Protein AF-0000000084464281 (afdb_homodimer)

pLDDT: mean 94.71, std 8.99, range [28.62, 98.94]

Solvent-accessible surface area (backbone atoms only — not comparable to full-atom values): 41420 Å² total; per-residue (Å²): 126,58,44,65,50,72,65,41,81,53,80,41,61,70,43,82,46,67,75,76,80,55,67,66,59,55,51,48,52,36,49,50,53,73,63,52,50,76,68,76,81,30,20,46,21,71,65,43,63,69,74,24,38,41,35,56,64,57,52,54,52,48,44,55,52,51,51,70,51,66,62,66,59,51,38,51,56,56,51,73,37,41,28,32,33,36,48,37,81,54,97,92,41,77,37,42,35,22,30,39,40,41,26,18,65,47,61,82,38,53,32,34,40,42,32,48,28,78,89,60,42,55,68,39,41,47,64,31,53,52,49,48,60,72,75,33,50,25,80,64,33,73,36,24,40,37,33,37,28,55,67,6,27,56,80,14,35,58,57,58,43,89,42,95,54,34,40,49,57,49,20,53,50,50,51,50,45,40,36,26,50,60,37,34,52,55,97,88,37,79,17,24,38,31,33,12,29,59,55,10,20,53,22,39,59,43,32,62,78,38,81,27,39,66,27,37,33,33,59,42,64,77,66,76,83,52,89,95,57,60,77,82,76,49,54,70,69,51,46,53,33,38,52,50,19,57,56,40,54,75,47,66,42,27,64,55,45,26,33,18,24,24,39,18,25,56,17,51,26,33,36,39,23,73,59,19,38,44,38,66,46,46,51,60,56,65,69,57,68,51,83,51,62,67,60,46,50,49,49,53,49,51,51,52,45,40,35,59,78,51,57,20,58,41,41,49,44,42,50,34,28,33,68,65,17,84,83,34,54,69,70,59,82,64,68,82,53,43,76,52,38,24,23,38,45,38,28,55,53,22,62,54,44,51,51,68,75,59,49,52,74,38,30,37,62,66,33,73,48,81,35,88,56,37,30,68,50,38,44,58,40,30,24,65,63,50,51,50,50,53,53,52,23,52,37,38,65,71,61,71,49,74,88,122,129,59,43,66,49,70,66,44,80,53,80,42,62,67,42,83,48,69,75,77,81,55,68,66,59,55,50,47,51,35,50,51,54,74,63,52,50,76,66,74,81,31,20,47,21,70,64,43,63,69,76,23,38,40,36,56,65,57,52,55,52,48,44,55,53,52,52,69,51,66,63,66,59,52,37,51,55,56,52,72,36,40,27,31,33,38,48,36,81,54,97,91,39,79,37,40,36,22,29,38,41,40,26,19,65,46,62,82,36,52,33,36,39,40,32,45,29,77,88,62,42,55,70,38,43,47,63,30,53,50,51,47,58,73,74,34,50,24,82,63,34,73,38,24,40,37,34,37,29,54,68,6,27,55,79,14,33,57,58,57,44,89,42,95,54,33,41,51,57,49,19,52,51,49,53,51,44,38,37,26,49,60,35,35,50,55,96,91,37,80,15,24,37,30,31,11,29,58,55,10,20,54,23,38,60,43,31,62,77,38,82,28,38,64,28,37,34,30,58,43,65,80,68,76,82,50,90,95,57,59,79,83,76,49,54,69,70,47,48,52,33,40,52,50,17,56,57,40,54,74,47,66,42,28,63,55,44,26,32,18,25,23,39,19,24,56,18,52,26,33,36,40,23,73,59,19,39,44,38,66,47,45,51,59,57,66,70,57,68,50,83,52,63,66,61,46,51,50,49,52,49,52,52,51,46,39,36,59,77,50,57,20,60,45,40,48,44,45,50,35,29,32,67,65,17,82,85,34,57,69,69,60,82,64,69,82,52,42,77,53,38,24,23,39,44,37,28,53,54,22,61,55,44,52,51,67,74,58,49,54,73,38,31,37,61,67,32,73,49,81,36,87,58,38,31,68,53,36,44,58,40,30,24,65,61,48,52,52,51,52,52,53,22,51,37,40,64,69,61,70,47,72,88,123

InterPro domains:
  IPR000639 Epoxide hydrolase-like [PR00412] (116-134)
  IPR000639 Epoxide hydrolase-like [PR00412] (142-157)
  IPR000639 Epoxide hydrolase-like [PR00412] (371-393)
  IPR010497 Epoxide hydrolase, N-terminal [PF06441] (16-125)
  IPR016292 Epoxide hydrolase [PIRSF001112] (17-395)
  IPR029058 Alpha/Beta hydrolase fold [G3DSA:3.40.50.1820] (1-401)
  IPR029058 Alpha/Beta hydrolase fold [SSF53474] (4-395)

Organism: NCBI:txid879819

Sequence (808 aa):
MSFYTLPHAPTIPVVEFHPHVPDAAIADLRHRLAYAAPRARTWDNTNGPAHLGTSHDWVSDMIEKWRAFDWRAVEAEISSFPSYHATVQYKGHAYKIHFLALFSAKRDATPIVFSHGWPGSVLEFVPMLNHIKQQYSPATLPNHIIVPSLVGYGFSSPPATDLAFGSYDNAAILDSMMAGLGFGRQAGKGGYYAQGGDIGSFVTRQLTKFDSCIGIHLNFLPMGVPKGASLAELDETDSHAMARGLKWRQWGEGYRIEHSTKPATIGAILDSSPVAVLCWIGEKLEGIRITDRAQKLHFILSDLSLYWYTNTAATCIWEYRSAWGMEGHNNEDYPARIDKPVGYSQFMYEIMPTPIPFMRRVANVVHAKRHLEGGHFAALDEPVALWEDVQDFVKAASGAEPKLMSFYTLPHAPTIPVVEFHPHVPDAAIADLRHRLAYAAPRARTWDNTNGPAHLGTSHDWVSDMIEKWRAFDWRAVEAEISSFPSYHATVQYKGHAYKIHFLALFSAKRDATPIVFSHGWPGSVLEFVPMLNHIKQQYSPATLPNHIIVPSLVGYGFSSPPATDLAFGSYDNAAILDSMMAGLGFGRQAGKGGYYAQGGDIGSFVTRQLTKFDSCIGIHLNFLPMGVPKGASLAELDETDSHAMARGLKWRQWGEGYRIEHSTKPATIGAILDSSPVAVLCWIGEKLEGIRITDRAQKLHFILSDLSLYWYTNTAATCIWEYRSAWGMEGHNNEDYPARIDKPVGYSQFMYEIMPTPIPFMRRVANVVHAKRHLEGGHFAALDEPVALWEDVQDFVKAASGAEPKL

Radius of gyration: 29.66 Å; Cα contacts (8 Å, |Δi|>4): 1664; chains: 2; bounding box: 61×93×64 Å

Structure (mmCIF, N/CA/C/O backbone):
data_AF-0000000084464281-model_v1
#
loop_
_entity.id
_entity.type
_entity.pdbx_description
1 polymer Alpha/beta-hydrolase
#
loop_
_atom_site.group_PDB
_atom_site.id
_atom_site.type_symbol
_atom_site.label_atom_id
_atom_site.label_alt_id
_atom_site.label_comp_id
_atom_site.label_asym_id
_atom_site.label_entity_id
_atom_site.label_seq_id
_atom_site.pdbx_PDB_ins_code
_atom_site.Cartn_x
_atom_site.Cartn_y
_atom_site.Cartn_z
_atom_site.occupancy
_atom_site.B_iso_or_equiv
_atom_site.auth_seq_id
_atom_site.auth_comp_id
_atom_site.auth_asym_id
_atom_site.auth_atom_id
_atom_site.pdbx_PDB_model_num
ATOM 1 N N . MET A 1 1 ? 15.742 -45.625 -13.617 1 61.19 1 MET A N 1
ATOM 2 C CA . MET A 1 1 ? 15.172 -44.5 -14.375 1 61.19 1 MET A CA 1
ATOM 3 C C . MET A 1 1 ? 15.016 -43.281 -13.492 1 61.19 1 MET A C 1
ATOM 5 O O . MET A 1 1 ? 14.883 -43.375 -12.273 1 61.19 1 MET A O 1
ATOM 9 N N . SER A 1 2 ? 15.367 -42.031 -14.031 1 86.25 2 SER A N 1
ATOM 10 C CA . SER A 1 2 ? 15.484 -40.812 -13.242 1 86.25 2 SER A CA 1
ATOM 11 C C . SER A 1 2 ? 14.312 -39.875 -13.5 1 86.25 2 SER A C 1
ATOM 13 O O . SER A 1 2 ? 13.656 -39.969 -14.539 1 86.25 2 SER A O 1
ATOM 15 N N . PHE A 1 3 ? 13.789 -39.281 -12.508 1 94.31 3 PHE A N 1
ATOM 16 C CA . PHE A 1 3 ? 12.742 -38.25 -12.648 1 94.31 3 PHE A CA 1
ATOM 17 C C . PHE A 1 3 ? 13.156 -37.188 -13.648 1 94.31 3 PHE A C 1
ATOM 19 O O . PHE A 1 3 ? 12.359 -36.312 -13.984 1 94.31 3 PHE A O 1
ATOM 26 N N . TYR A 1 4 ? 14.359 -37.281 -14.281 1 92.69 4 TYR A N 1
ATOM 27 C CA . TYR A 1 4 ? 14.969 -36.188 -15.031 1 92.69 4 TYR A CA 1
ATOM 28 C C . TYR A 1 4 ? 14.766 -36.375 -16.531 1 92.69 4 TYR A C 1
ATOM 30 O O . TYR A 1 4 ? 15.078 -35.5 -17.328 1 92.69 4 TYR A O 1
ATOM 38 N N . THR A 1 5 ? 14.266 -37.5 -16.922 1 90.69 5 THR A N 1
ATOM 39 C CA . THR A 1 5 ? 14.156 -37.812 -18.344 1 90.69 5 THR A CA 1
ATOM 40 C C . THR A 1 5 ? 12.867 -37.219 -18.922 1 90.69 5 THR A C 1
ATOM 42 O O . THR A 1 5 ? 11.773 -37.656 -18.562 1 90.69 5 THR A O 1
ATOM 45 N N . LEU A 1 6 ? 12.977 -36.281 -19.875 1 94.19 6 LEU A N 1
ATOM 46 C CA . LEU A 1 6 ? 11.805 -35.781 -20.578 1 94.19 6 LEU A CA 1
ATOM 47 C C . LEU A 1 6 ? 11.109 -36.906 -21.344 1 94.19 6 LEU A C 1
ATOM 49 O O . LEU A 1 6 ? 11.758 -37.656 -22.078 1 94.19 6 LEU A O 1
ATOM 53 N N . PRO A 1 7 ? 9.891 -37.031 -21.203 1 93.12 7 PRO A N 1
ATOM 54 C CA . PRO A 1 7 ? 9.211 -38.156 -21.844 1 93.12 7 PRO A CA 1
ATOM 55 C C . PRO A 1 7 ? 9.141 -38.031 -23.359 1 93.12 7 PRO A C 1
ATOM 57 O O . PRO A 1 7 ? 8.992 -39.031 -24.062 1 93.12 7 PRO A O 1
ATOM 60 N N . HIS A 1 8 ? 9.125 -36.812 -23.844 1 93.75 8 HIS A N 1
ATOM 61 C CA . HIS A 1 8 ? 9.07 -36.531 -25.281 1 93.75 8 HIS A CA 1
ATOM 62 C C . HIS A 1 8 ? 10.18 -35.562 -25.688 1 93.75 8 HIS A C 1
ATOM 64 O O . HIS A 1 8 ? 10.688 -34.812 -24.859 1 93.75 8 HIS A O 1
ATOM 70 N N . ALA A 1 9 ? 10.523 -35.719 -26.938 1 94.75 9 ALA A N 1
ATOM 71 C CA . ALA A 1 9 ? 11.43 -34.688 -27.453 1 94.75 9 ALA A CA 1
ATOM 72 C C . ALA A 1 9 ? 10.727 -33.344 -27.562 1 94.75 9 ALA A C 1
ATOM 74 O O . ALA A 1 9 ? 9.719 -33.219 -28.266 1 94.75 9 ALA A O 1
ATOM 75 N N . PRO A 1 10 ? 11.211 -32.312 -26.906 1 97.5 10 PRO A N 1
ATOM 76 C CA . PRO A 1 10 ? 10.539 -31.016 -26.969 1 97.5 10 PRO A CA 1
ATOM 77 C C . PRO A 1 10 ? 10.609 -30.391 -28.359 1 97.5 10 PRO A C 1
ATOM 79 O O . PRO A 1 10 ? 11.578 -30.625 -29.094 1 97.5 10 PRO A O 1
ATOM 82 N N . THR A 1 11 ? 9.633 -29.641 -28.734 1 97.94 11 THR A N 1
ATOM 83 C CA . THR A 1 11 ? 9.602 -28.906 -30 1 97.94 11 THR A CA 1
ATOM 84 C C . THR A 1 11 ? 9.961 -27.438 -29.797 1 97.94 11 THR A C 1
ATOM 86 O O . THR A 1 11 ? 9.891 -26.641 -30.734 1 97.94 11 THR A O 1
ATOM 89 N N . ILE A 1 12 ? 10.258 -27 -28.578 1 98.38 12 ILE A N 1
ATOM 90 C CA . ILE A 1 12 ? 10.742 -25.672 -28.188 1 98.38 12 ILE A CA 1
ATOM 91 C C . ILE A 1 12 ? 12.07 -25.812 -27.438 1 98.38 12 ILE A C 1
ATOM 93 O O . ILE A 1 12 ? 12.414 -26.906 -26.969 1 98.38 12 ILE A O 1
ATOM 97 N N . PRO A 1 13 ? 12.883 -24.766 -27.391 1 98.5 13 PRO A N 1
ATOM 98 C CA . PRO A 1 13 ? 14.109 -24.875 -26.609 1 98.5 13 PRO A CA 1
ATOM 99 C C . PRO A 1 13 ? 13.844 -25.156 -25.125 1 98.5 13 PRO A C 1
ATOM 101 O O . PRO A 1 13 ? 13.055 -24.453 -24.5 1 98.5 13 PRO A O 1
ATOM 104 N N . VAL A 1 14 ? 14.391 -26.203 -24.594 1 98.44 14 VAL A N 1
ATOM 105 C CA . VAL A 1 14 ? 14.359 -26.578 -23.188 1 98.44 14 VAL A CA 1
ATOM 106 C C . VAL A 1 14 ? 15.781 -26.828 -22.688 1 98.44 14 VAL A C 1
ATOM 108 O O . VAL A 1 14 ? 16.5 -27.656 -23.234 1 98.44 14 VAL A O 1
ATOM 111 N N . VAL A 1 15 ? 16.219 -26.109 -21.656 1 98.06 15 VAL A N 1
ATOM 112 C CA . VAL A 1 15 ? 17.578 -26.234 -21.141 1 98.06 15 VAL A CA 1
ATOM 113 C C . VAL A 1 15 ? 17.531 -26.453 -19.641 1 98.06 15 VAL A C 1
ATOM 115 O O . VAL A 1 15 ? 16.719 -25.844 -18.938 1 98.06 15 VAL A O 1
ATOM 118 N N . GLU A 1 16 ? 18.328 -27.406 -19.172 1 97.31 16 GLU A N 1
ATOM 119 C CA . GLU A 1 16 ? 18.453 -27.578 -17.719 1 97.31 16 GLU A CA 1
ATOM 120 C C . GLU A 1 16 ? 18.891 -26.297 -17.047 1 97.31 16 GLU A C 1
ATOM 122 O O . GLU A 1 16 ? 19.703 -25.547 -17.594 1 97.31 16 GLU A O 1
ATOM 127 N N . PHE A 1 17 ? 18.328 -26.062 -15.867 1 97.44 17 PHE A N 1
ATOM 128 C CA . PHE A 1 17 ? 18.625 -24.828 -15.156 1 97.44 17 PHE A CA 1
ATOM 129 C C . PHE A 1 17 ? 18.906 -25.109 -13.68 1 97.44 17 PHE A C 1
ATOM 131 O O . PHE A 1 17 ? 18.125 -25.781 -13.008 1 97.44 17 PHE A O 1
ATOM 138 N N . HIS A 1 18 ? 20 -24.625 -13.227 1 95.31 18 HIS A N 1
ATOM 139 C CA . HIS A 1 18 ? 20.359 -24.594 -11.812 1 95.31 18 HIS A CA 1
ATOM 140 C C . HIS A 1 18 ? 20.625 -23.172 -11.336 1 95.31 18 HIS A C 1
ATOM 142 O O . HIS A 1 18 ? 21.578 -22.531 -11.789 1 95.31 18 HIS A O 1
ATOM 148 N N . PRO A 1 19 ? 19.766 -22.719 -10.438 1 97.25 19 PRO A N 1
ATOM 149 C CA . PRO A 1 19 ? 19.953 -21.344 -10.008 1 97.25 19 PRO A CA 1
ATOM 150 C C . PRO A 1 19 ? 21.297 -21.109 -9.328 1 97.25 19 PRO A C 1
ATOM 152 O O . PRO A 1 19 ? 21.781 -21.969 -8.602 1 97.25 19 PRO A O 1
ATOM 155 N N . HIS A 1 20 ? 21.891 -20 -9.586 1 98 20 HIS A N 1
ATOM 156 C CA . HIS A 1 20 ? 23.125 -19.562 -8.945 1 98 20 HIS A CA 1
ATOM 157 C C . HIS A 1 20 ? 23.156 -18.047 -8.828 1 98 20 HIS A C 1
ATOM 159 O O . HIS A 1 20 ? 23.625 -17.344 -9.734 1 98 20 HIS A O 1
ATOM 165 N N . VAL A 1 21 ? 22.812 -17.531 -7.691 1 98.38 21 VAL A N 1
ATOM 166 C CA . VAL A 1 21 ? 22.906 -16.109 -7.395 1 98.38 21 VAL A CA 1
ATOM 167 C C . VAL A 1 21 ? 24.359 -15.719 -7.129 1 98.38 21 VAL A C 1
ATOM 169 O O . VAL A 1 21 ? 25.047 -16.375 -6.348 1 98.38 21 VAL A O 1
ATOM 172 N N . PRO A 1 22 ? 24.844 -14.711 -7.785 1 98.5 22 PRO A N 1
ATOM 173 C CA . PRO A 1 22 ? 26.234 -14.297 -7.535 1 98.5 22 PRO A CA 1
ATOM 174 C C . PRO A 1 22 ? 26.484 -13.961 -6.07 1 98.5 22 PRO A C 1
ATOM 176 O O . PRO A 1 22 ? 25.625 -13.383 -5.402 1 98.5 22 PRO A O 1
ATOM 179 N N . ASP A 1 23 ? 27.688 -14.266 -5.598 1 98.5 23 ASP A N 1
ATOM 180 C CA . ASP A 1 23 ? 28.078 -13.961 -4.223 1 98.5 23 ASP A CA 1
ATOM 181 C C . ASP A 1 23 ? 27.906 -12.477 -3.92 1 98.5 23 ASP A C 1
ATOM 183 O O . ASP A 1 23 ? 27.562 -12.102 -2.799 1 98.5 23 ASP A O 1
ATOM 187 N N . ALA A 1 24 ? 28.188 -11.68 -4.867 1 98.38 24 ALA A N 1
ATOM 188 C CA . ALA A 1 24 ? 28.078 -10.234 -4.691 1 98.38 24 ALA A CA 1
ATOM 189 C C . ALA A 1 24 ? 26.641 -9.828 -4.379 1 98.38 24 ALA A C 1
ATOM 191 O O . ALA A 1 24 ? 26.422 -8.891 -3.613 1 98.38 24 ALA A O 1
ATOM 192 N N . ALA A 1 25 ? 25.688 -10.453 -5.004 1 98.31 25 ALA A N 1
ATOM 193 C CA . ALA A 1 25 ? 24.281 -10.156 -4.75 1 98.31 25 ALA A CA 1
ATOM 194 C C . ALA A 1 25 ? 23.875 -10.578 -3.338 1 98.31 25 ALA A C 1
ATOM 196 O O . ALA A 1 25 ? 23.109 -9.883 -2.676 1 98.31 25 ALA A O 1
ATOM 197 N N . ILE A 1 26 ? 24.359 -11.703 -2.904 1 98.69 26 ILE A N 1
ATOM 198 C CA . ILE A 1 26 ? 24.094 -12.172 -1.55 1 98.69 26 ILE A CA 1
ATOM 199 C C . ILE A 1 26 ? 24.703 -11.211 -0.538 1 98.69 26 ILE A C 1
ATOM 201 O O . ILE A 1 26 ? 24.062 -10.852 0.454 1 98.69 26 ILE A O 1
ATOM 205 N N . ALA A 1 27 ? 25.953 -10.781 -0.811 1 98.44 27 ALA A N 1
ATOM 206 C CA . ALA A 1 27 ? 26.625 -9.82 0.06 1 98.44 27 ALA A CA 1
ATOM 207 C C . ALA A 1 27 ? 25.875 -8.492 0.093 1 98.44 27 ALA A C 1
ATOM 209 O O . ALA A 1 27 ? 25.797 -7.848 1.141 1 98.44 27 ALA A O 1
ATOM 210 N N . ASP A 1 28 ? 25.406 -8.102 -1.025 1 98.12 28 ASP A N 1
ATOM 211 C CA . ASP A 1 28 ? 24.656 -6.855 -1.108 1 98.12 28 ASP A CA 1
ATOM 212 C C . ASP A 1 28 ? 23.406 -6.914 -0.234 1 98.12 28 ASP A C 1
ATOM 214 O O . ASP A 1 28 ? 23.094 -5.957 0.482 1 98.12 28 ASP A O 1
ATOM 218 N N . LEU A 1 29 ? 22.656 -8.008 -0.34 1 98.56 29 LEU A N 1
ATOM 219 C CA . LEU A 1 29 ? 21.484 -8.164 0.508 1 98.56 29 LEU A CA 1
ATOM 220 C C . LEU A 1 29 ? 21.859 -8.078 1.983 1 98.56 29 LEU A C 1
ATOM 222 O O . LEU A 1 29 ? 21.203 -7.375 2.756 1 98.56 29 LEU A O 1
ATOM 226 N N . ARG A 1 30 ? 22.859 -8.781 2.367 1 98.5 30 ARG A N 1
ATOM 227 C CA . ARG A 1 30 ? 23.297 -8.781 3.762 1 98.5 30 ARG A CA 1
ATOM 228 C C . ARG A 1 30 ? 23.672 -7.375 4.219 1 98.5 30 ARG A C 1
ATOM 230 O O . ARG A 1 30 ? 23.359 -6.977 5.34 1 98.5 30 ARG A O 1
ATOM 237 N N . HIS A 1 31 ? 24.359 -6.664 3.34 1 97.62 31 HIS A N 1
ATOM 238 C CA . HIS A 1 31 ? 24.75 -5.297 3.648 1 97.62 31 HIS A CA 1
ATOM 239 C C . HIS A 1 31 ? 23.531 -4.398 3.838 1 97.62 31 HIS A C 1
ATOM 241 O O . HIS A 1 31 ? 23.469 -3.621 4.793 1 97.62 31 HIS A O 1
ATOM 247 N N . ARG A 1 32 ? 22.594 -4.492 2.961 1 97.81 32 ARG A N 1
ATOM 248 C CA . ARG A 1 32 ? 21.375 -3.676 3.047 1 97.81 32 ARG A CA 1
ATOM 249 C C . ARG A 1 32 ? 20.609 -3.979 4.328 1 97.81 32 ARG A C 1
ATOM 251 O O . ARG A 1 32 ? 20.078 -3.068 4.965 1 97.81 32 ARG A O 1
ATOM 258 N N . LEU A 1 33 ? 20.531 -5.227 4.66 1 98.44 33 LEU A N 1
ATOM 259 C CA . LEU A 1 33 ? 19.844 -5.613 5.879 1 98.44 33 LEU A CA 1
ATOM 260 C C . LEU A 1 33 ? 20.594 -5.145 7.117 1 98.44 33 LEU A C 1
ATOM 262 O O . LEU A 1 33 ? 19.984 -4.75 8.109 1 98.44 33 LEU A O 1
ATOM 266 N N . ALA A 1 34 ? 21.906 -5.148 7.066 1 97.31 34 ALA A N 1
ATOM 267 C CA . ALA A 1 34 ? 22.719 -4.715 8.195 1 97.31 34 ALA A CA 1
ATOM 268 C C . ALA A 1 34 ? 22.609 -3.211 8.406 1 97.31 34 ALA A C 1
ATOM 270 O O . ALA A 1 34 ? 22.719 -2.73 9.539 1 97.31 34 ALA A O 1
ATOM 271 N N . TYR A 1 35 ? 22.391 -2.498 7.336 1 95.06 35 TYR A N 1
ATOM 272 C CA . TYR A 1 35 ? 22.344 -1.041 7.406 1 95.06 35 TYR A CA 1
ATOM 273 C C . TYR A 1 35 ? 20.922 -0.525 7.199 1 95.06 35 TYR A C 1
ATOM 275 O O . TYR A 1 35 ? 20.719 0.521 6.578 1 95.06 35 TYR A O 1
ATOM 283 N N . ALA A 1 36 ? 20.031 -1.343 7.59 1 94.25 36 ALA A N 1
ATOM 284 C CA . ALA A 1 36 ? 18.641 -0.931 7.484 1 94.25 36 ALA A CA 1
ATOM 285 C C . ALA A 1 36 ? 18.406 0.399 8.195 1 94.25 36 ALA A C 1
ATOM 287 O O . ALA A 1 36 ? 18.984 0.66 9.25 1 94.25 36 ALA A O 1
ATOM 288 N N . ALA A 1 37 ? 17.547 1.23 7.656 1 95.38 37 ALA A N 1
ATOM 289 C CA . ALA A 1 37 ? 17.219 2.529 8.234 1 95.38 37 ALA A CA 1
ATOM 290 C C . ALA A 1 37 ? 16.453 2.367 9.555 1 95.38 37 ALA A C 1
ATOM 292 O O . ALA A 1 37 ? 15.844 1.326 9.797 1 95.38 37 ALA A O 1
ATOM 293 N N . PRO A 1 38 ? 16.547 3.434 10.391 1 95.19 38 PRO A N 1
ATOM 294 C CA . PRO A 1 38 ? 15.773 3.379 11.641 1 95.19 38 PRO A CA 1
ATOM 295 C C . PRO A 1 38 ? 14.266 3.346 11.398 1 95.19 38 PRO A C 1
ATOM 297 O O . PRO A 1 38 ? 13.773 4.016 10.484 1 95.19 38 PRO A O 1
ATOM 300 N N . ARG A 1 39 ? 13.586 2.545 12.195 1 97.31 39 ARG A N 1
ATOM 301 C CA . ARG A 1 39 ? 12.125 2.449 12.148 1 97.31 39 ARG A CA 1
ATOM 302 C C . ARG A 1 39 ? 11.5 3.02 13.414 1 97.31 39 ARG A C 1
ATOM 304 O O . ARG A 1 39 ? 11.961 2.732 14.523 1 97.31 39 ARG A O 1
ATOM 311 N N . ALA A 1 40 ? 10.5 3.812 13.242 1 98.31 40 ALA A N 1
ATOM 312 C CA . ALA A 1 40 ? 9.828 4.41 14.391 1 98.31 40 ALA A CA 1
ATOM 313 C C . ALA A 1 40 ? 8.891 3.404 15.062 1 98.31 40 ALA A C 1
ATOM 315 O O . ALA A 1 40 ? 8.297 2.555 14.391 1 98.31 40 ALA A O 1
ATOM 316 N N . ARG A 1 41 ? 8.805 3.469 16.359 1 98.12 41 ARG A N 1
ATOM 317 C CA . ARG A 1 41 ? 7.77 2.742 17.094 1 98.12 41 ARG A CA 1
ATOM 318 C C . ARG A 1 41 ? 6.469 3.533 17.125 1 98.12 41 ARG A C 1
ATOM 320 O O . ARG A 1 41 ? 6.484 4.758 17.297 1 98.12 41 ARG A O 1
ATOM 327 N N . THR A 1 42 ? 5.387 2.902 16.891 1 98 42 THR A N 1
ATOM 328 C CA . THR A 1 42 ? 4.027 3.43 16.984 1 98 42 THR A CA 1
ATOM 329 C C . THR A 1 42 ? 3.135 2.484 17.781 1 98 42 THR A C 1
ATOM 331 O O . THR A 1 42 ? 3.537 1.364 18.109 1 98 42 THR A O 1
ATOM 334 N N . TRP A 1 43 ? 1.944 2.971 18.172 1 96.94 43 TRP A N 1
ATOM 335 C CA . TRP A 1 43 ? 0.983 2.088 18.828 1 96.94 43 TRP A CA 1
ATOM 336 C C . TRP A 1 43 ? 0.649 0.893 17.938 1 96.94 43 TRP A C 1
ATOM 338 O O . TRP A 1 43 ? 0.631 -0.249 18.406 1 96.94 43 TRP A O 1
ATOM 348 N N . ASP A 1 44 ? 0.525 1.069 16.703 1 95.94 44 ASP A N 1
ATOM 349 C CA . ASP A 1 44 ? 0.095 0.068 15.734 1 95.94 44 ASP A CA 1
ATOM 350 C C . ASP A 1 44 ? 1.118 -1.059 15.617 1 95.94 44 ASP A C 1
ATOM 352 O O . ASP A 1 44 ? 0.76 -2.203 15.328 1 95.94 44 ASP A O 1
ATOM 356 N N . ASN A 1 45 ? 2.43 -0.753 15.75 1 98 45 ASN A N 1
ATOM 357 C CA . ASN A 1 45 ? 3.447 -1.774 15.523 1 98 45 ASN A CA 1
ATOM 358 C C . ASN A 1 45 ? 4.039 -2.27 16.844 1 98 45 ASN A C 1
ATOM 360 O O . ASN A 1 45 ? 5.062 -2.961 16.844 1 98 45 ASN A O 1
ATOM 364 N N . THR A 1 46 ? 3.484 -1.834 17.969 1 97.81 46 THR A N 1
ATOM 365 C CA . THR A 1 46 ? 4.012 -2.25 19.266 1 97.81 46 THR A CA 1
ATOM 366 C C . THR A 1 46 ? 2.904 -2.82 20.141 1 97.81 46 THR A C 1
ATOM 368 O O . THR A 1 46 ? 2.955 -3.988 20.547 1 97.81 46 THR A O 1
ATOM 371 N N . ASN A 1 47 ? 1.759 -1.978 20.375 1 95.81 47 ASN A N 1
ATOM 372 C CA . ASN A 1 47 ? 0.763 -2.357 21.375 1 95.81 47 ASN A CA 1
ATOM 373 C C . ASN A 1 47 ? -0.607 -2.584 20.75 1 95.81 47 ASN A C 1
ATOM 375 O O . ASN A 1 47 ? -1.518 -3.104 21.391 1 95.81 47 ASN A O 1
ATOM 379 N N . GLY A 1 48 ? -0.743 -2.234 19.516 1 93.19 48 GLY A N 1
ATOM 380 C CA . GLY A 1 48 ? -2.018 -2.426 18.844 1 93.19 48 GLY A CA 1
ATOM 381 C C . GLY A 1 48 ? -2.285 -3.873 18.469 1 93.19 48 GLY A C 1
ATOM 382 O O . GLY A 1 48 ? -1.438 -4.742 18.688 1 93.19 48 GLY A O 1
ATOM 383 N N . PRO A 1 49 ? -3.494 -4.121 18.016 1 92.38 49 PRO A N 1
ATOM 384 C CA . PRO A 1 49 ? -3.836 -5.484 17.609 1 92.38 49 PRO A CA 1
ATOM 385 C C . PRO A 1 49 ? -2.988 -5.988 16.453 1 92.38 49 PRO A C 1
ATOM 387 O O . PRO A 1 49 ? -2.547 -5.191 15.617 1 92.38 49 PRO A O 1
ATOM 390 N N . ALA A 1 50 ? -2.881 -7.305 16.359 1 91.25 50 ALA A N 1
ATOM 391 C CA . ALA A 1 50 ? -1.991 -7.949 15.391 1 91.25 50 ALA A CA 1
ATOM 392 C C . ALA A 1 50 ? -2.461 -7.707 13.961 1 91.25 50 ALA A C 1
ATOM 394 O O . ALA A 1 50 ? -1.647 -7.66 13.031 1 91.25 50 ALA A O 1
ATOM 395 N N . HIS A 1 51 ? -3.732 -7.516 13.758 1 91.38 51 HIS A N 1
ATOM 396 C CA . HIS A 1 51 ? -4.254 -7.402 12.398 1 91.38 51 HIS A CA 1
ATOM 397 C C . HIS A 1 51 ? -3.811 -6.098 11.742 1 91.38 51 HIS A C 1
ATOM 399 O O . HIS A 1 51 ? -3.984 -5.91 10.539 1 91.38 51 HIS A O 1
ATOM 405 N N . LEU A 1 52 ? -3.125 -5.207 12.508 1 94.75 52 LEU A N 1
ATOM 406 C CA . LEU A 1 52 ? -2.693 -3.924 11.969 1 94.75 52 LEU A CA 1
ATOM 407 C C . LEU A 1 52 ? -1.38 -4.07 11.203 1 94.75 52 LEU A C 1
ATOM 409 O O . LEU A 1 52 ? -0.904 -3.109 10.594 1 94.75 52 LEU A O 1
ATOM 413 N N . GLY A 1 53 ? -0.766 -5.23 11.203 1 96.44 53 GLY A N 1
ATOM 414 C CA . GLY A 1 53 ? 0.39 -5.48 10.359 1 96.44 53 GLY A CA 1
ATOM 415 C C . GLY A 1 53 ? 1.611 -5.93 11.133 1 96.44 53 GLY A C 1
ATOM 416 O O . GLY A 1 53 ? 1.487 -6.5 12.219 1 96.44 53 GLY A O 1
ATOM 417 N N . THR A 1 54 ? 2.756 -5.754 10.617 1 97.88 54 THR A N 1
ATOM 418 C CA . THR A 1 54 ? 4.004 -6.262 11.18 1 97.88 54 THR A CA 1
ATOM 419 C C . THR A 1 54 ? 4.387 -5.484 12.438 1 97.88 54 THR A C 1
ATOM 421 O O . THR A 1 54 ? 4.359 -4.254 12.445 1 97.88 54 THR A O 1
ATOM 424 N N . SER A 1 55 ? 4.742 -6.191 13.469 1 97.81 55 SER A N 1
ATOM 425 C CA . SER A 1 55 ? 5.234 -5.508 14.664 1 97.81 55 SER A CA 1
ATOM 426 C C . SER A 1 55 ? 6.684 -5.062 14.484 1 97.81 55 SER A C 1
ATOM 428 O O . SER A 1 55 ? 7.414 -5.625 13.664 1 97.81 55 SER A O 1
ATOM 430 N N . HIS A 1 56 ? 7.027 -4.039 15.242 1 98.5 56 HIS A N 1
ATOM 431 C CA . HIS A 1 56 ? 8.391 -3.518 15.211 1 98.5 56 HIS A CA 1
ATOM 432 C C . HIS A 1 56 ? 9.406 -4.605 15.547 1 98.5 56 HIS A C 1
ATOM 434 O O . HIS A 1 56 ? 10.406 -4.766 14.844 1 98.5 56 HIS A O 1
ATOM 440 N N . ASP A 1 57 ? 9.125 -5.391 16.547 1 98.25 57 ASP A N 1
ATOM 441 C CA . ASP A 1 57 ? 10.039 -6.426 17.016 1 98.25 57 ASP A CA 1
ATOM 442 C C . ASP A 1 57 ? 10.133 -7.57 16.016 1 98.25 57 ASP A C 1
ATOM 444 O O . ASP A 1 57 ? 11.211 -8.125 15.789 1 98.25 57 ASP A O 1
ATOM 448 N N . TRP A 1 58 ? 9.016 -7.969 15.469 1 98.12 58 TRP A N 1
ATOM 449 C CA . TRP A 1 58 ? 9.023 -9.031 14.477 1 98.12 58 TRP A CA 1
ATOM 450 C C . TRP A 1 58 ? 9.898 -8.664 13.281 1 98.12 58 TRP A C 1
ATOM 452 O O . TRP A 1 58 ? 10.68 -9.492 12.805 1 98.12 58 TRP A O 1
ATOM 462 N N . VAL A 1 59 ? 9.828 -7.426 12.789 1 98.69 59 VAL A N 1
ATOM 463 C CA . VAL A 1 59 ? 10.633 -6.988 11.648 1 98.69 59 VAL A CA 1
ATOM 464 C C . VAL A 1 59 ? 12.117 -7.055 12.008 1 98.69 59 VAL A C 1
ATOM 466 O O . VAL A 1 59 ? 12.93 -7.555 11.227 1 98.69 59 VAL A O 1
ATOM 469 N N . SER A 1 60 ? 12.43 -6.57 13.188 1 98.62 60 SER A N 1
ATOM 470 C CA . SER A 1 60 ? 13.82 -6.602 13.625 1 98.62 60 SER A CA 1
ATOM 471 C C . SER A 1 60 ? 14.344 -8.031 13.695 1 98.62 60 SER A C 1
ATOM 473 O O . SER A 1 60 ? 15.453 -8.312 13.234 1 98.62 60 SER A O 1
ATOM 475 N N . ASP A 1 61 ? 13.5 -8.891 14.242 1 98.5 61 ASP A N 1
ATOM 476 C CA . ASP A 1 61 ? 13.875 -10.297 14.352 1 98.5 61 ASP A CA 1
ATOM 477 C C . ASP A 1 61 ? 14.078 -10.922 12.977 1 98.5 61 ASP A C 1
ATOM 479 O O . ASP A 1 61 ? 15.055 -11.633 12.75 1 98.5 61 ASP A O 1
ATOM 483 N N . MET A 1 62 ? 13.219 -10.664 12.094 1 98.62 62 MET A N 1
ATOM 484 C CA . MET A 1 62 ? 13.266 -11.258 10.758 1 98.62 62 MET A CA 1
ATOM 485 C C . MET A 1 62 ? 14.453 -10.711 9.969 1 98.62 62 MET A C 1
ATOM 487 O O . MET A 1 62 ? 15.047 -11.43 9.164 1 98.62 62 MET A O 1
ATOM 491 N N . ILE A 1 63 ? 14.797 -9.43 10.133 1 98.81 63 ILE A N 1
ATOM 492 C CA . ILE A 1 63 ? 15.969 -8.859 9.484 1 98.81 63 ILE A CA 1
ATOM 493 C C . ILE A 1 63 ? 17.219 -9.625 9.906 1 98.81 63 ILE A C 1
ATOM 495 O O . ILE A 1 63 ? 18.031 -10.008 9.055 1 98.81 63 ILE A O 1
ATOM 499 N N . GLU A 1 64 ? 17.359 -9.898 11.164 1 98.69 64 GLU A N 1
ATOM 500 C CA . GLU A 1 64 ? 18.516 -10.617 11.664 1 98.69 64 GLU A CA 1
ATOM 501 C C . GLU A 1 64 ? 18.562 -12.047 11.125 1 98.69 64 GLU A C 1
ATOM 503 O O . GLU A 1 64 ? 19.609 -12.516 10.695 1 98.69 64 GLU A O 1
ATOM 508 N N . LYS A 1 65 ? 17.438 -12.711 11.172 1 98.75 65 LYS A N 1
ATOM 509 C CA . LYS A 1 65 ? 17.359 -14.078 10.68 1 98.75 65 LYS A CA 1
ATOM 510 C C . LYS A 1 65 ? 17.641 -14.148 9.18 1 98.75 65 LYS A C 1
ATOM 512 O O . LYS A 1 65 ? 18.312 -15.078 8.703 1 98.75 65 LYS A O 1
ATOM 517 N N . TRP A 1 66 ? 17.125 -13.172 8.453 1 98.88 66 TRP A N 1
ATOM 518 C CA . TRP A 1 66 ? 17.344 -13.156 7.008 1 98.88 66 TRP A CA 1
ATOM 519 C C . TRP A 1 66 ? 18.797 -12.883 6.68 1 98.88 66 TRP A C 1
ATOM 521 O O . TRP A 1 66 ? 19.359 -13.469 5.746 1 98.88 66 TRP A O 1
ATOM 531 N N . ARG A 1 67 ? 19.422 -12.008 7.426 1 98.31 67 ARG A N 1
ATOM 532 C CA . ARG A 1 67 ? 20.844 -11.695 7.23 1 98.31 67 ARG A CA 1
ATOM 533 C C . ARG A 1 67 ? 21.703 -12.938 7.383 1 98.31 67 ARG A C 1
ATOM 535 O O . ARG A 1 67 ? 22.688 -13.102 6.664 1 98.31 67 ARG A O 1
ATOM 542 N N . ALA A 1 68 ? 21.312 -13.805 8.234 1 98.31 68 ALA A N 1
ATOM 543 C CA . ALA A 1 68 ? 22.078 -15 8.547 1 98.31 68 ALA A CA 1
ATOM 544 C C . ALA A 1 68 ? 21.656 -16.172 7.66 1 98.31 68 ALA A C 1
ATOM 546 O O . ALA A 1 68 ? 22.297 -17.234 7.672 1 98.31 68 ALA A O 1
ATOM 547 N N . PHE A 1 69 ? 20.672 -16.078 6.914 1 98.62 69 PHE A N 1
ATOM 548 C CA . PHE A 1 69 ? 20.016 -17.156 6.18 1 98.62 69 PHE A CA 1
ATOM 549 C C . PHE A 1 69 ? 20.938 -17.688 5.074 1 98.62 69 PHE A C 1
ATOM 551 O O . PHE A 1 69 ? 21.594 -16.906 4.379 1 98.62 69 PHE A O 1
ATOM 558 N N . ASP A 1 70 ? 20.938 -18.953 4.875 1 98.44 70 ASP A N 1
ATOM 559 C CA . ASP A 1 70 ? 21.781 -19.609 3.881 1 98.44 70 ASP A CA 1
ATOM 560 C C . ASP A 1 70 ? 21.016 -19.828 2.574 1 98.44 70 ASP A C 1
ATOM 562 O O . ASP A 1 70 ? 20.453 -20.906 2.352 1 98.44 70 ASP A O 1
ATOM 566 N N . TRP A 1 71 ? 21.172 -18.953 1.633 1 98.62 71 TRP A N 1
ATOM 567 C CA . TRP A 1 71 ? 20.531 -19.047 0.328 1 98.62 71 TRP A CA 1
ATOM 568 C C . TRP A 1 71 ? 21.062 -20.234 -0.467 1 98.62 71 TRP A C 1
ATOM 570 O O . TRP A 1 71 ? 20.328 -20.859 -1.236 1 98.62 71 TRP A O 1
ATOM 580 N N . ARG A 1 72 ? 22.297 -20.609 -0.319 1 98.62 72 ARG A N 1
ATOM 581 C CA . ARG A 1 72 ? 22.891 -21.703 -1.062 1 98.62 72 ARG A CA 1
ATOM 582 C C . ARG A 1 72 ? 22.156 -23.016 -0.806 1 98.62 72 ARG A C 1
ATOM 584 O O . ARG A 1 72 ? 22.047 -23.859 -1.697 1 98.62 72 ARG A O 1
ATOM 591 N N . ALA A 1 73 ? 21.672 -23.125 0.362 1 98.19 73 ALA A N 1
ATOM 592 C CA . ALA A 1 73 ? 20.875 -24.297 0.681 1 98.19 73 ALA A CA 1
ATOM 593 C C . ALA A 1 73 ? 19.609 -24.359 -0.177 1 98.19 73 ALA A C 1
ATOM 595 O O . ALA A 1 73 ? 19.172 -25.438 -0.574 1 98.19 73 ALA A O 1
ATOM 596 N N . VAL A 1 74 ? 19.031 -23.234 -0.461 1 98.19 74 VAL A N 1
ATOM 597 C CA . VAL A 1 74 ? 17.812 -23.156 -1.28 1 98.19 74 VAL A CA 1
ATOM 598 C C . VAL A 1 74 ? 18.156 -23.5 -2.727 1 98.19 74 VAL A C 1
ATOM 600 O O . VAL A 1 74 ? 17.406 -24.234 -3.385 1 98.19 74 VAL A O 1
ATOM 603 N N . GLU A 1 75 ? 19.281 -22.984 -3.193 1 98.44 75 GLU A N 1
ATOM 604 C CA . GLU A 1 75 ? 19.734 -23.344 -4.531 1 98.44 75 GLU A CA 1
ATOM 605 C C . GLU A 1 75 ? 19.922 -24.859 -4.652 1 98.44 75 GLU A C 1
ATOM 607 O O . GLU A 1 75 ? 19.531 -25.453 -5.656 1 98.44 75 GLU A O 1
ATOM 612 N N . ALA A 1 76 ? 20.5 -25.438 -3.623 1 97.81 76 ALA A N 1
ATOM 613 C CA . ALA A 1 76 ? 20.703 -26.891 -3.611 1 97.81 76 ALA A CA 1
ATOM 614 C C . ALA A 1 76 ? 19.359 -27.625 -3.621 1 97.81 76 ALA A C 1
ATOM 616 O O . ALA A 1 76 ? 19.219 -28.641 -4.293 1 97.81 76 ALA A O 1
ATOM 617 N N . GLU A 1 77 ? 18.453 -27.125 -2.875 1 96.5 77 GLU A N 1
ATOM 618 C CA . GLU A 1 77 ? 17.125 -27.719 -2.824 1 96.5 77 GLU A CA 1
ATOM 619 C C . GLU A 1 77 ? 16.438 -27.672 -4.191 1 96.5 77 GLU A C 1
ATOM 621 O O . GLU A 1 77 ? 15.891 -28.672 -4.656 1 96.5 77 GLU A O 1
ATOM 626 N N . ILE A 1 78 ? 16.422 -26.5 -4.832 1 96.62 78 ILE A N 1
ATOM 627 C CA . ILE A 1 78 ? 15.836 -26.359 -6.164 1 96.62 78 ILE A CA 1
ATOM 628 C C . ILE A 1 78 ? 16.516 -27.312 -7.137 1 96.62 78 ILE A C 1
ATOM 630 O O . ILE A 1 78 ? 15.852 -27.984 -7.926 1 96.62 78 ILE A O 1
ATOM 634 N N . SER A 1 79 ? 17.797 -27.484 -6.988 1 95.75 79 SER A N 1
ATOM 635 C CA . SER A 1 79 ? 18.594 -28.297 -7.898 1 95.75 79 SER A CA 1
ATOM 636 C C . SER A 1 79 ? 18.406 -29.797 -7.625 1 95.75 79 SER A C 1
ATOM 638 O O . SER A 1 79 ? 18.859 -30.641 -8.398 1 95.75 79 SER A O 1
ATOM 640 N N . SER A 1 80 ? 17.797 -30.094 -6.562 1 96 80 SER A N 1
ATOM 641 C CA . SER A 1 80 ? 17.531 -31.484 -6.242 1 96 80 SER A CA 1
ATOM 642 C C . SER A 1 80 ? 16.344 -32.031 -7.023 1 96 80 SER A C 1
ATOM 644 O O . SER A 1 80 ? 16.047 -33.219 -6.984 1 96 80 SER A O 1
ATOM 646 N N . PHE A 1 81 ? 15.672 -31.203 -7.758 1 97.25 81 PHE A N 1
ATOM 647 C CA . PHE A 1 81 ? 14.609 -31.562 -8.695 1 97.25 81 PHE A CA 1
ATOM 648 C C . PHE A 1 81 ? 15.047 -31.297 -10.133 1 97.25 81 PHE A C 1
ATOM 650 O O . PHE A 1 81 ? 15.914 -30.453 -10.375 1 97.25 81 PHE A O 1
ATOM 657 N N . PRO A 1 82 ? 14.492 -32.125 -11.07 1 97.5 82 PRO A N 1
ATOM 658 C CA . PRO A 1 82 ? 14.625 -31.641 -12.445 1 97.5 82 PRO A CA 1
ATOM 659 C C . PRO A 1 82 ? 14.164 -30.203 -12.594 1 97.5 82 PRO A C 1
ATOM 661 O O . PRO A 1 82 ? 13.062 -29.844 -12.164 1 97.5 82 PRO A O 1
ATOM 664 N N . SER A 1 83 ? 14.945 -29.375 -13.062 1 97.75 83 SER A N 1
ATOM 665 C CA . SER A 1 83 ? 14.742 -27.938 -13.195 1 97.75 83 SER A CA 1
ATOM 666 C C . SER A 1 83 ? 15.164 -27.438 -14.57 1 97.75 83 SER A C 1
ATOM 668 O O . SER A 1 83 ? 16.281 -27.719 -15.023 1 97.75 83 SER A O 1
ATOM 670 N N . TYR A 1 84 ? 14.234 -26.688 -15.281 1 98.38 84 TYR A N 1
ATOM 671 C CA . TYR A 1 84 ? 14.484 -26.312 -16.672 1 98.38 84 TYR A CA 1
ATOM 672 C C . TYR A 1 84 ? 13.992 -24.891 -16.953 1 98.38 84 TYR A C 1
ATOM 674 O O . TYR A 1 84 ? 13.211 -24.344 -16.188 1 98.38 84 TYR A O 1
ATOM 682 N N . HIS A 1 85 ? 14.523 -24.312 -18.031 1 98.69 85 HIS A N 1
ATOM 683 C CA . HIS A 1 85 ? 13.898 -23.203 -18.734 1 98.69 85 HIS A CA 1
ATOM 684 C C . HIS A 1 85 ? 13.344 -23.641 -20.094 1 98.69 85 HIS A C 1
ATOM 686 O O . HIS A 1 85 ? 14.07 -24.25 -20.891 1 98.69 85 HIS A O 1
ATOM 692 N N . ALA A 1 86 ? 12.148 -23.422 -20.281 1 98.81 86 ALA A N 1
ATOM 693 C CA . ALA A 1 86 ? 11.539 -23.562 -21.594 1 98.81 86 ALA A CA 1
ATOM 694 C C . ALA A 1 86 ? 11.281 -22.203 -22.234 1 98.81 86 ALA A C 1
ATOM 696 O O . ALA A 1 86 ? 10.805 -21.281 -21.562 1 98.81 86 ALA A O 1
ATOM 697 N N . THR A 1 87 ? 11.625 -22 -23.484 1 98.88 87 THR A N 1
ATOM 698 C CA . THR A 1 87 ? 11.414 -20.734 -24.172 1 98.88 87 THR A CA 1
ATOM 699 C C . THR A 1 87 ? 10.203 -20.797 -25.094 1 98.88 87 THR A C 1
ATOM 701 O O . THR A 1 87 ? 10.125 -21.672 -25.953 1 98.88 87 THR A O 1
ATOM 704 N N . VAL A 1 88 ? 9.305 -19.938 -24.906 1 98.5 88 VAL A N 1
ATOM 705 C CA . VAL A 1 88 ? 8.047 -19.906 -25.656 1 98.5 88 VAL A CA 1
ATOM 706 C C . VAL A 1 88 ? 7.887 -18.547 -26.328 1 98.5 88 VAL A C 1
ATOM 708 O O . VAL A 1 88 ? 8.203 -17.516 -25.734 1 98.5 88 VAL A O 1
ATOM 711 N N . GLN A 1 89 ? 7.43 -18.562 -27.625 1 98.44 89 GLN A N 1
ATOM 712 C CA . GLN A 1 89 ? 7.078 -17.328 -28.312 1 98.44 89 GLN A CA 1
ATOM 713 C C . GLN A 1 89 ? 5.609 -16.984 -28.094 1 98.44 89 GLN A C 1
ATOM 715 O O . GLN A 1 89 ? 4.73 -17.828 -28.266 1 98.44 89 GLN A O 1
ATOM 720 N N . TYR A 1 90 ? 5.34 -15.75 -27.719 1 98.06 90 TYR A N 1
ATOM 721 C CA . TYR A 1 90 ? 3.971 -15.289 -27.5 1 98.06 90 TYR A CA 1
ATOM 722 C C . TYR A 1 90 ? 3.842 -13.797 -27.781 1 98.06 90 TYR A C 1
ATOM 724 O O . TYR A 1 90 ? 4.562 -12.984 -27.203 1 98.06 90 TYR A O 1
ATOM 732 N N . LYS A 1 91 ? 2.926 -13.406 -28.672 1 97.44 91 LYS A N 1
ATOM 733 C CA . LYS A 1 91 ? 2.604 -12.031 -29.047 1 97.44 91 LYS A CA 1
ATOM 734 C C . LYS A 1 91 ? 3.869 -11.227 -29.344 1 97.44 91 LYS A C 1
ATOM 736 O O . LYS A 1 91 ? 4.035 -10.125 -28.828 1 97.44 91 LYS A O 1
ATOM 741 N N . GLY A 1 92 ? 4.773 -11.852 -30.031 1 97.88 92 GLY A N 1
ATOM 742 C CA . GLY A 1 92 ? 5.949 -11.164 -30.547 1 97.88 92 GLY A CA 1
ATOM 743 C C . GLY A 1 92 ? 7.105 -11.141 -29.562 1 97.88 92 GLY A C 1
ATOM 744 O O . GLY A 1 92 ? 8.125 -10.492 -29.812 1 97.88 92 GLY A O 1
ATOM 745 N N . HIS A 1 93 ? 7.023 -11.859 -28.438 1 98.5 93 HIS A N 1
ATOM 746 C CA . HIS A 1 93 ? 8.078 -11.875 -27.422 1 98.5 93 HIS A CA 1
ATOM 747 C C . HIS A 1 93 ? 8.477 -13.305 -27.062 1 98.5 93 HIS A C 1
ATOM 749 O O . HIS A 1 93 ? 7.637 -14.211 -27.094 1 98.5 93 HIS A O 1
ATOM 755 N N . ALA A 1 94 ? 9.688 -13.508 -26.766 1 98.69 94 ALA A N 1
ATOM 756 C CA . ALA A 1 94 ? 10.172 -14.773 -26.219 1 98.69 94 ALA A CA 1
ATOM 757 C C . ALA A 1 94 ? 10.109 -14.773 -24.688 1 98.69 94 ALA A C 1
ATOM 759 O O . ALA A 1 94 ? 10.617 -13.852 -24.047 1 98.69 94 ALA A O 1
ATOM 760 N N . TYR A 1 95 ? 9.469 -15.703 -24.141 1 98.81 95 TYR A N 1
ATOM 761 C CA . TYR A 1 95 ? 9.398 -15.875 -22.688 1 98.81 95 TYR A CA 1
ATOM 762 C C . TYR A 1 95 ? 10.164 -17.125 -22.25 1 98.81 95 TYR A C 1
ATOM 764 O O . TYR A 1 95 ? 9.938 -18.219 -22.781 1 98.81 95 TYR A O 1
ATOM 772 N N . LYS A 1 96 ? 11.086 -16.953 -21.359 1 98.81 96 LYS A N 1
ATOM 773 C CA . LYS A 1 96 ? 11.719 -18.078 -20.688 1 98.81 96 LYS A CA 1
ATOM 774 C C . LYS A 1 96 ? 10.938 -18.469 -19.438 1 98.81 96 LYS A C 1
ATOM 776 O O . LYS A 1 96 ? 10.82 -17.688 -18.484 1 98.81 96 LYS A O 1
ATOM 781 N N . ILE A 1 97 ? 10.453 -19.656 -19.406 1 98.94 97 ILE A N 1
ATOM 782 C CA . ILE A 1 97 ? 9.664 -20.141 -18.281 1 98.94 97 ILE A CA 1
ATOM 783 C C . ILE A 1 97 ? 10.469 -21.188 -17.5 1 98.94 97 ILE A C 1
ATOM 785 O O . ILE A 1 97 ? 10.805 -22.25 -18.031 1 98.94 97 ILE A O 1
ATOM 789 N N . HIS A 1 98 ? 10.789 -20.812 -16.281 1 98.88 98 HIS A N 1
ATOM 790 C CA . HIS A 1 98 ? 11.367 -21.781 -15.359 1 98.88 98 HIS A CA 1
ATOM 791 C C . HIS A 1 98 ? 10.312 -22.766 -14.852 1 98.88 98 HIS A C 1
ATOM 793 O O . HIS A 1 98 ? 9.188 -22.375 -14.555 1 98.88 98 HIS A O 1
ATOM 799 N N . PHE A 1 99 ? 10.68 -24.047 -14.766 1 98.75 99 PHE A N 1
ATOM 800 C CA . PHE A 1 99 ? 9.766 -24.984 -14.125 1 98.75 99 PHE A CA 1
ATOM 801 C C . PHE A 1 99 ? 10.539 -26.141 -13.477 1 98.75 99 PHE A C 1
ATOM 803 O O . PHE A 1 99 ? 11.609 -26.516 -13.945 1 98.75 99 PHE A O 1
ATOM 810 N N . LEU A 1 100 ? 10.039 -26.594 -12.344 1 98.62 100 LEU A N 1
ATOM 811 C CA . LEU A 1 100 ? 10.422 -27.859 -11.734 1 98.62 100 LEU A CA 1
ATOM 812 C C . LEU A 1 100 ? 9.555 -29 -12.258 1 98.62 100 LEU A C 1
ATOM 814 O O . LEU A 1 100 ? 8.445 -28.766 -12.742 1 98.62 100 LEU A O 1
ATOM 818 N N . ALA A 1 101 ? 10.148 -30.219 -12.125 1 98.44 101 ALA A N 1
ATOM 819 C CA . ALA A 1 101 ? 9.367 -31.328 -12.656 1 98.44 101 ALA A CA 1
ATOM 820 C C . ALA A 1 101 ? 9.719 -32.625 -11.945 1 98.44 101 ALA A C 1
ATOM 822 O O . ALA A 1 101 ? 10.703 -32.719 -11.211 1 98.44 101 ALA A O 1
ATOM 823 N N . LEU A 1 102 ? 8.852 -33.562 -12 1 98.56 102 LEU A N 1
ATOM 824 C CA . LEU A 1 102 ? 9.062 -35 -11.828 1 98.56 102 LEU A CA 1
ATOM 825 C C . LEU A 1 102 ? 8.445 -35.781 -12.984 1 98.56 102 LEU A C 1
ATOM 827 O O . LEU A 1 102 ? 7.227 -35.781 -13.148 1 98.56 102 LEU A O 1
ATOM 831 N N . PHE A 1 103 ? 9.297 -36.406 -13.758 1 98.19 103 PHE A N 1
ATOM 832 C CA . PHE A 1 103 ? 8.789 -37.125 -14.93 1 98.19 103 PHE A CA 1
ATOM 833 C C . PHE A 1 103 ? 8.609 -38.594 -14.633 1 98.19 103 PHE A C 1
ATOM 835 O O . PHE A 1 103 ? 9.453 -39.219 -13.977 1 98.19 103 PHE A O 1
ATOM 842 N N . SER A 1 104 ? 7.5 -39.094 -15.086 1 97.94 104 SER A N 1
ATOM 843 C CA . SER A 1 104 ? 7.223 -40.531 -15.062 1 97.94 104 SER A CA 1
ATOM 844 C C . SER A 1 104 ? 7.977 -41.281 -16.172 1 97.94 104 SER A C 1
ATOM 846 O O . SER A 1 104 ? 8.195 -40.719 -17.25 1 97.94 104 SER A O 1
ATOM 848 N N . ALA A 1 105 ? 8.305 -42.531 -15.867 1 96.56 105 ALA A N 1
ATOM 849 C CA . ALA A 1 105 ? 8.891 -43.375 -16.922 1 96.56 105 ALA A CA 1
ATOM 850 C C . ALA A 1 105 ? 7.832 -43.844 -17.906 1 96.56 105 ALA A C 1
ATOM 852 O O . ALA A 1 105 ? 8.164 -44.281 -19 1 96.56 105 ALA A O 1
ATOM 853 N N . LYS A 1 106 ? 6.617 -43.781 -17.484 1 95.81 106 LYS A N 1
ATOM 854 C CA . LYS A 1 106 ? 5.516 -44.031 -18.406 1 95.81 106 LYS A CA 1
ATOM 855 C C . LYS A 1 106 ? 5.305 -42.844 -19.344 1 95.81 106 LYS A C 1
ATOM 857 O O . LYS A 1 106 ? 4.633 -41.875 -18.969 1 95.81 106 LYS A O 1
ATOM 862 N N . ARG A 1 107 ? 5.699 -42.938 -20.5 1 92.94 107 ARG A N 1
ATOM 863 C CA . ARG A 1 107 ? 5.723 -41.844 -21.469 1 92.94 107 ARG A CA 1
ATOM 864 C C . ARG A 1 107 ? 4.324 -41.281 -21.672 1 92.94 107 ARG A C 1
ATOM 866 O O . ARG A 1 107 ? 4.172 -40.062 -21.906 1 92.94 107 ARG A O 1
ATOM 873 N N . ASP A 1 108 ? 3.305 -42.125 -21.562 1 92.31 108 ASP A N 1
ATOM 874 C CA . ASP A 1 108 ? 1.946 -41.688 -21.891 1 92.31 108 ASP A CA 1
ATOM 875 C C . ASP A 1 108 ? 1.189 -41.281 -20.625 1 92.31 108 ASP A C 1
ATOM 877 O O . ASP A 1 108 ? -0.017 -41.031 -20.688 1 92.31 108 ASP A O 1
ATOM 881 N N . ALA A 1 109 ? 1.928 -41.25 -19.453 1 96.69 109 ALA A N 1
ATOM 882 C CA . ALA A 1 109 ? 1.286 -40.719 -18.25 1 96.69 109 ALA A CA 1
ATOM 883 C C . ALA A 1 109 ? 0.782 -39.312 -18.469 1 96.69 109 ALA A C 1
ATOM 885 O O . ALA A 1 109 ? 1.465 -38.5 -19.094 1 96.69 109 ALA A O 1
ATOM 886 N N . THR A 1 110 ? -0.46 -39 -18.062 1 97.62 110 THR A N 1
ATOM 887 C CA . THR A 1 110 ? -1.044 -37.688 -18.281 1 97.62 110 THR A CA 1
ATOM 888 C C . THR A 1 110 ? -0.364 -36.625 -17.391 1 97.62 110 THR A C 1
ATOM 890 O O . THR A 1 110 ? -0.261 -36.812 -16.172 1 97.62 110 THR A O 1
ATOM 893 N N . PRO A 1 111 ? 0.163 -35.562 -17.953 1 98.44 111 PRO A N 1
ATOM 894 C CA . PRO A 1 111 ? 0.839 -34.5 -17.172 1 98.44 111 PRO A CA 1
ATOM 895 C C . PRO A 1 111 ? -0.134 -33.656 -16.359 1 98.44 111 PRO A C 1
ATOM 897 O O . PRO A 1 111 ? -1.289 -33.469 -16.75 1 98.44 111 PRO A O 1
ATOM 900 N N . ILE A 1 112 ? 0.334 -33.156 -15.258 1 98.88 112 ILE A N 1
ATOM 901 C CA . ILE A 1 112 ? -0.369 -32.156 -14.453 1 98.88 112 ILE A CA 1
ATOM 902 C C . ILE A 1 112 ? 0.518 -30.922 -14.258 1 98.88 112 ILE A C 1
ATOM 904 O O . ILE A 1 112 ? 1.668 -31.047 -13.828 1 98.88 112 ILE A O 1
ATOM 908 N N . VAL A 1 113 ? 0.059 -29.766 -14.617 1 98.88 113 VAL A N 1
ATOM 909 C CA . VAL A 1 113 ? 0.779 -28.516 -14.367 1 98.88 113 VAL A CA 1
ATOM 910 C C . VAL A 1 113 ? 0.231 -27.844 -13.109 1 98.88 113 VAL A C 1
ATOM 912 O O . VAL A 1 113 ? -0.983 -27.672 -12.969 1 98.88 113 VAL A O 1
ATOM 915 N N . PHE A 1 114 ? 1.092 -27.531 -12.141 1 98.88 114 PHE A N 1
ATOM 916 C CA . PHE A 1 114 ? 0.737 -26.891 -10.883 1 98.88 114 PHE A CA 1
ATOM 917 C C . PHE A 1 114 ? 1.133 -25.406 -10.891 1 98.88 114 PHE A C 1
ATOM 919 O O . PHE A 1 114 ? 2.307 -25.078 -11.078 1 98.88 114 PHE A O 1
ATOM 926 N N . SER A 1 115 ? 0.182 -24.5 -10.664 1 98.75 115 SER A N 1
ATOM 927 C CA . SER A 1 115 ? 0.435 -23.062 -10.719 1 98.75 115 SER A CA 1
ATOM 928 C C . SER A 1 115 ? 0.336 -22.438 -9.328 1 98.75 115 SER A C 1
ATOM 930 O O . SER A 1 115 ? -0.69 -22.562 -8.656 1 98.75 115 SER A O 1
ATOM 932 N N . HIS A 1 116 ? 1.389 -21.734 -8.938 1 98.56 116 HIS A N 1
ATOM 933 C CA . HIS A 1 116 ? 1.43 -21.047 -7.652 1 98.56 116 HIS A CA 1
ATOM 934 C C . HIS A 1 116 ? 0.741 -19.688 -7.73 1 98.56 116 HIS A C 1
ATOM 936 O O . HIS A 1 116 ? 0.267 -19.281 -8.797 1 98.56 116 HIS A O 1
ATOM 942 N N . GLY A 1 117 ? 0.614 -19.047 -6.562 1 97.75 117 GLY A N 1
ATOM 943 C CA . GLY A 1 117 ? 0.06 -17.703 -6.504 1 97.75 117 GLY A CA 1
ATOM 944 C C . GLY A 1 117 ? 0.995 -16.703 -5.859 1 97.75 117 GLY A C 1
ATOM 945 O O . GLY A 1 117 ? 2.211 -16.906 -5.836 1 97.75 117 GLY A O 1
ATOM 946 N N . TRP A 1 118 ? 0.476 -15.586 -5.496 1 97.81 118 TRP A N 1
ATOM 947 C CA . TRP A 1 118 ? 1.161 -14.531 -4.75 1 97.81 118 TRP A CA 1
ATOM 948 C C . TRP A 1 118 ? 0.696 -14.5 -3.299 1 97.81 118 TRP A C 1
ATOM 950 O O . TRP A 1 118 ? -0.481 -14.727 -3.014 1 97.81 118 TRP A O 1
ATOM 960 N N . PRO A 1 119 ? 1.562 -14.258 -2.4 1 97.75 119 PRO A N 1
ATOM 961 C CA . PRO A 1 119 ? 2.996 -13.992 -2.535 1 97.75 119 PRO A CA 1
ATOM 962 C C . PRO A 1 119 ? 3.844 -15.258 -2.42 1 97.75 119 PRO A C 1
ATOM 964 O O . PRO A 1 119 ? 4.914 -15.234 -1.807 1 97.75 119 PRO A O 1
ATOM 967 N N . GLY A 1 120 ? 3.342 -16.328 -2.928 1 97.75 120 GLY A N 1
ATOM 968 C CA . GLY A 1 120 ? 4.125 -17.562 -3 1 97.75 120 GLY A CA 1
ATOM 969 C C . GLY A 1 120 ? 5.004 -17.625 -4.234 1 97.75 120 GLY A C 1
ATOM 970 O O . GLY A 1 120 ? 5.355 -16.594 -4.812 1 97.75 120 GLY A O 1
ATOM 971 N N . SER A 1 121 ? 5.484 -18.797 -4.535 1 98.38 121 SER A N 1
ATOM 972 C CA . SER A 1 121 ? 6.355 -19.141 -5.652 1 98.38 121 SER A CA 1
ATOM 973 C C . SER A 1 121 ? 6.391 -20.641 -5.887 1 98.38 121 SER A C 1
ATOM 975 O O . SER A 1 121 ? 5.621 -21.391 -5.277 1 98.38 121 SER A O 1
ATOM 977 N N . VAL A 1 122 ? 7.238 -21.031 -6.805 1 97.81 122 VAL A N 1
ATOM 978 C CA . VAL A 1 122 ? 7.414 -22.438 -7.109 1 97.81 122 VAL A CA 1
ATOM 979 C C . VAL A 1 122 ? 7.828 -23.203 -5.848 1 97.81 122 VAL A C 1
ATOM 981 O O . VAL A 1 122 ? 7.547 -24.391 -5.707 1 97.81 122 VAL A O 1
ATOM 984 N N . LEU A 1 123 ? 8.383 -22.469 -4.867 1 98.31 123 LEU A N 1
ATOM 985 C CA . LEU A 1 123 ? 8.898 -23.094 -3.654 1 98.31 123 LEU A CA 1
ATOM 986 C C . LEU A 1 123 ? 7.77 -23.625 -2.787 1 98.31 123 LEU A C 1
ATOM 988 O O . LEU A 1 123 ? 7.992 -24.484 -1.928 1 98.31 123 LEU A O 1
ATOM 992 N N . GLU A 1 124 ? 6.555 -23.156 -3.004 1 97.5 124 GLU A N 1
ATOM 993 C CA . GLU A 1 124 ? 5.395 -23.656 -2.268 1 97.5 124 GLU A CA 1
ATOM 994 C C . GLU A 1 124 ? 5.176 -25.141 -2.514 1 97.5 124 GLU A C 1
ATOM 996 O O . GLU A 1 124 ? 4.602 -25.844 -1.676 1 97.5 124 GLU A O 1
ATOM 1001 N N . PHE A 1 125 ? 5.684 -25.641 -3.625 1 98.25 125 PHE A N 1
ATOM 1002 C CA . PHE A 1 125 ? 5.375 -27 -4.039 1 98.25 125 PHE A CA 1
ATOM 1003 C C . PHE A 1 125 ? 6.488 -27.953 -3.637 1 98.25 125 PHE A C 1
ATOM 1005 O O . PHE A 1 125 ? 6.371 -29.172 -3.82 1 98.25 125 PHE A O 1
ATOM 1012 N N . VAL A 1 126 ? 7.566 -27.453 -3.068 1 97.62 126 VAL A N 1
ATOM 1013 C CA . VAL A 1 126 ? 8.734 -28.266 -2.744 1 97.62 126 VAL A CA 1
ATOM 1014 C C . VAL A 1 126 ? 8.336 -29.375 -1.766 1 97.62 126 VAL A C 1
ATOM 1016 O O . VAL A 1 126 ? 8.672 -30.547 -1.968 1 97.62 126 VAL A O 1
ATOM 1019 N N . PRO A 1 127 ? 7.57 -29.031 -0.697 1 96.75 127 PRO A N 1
ATOM 1020 C CA . PRO A 1 127 ? 7.16 -30.125 0.191 1 96.75 127 PRO A CA 1
ATOM 1021 C C . PRO A 1 127 ? 6.34 -31.203 -0.526 1 96.75 127 PRO A C 1
ATOM 1023 O O . PRO A 1 127 ? 6.504 -32.375 -0.256 1 96.75 127 PRO A O 1
ATOM 1026 N N . MET A 1 128 ? 5.469 -30.812 -1.432 1 97.88 128 MET A N 1
ATOM 1027 C CA . MET A 1 128 ? 4.668 -31.766 -2.195 1 97.88 128 MET A CA 1
ATOM 1028 C C . MET A 1 128 ? 5.555 -32.594 -3.115 1 97.88 128 MET A C 1
ATOM 1030 O O . MET A 1 128 ? 5.375 -33.812 -3.219 1 97.88 128 MET A O 1
ATOM 1034 N N . LEU A 1 129 ? 6.512 -31.984 -3.785 1 98.25 129 LEU A N 1
ATOM 1035 C CA . LEU A 1 129 ? 7.434 -32.688 -4.668 1 98.25 129 LEU A CA 1
ATOM 1036 C C . LEU A 1 129 ? 8.266 -33.688 -3.885 1 98.25 129 LEU A C 1
ATOM 1038 O O . LEU A 1 129 ? 8.5 -34.812 -4.359 1 98.25 129 LEU A O 1
ATOM 1042 N N . ASN A 1 130 ? 8.719 -33.281 -2.697 1 97.25 130 ASN A N 1
ATOM 1043 C CA . ASN A 1 130 ? 9.453 -34.188 -1.836 1 97.25 130 ASN A CA 1
ATOM 1044 C C . ASN A 1 130 ? 8.602 -35.406 -1.446 1 97.25 130 ASN A C 1
ATOM 1046 O O . ASN A 1 130 ? 9.078 -36.531 -1.456 1 97.25 130 ASN A O 1
ATOM 1050 N N . HIS A 1 131 ? 7.383 -35.125 -1.098 1 97.56 131 HIS A N 1
ATOM 1051 C CA . HIS A 1 131 ? 6.457 -36.188 -0.755 1 97.56 131 HIS A CA 1
ATOM 1052 C C . HIS A 1 131 ? 6.277 -37.156 -1.922 1 97.56 131 HIS A C 1
ATOM 1054 O O . HIS A 1 131 ? 6.285 -38.375 -1.733 1 97.56 131 HIS A O 1
ATOM 1060 N N . ILE A 1 132 ? 6.125 -36.656 -3.09 1 98.19 132 ILE A N 1
ATOM 1061 C CA . ILE A 1 132 ? 5.926 -37.469 -4.289 1 98.19 132 ILE A CA 1
ATOM 1062 C C . ILE A 1 132 ? 7.152 -38.344 -4.539 1 98.19 132 ILE A C 1
ATOM 1064 O O . ILE A 1 132 ? 7.027 -39.531 -4.828 1 98.19 132 ILE A O 1
ATOM 1068 N N . LYS A 1 133 ? 8.336 -37.812 -4.359 1 97.06 133 LYS A N 1
ATOM 1069 C CA . LYS A 1 133 ? 9.578 -38.562 -4.555 1 97.06 133 LYS A CA 1
ATOM 1070 C C . LYS A 1 133 ? 9.703 -39.688 -3.537 1 97.06 133 LYS A C 1
ATOM 1072 O O . LYS A 1 133 ? 10.32 -40.719 -3.814 1 97.06 133 LYS A O 1
ATOM 1077 N N . GLN A 1 134 ? 9.133 -39.438 -2.395 1 96.75 134 GLN A N 1
ATOM 1078 C CA . GLN A 1 134 ? 9.172 -40.469 -1.354 1 96.75 134 GLN A CA 1
ATOM 1079 C C . GLN A 1 134 ? 8.172 -41.594 -1.638 1 96.75 134 GLN A C 1
ATOM 1081 O O . GLN A 1 134 ? 8.406 -42.75 -1.297 1 96.75 134 GLN A O 1
ATOM 1086 N N . GLN A 1 135 ? 7.148 -41.219 -2.256 1 97.38 135 GLN A N 1
ATOM 1087 C CA . GLN A 1 135 ? 6.039 -42.156 -2.445 1 97.38 135 GLN A CA 1
ATOM 1088 C C . GLN A 1 135 ? 6.207 -42.969 -3.734 1 97.38 135 GLN A C 1
ATOM 1090 O O . GLN A 1 135 ? 5.738 -44.094 -3.832 1 97.38 135 GLN A O 1
ATOM 1095 N N . TYR A 1 136 ? 6.84 -42.344 -4.691 1 97.81 136 TYR A N 1
ATOM 1096 C CA . TYR A 1 136 ? 6.891 -42.969 -6.012 1 97.81 136 TYR A CA 1
ATOM 1097 C C . TYR A 1 136 ? 8.32 -43.062 -6.523 1 97.81 136 TYR A C 1
ATOM 1099 O O . TYR A 1 136 ? 9.172 -42.25 -6.141 1 97.81 136 TYR A O 1
ATOM 1107 N N . SER A 1 137 ? 8.539 -44.031 -7.363 1 97.56 137 SER A N 1
ATOM 1108 C CA . SER A 1 137 ? 9.68 -44.062 -8.281 1 97.56 137 SER A CA 1
ATOM 1109 C C . SER A 1 137 ? 9.281 -43.594 -9.664 1 97.56 137 SER A C 1
ATOM 1111 O O . SER A 1 137 ? 8.094 -43.438 -9.969 1 97.56 137 SER A O 1
ATOM 1113 N N . PRO A 1 138 ? 10.258 -43.219 -10.484 1 97 138 PRO A N 1
ATOM 1114 C CA . PRO A 1 138 ? 9.891 -42.844 -11.852 1 97 138 PRO A CA 1
ATOM 1115 C C . PRO A 1 138 ? 8.992 -43.906 -12.523 1 97 138 PRO A C 1
ATOM 1117 O O . PRO A 1 138 ? 8.094 -43.531 -13.289 1 97 138 PRO A O 1
ATOM 1120 N N . ALA A 1 139 ? 9.125 -45.188 -12.234 1 97.06 139 ALA A N 1
ATOM 1121 C CA . ALA A 1 139 ? 8.383 -46.25 -12.852 1 97.06 139 ALA A CA 1
ATOM 1122 C C . ALA A 1 139 ? 6.938 -46.281 -12.359 1 97.06 139 ALA A C 1
ATOM 1124 O O . ALA A 1 139 ? 6.043 -46.781 -13.055 1 97.06 139 ALA A O 1
ATOM 1125 N N . THR A 1 140 ? 6.715 -45.75 -11.172 1 97.62 140 THR A N 1
ATOM 1126 C CA . THR A 1 140 ? 5.398 -45.906 -10.57 1 97.62 140 THR A CA 1
ATOM 1127 C C . THR A 1 140 ? 4.664 -44.562 -10.516 1 97.62 140 THR A C 1
ATOM 1129 O O . THR A 1 140 ? 3.475 -44.531 -10.195 1 97.62 140 THR A O 1
ATOM 1132 N N . LEU A 1 141 ? 5.355 -43.5 -10.781 1 98.12 141 LEU A N 1
ATOM 1133 C CA . LEU A 1 141 ? 4.719 -42.188 -10.781 1 98.12 141 LEU A CA 1
ATOM 1134 C C . LEU A 1 141 ? 3.58 -42.125 -11.789 1 98.12 141 LEU A C 1
ATOM 1136 O O . LEU A 1 141 ? 3.791 -42.344 -12.984 1 98.12 141 LEU A O 1
ATOM 1140 N N . PRO A 1 142 ? 2.371 -41.781 -11.344 1 97.62 142 PRO A N 1
ATOM 1141 C CA . PRO A 1 142 ? 1.201 -41.938 -12.211 1 97.62 142 PRO A CA 1
ATOM 1142 C C . PRO A 1 142 ? 1.062 -40.812 -13.227 1 97.62 142 PRO A C 1
ATOM 1144 O O . PRO A 1 142 ? 0.372 -40.969 -14.234 1 97.62 142 PRO A O 1
ATOM 1147 N N . ASN A 1 143 ? 1.637 -39.688 -12.977 1 98.44 143 ASN A N 1
ATOM 1148 C CA . ASN A 1 143 ? 1.559 -38.5 -13.836 1 98.44 143 ASN A CA 1
ATOM 1149 C C . ASN A 1 143 ? 2.91 -37.812 -13.953 1 98.44 143 ASN A C 1
ATOM 1151 O O . ASN A 1 143 ? 3.734 -37.875 -13.047 1 98.44 143 ASN A O 1
ATOM 1155 N N . HIS A 1 144 ? 3.203 -37.156 -15.117 1 98.5 144 HIS A N 1
ATOM 1156 C CA . HIS A 1 144 ? 4.27 -36.156 -15.148 1 98.5 144 HIS A CA 1
ATOM 1157 C C . HIS A 1 144 ? 3.881 -34.906 -14.367 1 98.5 144 HIS A C 1
ATOM 1159 O O . HIS A 1 144 ? 2.768 -34.406 -14.516 1 98.5 144 HIS A O 1
ATOM 1165 N N . ILE A 1 145 ? 4.75 -34.469 -13.516 1 98.75 145 ILE A N 1
ATOM 1166 C CA . ILE A 1 145 ? 4.48 -33.281 -12.695 1 98.75 145 ILE A CA 1
ATOM 1167 C C . ILE A 1 145 ? 5.293 -32.094 -13.203 1 98.75 145 ILE A C 1
ATOM 1169 O O . ILE A 1 145 ? 6.52 -32.188 -13.32 1 98.75 145 ILE A O 1
ATOM 1173 N N . ILE A 1 146 ? 4.645 -31 -13.562 1 98.81 146 ILE A N 1
ATOM 1174 C CA . ILE A 1 146 ? 5.277 -29.766 -14.016 1 98.81 146 ILE A CA 1
ATOM 1175 C C . ILE A 1 146 ? 4.875 -28.625 -13.102 1 98.81 146 ILE A C 1
ATOM 1177 O O . ILE A 1 146 ? 3.686 -28.359 -12.898 1 98.81 146 ILE A O 1
ATOM 1181 N N . VAL A 1 147 ? 5.836 -27.891 -12.516 1 98.81 147 VAL A N 1
ATOM 1182 C CA . VAL A 1 147 ? 5.586 -26.766 -11.625 1 98.81 147 VAL A CA 1
ATOM 1183 C C . VAL A 1 147 ? 6.32 -25.531 -12.141 1 98.81 147 VAL A C 1
ATOM 1185 O O . VAL A 1 147 ? 7.465 -25.281 -11.75 1 98.81 147 VAL A O 1
ATOM 1188 N N . PRO A 1 148 ? 5.676 -24.734 -12.906 1 98.88 148 PRO A N 1
ATOM 1189 C CA . PRO A 1 148 ? 6.328 -23.531 -13.445 1 98.88 148 PRO A CA 1
ATOM 1190 C C . PRO A 1 148 ? 6.285 -22.344 -12.477 1 98.88 148 PRO A C 1
ATOM 1192 O O . PRO A 1 148 ? 5.348 -22.234 -11.688 1 98.88 148 PRO A O 1
ATOM 1195 N N . SER A 1 149 ? 7.348 -21.562 -12.508 1 98.88 149 SER A N 1
ATOM 1196 C CA . SER A 1 149 ? 7.188 -20.188 -12.047 1 98.88 149 SER A CA 1
ATOM 1197 C C . SER A 1 149 ? 6.34 -19.375 -13.023 1 98.88 149 SER A C 1
ATOM 1199 O O . SER A 1 149 ? 6.629 -19.328 -14.219 1 98.88 149 SER A O 1
ATOM 1201 N N . LEU A 1 150 ? 5.301 -18.781 -12.523 1 98.81 150 LEU A N 1
ATOM 1202 C CA . LEU A 1 150 ? 4.48 -17.938 -13.383 1 98.81 150 LEU A CA 1
ATOM 1203 C C . LEU A 1 150 ? 5.301 -16.797 -13.953 1 98.81 150 LEU A C 1
ATOM 1205 O O . LEU A 1 150 ? 6.344 -16.438 -13.406 1 98.81 150 LEU A O 1
ATOM 1209 N N . VAL A 1 151 ? 4.883 -16.266 -15.086 1 98.81 151 VAL A N 1
ATOM 1210 C CA . VAL A 1 151 ? 5.547 -15.125 -15.695 1 98.81 151 VAL A CA 1
ATOM 1211 C C . VAL A 1 151 ? 5.629 -13.984 -14.688 1 98.81 151 VAL A C 1
ATOM 1213 O O . VAL A 1 151 ? 4.648 -13.672 -14.008 1 98.81 151 VAL A O 1
ATOM 1216 N N . GLY A 1 152 ? 6.805 -13.414 -14.586 1 98.69 152 GLY A N 1
ATOM 1217 C CA . GLY A 1 152 ? 6.992 -12.305 -13.664 1 98.69 152 GLY A CA 1
ATOM 1218 C C . GLY A 1 152 ? 7.438 -12.742 -12.281 1 98.69 152 GLY A C 1
ATOM 1219 O O . GLY A 1 152 ? 7.676 -11.906 -11.406 1 98.69 152 GLY A O 1
ATOM 1220 N N . TYR A 1 153 ? 7.574 -14.07 -12.062 1 98.75 153 TYR A N 1
ATOM 1221 C CA . TYR A 1 153 ? 7.973 -14.633 -10.773 1 98.75 153 TYR A CA 1
ATOM 1222 C C . TYR A 1 153 ? 9.281 -15.398 -10.898 1 98.75 153 TYR A C 1
ATOM 1224 O O . TYR A 1 153 ? 9.539 -16.047 -11.914 1 98.75 153 TYR A O 1
ATOM 1232 N N . GLY A 1 154 ? 10.07 -15.352 -9.844 1 98.5 154 GLY A N 1
ATOM 1233 C CA . GLY A 1 154 ? 11.25 -16.188 -9.727 1 98.5 154 GLY A CA 1
ATOM 1234 C C . GLY A 1 154 ? 12.148 -16.109 -10.945 1 98.5 154 GLY A C 1
ATOM 1235 O O . GLY A 1 154 ? 12.531 -15.023 -11.383 1 98.5 154 GLY A O 1
ATOM 1236 N N . PHE A 1 155 ? 12.367 -17.281 -11.547 1 98.56 155 PHE A N 1
ATOM 1237 C CA . PHE A 1 155 ? 13.375 -17.359 -12.594 1 98.56 155 PHE A CA 1
ATOM 1238 C C . PHE A 1 155 ? 12.719 -17.344 -13.969 1 98.56 155 PHE A C 1
ATOM 1240 O O . PHE A 1 155 ? 13.383 -17.594 -14.984 1 98.56 155 PHE A O 1
ATOM 1247 N N . SER A 1 156 ? 11.43 -17.094 -14.078 1 98.88 156 SER A N 1
ATOM 1248 C CA . SER A 1 156 ? 10.75 -16.922 -15.359 1 98.88 156 SER A CA 1
ATOM 1249 C C . SER A 1 156 ? 10.883 -15.477 -15.844 1 98.88 156 SER A C 1
ATOM 1251 O O . SER A 1 156 ? 11.148 -14.57 -15.062 1 98.88 156 SER A O 1
ATOM 1253 N N . SER A 1 157 ? 10.672 -15.266 -17.141 1 98.75 157 SER A N 1
ATOM 1254 C CA . SER A 1 157 ? 10.688 -13.93 -17.734 1 98.75 157 SER A CA 1
ATOM 1255 C C . SER A 1 157 ? 9.617 -13.039 -17.141 1 98.75 157 SER A C 1
ATOM 1257 O O . SER A 1 157 ? 8.539 -13.508 -16.766 1 98.75 157 SER A O 1
ATOM 1259 N N . PRO A 1 158 ? 9.938 -11.734 -16.984 1 98.62 158 PRO A N 1
ATOM 1260 C CA . PRO A 1 158 ? 8.867 -10.781 -16.703 1 98.62 158 PRO A CA 1
ATOM 1261 C C . PRO A 1 158 ? 7.945 -10.562 -17.906 1 98.62 158 PRO A C 1
ATOM 1263 O O . PRO A 1 158 ? 8.297 -10.922 -19.031 1 98.62 158 PRO A O 1
ATOM 1266 N N . PRO A 1 159 ? 6.754 -10.039 -17.609 1 98 159 PRO A N 1
ATOM 1267 C CA . PRO A 1 159 ? 5.934 -9.617 -18.75 1 98 159 PRO A CA 1
ATOM 1268 C C . PRO A 1 159 ? 6.629 -8.57 -19.609 1 98 159 PRO A C 1
ATOM 1270 O O . PRO A 1 159 ? 7.414 -7.766 -19.109 1 98 159 PRO A O 1
ATOM 1273 N N . ALA A 1 160 ? 6.285 -8.648 -20.875 1 97.69 160 ALA A N 1
ATOM 1274 C CA . ALA A 1 160 ? 6.773 -7.605 -21.766 1 97.69 160 ALA A CA 1
ATOM 1275 C C . ALA A 1 160 ? 6.258 -6.23 -21.359 1 97.69 160 ALA A C 1
ATOM 1277 O O . ALA A 1 160 ? 5.125 -6.102 -20.891 1 97.69 160 ALA A O 1
ATOM 1278 N N . THR A 1 161 ? 6.996 -5.184 -21.578 1 97.25 161 THR A N 1
ATOM 1279 C CA . THR A 1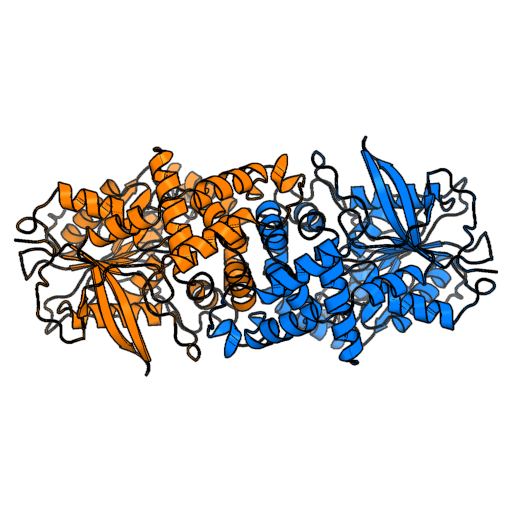 161 ? 6.668 -3.854 -21.078 1 97.25 161 THR A CA 1
ATOM 1280 C C . THR A 1 161 ? 5.699 -3.145 -22.016 1 97.25 161 THR A C 1
ATOM 1282 O O . THR A 1 161 ? 5.18 -2.074 -21.688 1 97.25 161 THR A O 1
ATOM 1285 N N . ASP A 1 162 ? 5.434 -3.695 -23.156 1 96.31 162 ASP A N 1
ATOM 1286 C CA . ASP A 1 162 ? 4.508 -3.068 -24.094 1 96.31 162 ASP A CA 1
ATOM 1287 C C . ASP A 1 162 ? 3.193 -3.842 -24.172 1 96.31 162 ASP A C 1
ATOM 1289 O O . ASP A 1 162 ? 2.406 -3.65 -25.094 1 96.31 162 ASP A O 1
ATOM 1293 N N . LEU A 1 163 ? 3.006 -4.785 -23.266 1 92.44 163 LEU A N 1
ATOM 1294 C CA . LEU A 1 163 ? 1.786 -5.586 -23.203 1 92.44 163 LEU A CA 1
ATOM 1295 C C . LEU A 1 163 ? 1.119 -5.449 -21.844 1 92.44 163 LEU A C 1
ATOM 1297 O O . LEU A 1 163 ? 1.764 -5.652 -20.812 1 92.44 163 LEU A O 1
ATOM 1301 N N . ALA A 1 164 ? -0.171 -5.039 -21.844 1 93.19 164 ALA A N 1
ATOM 1302 C CA . ALA A 1 164 ? -0.941 -5.141 -20.609 1 93.19 164 ALA A CA 1
ATOM 1303 C C . ALA A 1 164 ? -1.235 -6.598 -20.266 1 93.19 164 ALA A C 1
ATOM 1305 O O . ALA A 1 164 ? -2.316 -7.109 -20.562 1 93.19 164 ALA A O 1
ATOM 1306 N N . PHE A 1 165 ? -0.315 -7.258 -19.609 1 94.56 165 PHE A N 1
ATOM 1307 C CA . PHE A 1 165 ? -0.243 -8.695 -19.359 1 94.56 165 PHE A CA 1
ATOM 1308 C C . PHE A 1 165 ? -1.292 -9.125 -18.344 1 94.56 165 PHE A C 1
ATOM 1310 O O . PHE A 1 165 ? -1.592 -8.383 -17.406 1 94.56 165 PHE A O 1
ATOM 1317 N N . GLY A 1 166 ? -1.941 -10.258 -18.5 1 93.56 166 GLY A N 1
ATOM 1318 C CA . GLY A 1 166 ? -2.918 -10.812 -17.578 1 93.56 166 GLY A CA 1
ATOM 1319 C C . GLY A 1 166 ? -2.885 -12.328 -17.516 1 93.56 166 GLY A C 1
ATOM 1320 O O . GLY A 1 166 ? -1.97 -12.961 -18.062 1 93.56 166 GLY A O 1
ATOM 1321 N N . SER A 1 167 ? -3.828 -12.914 -16.844 1 94.5 167 SER A N 1
ATOM 1322 C CA . SER A 1 167 ? -3.855 -14.352 -16.594 1 94.5 167 SER A CA 1
ATOM 1323 C C . SER A 1 167 ? -4.051 -15.133 -17.891 1 94.5 167 SER A C 1
ATOM 1325 O O . SER A 1 167 ? -3.543 -16.25 -18.031 1 94.5 167 SER A O 1
ATOM 1327 N N . TYR A 1 168 ? -4.809 -14.562 -18.797 1 95 168 TYR A N 1
ATOM 1328 C CA . TYR A 1 168 ? -4.961 -15.242 -20.062 1 95 168 TYR A CA 1
ATOM 1329 C C . TYR A 1 168 ? -3.619 -15.359 -20.781 1 95 168 TYR A C 1
ATOM 1331 O O . TYR A 1 168 ? -3.316 -16.391 -21.391 1 95 168 TYR A O 1
ATOM 1339 N N . ASP A 1 169 ? -2.869 -14.25 -20.781 1 96.44 169 ASP A N 1
ATOM 1340 C CA . ASP A 1 169 ? -1.549 -14.273 -21.406 1 96.44 169 ASP A CA 1
ATOM 1341 C C . ASP A 1 169 ? -0.664 -15.344 -20.766 1 96.44 169 ASP A C 1
ATOM 1343 O O . ASP A 1 169 ? 0.006 -16.109 -21.469 1 96.44 169 ASP A O 1
ATOM 1347 N N . ASN A 1 170 ? -0.645 -15.383 -19.453 1 97.69 170 ASN A N 1
ATOM 1348 C CA . ASN A 1 170 ? 0.137 -16.406 -18.75 1 97.69 170 ASN A CA 1
ATOM 1349 C C . ASN A 1 170 ? -0.325 -17.812 -19.125 1 97.69 170 ASN A C 1
ATOM 1351 O O . ASN A 1 170 ? 0.499 -18.703 -19.344 1 97.69 170 ASN A O 1
ATOM 1355 N N . ALA A 1 171 ? -1.66 -18.031 -19.172 1 97.75 171 ALA A N 1
ATOM 1356 C CA . ALA A 1 171 ? -2.227 -19.328 -19.531 1 97.75 171 ALA A CA 1
ATOM 1357 C C . ALA A 1 171 ? -1.815 -19.734 -20.953 1 97.75 171 ALA A C 1
ATOM 1359 O O . ALA A 1 171 ? -1.464 -20.891 -21.203 1 97.75 171 ALA A O 1
ATOM 1360 N N . ALA A 1 172 ? -1.89 -18.781 -21.844 1 98.25 172 ALA A N 1
ATOM 1361 C CA . ALA A 1 172 ? -1.504 -19.047 -23.234 1 98.25 172 ALA A CA 1
ATOM 1362 C C . ALA A 1 172 ? -0.042 -19.469 -23.312 1 98.25 172 ALA A C 1
ATOM 1364 O O . ALA A 1 172 ? 0.298 -20.391 -24.062 1 98.25 172 ALA A O 1
ATOM 1365 N N . ILE A 1 173 ? 0.789 -18.812 -22.562 1 98.81 173 ILE A N 1
ATOM 1366 C CA . ILE A 1 173 ? 2.211 -19.125 -22.531 1 98.81 173 ILE A CA 1
ATOM 1367 C C . ILE A 1 173 ? 2.416 -20.516 -21.953 1 98.81 173 ILE A C 1
ATOM 1369 O O . ILE A 1 173 ? 3.18 -21.328 -22.5 1 98.81 173 ILE A O 1
ATOM 1373 N N . LEU A 1 174 ? 1.71 -20.844 -20.906 1 98.88 174 LEU A N 1
ATOM 1374 C CA . LEU A 1 174 ? 1.832 -22.156 -20.281 1 98.88 174 LEU A CA 1
ATOM 1375 C C . LEU A 1 174 ? 1.313 -23.25 -21.203 1 98.88 174 LEU A C 1
ATOM 1377 O O . LEU A 1 174 ? 1.899 -24.328 -21.281 1 98.88 174 LEU A O 1
ATOM 1381 N N . ASP A 1 175 ? 0.163 -22.984 -21.875 1 98.75 175 ASP A N 1
ATOM 1382 C CA . ASP A 1 175 ? -0.372 -23.953 -22.828 1 98.75 175 ASP A CA 1
ATOM 1383 C C . ASP A 1 175 ? 0.633 -24.234 -23.938 1 98.75 175 ASP A C 1
ATOM 1385 O O . ASP A 1 175 ? 0.833 -25.391 -24.328 1 98.75 175 ASP A O 1
ATOM 1389 N N . SER A 1 176 ? 1.231 -23.172 -24.406 1 98.69 176 SER A N 1
ATOM 1390 C CA . SER A 1 176 ? 2.25 -23.312 -25.438 1 98.69 176 SER A CA 1
ATOM 1391 C C . SER A 1 176 ? 3.453 -24.094 -24.938 1 98.69 176 SER A C 1
ATOM 1393 O O . SER A 1 176 ? 4.031 -24.906 -25.672 1 98.69 176 SER A O 1
ATOM 1395 N N . MET A 1 177 ? 3.855 -23.812 -23.688 1 98.88 177 MET A N 1
ATOM 1396 C CA . MET A 1 177 ? 4.957 -24.562 -23.078 1 98.88 177 MET A CA 1
ATOM 1397 C C . MET A 1 177 ? 4.617 -26.047 -22.984 1 98.88 177 MET A C 1
ATOM 1399 O O . MET A 1 177 ? 5.434 -26.891 -23.359 1 98.88 177 MET A O 1
ATOM 1403 N N . MET A 1 178 ? 3.412 -26.391 -22.516 1 98.69 178 MET A N 1
ATOM 1404 C CA . MET A 1 178 ? 2.984 -27.781 -22.391 1 98.69 178 MET A CA 1
ATOM 1405 C C . MET A 1 178 ? 2.967 -28.469 -23.75 1 98.69 178 MET A C 1
ATOM 1407 O O . MET A 1 178 ? 3.434 -29.609 -23.875 1 98.69 178 MET A O 1
ATOM 1411 N N . ALA A 1 179 ? 2.449 -27.766 -24.75 1 98 179 ALA A N 1
ATOM 1412 C CA . ALA A 1 179 ? 2.463 -28.312 -26.109 1 98 179 ALA A CA 1
ATOM 1413 C C . ALA A 1 179 ? 3.891 -28.562 -26.578 1 98 179 ALA A C 1
ATOM 1415 O O . ALA A 1 179 ? 4.188 -29.609 -27.172 1 98 179 ALA A O 1
ATOM 1416 N N . GLY A 1 180 ? 4.715 -27.578 -26.344 1 98.19 180 GLY A N 1
ATOM 1417 C CA . GLY A 1 180 ? 6.109 -27.688 -26.75 1 98.19 180 GLY A CA 1
ATOM 1418 C C . GLY A 1 180 ? 6.852 -28.812 -26.062 1 98.19 180 GLY A C 1
ATOM 1419 O O . GLY A 1 180 ? 7.84 -29.328 -26.594 1 98.19 180 GLY A O 1
ATOM 1420 N N . LEU A 1 181 ? 6.418 -29.219 -24.859 1 98.06 181 LEU A N 1
ATOM 1421 C CA . LEU A 1 181 ? 7.016 -30.312 -24.109 1 98.06 181 LEU A CA 1
ATOM 1422 C C . LEU A 1 181 ? 6.434 -31.656 -24.547 1 98.06 181 LEU A C 1
ATOM 1424 O O . LEU A 1 181 ? 6.832 -32.688 -24.047 1 98.06 181 LEU A O 1
ATOM 1428 N N . GLY A 1 182 ? 5.445 -31.641 -25.484 1 96.81 182 GLY A N 1
ATOM 1429 C CA . GLY A 1 182 ? 4.844 -32.844 -26.016 1 96.81 182 GLY A CA 1
ATOM 1430 C C . GLY A 1 182 ? 3.549 -33.219 -25.312 1 96.81 182 GLY A C 1
ATOM 1431 O O . GLY A 1 182 ? 3.074 -34.375 -25.438 1 96.81 182 GLY A O 1
ATOM 1432 N N . PHE A 1 183 ? 3.008 -32.312 -24.578 1 97.5 183 PHE A N 1
ATOM 1433 C CA . PHE A 1 183 ? 1.835 -32.625 -23.766 1 97.5 183 PHE A CA 1
ATOM 1434 C C . PHE A 1 183 ? 0.583 -32 -24.359 1 97.5 183 PHE A C 1
ATOM 1436 O O . PHE A 1 183 ? -0.439 -31.875 -23.688 1 97.5 183 PHE A O 1
ATOM 1443 N N . GLY A 1 184 ? 0.635 -31.5 -25.562 1 96.31 184 GLY A N 1
ATOM 1444 C CA . GLY A 1 184 ? -0.526 -30.969 -26.266 1 96.31 184 GLY A CA 1
ATOM 1445 C C . GLY A 1 184 ? -1.513 -32.062 -26.672 1 96.31 184 GLY A C 1
ATOM 1446 O O . GLY A 1 184 ? -1.208 -33.25 -26.594 1 96.31 184 GLY A O 1
ATOM 1447 N N . ARG A 1 185 ? -2.674 -31.531 -26.969 1 94.31 185 ARG A N 1
ATOM 1448 C CA . ARG A 1 185 ? -3.699 -32.438 -27.484 1 94.31 185 ARG A CA 1
ATOM 1449 C C . ARG A 1 185 ? -3.688 -32.469 -29 1 94.31 185 ARG A C 1
ATOM 1451 O O . ARG A 1 185 ? -3.652 -31.438 -29.656 1 94.31 185 ARG A O 1
ATOM 1458 N N . GLN A 1 186 ? -3.615 -33.719 -29.531 1 88.81 186 GLN A N 1
ATOM 1459 C CA . GLN A 1 186 ? -3.666 -33.938 -30.969 1 88.81 186 GLN A CA 1
ATOM 1460 C C . GLN A 1 186 ? -4.691 -35.031 -31.312 1 88.81 186 GLN A C 1
ATOM 1462 O O . GLN A 1 186 ? -4.613 -36.125 -30.812 1 88.81 186 GLN A O 1
ATOM 1467 N N . ALA A 1 187 ? -5.59 -34.719 -32.188 1 89.56 187 ALA A N 1
ATOM 1468 C CA . ALA A 1 187 ? -6.617 -35.625 -32.656 1 89.56 187 ALA A CA 1
ATOM 1469 C C . ALA A 1 187 ? -7.332 -36.312 -31.5 1 89.56 187 ALA A C 1
ATOM 1471 O O . ALA A 1 187 ? -7.484 -37.531 -31.469 1 89.56 187 ALA A O 1
ATOM 1472 N N . GLY A 1 188 ? -7.586 -35.562 -30.453 1 85.81 188 GLY A N 1
ATOM 1473 C CA . GLY A 1 188 ? -8.383 -36.031 -29.328 1 85.81 188 GLY A CA 1
ATOM 1474 C C . GLY A 1 188 ? -7.578 -36.844 -28.328 1 85.81 188 GLY A C 1
ATOM 1475 O O . GLY A 1 188 ? -8.133 -37.344 -27.359 1 85.81 188 GLY A O 1
ATOM 1476 N N . LYS A 1 189 ? -6.32 -36.938 -28.547 1 91.12 189 LYS A N 1
ATOM 1477 C CA . LYS A 1 189 ? -5.457 -37.688 -27.641 1 91.12 189 LYS A CA 1
ATOM 1478 C C . LYS A 1 189 ? -4.445 -36.781 -26.953 1 91.12 189 LYS A C 1
ATOM 1480 O O . LYS A 1 189 ? -4.035 -35.75 -27.516 1 91.12 189 LYS A O 1
ATOM 1485 N N . GLY A 1 190 ? -4.195 -37.188 -25.75 1 94.19 190 GLY A N 1
ATOM 1486 C CA . GLY A 1 190 ? -3.229 -36.406 -25 1 94.19 190 GLY A CA 1
ATOM 1487 C C . GLY A 1 190 ? -3.863 -35.312 -24.188 1 94.19 190 GLY A C 1
ATOM 1488 O O . GLY A 1 190 ? -5.059 -35.344 -23.875 1 94.19 190 GLY A O 1
ATOM 1489 N N . GLY A 1 191 ? -2.984 -34.312 -23.828 1 97.44 191 GLY A N 1
ATOM 1490 C CA . GLY A 1 191 ? -3.416 -33.188 -23 1 97.44 191 GLY A CA 1
ATOM 1491 C C . GLY A 1 191 ? -2.885 -33.25 -21.578 1 97.44 191 GLY A C 1
ATOM 1492 O O . GLY A 1 191 ? -2.098 -34.156 -21.25 1 97.44 191 GLY A O 1
ATOM 1493 N N . TYR A 1 192 ? -3.316 -32.281 -20.906 1 98.56 192 TYR A N 1
ATOM 1494 C CA . TYR A 1 192 ? -2.82 -32.188 -19.531 1 98.56 192 TYR A CA 1
ATOM 1495 C C . TYR A 1 192 ? -3.914 -31.703 -18.594 1 98.56 192 TYR A C 1
ATOM 1497 O O . TYR A 1 192 ? -4.906 -31.125 -19.031 1 98.56 192 TYR A O 1
ATOM 1505 N N . TYR A 1 193 ? -3.814 -32.062 -17.297 1 98.81 193 TYR A N 1
ATOM 1506 C CA . TYR A 1 193 ? -4.594 -31.422 -16.234 1 98.81 193 TYR A CA 1
ATOM 1507 C C . TYR A 1 193 ? -3.848 -30.234 -15.641 1 98.81 193 TYR A C 1
ATOM 1509 O O . TYR A 1 193 ? -2.641 -30.078 -15.844 1 98.81 193 TYR A O 1
ATOM 1517 N N . ALA A 1 194 ? -4.574 -29.344 -15.023 1 98.88 194 ALA A N 1
ATOM 1518 C CA . ALA A 1 194 ? -3.957 -28.188 -14.367 1 98.88 194 ALA A CA 1
ATOM 1519 C C . ALA A 1 194 ? -4.516 -27.984 -12.961 1 98.88 194 ALA A C 1
ATOM 1521 O O . ALA A 1 194 ? -5.699 -28.234 -12.719 1 98.88 194 ALA A O 1
ATOM 1522 N N . GLN A 1 195 ? -3.695 -27.672 -12.078 1 98.88 195 GLN A N 1
ATOM 1523 C CA . GLN A 1 195 ? -4.047 -27.344 -10.695 1 98.88 195 GLN A CA 1
ATOM 1524 C C . GLN A 1 195 ? -3.562 -25.953 -10.312 1 98.88 195 GLN A C 1
ATOM 1526 O O . GLN A 1 195 ? -2.453 -25.562 -10.672 1 98.88 195 GLN A O 1
ATOM 1531 N N . GLY A 1 196 ? -4.398 -25.141 -9.586 1 98.5 196 GLY A N 1
ATOM 1532 C CA . GLY A 1 196 ? -3.926 -23.828 -9.18 1 98.5 196 GLY A CA 1
ATOM 1533 C C . GLY A 1 196 ? -4.68 -23.266 -7.984 1 98.5 196 GLY A C 1
ATOM 1534 O O . GLY A 1 196 ? -5.883 -23.516 -7.84 1 98.5 196 GLY A O 1
ATOM 1535 N N . GLY A 1 197 ? -4 -22.578 -7.117 1 97.44 197 GLY A N 1
ATOM 1536 C CA . GLY A 1 197 ? -4.551 -21.75 -6.055 1 97.44 197 GLY A CA 1
ATOM 1537 C C . GLY A 1 197 ? -4.219 -20.281 -6.219 1 97.44 197 GLY A C 1
ATOM 1538 O O . GLY A 1 197 ? -3.408 -19.906 -7.074 1 97.44 197 GLY A O 1
ATOM 1539 N N . ASP A 1 198 ? -4.922 -19.391 -5.504 1 96.88 198 ASP A N 1
ATOM 1540 C CA . ASP A 1 198 ? -4.656 -17.953 -5.531 1 96.88 198 ASP A CA 1
ATOM 1541 C C . ASP A 1 198 ? -4.531 -17.453 -6.965 1 96.88 198 ASP A C 1
ATOM 1543 O O . ASP A 1 198 ? -5.414 -17.703 -7.793 1 96.88 198 ASP A O 1
ATOM 1547 N N . ILE A 1 199 ? -3.42 -16.812 -7.391 1 97.06 199 ILE A N 1
ATOM 1548 C CA . ILE A 1 199 ? -3.215 -16.328 -8.75 1 97.06 199 ILE A CA 1
ATOM 1549 C C . ILE A 1 199 ? -3.17 -17.516 -9.719 1 97.06 199 ILE A C 1
ATOM 1551 O O . ILE A 1 199 ? -3.66 -17.422 -10.844 1 97.06 199 ILE A O 1
ATOM 1555 N N . GLY A 1 200 ? -2.59 -18.594 -9.234 1 97.56 200 GLY A N 1
ATOM 1556 C CA . GLY A 1 200 ? -2.564 -19.797 -10.039 1 97.56 200 GLY A CA 1
ATOM 1557 C C . GLY A 1 200 ? -3.949 -20.297 -10.414 1 97.56 200 GLY A C 1
ATOM 1558 O O . GLY A 1 200 ? -4.125 -20.922 -11.469 1 97.56 200 GLY A O 1
ATOM 1559 N N . SER A 1 201 ? -4.93 -20.078 -9.57 1 96.81 201 SER A N 1
ATOM 1560 C CA . SER A 1 201 ? -6.293 -20.484 -9.891 1 96.81 201 SER A CA 1
ATOM 1561 C C . SER A 1 201 ? -6.852 -19.672 -11.055 1 96.81 201 SER A C 1
ATOM 1563 O O . SER A 1 201 ? -7.617 -20.188 -11.867 1 96.81 201 SER A O 1
ATOM 1565 N N . PHE A 1 202 ? -6.469 -18.375 -11.125 1 95.12 202 PHE A N 1
ATOM 1566 C CA . PHE A 1 202 ? -6.895 -17.547 -12.242 1 95.12 202 PHE A CA 1
ATOM 1567 C C . PHE A 1 202 ? -6.27 -18.016 -13.547 1 95.12 202 PHE A C 1
ATOM 1569 O O . PHE A 1 202 ? -6.961 -18.141 -14.562 1 95.12 202 PHE A O 1
ATOM 1576 N N . VAL A 1 203 ? -5.031 -18.297 -13.5 1 96.94 203 VAL A N 1
ATOM 1577 C CA . VAL A 1 203 ? -4.324 -18.797 -14.672 1 96.94 203 VAL A CA 1
ATOM 1578 C C . VAL A 1 203 ? -4.891 -20.156 -15.086 1 96.94 203 VAL A C 1
ATOM 1580 O O . VAL A 1 203 ? -5.152 -20.391 -16.266 1 96.94 203 VAL A O 1
ATOM 1583 N N . THR A 1 204 ? -5.082 -21.016 -14.102 1 97.5 204 THR A N 1
ATOM 1584 C CA . THR A 1 204 ? -5.586 -22.359 -14.336 1 97.5 204 THR A CA 1
ATOM 1585 C C . THR A 1 204 ? -6.98 -22.328 -14.953 1 97.5 204 THR A C 1
ATOM 1587 O O . THR A 1 204 ? -7.289 -23.094 -15.859 1 97.5 204 THR A O 1
ATOM 1590 N N . ARG A 1 205 ? -7.82 -21.453 -14.5 1 96.5 205 ARG A N 1
ATOM 1591 C CA . ARG A 1 205 ? -9.148 -21.281 -15.086 1 96.5 205 ARG A CA 1
ATOM 1592 C C . ARG A 1 205 ? -9.055 -20.828 -16.531 1 96.5 205 ARG A C 1
ATOM 1594 O O . ARG A 1 205 ? -9.82 -21.281 -17.391 1 96.5 205 ARG A O 1
ATOM 1601 N N . GLN A 1 206 ? -8.117 -19.969 -16.844 1 95.94 206 GLN A N 1
ATOM 1602 C CA . GLN A 1 206 ? -7.914 -19.531 -18.219 1 95.94 206 GLN A CA 1
ATOM 1603 C C . GLN A 1 206 ? -7.418 -20.672 -19.094 1 95.94 206 GLN A C 1
ATOM 1605 O O . GLN A 1 206 ? -7.73 -20.734 -20.297 1 95.94 206 GLN A O 1
ATOM 1610 N N . LEU A 1 207 ? -6.719 -21.594 -18.516 1 97.31 207 LEU A N 1
ATOM 1611 C CA . LEU A 1 207 ? -6.199 -22.734 -19.266 1 97.31 207 LEU A CA 1
ATOM 1612 C C . LEU A 1 207 ? -7.336 -23.578 -19.828 1 97.31 207 LEU A C 1
ATOM 1614 O O . LEU A 1 207 ? -7.16 -24.266 -20.844 1 97.31 207 LEU A O 1
ATOM 1618 N N . THR A 1 208 ? -8.547 -23.531 -19.25 1 96.62 208 THR A N 1
ATOM 1619 C CA . THR A 1 208 ? -9.68 -24.312 -19.719 1 96.62 208 THR A CA 1
ATOM 1620 C C . THR A 1 208 ? -10.117 -23.875 -21.109 1 96.62 208 THR A C 1
ATOM 1622 O O . THR A 1 208 ? -10.875 -24.578 -21.781 1 96.62 208 THR A O 1
ATOM 1625 N N . LYS A 1 209 ? -9.672 -22.781 -21.562 1 95.19 209 LYS A N 1
ATOM 1626 C CA . LYS A 1 209 ? -10.016 -22.266 -22.891 1 95.19 209 LYS A CA 1
ATOM 1627 C C . LYS A 1 209 ? -9.227 -23 -23.984 1 95.19 209 LYS A C 1
ATOM 1629 O O . LYS A 1 209 ? -9.562 -22.906 -25.156 1 95.19 209 LYS A O 1
ATOM 1634 N N . PHE A 1 210 ? -8.203 -23.672 -23.594 1 96.69 210 PHE A N 1
ATOM 1635 C CA . PHE A 1 210 ? -7.34 -24.359 -24.547 1 96.69 210 PHE A CA 1
ATOM 1636 C C . PHE A 1 210 ? -7.684 -25.844 -24.625 1 96.69 210 PHE A C 1
ATOM 1638 O O . PHE A 1 210 ? -7.961 -26.469 -23.594 1 96.69 210 PHE A O 1
ATOM 1645 N N . ASP A 1 211 ? -7.656 -26.406 -25.781 1 96.62 211 ASP A N 1
ATOM 1646 C CA . ASP A 1 211 ? -8.047 -27.797 -26 1 96.62 211 ASP A CA 1
ATOM 1647 C C . ASP A 1 211 ? -7.141 -28.75 -25.25 1 96.62 211 ASP A C 1
ATOM 1649 O O . ASP A 1 211 ? -7.586 -29.812 -24.797 1 96.62 211 ASP A O 1
ATOM 1653 N N . SER A 1 212 ? -5.887 -28.375 -25.094 1 98 212 SER A N 1
ATOM 1654 C CA . SER A 1 212 ? -4.91 -29.281 -24.484 1 98 212 SER A CA 1
ATOM 1655 C C . SER A 1 212 ? -5.148 -29.422 -23 1 98 212 SER A C 1
ATOM 1657 O O . SER A 1 212 ? -4.691 -30.391 -22.375 1 98 212 SER A O 1
ATOM 1659 N N . CYS A 1 213 ? -5.773 -28.453 -22.375 1 98.19 213 CYS A N 1
ATOM 1660 C CA . CYS A 1 213 ? -6.164 -28.609 -20.984 1 98.19 213 CYS A CA 1
ATOM 1661 C C . CYS A 1 213 ? -7.449 -29.422 -20.859 1 98.19 213 CYS A C 1
ATOM 1663 O O . CYS A 1 213 ? -8.523 -28.953 -21.25 1 98.19 213 CYS A O 1
ATOM 1665 N N . ILE A 1 214 ? -7.402 -30.609 -20.25 1 98.06 214 ILE A N 1
ATOM 1666 C CA . ILE A 1 214 ? -8.531 -31.531 -20.359 1 98.06 214 ILE A CA 1
ATOM 1667 C C . ILE A 1 214 ? -9.32 -31.531 -19.047 1 98.06 214 ILE A C 1
ATOM 1669 O O . ILE A 1 214 ? -10.367 -32.156 -18.953 1 98.06 214 ILE A O 1
ATOM 1673 N N . GLY A 1 215 ? -8.945 -30.812 -18.047 1 98.12 215 GLY A N 1
ATOM 1674 C CA . GLY A 1 215 ? -9.586 -30.641 -16.75 1 98.12 215 GLY A CA 1
ATOM 1675 C C . GLY A 1 215 ? -8.734 -29.875 -15.766 1 98.12 215 GLY A C 1
ATOM 1676 O O . GLY A 1 215 ? -7.516 -29.766 -15.938 1 98.12 215 GLY A O 1
ATOM 1677 N N . ILE A 1 216 ? -9.352 -29.312 -14.75 1 98.62 216 ILE A N 1
ATOM 1678 C CA . ILE A 1 216 ? -8.578 -28.5 -13.812 1 98.62 216 ILE A CA 1
ATOM 1679 C C . ILE A 1 216 ? -8.977 -28.844 -12.383 1 98.62 216 ILE A C 1
ATOM 1681 O O . ILE A 1 216 ? -10.078 -29.344 -12.141 1 98.62 216 ILE A O 1
ATOM 1685 N N . HIS A 1 217 ? -8.102 -28.672 -11.461 1 98.88 217 HIS A N 1
ATOM 1686 C CA . HIS A 1 217 ? -8.32 -28.734 -10.023 1 98.88 217 HIS A CA 1
ATOM 1687 C C . HIS A 1 217 ? -8.023 -27.391 -9.367 1 98.88 217 HIS A C 1
ATOM 1689 O O . HIS A 1 217 ? -7.02 -26.75 -9.68 1 98.88 217 HIS A O 1
ATOM 1695 N N . LEU A 1 218 ? -8.906 -26.922 -8.484 1 98.5 218 LEU A N 1
ATOM 1696 C CA . LEU A 1 218 ? -8.742 -25.641 -7.812 1 98.5 218 LEU A CA 1
ATOM 1697 C C . LEU A 1 218 ? -8.797 -25.812 -6.297 1 98.5 218 LEU A C 1
ATOM 1699 O O . LEU A 1 218 ? -9.547 -26.656 -5.789 1 98.5 218 LEU A O 1
ATOM 1703 N N . ASN A 1 219 ? -8.008 -25.078 -5.621 1 98.56 219 ASN A N 1
ATOM 1704 C CA . ASN A 1 219 ? -8.18 -24.938 -4.18 1 98.56 219 ASN A CA 1
ATOM 1705 C C . ASN A 1 219 ? -8.531 -23.5 -3.793 1 98.56 219 ASN A C 1
ATOM 1707 O O . ASN A 1 219 ? -8.422 -23.125 -2.623 1 98.56 219 ASN A O 1
ATOM 1711 N N . PHE A 1 220 ? -8.875 -22.688 -4.805 1 96.88 220 PHE A N 1
ATOM 1712 C CA . PHE A 1 220 ? -9.242 -21.297 -4.605 1 96.88 220 PHE A CA 1
ATOM 1713 C C . PHE A 1 220 ? -10.109 -20.797 -5.754 1 96.88 220 PHE A C 1
ATOM 1715 O O . PHE A 1 220 ? -9.711 -20.859 -6.918 1 96.88 220 PHE A O 1
ATOM 1722 N N . LEU A 1 221 ? -11.242 -20.375 -5.547 1 93.5 221 LEU A N 1
ATOM 1723 C CA . LEU A 1 221 ? -12.148 -19.672 -6.457 1 93.5 221 LEU A CA 1
ATOM 1724 C C . LEU A 1 221 ? -13.055 -18.719 -5.695 1 93.5 221 LEU A C 1
ATOM 1726 O O . LEU A 1 221 ? -14.195 -19.062 -5.371 1 93.5 221 LEU A O 1
ATOM 1730 N N . PRO A 1 222 ? -12.539 -17.5 -5.496 1 88.94 222 PRO A N 1
ATOM 1731 C CA . PRO A 1 222 ? -13.336 -16.562 -4.699 1 88.94 222 PRO A CA 1
ATOM 1732 C C . PRO A 1 222 ? -14.594 -16.078 -5.43 1 88.94 222 PRO A C 1
ATOM 1734 O O . PRO A 1 222 ? -14.516 -15.688 -6.598 1 88.94 222 PRO A O 1
ATOM 1737 N N . MET A 1 223 ? -15.719 -16.219 -4.711 1 88.25 223 MET A N 1
ATOM 1738 C CA . MET A 1 223 ? -16.969 -15.734 -5.277 1 88.25 223 MET A CA 1
ATOM 1739 C C . MET A 1 223 ? -17.984 -15.398 -4.18 1 88.25 223 MET A C 1
ATOM 1741 O O . MET A 1 223 ? -17.844 -15.875 -3.051 1 88.25 223 MET A O 1
ATOM 1745 N N . GLY A 1 224 ? -18.875 -14.492 -4.52 1 85 224 GLY A N 1
ATOM 1746 C CA . GLY A 1 224 ? -20.016 -14.281 -3.646 1 85 224 GLY A CA 1
ATOM 1747 C C . GLY A 1 224 ? -21.078 -15.367 -3.783 1 85 224 GLY A C 1
ATOM 1748 O O . GLY A 1 224 ? -20.781 -16.484 -4.199 1 85 224 GLY A O 1
ATOM 1749 N N . VAL A 1 225 ? -22.203 -15.055 -3.303 1 88.25 225 VAL A N 1
ATOM 1750 C CA . VAL A 1 225 ? -23.328 -15.961 -3.455 1 88.25 225 VAL A CA 1
ATOM 1751 C C . VAL A 1 225 ? -23.75 -16.016 -4.922 1 88.25 225 VAL A C 1
ATOM 1753 O O . VAL A 1 225 ? -24.172 -15.016 -5.496 1 88.25 225 VAL A O 1
ATOM 1756 N N . PRO A 1 226 ? -23.531 -17.172 -5.543 1 90.69 226 PRO A N 1
ATOM 1757 C CA . PRO A 1 226 ? -23.906 -17.25 -6.957 1 90.69 226 PRO A CA 1
ATOM 1758 C C . PRO A 1 226 ? -25.406 -17.094 -7.188 1 90.69 226 PRO A C 1
ATOM 1760 O O . PRO A 1 226 ? -26.188 -17.234 -6.25 1 90.69 226 PRO A O 1
ATOM 1763 N N . LYS A 1 227 ? -25.734 -16.797 -8.422 1 84.62 227 LYS A N 1
ATOM 1764 C CA . LYS A 1 227 ? -27.141 -16.625 -8.789 1 84.62 227 LYS A CA 1
ATOM 1765 C C . LYS A 1 227 ? -27.953 -17.875 -8.438 1 84.62 227 LYS A C 1
ATOM 1767 O O . LYS A 1 227 ? -27.531 -19 -8.727 1 84.62 227 LYS A O 1
ATOM 1772 N N . GLY A 1 228 ? -29.047 -17.703 -7.75 1 86.69 228 GLY A N 1
ATOM 1773 C CA . GLY A 1 228 ? -29.953 -18.781 -7.438 1 86.69 228 GLY A CA 1
ATOM 1774 C C . GLY A 1 228 ? -29.594 -19.531 -6.164 1 86.69 228 GLY A C 1
ATOM 1775 O O . GLY A 1 228 ? -30.312 -20.438 -5.742 1 86.69 228 GLY A O 1
ATOM 1776 N N . ALA A 1 229 ? -28.453 -19.172 -5.625 1 88.88 229 ALA A N 1
ATOM 1777 C CA . ALA A 1 229 ? -28.031 -19.812 -4.371 1 88.88 229 ALA A CA 1
ATOM 1778 C C . ALA A 1 229 ? -28.359 -18.922 -3.176 1 88.88 229 ALA A C 1
ATOM 1780 O O . ALA A 1 229 ? -28.75 -17.766 -3.342 1 88.88 229 ALA A O 1
ATOM 1781 N N . SER A 1 230 ? -28.391 -19.516 -1.956 1 89.62 230 SER A N 1
ATOM 1782 C CA . SER A 1 230 ? -28.625 -18.781 -0.719 1 89.62 230 SER A CA 1
ATOM 1783 C C . SER A 1 230 ? -27.703 -19.25 0.393 1 89.62 230 SER A C 1
ATOM 1785 O O . SER A 1 230 ? -27.328 -20.422 0.439 1 89.62 230 SER A O 1
ATOM 1787 N N . LEU A 1 231 ? -27.359 -18.312 1.218 1 88.94 231 LEU A N 1
ATOM 1788 C CA . LEU A 1 231 ? -26.547 -18.656 2.379 1 88.94 231 LEU A CA 1
ATOM 1789 C C . LEU A 1 231 ? -27.25 -19.656 3.271 1 88.94 231 LEU A C 1
ATOM 1791 O O . LEU A 1 231 ? -26.609 -20.406 4.016 1 88.94 231 LEU A O 1
ATOM 1795 N N . ALA A 1 232 ? -28.516 -19.656 3.143 1 87.81 232 ALA A N 1
ATOM 1796 C CA . ALA A 1 232 ? -29.328 -20.531 3.979 1 87.81 232 ALA A CA 1
ATOM 1797 C C . ALA A 1 232 ? -29.078 -22 3.645 1 87.81 232 ALA A C 1
ATOM 1799 O O . ALA A 1 232 ? -29.344 -22.875 4.457 1 87.81 232 ALA A O 1
ATOM 1800 N N . GLU A 1 233 ? -28.547 -22.297 2.518 1 88.75 233 GLU A N 1
ATOM 1801 C CA . GLU A 1 233 ? -28.297 -23.656 2.078 1 88.75 233 GLU A CA 1
ATOM 1802 C C . GLU A 1 233 ? -26.984 -24.188 2.645 1 88.75 233 GLU A C 1
ATOM 1804 O O . GLU A 1 233 ? -26.703 -25.391 2.566 1 88.75 233 GLU A O 1
ATOM 1809 N N . LEU A 1 234 ? -26.25 -23.375 3.273 1 93.81 234 LEU A N 1
ATOM 1810 C CA . LEU A 1 234 ? -24.938 -23.766 3.76 1 93.81 234 LEU A CA 1
ATOM 1811 C C . LEU A 1 234 ? -25.031 -24.391 5.145 1 93.81 234 LEU A C 1
ATOM 1813 O O . LEU A 1 234 ? -25.891 -24.016 5.945 1 93.81 234 LEU A O 1
ATOM 1817 N N . ASP A 1 235 ? -24.219 -25.406 5.449 1 95.75 235 ASP A N 1
ATOM 1818 C CA . ASP A 1 235 ? -24.125 -25.938 6.805 1 95.75 235 ASP A CA 1
ATOM 1819 C C . ASP A 1 235 ? -23.375 -24.969 7.727 1 95.75 235 ASP A C 1
ATOM 1821 O O . ASP A 1 235 ? -22.938 -23.906 7.297 1 95.75 235 ASP A O 1
ATOM 1825 N N . GLU A 1 236 ? -23.25 -25.344 8.969 1 95.69 236 GLU A N 1
ATOM 1826 C CA . GLU A 1 236 ? -22.672 -24.469 9.977 1 95.69 236 GLU A CA 1
ATOM 1827 C C . GLU A 1 236 ? -21.188 -24.219 9.703 1 95.69 236 GLU A C 1
ATOM 1829 O O . GLU A 1 236 ? -20.688 -23.109 9.906 1 95.69 236 GLU A O 1
ATOM 1834 N N . THR A 1 237 ? -20.516 -25.234 9.281 1 95.81 237 THR A N 1
ATOM 1835 C CA . THR A 1 237 ? -19.094 -25.125 9.008 1 95.81 237 THR A CA 1
ATOM 1836 C C . THR A 1 237 ? -18.828 -24.125 7.887 1 95.81 237 THR A C 1
ATOM 1838 O O . THR A 1 237 ? -17.984 -23.234 8.031 1 95.81 237 THR A O 1
ATOM 1841 N N . ASP A 1 238 ? -19.594 -24.203 6.832 1 96.19 238 ASP A N 1
ATOM 1842 C CA . ASP A 1 238 ? -19.453 -23.281 5.703 1 96.19 238 ASP A CA 1
ATOM 1843 C C . ASP A 1 238 ? -19.859 -21.875 6.098 1 96.19 238 ASP A C 1
ATOM 1845 O O . ASP A 1 238 ? -19.219 -20.906 5.691 1 96.19 238 ASP A O 1
ATOM 1849 N N . SER A 1 239 ? -20.906 -21.828 6.844 1 94.88 239 SER A N 1
ATOM 1850 C CA . SER A 1 239 ? -21.375 -20.531 7.277 1 94.88 239 SER A CA 1
ATOM 1851 C C . SER A 1 239 ? -20.328 -19.797 8.102 1 94.88 239 SER A C 1
ATOM 1853 O O . SER A 1 239 ? -20.094 -18.609 7.906 1 94.88 239 SER A O 1
ATOM 1855 N N . HIS A 1 240 ? -19.766 -20.5 8.984 1 94.94 240 HIS A N 1
ATOM 1856 C CA . HIS A 1 240 ? -18.719 -19.922 9.82 1 94.94 240 HIS A CA 1
ATOM 1857 C C . HIS A 1 240 ? -17.5 -19.516 8.992 1 94.94 240 HIS A C 1
ATOM 1859 O O . HIS A 1 240 ? -16.922 -18.438 9.219 1 94.94 240 HIS A O 1
ATOM 1865 N N . ALA A 1 241 ? -17.125 -20.344 8.047 1 94.12 241 ALA A N 1
ATOM 1866 C CA . ALA A 1 241 ? -15.969 -20.062 7.191 1 94.12 241 ALA A CA 1
ATOM 1867 C C . ALA A 1 241 ? -16.234 -18.844 6.316 1 94.12 241 ALA A C 1
ATOM 1869 O O . ALA A 1 241 ? -15.344 -18 6.125 1 94.12 241 ALA A O 1
ATOM 1870 N N . MET A 1 242 ? -17.406 -18.734 5.836 1 93.19 242 MET A N 1
ATOM 1871 C CA . MET A 1 242 ? -17.766 -17.594 5 1 93.19 242 MET A CA 1
ATOM 1872 C C . MET A 1 242 ? -17.75 -16.297 5.812 1 93.19 242 MET A C 1
ATOM 1874 O O . MET A 1 242 ? -17.281 -15.266 5.332 1 93.19 242 MET A O 1
ATOM 1878 N N . ALA A 1 243 ? -18.281 -16.391 7.035 1 93.25 243 ALA A N 1
ATOM 1879 C CA . ALA A 1 243 ? -18.281 -15.234 7.914 1 93.25 243 ALA A CA 1
ATOM 1880 C C . ALA A 1 243 ? -16.844 -14.781 8.203 1 93.25 243 ALA A C 1
ATOM 1882 O O . ALA A 1 243 ? -16.562 -13.578 8.234 1 93.25 243 ALA A O 1
ATOM 1883 N N . ARG A 1 244 ? -15.961 -15.688 8.43 1 93.56 244 ARG A N 1
ATOM 1884 C CA . ARG A 1 244 ? -14.555 -15.375 8.656 1 93.56 244 ARG A CA 1
ATOM 1885 C C . ARG A 1 244 ? -13.938 -14.703 7.434 1 93.56 244 ARG A C 1
ATOM 1887 O O . ARG A 1 244 ? -13.172 -13.75 7.566 1 93.56 244 ARG A O 1
ATOM 1894 N N . GLY A 1 245 ? -14.281 -15.227 6.25 1 92.81 245 GLY A N 1
ATOM 1895 C CA . GLY A 1 245 ? -13.805 -14.617 5.023 1 92.81 245 GLY A CA 1
ATOM 1896 C C . GLY A 1 245 ? -14.258 -13.18 4.852 1 92.81 245 GLY A C 1
ATOM 1897 O O . GLY A 1 245 ? -13.477 -12.32 4.438 1 92.81 245 GLY A O 1
ATOM 1898 N N . LEU A 1 246 ? -15.508 -12.992 5.188 1 90.12 246 LEU A N 1
ATOM 1899 C CA . LEU A 1 246 ? -16.062 -11.641 5.09 1 90.12 246 LEU A CA 1
ATOM 1900 C C . LEU A 1 246 ? -15.359 -10.695 6.059 1 90.12 246 LEU A C 1
ATOM 1902 O O . LEU A 1 246 ? -15.078 -9.547 5.719 1 90.12 246 LEU A O 1
ATOM 1906 N N . LYS A 1 247 ? -15.086 -11.156 7.223 1 88.62 247 LYS A N 1
ATOM 1907 C CA . LYS A 1 247 ? -14.352 -10.359 8.195 1 88.62 247 LYS A CA 1
ATOM 1908 C C . LYS A 1 247 ? -12.938 -10.062 7.711 1 88.62 247 LYS A C 1
ATOM 1910 O O . LYS A 1 247 ? -12.453 -8.938 7.836 1 88.62 247 LYS A O 1
ATOM 1915 N N . TRP A 1 248 ? -12.281 -11.031 7.137 1 90.38 248 TRP A N 1
ATOM 1916 C CA . TRP A 1 248 ? -10.93 -10.867 6.609 1 90.38 248 TRP A CA 1
ATOM 1917 C C . TRP A 1 248 ? -10.898 -9.797 5.523 1 90.38 248 TRP A C 1
ATOM 1919 O O . TRP A 1 248 ? -9.945 -9.016 5.438 1 90.38 248 TRP A O 1
ATOM 1929 N N . ARG A 1 249 ? -11.891 -9.75 4.754 1 90.19 249 ARG A N 1
ATOM 1930 C CA . ARG A 1 249 ? -11.945 -8.797 3.648 1 90.19 249 ARG A CA 1
ATOM 1931 C C . ARG A 1 249 ? -11.922 -7.359 4.164 1 90.19 249 ARG A C 1
ATOM 1933 O O . ARG A 1 249 ? -11.414 -6.461 3.486 1 90.19 249 ARG A O 1
ATOM 1940 N N . GLN A 1 250 ? -12.344 -7.145 5.312 1 86.94 250 GLN A N 1
ATOM 1941 C CA . GLN A 1 250 ? -12.422 -5.805 5.883 1 86.94 250 GLN A CA 1
ATOM 1942 C C . GLN A 1 250 ? -11.031 -5.262 6.203 1 86.94 250 GLN A C 1
ATOM 1944 O O . GLN A 1 250 ? -10.82 -4.047 6.215 1 86.94 250 GLN A O 1
ATOM 1949 N N . TRP A 1 251 ? -10.078 -6.133 6.383 1 87.88 251 TRP A N 1
ATOM 1950 C CA . TRP A 1 251 ? -8.781 -5.617 6.816 1 87.88 251 TRP A CA 1
ATOM 1951 C C . TRP A 1 251 ? -7.656 -6.188 5.961 1 87.88 251 TRP A C 1
ATOM 1953 O O . TRP A 1 251 ? -6.516 -5.723 6.039 1 87.88 251 TRP A O 1
ATOM 1963 N N . GLY A 1 252 ? -8.023 -7.145 5.18 1 91.81 252 GLY A N 1
ATOM 1964 C CA . GLY A 1 252 ? -6.953 -7.898 4.547 1 91.81 252 GLY A CA 1
ATOM 1965 C C . GLY A 1 252 ? -6.801 -7.594 3.066 1 91.81 252 GLY A C 1
ATOM 1966 O O . GLY A 1 252 ? -5.945 -8.172 2.393 1 91.81 252 GLY A O 1
ATOM 1967 N N . GLU A 1 253 ? -7.543 -6.602 2.537 1 92.88 253 GLU A N 1
ATOM 1968 C CA . GLU A 1 253 ? -7.586 -6.453 1.086 1 92.88 253 GLU A CA 1
ATOM 1969 C C . GLU A 1 253 ? -6.816 -5.215 0.632 1 92.88 253 GLU A C 1
ATOM 1971 O O . GLU A 1 253 ? -6.754 -4.922 -0.563 1 92.88 253 GLU A O 1
ATOM 1976 N N . GLY A 1 254 ? -6.199 -4.457 1.566 1 95.44 254 GLY A N 1
ATOM 1977 C CA . GLY A 1 254 ? -5.512 -3.225 1.208 1 95.44 254 GLY A CA 1
ATOM 1978 C C . GLY A 1 254 ? -4.43 -3.428 0.165 1 95.44 254 GLY A C 1
ATOM 1979 O O . GLY A 1 254 ? -4.289 -2.623 -0.758 1 95.44 254 GLY A O 1
ATOM 1980 N N . TYR A 1 255 ? -3.648 -4.504 0.287 1 97.19 255 TYR A N 1
ATOM 1981 C CA . TYR A 1 255 ? -2.584 -4.773 -0.674 1 97.19 255 TYR A CA 1
ATOM 1982 C C . TYR A 1 255 ? -3.154 -5.012 -2.066 1 97.19 255 TYR A C 1
ATOM 1984 O O . TYR A 1 255 ? -2.592 -4.551 -3.062 1 97.19 255 TYR A O 1
ATOM 1992 N N . ARG A 1 256 ? -4.277 -5.762 -2.152 1 95.94 256 ARG A N 1
ATOM 1993 C CA . ARG A 1 256 ? -4.906 -6.051 -3.438 1 95.94 256 ARG A CA 1
ATOM 1994 C C . ARG A 1 256 ? -5.352 -4.77 -4.133 1 95.94 256 ARG A C 1
ATOM 1996 O O . ARG A 1 256 ? -5.152 -4.605 -5.336 1 95.94 256 ARG A O 1
ATOM 2003 N N . ILE A 1 257 ? -5.934 -3.881 -3.383 1 95.69 257 ILE A N 1
ATOM 2004 C CA . ILE A 1 257 ? -6.41 -2.615 -3.932 1 95.69 257 ILE A CA 1
ATOM 2005 C C . ILE A 1 257 ? -5.223 -1.78 -4.406 1 95.69 257 ILE A C 1
ATOM 2007 O O . ILE A 1 257 ? -5.254 -1.212 -5.5 1 95.69 257 ILE A O 1
ATOM 2011 N N . GLU A 1 258 ? -4.195 -1.746 -3.605 1 97.25 258 GLU A N 1
ATOM 2012 C CA . GLU A 1 258 ? -3.004 -1 -4 1 97.25 258 GLU A CA 1
ATOM 2013 C C . GLU A 1 258 ? -2.365 -1.602 -5.25 1 97.25 258 GLU A C 1
ATOM 2015 O O . GLU A 1 258 ? -2.01 -0.876 -6.18 1 97.25 258 GLU A O 1
ATOM 2020 N N . HIS A 1 259 ? -2.242 -2.926 -5.273 1 97.44 259 HIS A N 1
ATOM 2021 C CA . HIS A 1 259 ? -1.706 -3.605 -6.445 1 97.44 259 HIS A CA 1
ATOM 2022 C C . HIS A 1 259 ? -2.521 -3.281 -7.695 1 97.44 259 HIS A C 1
ATOM 2024 O O . HIS A 1 259 ? -1.962 -3.113 -8.781 1 97.44 259 HIS A O 1
ATOM 2030 N N . SER A 1 260 ? -3.832 -3.219 -7.562 1 95.31 260 SER A N 1
ATOM 2031 C CA . SER A 1 260 ? -4.719 -3.09 -8.711 1 95.31 260 SER A CA 1
ATOM 2032 C C . SER A 1 260 ? -4.762 -1.653 -9.219 1 95.31 260 SER A C 1
ATOM 2034 O O . SER A 1 260 ? -4.996 -1.415 -10.406 1 95.31 260 SER A O 1
ATOM 2036 N N . THR A 1 261 ? -4.465 -0.665 -8.336 1 95.62 261 THR A N 1
ATOM 2037 C CA . THR A 1 261 ? -4.715 0.724 -8.703 1 95.62 261 THR A CA 1
ATOM 2038 C C . THR A 1 261 ? -3.4 1.472 -8.914 1 95.62 261 THR A C 1
ATOM 2040 O O . THR A 1 261 ? -3.334 2.412 -9.711 1 95.62 261 THR A O 1
ATOM 2043 N N . LYS A 1 262 ? -2.406 1.08 -8.156 1 97.31 262 LYS A N 1
ATOM 2044 C CA . LYS A 1 262 ? -1.109 1.743 -8.258 1 97.31 262 LYS A CA 1
ATOM 2045 C C . LYS A 1 262 ? 0.025 0.725 -8.32 1 97.31 262 LYS A C 1
ATOM 2047 O O . LYS A 1 262 ? 0.981 0.802 -7.547 1 97.31 262 LYS A O 1
ATOM 2052 N N . PRO A 1 263 ? 0.025 -0.202 -9.258 1 97.06 263 PRO A N 1
ATOM 2053 C CA . PRO A 1 263 ? 1.075 -1.22 -9.336 1 97.06 263 PRO A CA 1
ATOM 2054 C C . PRO A 1 263 ? 2.463 -0.619 -9.555 1 97.06 263 PRO A C 1
ATOM 2056 O O . PRO A 1 263 ? 3.455 -1.144 -9.047 1 97.06 263 PRO A O 1
ATOM 2059 N N . ALA A 1 264 ? 2.545 0.478 -10.312 1 98 264 ALA A N 1
ATOM 2060 C CA . ALA A 1 264 ? 3.832 1.117 -10.57 1 98 264 ALA A CA 1
ATOM 2061 C C . ALA A 1 264 ? 4.438 1.675 -9.289 1 98 264 ALA A C 1
ATOM 2063 O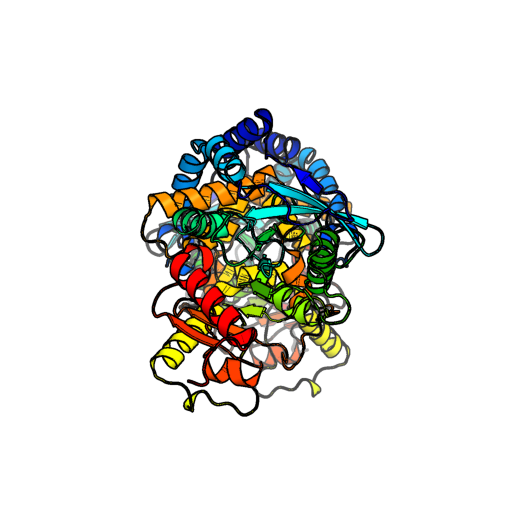 O . ALA A 1 264 ? 5.633 1.508 -9.039 1 98 264 ALA A O 1
ATOM 2064 N N . THR A 1 265 ? 3.619 2.295 -8.445 1 98.62 265 THR A N 1
ATOM 2065 C CA . THR A 1 265 ? 4.09 2.891 -7.203 1 98.62 265 THR A CA 1
ATOM 2066 C C . THR A 1 265 ? 4.547 1.812 -6.227 1 98.62 265 THR A C 1
ATOM 2068 O O . THR A 1 265 ? 5.684 1.835 -5.754 1 98.62 265 THR A O 1
ATOM 2071 N N . ILE A 1 266 ? 3.682 0.848 -5.945 1 98.75 266 ILE A N 1
ATOM 2072 C CA . ILE A 1 266 ? 4.008 -0.164 -4.945 1 98.75 266 ILE A CA 1
ATOM 2073 C C . ILE A 1 266 ? 5.141 -1.049 -5.457 1 98.75 266 ILE A C 1
ATOM 2075 O O . ILE A 1 266 ? 5.984 -1.5 -4.68 1 98.75 266 ILE A O 1
ATOM 2079 N N . GLY A 1 267 ? 5.18 -1.311 -6.789 1 98.69 267 GLY A N 1
ATOM 2080 C CA . GLY A 1 267 ? 6.305 -2.049 -7.34 1 98.69 267 GLY A CA 1
ATOM 2081 C C . GLY A 1 267 ? 7.641 -1.371 -7.102 1 98.69 267 GLY A C 1
ATOM 2082 O O . GLY A 1 267 ? 8.602 -2.016 -6.684 1 98.69 267 GLY A O 1
ATOM 2083 N N . ALA A 1 268 ? 7.691 -0.082 -7.355 1 98.75 268 ALA A N 1
ATOM 2084 C CA . ALA A 1 268 ? 8.914 0.68 -7.133 1 98.75 268 ALA A CA 1
ATOM 2085 C C . ALA A 1 268 ? 9.328 0.642 -5.664 1 98.75 268 ALA A C 1
ATOM 2087 O O . ALA A 1 268 ? 10.516 0.551 -5.348 1 98.75 268 ALA A O 1
ATOM 2088 N N . ILE A 1 269 ? 8.391 0.715 -4.793 1 98.81 269 ILE A N 1
ATOM 2089 C CA . ILE A 1 269 ? 8.617 0.716 -3.352 1 98.81 269 ILE A CA 1
ATOM 2090 C C . ILE A 1 269 ? 9.203 -0.628 -2.92 1 98.81 269 ILE A C 1
ATOM 2092 O O . ILE A 1 269 ? 10.211 -0.676 -2.213 1 98.81 269 ILE A O 1
ATOM 2096 N N . LEU A 1 270 ? 8.672 -1.676 -3.387 1 98.75 270 LEU A N 1
ATOM 2097 C CA . LEU A 1 270 ? 9.109 -3.008 -2.984 1 98.75 270 LEU A CA 1
ATOM 2098 C C . LEU A 1 270 ? 10.484 -3.322 -3.557 1 98.75 270 LEU A C 1
ATOM 2100 O O . LEU A 1 270 ? 11.289 -4.004 -2.916 1 98.75 270 LEU A O 1
ATOM 2104 N N . ASP A 1 271 ? 10.758 -2.805 -4.707 1 98.38 271 ASP A N 1
ATOM 2105 C CA . ASP A 1 271 ? 12.078 -2.998 -5.309 1 98.38 271 ASP A CA 1
ATOM 2106 C C . ASP A 1 271 ? 13.148 -2.217 -4.555 1 98.38 271 ASP A C 1
ATOM 2108 O O . ASP A 1 271 ? 14.336 -2.518 -4.664 1 98.38 271 ASP A O 1
ATOM 2112 N N . SER A 1 272 ? 12.773 -1.287 -3.742 1 98.12 272 SER A N 1
ATOM 2113 C CA . SER A 1 272 ? 13.711 -0.285 -3.242 1 98.12 272 SER A CA 1
ATOM 2114 C C . SER A 1 272 ? 14.438 -0.783 -2 1 98.12 272 SER A C 1
ATOM 2116 O O . SER A 1 272 ? 15.492 -0.253 -1.639 1 98.12 272 SER A O 1
ATOM 2118 N N . SER A 1 273 ? 13.852 -1.776 -1.334 1 98.19 273 SER A N 1
ATOM 2119 C CA . SER A 1 273 ? 14.438 -2.211 -0.069 1 98.19 273 SER A CA 1
ATOM 2120 C C . SER A 1 273 ? 14.039 -3.645 0.26 1 98.19 273 SER A C 1
ATOM 2122 O O . SER A 1 273 ? 12.867 -4.004 0.171 1 98.19 273 SER A O 1
ATOM 2124 N N . PRO A 1 274 ? 15.086 -4.477 0.672 1 98.56 274 PRO A N 1
ATOM 2125 C CA . PRO A 1 274 ? 14.695 -5.809 1.136 1 98.56 274 PRO A CA 1
ATOM 2126 C C . PRO A 1 274 ? 13.766 -5.762 2.346 1 98.56 274 PRO A C 1
ATOM 2128 O O . PRO A 1 274 ? 12.922 -6.648 2.516 1 98.56 274 PRO A O 1
ATOM 2131 N N . VAL A 1 275 ? 13.836 -4.723 3.182 1 98.81 275 VAL A N 1
ATOM 2132 C CA . VAL A 1 275 ? 12.945 -4.602 4.332 1 98.81 275 VAL A CA 1
ATOM 2133 C C . VAL A 1 275 ? 11.523 -4.344 3.857 1 98.81 275 VAL A C 1
ATOM 2135 O O . VAL A 1 275 ? 10.562 -4.824 4.469 1 98.81 275 VAL A O 1
ATOM 2138 N N . ALA A 1 276 ? 11.391 -3.57 2.773 1 98.81 276 ALA A N 1
ATOM 2139 C CA . ALA A 1 276 ? 10.062 -3.375 2.195 1 98.81 276 ALA A CA 1
ATOM 2140 C C . ALA A 1 276 ? 9.469 -4.703 1.74 1 98.81 276 ALA A C 1
ATOM 2142 O O . ALA A 1 276 ? 8.305 -4.996 2.027 1 98.81 276 ALA A O 1
ATOM 2143 N N . VAL A 1 277 ? 10.258 -5.527 1.082 1 98.75 277 VAL A N 1
ATOM 2144 C CA . VAL A 1 277 ? 9.812 -6.844 0.636 1 98.75 277 VAL A CA 1
ATOM 2145 C C . VAL A 1 277 ? 9.453 -7.703 1.844 1 98.75 277 VAL A C 1
ATOM 2147 O O . VAL A 1 277 ? 8.406 -8.359 1.859 1 98.75 277 VAL A O 1
ATOM 2150 N N . LEU A 1 278 ? 10.305 -7.664 2.828 1 98.88 278 LEU A N 1
ATOM 2151 C CA . LEU A 1 278 ? 10.102 -8.422 4.055 1 98.88 278 LEU A CA 1
ATOM 2152 C C . LEU A 1 278 ? 8.758 -8.086 4.691 1 98.88 278 LEU A C 1
ATOM 2154 O O . LEU A 1 278 ? 7.984 -8.984 5.035 1 98.88 278 LEU A O 1
ATOM 2158 N N . CYS A 1 279 ? 8.461 -6.828 4.816 1 98.81 279 CYS A N 1
ATOM 2159 C CA . CYS A 1 279 ? 7.25 -6.406 5.508 1 98.81 279 CYS A CA 1
ATOM 2160 C C . CYS A 1 279 ? 6.012 -6.672 4.66 1 98.81 279 CYS A C 1
ATOM 2162 O O . CYS A 1 279 ? 4.996 -7.148 5.168 1 98.81 279 CYS A O 1
ATOM 2164 N N . TRP A 1 280 ? 6.059 -6.371 3.35 1 98.81 280 TRP A N 1
ATOM 2165 C CA . TRP A 1 280 ? 4.906 -6.484 2.461 1 98.81 280 TRP A CA 1
ATOM 2166 C C . TRP A 1 280 ? 4.539 -7.945 2.225 1 98.81 280 TRP A C 1
ATOM 2168 O O . TRP A 1 280 ? 3.375 -8.328 2.35 1 98.81 280 TRP A O 1
ATOM 2178 N N . ILE A 1 281 ? 5.504 -8.75 1.9 1 98.5 281 ILE A N 1
ATOM 2179 C CA . ILE A 1 281 ? 5.309 -10.156 1.558 1 98.5 281 ILE A CA 1
ATOM 2180 C C . ILE A 1 281 ? 5.332 -11.008 2.828 1 98.5 281 ILE A C 1
ATOM 2182 O O . ILE A 1 281 ? 4.461 -11.859 3.025 1 98.5 281 ILE A O 1
ATOM 2186 N N . GLY A 1 282 ? 6.293 -10.75 3.717 1 98.12 282 GLY A N 1
ATOM 2187 C CA . GLY A 1 282 ? 6.426 -11.516 4.941 1 98.12 282 GLY A CA 1
ATOM 2188 C C . GLY A 1 282 ? 5.191 -11.453 5.824 1 98.12 282 GLY A C 1
ATOM 2189 O O . GLY A 1 282 ? 4.816 -12.445 6.449 1 98.12 282 GLY A O 1
ATOM 2190 N N . GLU A 1 283 ? 4.629 -10.273 5.859 1 97.38 283 GLU A N 1
ATOM 2191 C CA . GLU A 1 283 ? 3.406 -10.102 6.641 1 97.38 283 GLU A CA 1
ATOM 2192 C C . GLU A 1 283 ? 2.332 -11.094 6.207 1 97.38 283 GLU A C 1
ATOM 2194 O O . GLU A 1 283 ? 1.651 -11.688 7.047 1 97.38 283 GLU A O 1
ATOM 2199 N N . LYS A 1 284 ? 2.135 -11.289 4.914 1 96.75 284 LYS A N 1
ATOM 2200 C CA . LYS A 1 284 ? 1.139 -12.227 4.398 1 96.75 284 LYS A CA 1
ATOM 2201 C C . LYS A 1 284 ? 1.542 -13.672 4.684 1 96.75 284 LYS A C 1
ATOM 2203 O O . LYS A 1 284 ? 0.688 -14.516 4.953 1 96.75 284 LYS A O 1
ATOM 2208 N N . LEU A 1 285 ? 2.797 -13.945 4.547 1 96.75 285 LEU A N 1
ATOM 2209 C CA . LEU A 1 285 ? 3.293 -15.312 4.691 1 96.75 285 LEU A CA 1
ATOM 2210 C C . LEU A 1 285 ? 3.205 -15.773 6.141 1 96.75 285 LEU A C 1
ATOM 2212 O O . LEU A 1 285 ? 3.268 -16.969 6.422 1 96.75 285 LEU A O 1
ATOM 2216 N N . GLU A 1 286 ? 3.059 -14.812 7.059 1 91.81 286 GLU A N 1
ATOM 2217 C CA . GLU A 1 286 ? 2.852 -15.195 8.453 1 91.81 286 GLU A CA 1
ATOM 2218 C C . GLU A 1 286 ? 1.554 -15.977 8.625 1 91.81 286 GLU A C 1
ATOM 2220 O O . GLU A 1 286 ? 1.384 -16.703 9.609 1 91.81 286 GLU A O 1
ATOM 2225 N N . GLY A 1 287 ? 0.646 -15.906 7.656 1 89.5 287 GLY A N 1
ATOM 2226 C CA . GLY A 1 287 ? -0.621 -16.609 7.691 1 89.5 287 GLY A CA 1
ATOM 2227 C C . GLY A 1 287 ? -0.485 -18.094 7.348 1 89.5 287 GLY A C 1
ATOM 2228 O O . GLY A 1 287 ? -1.44 -18.859 7.488 1 89.5 287 GLY A O 1
ATOM 2229 N N . ILE A 1 288 ? 0.744 -18.531 6.926 1 92.69 288 ILE A N 1
ATOM 2230 C CA . ILE A 1 288 ? 0.999 -19.938 6.656 1 92.69 288 ILE A CA 1
ATOM 2231 C C . ILE A 1 288 ? 0.726 -20.766 7.914 1 92.69 288 ILE A C 1
ATOM 2233 O O . ILE A 1 288 ? 1.09 -20.359 9.016 1 92.69 288 ILE A O 1
ATOM 2237 N N . ARG A 1 289 ? 0.163 -21.891 7.734 1 93.81 289 ARG A N 1
ATOM 2238 C CA . ARG A 1 289 ? -0.375 -22.625 8.867 1 93.81 289 ARG A CA 1
ATOM 2239 C C . ARG A 1 289 ? 0.452 -23.875 9.148 1 93.81 289 ARG A C 1
ATOM 2241 O O . ARG A 1 289 ? 0.001 -24.781 9.852 1 93.81 289 ARG A O 1
ATOM 2248 N N . ILE A 1 290 ? 1.611 -23.906 8.602 1 92.44 290 ILE A N 1
ATOM 2249 C CA . ILE A 1 290 ? 2.52 -25 8.945 1 92.44 290 ILE A CA 1
ATOM 2250 C C . ILE A 1 290 ? 2.859 -24.938 10.43 1 92.44 290 ILE A C 1
ATOM 2252 O O . ILE A 1 290 ? 3.094 -23.859 10.977 1 92.44 290 ILE A O 1
ATOM 2256 N N . THR A 1 291 ? 2.824 -26.078 11.164 1 91 291 THR A N 1
ATOM 2257 C CA . THR A 1 291 ? 3.033 -26.109 12.609 1 91 291 THR A CA 1
ATOM 2258 C C . THR A 1 291 ? 4.523 -26.125 12.938 1 91 291 THR A C 1
ATOM 2260 O O . THR A 1 291 ? 4.926 -25.672 14.016 1 91 291 THR A O 1
ATOM 2263 N N . ASP A 1 292 ? 5.324 -26.672 12.008 1 94.81 292 ASP A N 1
ATOM 2264 C CA . ASP A 1 292 ? 6.77 -26.656 12.211 1 94.81 292 ASP A CA 1
ATOM 2265 C C . ASP A 1 292 ? 7.344 -25.266 11.984 1 94.81 292 ASP A C 1
ATOM 2267 O O . ASP A 1 292 ? 7.516 -24.828 10.844 1 94.81 292 ASP A O 1
ATOM 2271 N N . ARG A 1 293 ? 7.777 -24.641 13.062 1 94.56 293 ARG A N 1
ATOM 2272 C CA . ARG A 1 293 ? 8.219 -23.25 13.031 1 94.56 293 ARG A CA 1
ATOM 2273 C C . ARG A 1 293 ? 9.477 -23.078 12.188 1 94.56 293 ARG A C 1
ATOM 2275 O O . ARG A 1 293 ? 9.648 -22.078 11.508 1 94.56 293 ARG A O 1
ATOM 2282 N N . ALA A 1 294 ? 10.32 -24.062 12.25 1 96.19 294 ALA A N 1
ATOM 2283 C CA . ALA A 1 294 ? 11.555 -24 11.477 1 96.19 294 ALA A CA 1
ATOM 2284 C C . ALA A 1 294 ? 11.281 -24.094 9.984 1 96.19 294 ALA A C 1
ATOM 2286 O O . ALA A 1 294 ? 11.898 -23.391 9.18 1 96.19 294 ALA A O 1
ATOM 2287 N N . GLN A 1 295 ? 10.383 -25.016 9.633 1 95.31 295 GLN A N 1
ATOM 2288 C CA . GLN A 1 295 ? 10.008 -25.156 8.227 1 95.31 295 GLN A CA 1
ATOM 2289 C C . GLN A 1 295 ? 9.328 -23.891 7.707 1 95.31 295 GLN A C 1
ATOM 2291 O O . GLN A 1 295 ? 9.555 -23.484 6.566 1 95.31 295 GLN A O 1
ATOM 2296 N N . LYS A 1 296 ? 8.422 -23.406 8.539 1 96.5 296 LYS A N 1
ATOM 2297 C CA . LYS A 1 296 ? 7.734 -22.172 8.172 1 96.5 296 LYS A CA 1
ATOM 2298 C C . LYS A 1 296 ? 8.727 -21.047 7.93 1 96.5 296 LYS A C 1
ATOM 2300 O O . LYS A 1 296 ? 8.648 -20.344 6.918 1 96.5 296 LYS A O 1
ATOM 2305 N N . LEU A 1 297 ? 9.68 -20.812 8.875 1 97.88 297 LEU A N 1
ATOM 2306 C CA . LEU A 1 297 ? 10.695 -19.766 8.766 1 97.88 297 LEU A CA 1
ATOM 2307 C C . LEU A 1 297 ? 11.562 -19.984 7.527 1 97.88 297 LEU A C 1
ATOM 2309 O O . LEU A 1 297 ? 11.875 -19.031 6.805 1 97.88 297 LEU A O 1
ATOM 2313 N N . HIS A 1 298 ? 11.938 -21.234 7.297 1 97.69 298 HIS A N 1
ATOM 2314 C CA . HIS A 1 298 ? 12.75 -21.547 6.121 1 97.69 298 HIS A CA 1
ATOM 2315 C C . HIS A 1 298 ? 12.039 -21.141 4.84 1 97.69 298 HIS A C 1
ATOM 2317 O O . HIS A 1 298 ? 12.656 -20.547 3.943 1 97.69 298 HIS A O 1
ATOM 2323 N N . PHE A 1 299 ? 10.789 -21.469 4.754 1 97.94 299 PHE A N 1
ATOM 2324 C CA . PHE A 1 299 ? 10.047 -21.094 3.557 1 97.94 299 PHE A CA 1
ATOM 2325 C C . PHE A 1 299 ? 10 -19.578 3.404 1 97.94 299 PHE A C 1
ATOM 2327 O O . PHE A 1 299 ? 10.266 -19.047 2.324 1 97.94 299 PHE A O 1
ATOM 2334 N N . ILE A 1 300 ? 9.656 -18.828 4.473 1 98.5 300 ILE A N 1
ATOM 2335 C CA . ILE A 1 300 ? 9.492 -17.375 4.41 1 98.5 300 ILE A CA 1
ATOM 2336 C C . ILE A 1 300 ? 10.789 -16.734 3.924 1 98.5 300 ILE A C 1
ATOM 2338 O O . ILE A 1 300 ? 10.781 -15.945 2.979 1 98.5 300 ILE A O 1
ATOM 2342 N N . LEU A 1 301 ? 11.898 -17.141 4.469 1 98.81 301 LEU A N 1
ATOM 2343 C CA . LEU A 1 301 ? 13.172 -16.516 4.121 1 98.81 301 LEU A CA 1
ATOM 2344 C C . LEU A 1 301 ? 13.617 -16.938 2.723 1 98.81 301 LEU A C 1
ATOM 2346 O O . LEU A 1 301 ? 14.211 -16.141 1.989 1 98.81 301 LEU A O 1
ATOM 2350 N N . SER A 1 302 ? 13.336 -18.25 2.32 1 98.81 302 SER A N 1
ATOM 2351 C CA . SER A 1 302 ? 13.625 -18.688 0.963 1 98.81 302 SER A CA 1
ATOM 2352 C C . SER A 1 302 ? 12.859 -17.875 -0.066 1 98.81 302 SER A C 1
ATOM 2354 O O . SER A 1 302 ? 13.43 -17.422 -1.064 1 98.81 302 SER A O 1
ATOM 2356 N N . ASP A 1 303 ? 11.609 -17.719 0.253 1 98.75 303 ASP A N 1
ATOM 2357 C CA . ASP A 1 303 ? 10.719 -17.031 -0.671 1 98.75 303 ASP A CA 1
ATOM 2358 C C . ASP A 1 303 ? 11.086 -15.547 -0.783 1 98.75 303 ASP A C 1
ATOM 2360 O O . ASP A 1 303 ? 11.148 -15 -1.886 1 98.75 303 ASP A O 1
ATOM 2364 N N . LEU A 1 304 ? 11.352 -14.859 0.33 1 98.81 304 LEU A N 1
ATOM 2365 C CA . LEU A 1 304 ? 11.797 -13.469 0.329 1 98.81 304 LEU A CA 1
ATOM 2366 C C . LEU A 1 304 ? 13.078 -13.305 -0.476 1 98.81 304 LEU A C 1
ATOM 2368 O O . LEU A 1 304 ? 13.211 -12.367 -1.267 1 98.81 304 LEU A O 1
ATOM 2372 N N . SER A 1 305 ? 13.984 -14.219 -0.285 1 98.94 305 SER A N 1
ATOM 2373 C CA . SER A 1 305 ? 15.242 -14.195 -1.021 1 98.94 305 SER A CA 1
ATOM 2374 C C . SER A 1 305 ? 15.008 -14.336 -2.521 1 98.94 305 SER A C 1
ATOM 2376 O O . SER A 1 305 ? 15.617 -13.617 -3.32 1 98.94 305 SER A O 1
ATOM 2378 N N . LEU A 1 306 ? 14.148 -15.25 -2.846 1 98.88 306 LEU A N 1
ATOM 2379 C CA . LEU A 1 306 ? 13.852 -15.469 -4.258 1 98.88 306 LEU A CA 1
ATOM 2380 C C . LEU A 1 306 ? 13.312 -14.203 -4.902 1 98.88 306 LEU A C 1
ATOM 2382 O O . LEU A 1 306 ? 13.773 -13.797 -5.973 1 98.88 306 LEU A O 1
ATOM 2386 N N . TYR A 1 307 ? 12.367 -13.531 -4.246 1 98.81 307 TYR A N 1
ATOM 2387 C CA . TYR A 1 307 ? 11.812 -12.281 -4.762 1 98.81 307 TYR A CA 1
ATOM 2388 C C . TYR A 1 307 ? 12.898 -11.227 -4.914 1 98.81 307 TYR A C 1
ATOM 2390 O O . TYR A 1 307 ? 12.938 -10.508 -5.914 1 98.81 307 TYR A O 1
ATOM 2398 N N . TRP A 1 308 ? 13.766 -11.125 -3.91 1 98.81 308 TRP A N 1
ATOM 2399 C CA . TRP A 1 308 ? 14.766 -10.07 -3.904 1 98.81 308 TRP A CA 1
ATOM 2400 C C . TRP A 1 308 ? 15.844 -10.328 -4.957 1 98.81 308 TRP A C 1
ATOM 2402 O O . TRP A 1 308 ? 16.156 -9.445 -5.766 1 98.81 308 TRP A O 1
ATOM 2412 N N . TYR A 1 309 ? 16.406 -11.578 -5.008 1 98.75 309 TYR A N 1
ATOM 2413 C CA . TYR A 1 309 ? 17.531 -11.891 -5.887 1 98.75 309 TYR A CA 1
ATOM 2414 C C . TYR A 1 309 ? 17.109 -11.859 -7.348 1 98.75 309 TYR A C 1
ATOM 2416 O O . TYR A 1 309 ? 17.906 -11.57 -8.234 1 98.75 309 TYR A O 1
ATOM 2424 N N . THR A 1 310 ? 15.836 -12.164 -7.613 1 98.56 310 THR A N 1
ATOM 2425 C CA . THR A 1 310 ? 15.375 -12.195 -9 1 98.56 310 THR A CA 1
ATOM 2426 C C . THR A 1 310 ? 14.719 -10.867 -9.375 1 98.56 310 THR A C 1
ATOM 2428 O O . THR A 1 310 ? 14.273 -10.695 -10.508 1 98.56 310 THR A O 1
ATOM 2431 N N . ASN A 1 311 ? 14.594 -9.898 -8.445 1 98.25 311 ASN A N 1
ATOM 2432 C CA . ASN A 1 311 ? 13.992 -8.586 -8.68 1 98.25 311 ASN A CA 1
ATOM 2433 C C . ASN A 1 311 ? 12.609 -8.711 -9.32 1 98.25 311 ASN A C 1
ATOM 2435 O O . ASN A 1 311 ? 12.352 -8.117 -10.367 1 98.25 311 ASN A O 1
ATOM 2439 N N . THR A 1 312 ? 11.734 -9.508 -8.641 1 98.69 312 THR A N 1
ATOM 2440 C CA . THR A 1 312 ? 10.438 -9.805 -9.25 1 98.69 312 THR A CA 1
ATOM 2441 C C . THR A 1 312 ? 9.305 -9.227 -8.406 1 98.69 312 THR A C 1
ATOM 2443 O O . THR A 1 312 ? 8.141 -9.578 -8.609 1 98.69 312 THR A O 1
ATOM 2446 N N . ALA A 1 313 ? 9.633 -8.32 -7.441 1 98.12 313 ALA A N 1
ATOM 2447 C CA . ALA A 1 313 ? 8.586 -7.766 -6.582 1 98.12 313 ALA A CA 1
ATOM 2448 C C . ALA A 1 313 ? 7.629 -6.883 -7.379 1 98.12 313 ALA A C 1
ATOM 2450 O O . ALA A 1 313 ? 6.438 -6.816 -7.078 1 98.12 313 ALA A O 1
ATOM 2451 N N . ALA A 1 314 ? 8.133 -6.207 -8.43 1 98.38 314 ALA A N 1
ATOM 2452 C CA . ALA A 1 314 ? 7.277 -5.359 -9.258 1 98.38 314 ALA A CA 1
ATOM 2453 C C . ALA A 1 314 ? 6.652 -6.156 -10.398 1 98.38 314 ALA A C 1
ATOM 2455 O O . ALA A 1 314 ? 5.492 -5.941 -10.75 1 98.38 314 ALA A O 1
ATOM 2456 N N . THR A 1 315 ? 7.328 -7.141 -10.945 1 98.56 315 THR A N 1
ATOM 2457 C CA . THR A 1 315 ? 6.91 -7.797 -12.18 1 98.56 315 THR A CA 1
ATOM 2458 C C . THR A 1 315 ? 5.836 -8.844 -11.898 1 98.56 315 THR A C 1
ATOM 2460 O O . THR A 1 315 ? 5.148 -9.297 -12.812 1 98.56 315 THR A O 1
ATOM 2463 N N . CYS A 1 316 ? 5.684 -9.219 -10.633 1 98.19 316 CYS A N 1
ATOM 2464 C CA . CYS A 1 316 ? 4.777 -10.312 -10.289 1 98.19 316 CYS A CA 1
ATOM 2465 C C . CYS A 1 316 ? 3.367 -9.797 -10.039 1 98.19 316 CYS A C 1
ATOM 2467 O O . CYS A 1 316 ? 2.445 -10.578 -9.805 1 98.19 316 CYS A O 1
ATOM 2469 N N . ILE A 1 317 ? 3.104 -8.469 -10.062 1 96.56 317 ILE A N 1
ATOM 2470 C CA . ILE A 1 317 ? 1.86 -7.934 -9.516 1 96.56 317 ILE A CA 1
ATOM 2471 C C . ILE A 1 317 ? 0.842 -7.746 -10.641 1 96.56 317 ILE A C 1
ATOM 2473 O O . ILE A 1 317 ? -0.242 -7.203 -10.422 1 96.56 317 ILE A O 1
ATOM 2477 N N . TRP A 1 318 ? 1.054 -8.219 -11.875 1 94.06 318 TRP A N 1
ATOM 2478 C CA . TRP A 1 318 ? 0.3 -7.941 -13.094 1 94.06 318 TRP A CA 1
ATOM 2479 C C . TRP A 1 318 ? -1.141 -8.422 -12.961 1 94.06 318 TRP A C 1
ATOM 2481 O O . TRP A 1 318 ? -2.053 -7.844 -13.555 1 94.06 318 TRP A O 1
ATOM 2491 N N . GLU A 1 319 ? -1.377 -9.523 -12.188 1 93.44 319 GLU A N 1
ATOM 2492 C CA . GLU A 1 319 ? -2.717 -10.094 -12.109 1 93.44 319 GLU A CA 1
ATOM 2493 C C . GLU A 1 319 ? -3.697 -9.109 -11.469 1 93.44 319 GLU A C 1
ATOM 2495 O O . GLU A 1 319 ? -4.863 -9.047 -11.867 1 93.44 319 GLU A O 1
ATOM 2500 N N . TYR A 1 320 ? -3.314 -8.367 -10.547 1 94.5 320 TYR A N 1
ATOM 2501 C CA . TYR A 1 320 ? -4.203 -7.516 -9.766 1 94.5 320 TYR A CA 1
ATOM 2502 C C . TYR A 1 320 ? -4.781 -6.398 -10.625 1 94.5 320 TYR A C 1
ATOM 2504 O O . TYR A 1 320 ? -5.984 -6.125 -10.578 1 94.5 320 TYR A O 1
ATOM 2512 N N . ARG A 1 321 ? -3.926 -5.781 -11.32 1 90.19 321 ARG A N 1
ATOM 2513 C CA . ARG A 1 321 ? -4.41 -4.758 -12.242 1 90.19 321 ARG A CA 1
ATOM 2514 C C . ARG A 1 321 ? -5.344 -5.363 -13.281 1 90.19 321 ARG A C 1
ATOM 2516 O O . ARG A 1 321 ? -6.402 -4.805 -13.57 1 90.19 321 ARG A O 1
ATOM 2523 N N . SER A 1 322 ? -4.922 -6.504 -13.828 1 88.69 322 SER A N 1
ATOM 2524 C CA . SER A 1 322 ? -5.688 -7.148 -14.891 1 88.69 322 SER A CA 1
ATOM 2525 C C . SER A 1 322 ? -7.059 -7.594 -14.391 1 88.69 322 SER A C 1
ATOM 2527 O O . SER A 1 322 ? -8.055 -7.469 -15.102 1 88.69 322 SER A O 1
ATOM 2529 N N . ALA A 1 323 ? -7.109 -8.109 -13.195 1 88 323 ALA A N 1
ATOM 2530 C CA . ALA A 1 323 ? -8.328 -8.711 -12.672 1 88 323 ALA A CA 1
ATOM 2531 C C . ALA A 1 323 ? -9.219 -7.664 -12.008 1 88 323 ALA A C 1
ATOM 2533 O O . ALA A 1 323 ? -10.453 -7.758 -12.07 1 88 323 ALA A O 1
ATOM 2534 N N . TRP A 1 324 ? -8.602 -6.66 -11.398 1 87.75 324 TRP A N 1
ATOM 2535 C CA . TRP A 1 324 ? -9.406 -5.793 -10.547 1 87.75 324 TRP A CA 1
ATOM 2536 C C . TRP A 1 324 ? -9.156 -4.324 -10.867 1 87.75 324 TRP A C 1
ATOM 2538 O O . TRP A 1 324 ? -9.703 -3.436 -10.211 1 87.75 324 TRP A O 1
ATOM 2548 N N . GLY A 1 325 ? -8.344 -4.004 -11.859 1 84.25 325 GLY A N 1
ATOM 2549 C CA . GLY A 1 325 ? -8.055 -2.623 -12.211 1 84.25 325 GLY A CA 1
ATOM 2550 C C . GLY A 1 325 ? -9.203 -1.941 -12.938 1 84.25 325 GLY A C 1
ATOM 2551 O O . GLY A 1 325 ? -10.211 -2.576 -13.25 1 84.25 325 GLY A O 1
ATOM 2552 N N . MET A 1 326 ? -9.203 -0.574 -13.094 1 73.69 326 MET A N 1
ATOM 2553 C CA . MET A 1 326 ? -10.242 0.253 -13.695 1 73.69 326 MET A CA 1
ATOM 2554 C C . MET A 1 326 ? -10.469 -0.142 -15.156 1 73.69 326 MET A C 1
ATOM 2556 O O . MET A 1 326 ? -11.594 -0.055 -15.656 1 73.69 326 MET A O 1
ATOM 2560 N N . GLU A 1 327 ? -9.391 -0.139 -15.875 1 61.84 327 GLU A N 1
ATOM 2561 C CA . GLU A 1 327 ? -9.578 -0.417 -17.297 1 61.84 327 GLU A CA 1
ATOM 2562 C C . GLU A 1 327 ? -10.289 -1.752 -17.516 1 61.84 327 GLU A C 1
ATOM 2564 O O . GLU A 1 327 ? -10.695 -2.074 -18.625 1 61.84 327 GLU A O 1
ATOM 2569 N N . GLY A 1 328 ? -10.953 -2.037 -16.375 1 56.69 328 GLY A N 1
ATOM 2570 C CA . GLY A 1 328 ? -11.797 -3.221 -16.438 1 56.69 328 GLY A CA 1
ATOM 2571 C C . GLY A 1 328 ? -11.023 -4.492 -16.719 1 56.69 328 GLY A C 1
ATOM 2572 O O . GLY A 1 328 ? -9.812 -4.449 -16.969 1 56.69 328 GLY A O 1
ATOM 2573 N N . HIS A 1 329 ? -11.836 -5.562 -16.531 1 53.91 329 HIS A N 1
ATOM 2574 C CA . HIS A 1 329 ? -11.469 -6.914 -16.922 1 53.91 329 HIS A CA 1
ATOM 2575 C C . HIS A 1 329 ? -11.023 -6.957 -18.375 1 53.91 329 HIS A C 1
ATOM 2577 O O . HIS A 1 329 ? -11.836 -7.188 -19.281 1 53.91 329 HIS A O 1
ATOM 2583 N N . ASN A 1 330 ? -10.398 -5.652 -18.734 1 47.53 330 ASN A N 1
ATOM 2584 C CA . ASN A 1 330 ? -10.258 -5.789 -20.172 1 47.53 330 ASN A CA 1
ATOM 2585 C C . ASN A 1 330 ? -10.492 -7.23 -20.625 1 47.53 330 ASN A C 1
ATOM 2587 O O . ASN A 1 330 ? -11.016 -7.465 -21.719 1 47.53 330 ASN A O 1
ATOM 2591 N N . ASN A 1 331 ? -9.57 -8.164 -20.266 1 45.38 331 ASN A N 1
ATOM 2592 C CA . ASN A 1 331 ? -9.344 -9.336 -21.094 1 45.38 331 ASN A CA 1
ATOM 2593 C C . ASN A 1 331 ? -9.758 -10.617 -20.391 1 45.38 331 ASN A C 1
ATOM 2595 O O . ASN A 1 331 ? -9.641 -11.711 -20.938 1 45.38 331 ASN A O 1
ATOM 2599 N N . GLU A 1 332 ? -10.109 -10.688 -19.047 1 56.12 332 GLU A N 1
ATOM 2600 C CA . GLU A 1 332 ? -10.016 -12.133 -18.891 1 56.12 332 GLU A CA 1
ATOM 2601 C C . GLU A 1 332 ? -11.391 -12.758 -18.672 1 56.12 332 GLU A C 1
ATOM 2603 O O . GLU A 1 332 ? -11.891 -12.805 -17.547 1 56.12 332 GLU A O 1
ATOM 2608 N N . ASP A 1 333 ? -12.219 -12.586 -19.719 1 68.62 333 ASP A N 1
ATOM 2609 C CA . ASP A 1 333 ? -13.508 -13.266 -19.781 1 68.62 333 ASP A CA 1
ATOM 2610 C C . ASP A 1 333 ? -13.414 -14.672 -19.188 1 68.62 333 ASP A C 1
ATOM 2612 O O . ASP A 1 333 ? -12.969 -15.609 -19.844 1 68.62 333 ASP A O 1
ATOM 2616 N N . TYR A 1 334 ? -13.492 -14.594 -17.922 1 76.31 334 TYR A N 1
ATOM 2617 C CA . TYR A 1 334 ? -13.664 -15.938 -17.375 1 76.31 334 TYR A CA 1
ATOM 2618 C C . TYR A 1 334 ? -15.047 -16.484 -17.719 1 76.31 334 TYR A C 1
ATOM 2620 O O . TYR A 1 334 ? -16.016 -15.734 -17.844 1 76.31 334 TYR A O 1
ATOM 2628 N N . PRO A 1 335 ? -14.992 -17.766 -18.109 1 74.31 335 PRO A N 1
ATOM 2629 C CA . PRO A 1 335 ? -16.312 -18.344 -18.391 1 74.31 335 PRO A CA 1
ATOM 2630 C C . PRO A 1 335 ? -17.266 -18.266 -17.203 1 74.31 335 PRO A C 1
ATOM 2632 O O . PRO A 1 335 ? -16.828 -18.375 -16.062 1 74.31 335 PRO A O 1
ATOM 2635 N N . ALA A 1 336 ? -18.453 -18.016 -17.531 1 76.94 336 ALA A N 1
ATOM 2636 C CA . ALA A 1 336 ? -19.469 -18.031 -16.484 1 76.94 336 ALA A CA 1
ATOM 2637 C C . ALA A 1 336 ? -19.531 -19.391 -15.797 1 76.94 336 ALA A C 1
ATOM 2639 O O . ALA A 1 336 ? -19.797 -19.469 -14.594 1 76.94 336 ALA A O 1
ATOM 2640 N N . ARG A 1 337 ? -19.281 -20.391 -16.609 1 89.75 337 ARG A N 1
ATOM 2641 C CA . ARG A 1 337 ? -19.219 -21.766 -16.109 1 89.75 337 ARG A CA 1
ATOM 2642 C C . ARG A 1 337 ? -18.047 -22.516 -16.719 1 89.75 337 ARG A C 1
ATOM 2644 O O . ARG A 1 337 ? -17.781 -22.391 -17.906 1 89.75 337 ARG A O 1
ATOM 2651 N N . ILE A 1 338 ? -17.422 -23.297 -15.875 1 95.56 338 ILE A N 1
ATOM 2652 C CA . ILE A 1 338 ? -16.359 -24.172 -16.359 1 95.56 338 ILE A CA 1
ATOM 2653 C C . ILE A 1 338 ? -16.922 -25.547 -16.719 1 95.56 338 ILE A C 1
ATOM 2655 O O . ILE A 1 338 ? -17.281 -26.312 -15.828 1 95.56 338 ILE A O 1
ATOM 2659 N N . ASP A 1 339 ? -16.969 -25.859 -17.953 1 95.62 339 ASP A N 1
ATOM 2660 C CA . ASP A 1 339 ? -17.656 -27.078 -18.391 1 95.62 339 ASP A CA 1
ATOM 2661 C C . ASP A 1 339 ? -16.703 -28.281 -18.375 1 95.62 339 ASP A C 1
ATOM 2663 O O . ASP A 1 339 ? -17.156 -29.422 -18.281 1 95.62 339 ASP A O 1
ATOM 2667 N N . LYS A 1 340 ? -15.414 -28.078 -18.531 1 96.75 340 LYS A N 1
ATOM 2668 C CA . LYS A 1 340 ? -14.461 -29.172 -18.375 1 96.75 340 LYS A CA 1
ATOM 2669 C C . LYS A 1 340 ? -14.469 -29.703 -16.938 1 96.75 340 LYS A C 1
ATOM 2671 O O . LYS A 1 340 ? -14.93 -29.031 -16.016 1 96.75 340 LYS A O 1
ATOM 2676 N N . PRO A 1 341 ? -14.039 -31 -16.781 1 98.12 341 PRO A N 1
ATOM 2677 C CA . PRO A 1 341 ? -14.031 -31.547 -15.43 1 98.12 341 PRO A CA 1
ATOM 2678 C C . PRO A 1 341 ? -13.25 -30.688 -14.438 1 98.12 341 PRO A C 1
ATOM 2680 O O . PRO A 1 341 ? -12.148 -30.234 -14.75 1 98.12 341 PRO A O 1
ATOM 2683 N N . VAL A 1 342 ? -13.867 -30.453 -13.227 1 98.5 342 VAL A N 1
ATOM 2684 C CA . VAL A 1 342 ? -13.234 -29.641 -12.195 1 98.5 342 VAL A CA 1
ATOM 2685 C C . VAL A 1 342 ? -13.141 -30.422 -10.891 1 98.5 342 VAL A C 1
ATOM 2687 O O . VAL A 1 342 ? -14.117 -31.062 -10.469 1 98.5 342 VAL A O 1
ATOM 2690 N N . GLY A 1 343 ? -11.969 -30.531 -10.359 1 98.75 343 GLY A N 1
ATOM 2691 C CA . GLY A 1 343 ? -11.781 -30.891 -8.961 1 98.75 343 GLY A CA 1
ATOM 2692 C C . GLY A 1 343 ? -11.672 -29.703 -8.039 1 98.75 343 GLY A C 1
ATOM 2693 O O . GLY A 1 343 ? -11.188 -28.641 -8.445 1 98.75 343 GLY A O 1
ATOM 2694 N N . TYR A 1 344 ? -12.125 -29.875 -6.758 1 98.56 344 TYR A N 1
ATOM 2695 C CA . TYR A 1 344 ? -12.078 -28.75 -5.824 1 98.56 344 TYR A CA 1
ATOM 2696 C C . TYR A 1 344 ? -11.719 -29.234 -4.422 1 98.56 344 TYR A C 1
ATOM 2698 O O . TYR A 1 344 ? -12.352 -30.141 -3.887 1 98.56 344 TYR A O 1
ATOM 2706 N N . SER A 1 345 ? -10.672 -28.688 -3.891 1 98.69 345 SER A N 1
ATOM 2707 C CA . SER A 1 345 ? -10.32 -28.875 -2.488 1 98.69 345 SER A CA 1
ATOM 2708 C C . SER A 1 345 ? -10.719 -27.672 -1.65 1 98.69 345 SER A C 1
ATOM 2710 O O . SER A 1 345 ? -10.195 -26.578 -1.847 1 98.69 345 SER A O 1
ATOM 2712 N N . GLN A 1 346 ? -11.602 -27.891 -0.743 1 98.25 346 GLN A N 1
ATOM 2713 C CA . GLN A 1 346 ? -12.008 -26.828 0.176 1 98.25 346 GLN A CA 1
ATOM 2714 C C . GLN A 1 346 ? -11.211 -26.891 1.476 1 98.25 346 GLN A C 1
ATOM 2716 O O . GLN A 1 346 ? -11.461 -27.766 2.318 1 98.25 346 GLN A O 1
ATOM 2721 N N . PHE A 1 347 ? -10.305 -26.031 1.599 1 97.44 347 PHE A N 1
ATOM 2722 C CA . PHE A 1 347 ? -9.57 -25.906 2.855 1 97.44 347 PHE A CA 1
ATOM 2723 C C . PHE A 1 347 ? -10.211 -24.859 3.748 1 97.44 347 PHE A C 1
ATOM 2725 O O . PHE A 1 347 ? -10.352 -23.703 3.344 1 97.44 347 PHE A O 1
ATOM 2732 N N . MET A 1 348 ? -10.508 -25.109 4.965 1 95.25 348 MET A N 1
ATOM 2733 C CA . MET A 1 348 ? -11.438 -24.328 5.766 1 95.25 348 MET A CA 1
ATOM 2734 C C . MET A 1 348 ? -10.766 -23.047 6.273 1 95.25 348 MET A C 1
ATOM 2736 O O . MET A 1 348 ? -11.445 -22.109 6.703 1 95.25 348 MET A O 1
ATOM 2740 N N . TYR A 1 349 ? -9.422 -22.938 6.219 1 95.06 349 TYR A N 1
ATOM 2741 C CA . TYR A 1 349 ? -8.758 -21.719 6.66 1 95.06 349 TYR A CA 1
ATOM 2742 C C . TYR A 1 349 ? -8.234 -20.922 5.469 1 95.06 349 TYR A C 1
ATOM 2744 O O . TYR A 1 349 ? -7.332 -20.094 5.609 1 95.06 349 TYR A O 1
ATOM 2752 N N . GLU A 1 350 ? -8.789 -21.297 4.266 1 96.12 350 GLU A N 1
ATOM 2753 C CA . GLU A 1 350 ? -8.656 -20.406 3.125 1 96.12 350 GLU A CA 1
ATOM 2754 C C . GLU A 1 350 ? -9.18 -19 3.461 1 96.12 350 GLU A C 1
ATOM 2756 O O . GLU A 1 350 ? -10.211 -18.859 4.113 1 96.12 350 GLU A O 1
ATOM 2761 N N . ILE A 1 351 ? -8.547 -17.922 3.021 1 94.31 351 ILE A N 1
ATOM 2762 C CA . ILE A 1 351 ? -8.875 -16.547 3.4 1 94.31 351 ILE A CA 1
ATOM 2763 C C . ILE A 1 351 ? -10.242 -16.172 2.846 1 94.31 351 ILE A C 1
ATOM 2765 O O . ILE A 1 351 ? -10.961 -15.359 3.439 1 94.31 351 ILE A O 1
ATOM 2769 N N . MET A 1 352 ? -10.586 -16.703 1.722 1 93.38 352 MET A N 1
ATOM 2770 C CA . MET A 1 352 ? -11.898 -16.562 1.104 1 93.38 352 MET A CA 1
ATOM 2771 C C . MET A 1 352 ? -12.461 -17.922 0.705 1 93.38 352 MET A C 1
ATOM 2773 O O . MET A 1 352 ? -12.547 -18.234 -0.483 1 93.38 352 MET A O 1
ATOM 2777 N N . PRO A 1 353 ? -12.938 -18.594 1.689 1 93.81 353 PRO A N 1
ATOM 2778 C CA . PRO A 1 353 ? -13.398 -19.953 1.381 1 93.81 353 PRO A CA 1
ATOM 2779 C C . PRO A 1 353 ? -14.688 -19.953 0.562 1 93.81 353 PRO A C 1
ATOM 2781 O O . PRO A 1 353 ? -15.609 -19.188 0.838 1 93.81 353 PRO A O 1
ATOM 2784 N N . THR A 1 354 ? -14.711 -20.75 -0.457 1 95.69 354 THR A N 1
ATOM 2785 C CA . THR A 1 354 ? -15.906 -20.984 -1.258 1 95.69 354 THR A CA 1
ATOM 2786 C C . THR A 1 354 ? -16.547 -22.328 -0.924 1 95.69 354 THR A C 1
ATOM 2788 O O . THR A 1 354 ? -15.898 -23.375 -1.054 1 95.69 354 THR A O 1
ATOM 2791 N N . PRO A 1 355 ? -17.812 -22.328 -0.523 1 97.06 355 PRO A N 1
ATOM 2792 C CA . PRO A 1 355 ? -18.484 -23.594 -0.226 1 97.06 355 PRO A CA 1
ATOM 2793 C C . PRO A 1 355 ? -18.625 -24.484 -1.452 1 97.06 355 PRO A C 1
ATOM 2795 O O . PRO A 1 355 ? -18.844 -24 -2.561 1 97.06 355 PRO A O 1
ATOM 2798 N N . ILE A 1 356 ? -18.578 -25.828 -1.241 1 96.88 356 ILE A N 1
ATOM 2799 C CA . ILE A 1 356 ? -18.641 -26.812 -2.318 1 96.88 356 ILE A CA 1
ATOM 2800 C C . ILE A 1 356 ? -19.969 -26.672 -3.051 1 96.88 356 ILE A C 1
ATOM 2802 O O . ILE A 1 356 ? -20.016 -26.703 -4.285 1 96.88 356 ILE A O 1
ATOM 2806 N N . PRO A 1 357 ? -21.125 -26.438 -2.365 1 95.62 357 PRO A N 1
ATOM 2807 C CA . PRO A 1 357 ? -22.391 -26.25 -3.098 1 95.62 357 PRO A CA 1
ATOM 2808 C C . PRO A 1 357 ? -22.344 -25.078 -4.062 1 95.62 357 PRO A C 1
ATOM 2810 O O . PRO A 1 357 ? -22.953 -25.125 -5.129 1 95.62 357 PRO A O 1
ATOM 2813 N N . PHE A 1 358 ? -21.656 -24 -3.682 1 95.44 358 PHE A N 1
ATOM 2814 C CA . PHE A 1 358 ? -21.531 -22.844 -4.566 1 95.44 358 PHE A CA 1
ATOM 2815 C C . PHE A 1 358 ? -20.641 -23.188 -5.762 1 95.44 358 PHE A C 1
ATOM 2817 O O . PHE A 1 358 ? -20.938 -22.797 -6.891 1 95.44 358 PHE A O 1
ATOM 2824 N N . MET A 1 359 ? -19.547 -23.938 -5.527 1 95.38 359 MET A N 1
ATOM 2825 C CA . MET A 1 359 ? -18.656 -24.359 -6.602 1 95.38 359 MET A CA 1
ATOM 2826 C C . MET A 1 359 ? -19.406 -25.156 -7.652 1 95.38 359 MET A C 1
ATOM 2828 O O . MET A 1 359 ? -19.172 -25 -8.852 1 95.38 359 MET A O 1
ATOM 2832 N N . ARG A 1 360 ? -20.312 -26 -7.273 1 95.06 360 ARG A N 1
ATOM 2833 C CA . ARG A 1 360 ? -21.062 -26.891 -8.164 1 95.06 360 ARG A CA 1
ATOM 2834 C C . ARG A 1 360 ? -22.016 -26.094 -9.055 1 95.06 360 ARG A C 1
ATOM 2836 O O . ARG A 1 360 ? -22.438 -26.578 -10.102 1 95.06 360 ARG A O 1
ATOM 2843 N N . ARG A 1 361 ? -22.281 -24.859 -8.672 1 93.06 361 ARG A N 1
ATOM 2844 C CA . ARG A 1 361 ? -23.172 -24.016 -9.469 1 93.06 361 ARG A CA 1
ATOM 2845 C C . ARG A 1 361 ? -22.422 -23.391 -10.641 1 93.06 361 ARG A C 1
ATOM 2847 O O . ARG A 1 361 ? -23.031 -23.016 -11.641 1 93.06 361 ARG A O 1
ATOM 2854 N N . VAL A 1 362 ? -21.094 -23.344 -10.531 1 94 362 VAL A N 1
ATOM 2855 C CA . VAL A 1 362 ? -20.375 -22.531 -11.508 1 94 362 VAL A CA 1
ATOM 2856 C C . VAL A 1 362 ? -19.375 -23.406 -12.258 1 94 362 VAL A C 1
ATOM 2858 O O . VAL A 1 362 ? -18.625 -22.906 -13.109 1 94 362 VAL A O 1
ATOM 2861 N N . ALA A 1 363 ? -19.312 -24.688 -11.984 1 96.31 363 ALA A N 1
ATOM 2862 C CA . ALA A 1 363 ? -18.344 -25.562 -12.641 1 96.31 363 ALA A CA 1
ATOM 2863 C C . ALA A 1 363 ? -18.844 -27 -12.695 1 96.31 363 ALA A C 1
ATOM 2865 O O . ALA A 1 363 ? -19.734 -27.375 -11.922 1 96.31 363 ALA A O 1
ATOM 2866 N N . ASN A 1 364 ? -18.391 -27.75 -13.648 1 97.44 364 ASN A N 1
ATOM 2867 C CA . ASN A 1 364 ? -18.594 -29.203 -13.727 1 97.44 364 ASN A CA 1
ATOM 2868 C C . ASN A 1 364 ? -17.719 -29.938 -12.727 1 97.44 364 ASN A C 1
ATOM 2870 O O . ASN A 1 364 ? -16.75 -30.594 -13.109 1 97.44 364 ASN A O 1
ATOM 2874 N N . VAL A 1 365 ? -18.172 -29.953 -11.461 1 98.19 365 VAL A N 1
ATOM 2875 C CA . VAL A 1 365 ? -17.375 -30.531 -10.391 1 98.19 365 VAL A CA 1
ATOM 2876 C C . VAL A 1 365 ? -17.531 -32.062 -10.383 1 98.19 365 VAL A C 1
ATOM 2878 O O . VAL A 1 365 ? -18.594 -32.562 -10.062 1 98.19 365 VAL A O 1
ATOM 2881 N N . VAL A 1 366 ? -16.406 -32.75 -10.68 1 98.38 366 VAL A N 1
ATOM 2882 C CA . VAL A 1 366 ? -16.438 -34.219 -10.734 1 98.38 366 VAL A CA 1
ATOM 2883 C C . VAL A 1 366 ? -15.82 -34.781 -9.461 1 98.38 366 VAL A C 1
ATOM 2885 O O . VAL A 1 366 ? -16 -35.969 -9.164 1 98.38 366 VAL A O 1
ATOM 2888 N N . HIS A 1 367 ? -15.117 -33.938 -8.695 1 98.31 367 HIS A N 1
ATOM 2889 C CA . HIS A 1 367 ? -14.539 -34.312 -7.398 1 98.31 367 HIS A CA 1
ATOM 2890 C C . HIS A 1 367 ? -14.453 -33.094 -6.477 1 98.31 367 HIS A C 1
ATOM 2892 O O . HIS A 1 367 ? -14.086 -32 -6.914 1 98.31 367 HIS A O 1
ATOM 2898 N N . ALA A 1 368 ? -14.844 -33.219 -5.27 1 98.56 368 ALA A N 1
ATOM 2899 C CA . ALA A 1 368 ? -14.688 -32.188 -4.258 1 98.56 368 ALA A CA 1
ATOM 2900 C C . ALA A 1 368 ? -14.477 -32.781 -2.873 1 98.56 368 ALA A C 1
ATOM 2902 O O . ALA A 1 368 ? -15.078 -33.812 -2.541 1 98.56 368 ALA A O 1
ATOM 2903 N N . LYS A 1 369 ? -13.656 -32.188 -2.117 1 98.31 369 LYS A N 1
ATOM 2904 C CA . LYS A 1 369 ? -13.391 -32.656 -0.759 1 98.31 369 LYS A CA 1
ATOM 2905 C C . LYS A 1 369 ? -13.148 -31.484 0.187 1 98.31 369 LYS A C 1
ATOM 2907 O O . LYS A 1 369 ? -12.453 -30.531 -0.165 1 98.31 369 LYS A O 1
ATOM 2912 N N . ARG A 1 370 ? -13.727 -31.547 1.397 1 98 370 ARG A N 1
ATOM 2913 C CA . ARG A 1 370 ? -13.508 -30.562 2.459 1 98 370 ARG A CA 1
ATOM 2914 C C . ARG A 1 370 ? -12.406 -31.016 3.41 1 98 370 ARG A C 1
ATOM 2916 O O . ARG A 1 370 ? -12.359 -32.188 3.791 1 98 370 ARG A O 1
ATOM 2923 N N . HIS A 1 371 ? -11.547 -30.172 3.643 1 97.81 371 HIS A N 1
ATOM 2924 C CA . HIS A 1 371 ? -10.523 -30.375 4.656 1 97.81 371 HIS A CA 1
ATOM 2925 C C . HIS A 1 371 ? -10.68 -29.391 5.809 1 97.81 371 HIS A C 1
ATOM 2927 O O . HIS A 1 371 ? -10.711 -28.172 5.59 1 97.81 371 HIS A O 1
ATOM 2933 N N . LEU A 1 372 ? -10.719 -29.828 7.031 1 95.25 372 LEU A N 1
ATOM 2934 C CA . LEU A 1 372 ? -10.977 -28.984 8.195 1 95.25 372 LEU A CA 1
ATOM 2935 C C . LEU A 1 372 ? -9.758 -28.141 8.523 1 95.25 372 LEU A C 1
ATOM 2937 O O . LEU A 1 372 ? -9.867 -27.141 9.234 1 95.25 372 LEU A O 1
ATOM 2941 N N . GLU A 1 373 ? -8.617 -28.578 8.023 1 93.94 373 GLU A N 1
ATOM 2942 C CA . GLU A 1 373 ? -7.375 -27.828 8.211 1 93.94 373 GLU A CA 1
ATOM 2943 C C . GLU A 1 373 ? -6.832 -27.312 6.883 1 93.94 373 GLU A C 1
ATOM 2945 O O . GLU A 1 373 ? -7.352 -27.656 5.82 1 93.94 373 GLU A O 1
ATOM 2950 N N . GLY A 1 374 ? -5.824 -26.531 6.945 1 95.19 374 GLY A N 1
ATOM 2951 C CA . GLY A 1 374 ? -5.227 -25.984 5.742 1 95.19 374 GLY A CA 1
ATOM 2952 C C . GLY A 1 374 ? -5.812 -24.641 5.352 1 95.19 374 GLY A C 1
ATOM 2953 O O . GLY A 1 374 ? -7 -24.391 5.574 1 95.19 374 GLY A O 1
ATOM 2954 N N . GLY A 1 375 ? -4.996 -23.828 4.762 1 95.44 375 GLY A N 1
ATOM 2955 C CA . GLY A 1 375 ? -5.414 -22.484 4.43 1 95.44 375 GLY A CA 1
ATOM 2956 C C . GLY A 1 375 ? -5.059 -22.078 3.01 1 95.44 375 GLY A C 1
ATOM 2957 O O . GLY A 1 375 ? -5.195 -22.875 2.08 1 95.44 375 GLY A O 1
ATOM 2958 N N . HIS A 1 376 ? -4.73 -20.781 2.846 1 95.56 376 HIS A N 1
ATOM 2959 C CA . HIS A 1 376 ? -4.547 -20.125 1.559 1 95.56 376 HIS A CA 1
ATOM 2960 C C . HIS A 1 376 ? -3.369 -20.719 0.794 1 95.56 376 HIS A C 1
ATOM 2962 O O . HIS A 1 376 ? -3.381 -20.766 -0.438 1 95.56 376 HIS A O 1
ATOM 2968 N N . PHE A 1 377 ? -2.344 -21.188 1.521 1 96.75 377 PHE A N 1
ATOM 2969 C CA . PHE A 1 377 ? -1.162 -21.797 0.923 1 96.75 377 PHE A CA 1
ATOM 2970 C C . PHE A 1 377 ? -1.251 -23.312 0.981 1 96.75 377 PHE A C 1
ATOM 2972 O O . PHE A 1 377 ? -0.403 -23.969 1.593 1 96.75 377 PHE A O 1
ATOM 2979 N N . ALA A 1 378 ? -2.168 -23.859 0.21 1 96.25 378 ALA A N 1
ATOM 2980 C CA . ALA A 1 378 ? -2.576 -25.25 0.33 1 96.25 378 ALA A CA 1
ATOM 2981 C C . ALA A 1 378 ? -1.405 -26.203 0.06 1 96.25 378 ALA A C 1
ATOM 2983 O O . ALA A 1 378 ? -1.224 -27.188 0.766 1 96.25 378 ALA A O 1
ATOM 2984 N N . ALA A 1 379 ? -0.597 -25.891 -0.974 1 95.5 379 ALA A N 1
ATOM 2985 C CA . ALA A 1 379 ? 0.516 -26.766 -1.335 1 95.5 379 ALA A CA 1
ATOM 2986 C C . ALA A 1 379 ? 1.568 -26.797 -0.23 1 95.5 379 ALA A C 1
ATOM 2988 O O . ALA A 1 379 ? 2.336 -27.766 -0.124 1 95.5 379 ALA A O 1
ATOM 2989 N N . LEU A 1 380 ? 1.608 -25.75 0.579 1 95.56 380 LEU A N 1
ATOM 2990 C CA . LEU A 1 380 ? 2.539 -25.656 1.699 1 95.56 380 LEU A CA 1
ATOM 2991 C C . LEU A 1 380 ? 1.897 -26.172 2.98 1 95.56 380 LEU A C 1
ATOM 2993 O O . LEU A 1 380 ? 2.51 -26.953 3.713 1 95.56 380 LEU A O 1
ATOM 2997 N N . ASP A 1 381 ? 0.652 -25.812 3.258 1 95.94 381 ASP A N 1
ATOM 2998 C CA . ASP A 1 381 ? -0.066 -26.156 4.48 1 95.94 381 ASP A CA 1
ATOM 2999 C C . ASP A 1 381 ? -0.377 -27.656 4.535 1 95.94 381 ASP A C 1
ATOM 3001 O O . ASP A 1 381 ? -0.257 -28.281 5.586 1 95.94 381 ASP A O 1
ATOM 3005 N N . GLU A 1 382 ? -0.83 -28.141 3.414 1 97.25 382 GLU A N 1
ATOM 3006 C CA . GLU A 1 382 ? -1.324 -29.5 3.326 1 97.25 382 GLU A CA 1
ATOM 3007 C C . GLU A 1 382 ? -0.868 -30.172 2.033 1 97.25 382 GLU A C 1
ATOM 3009 O O . GLU A 1 382 ? -1.694 -30.609 1.226 1 97.25 382 GLU A O 1
ATOM 3014 N N . PRO A 1 383 ? 0.474 -30.391 1.893 1 97.44 383 PRO A N 1
ATOM 3015 C CA . PRO A 1 383 ? 0.984 -30.906 0.625 1 97.44 383 PRO A CA 1
ATOM 3016 C C . PRO A 1 383 ? 0.466 -32.312 0.322 1 97.44 383 PRO A C 1
ATOM 3018 O O . PRO A 1 383 ? 0.167 -32.625 -0.833 1 97.44 383 PRO A O 1
ATOM 3021 N N . VAL A 1 384 ? 0.316 -33.156 1.319 1 97.75 384 VAL A N 1
ATOM 3022 C CA . VAL A 1 384 ? -0.125 -34.531 1.13 1 97.75 384 VAL A CA 1
ATOM 3023 C C . VAL A 1 384 ? -1.604 -34.562 0.746 1 97.75 384 VAL A C 1
ATOM 3025 O O . VAL A 1 384 ? -1.992 -35.219 -0.21 1 97.75 384 VAL A O 1
ATOM 3028 N N . ALA A 1 385 ? -2.398 -33.812 1.498 1 98.25 385 ALA A N 1
ATOM 3029 C CA . ALA A 1 385 ? -3.83 -33.75 1.214 1 98.25 385 ALA A CA 1
ATOM 3030 C C . ALA A 1 385 ? -4.09 -33.219 -0.185 1 98.25 385 ALA A C 1
ATOM 3032 O O . ALA A 1 385 ? -4.961 -33.719 -0.903 1 98.25 385 ALA A O 1
ATOM 3033 N N . LEU A 1 386 ? -3.398 -32.188 -0.569 1 98.62 386 LEU A N 1
ATOM 3034 C CA . LEU A 1 386 ? -3.586 -31.594 -1.892 1 98.62 386 LEU A CA 1
ATOM 3035 C C . LEU A 1 386 ? -3.229 -32.594 -2.984 1 98.62 386 LEU A C 1
ATOM 3037 O O . LEU A 1 386 ? -3.977 -32.75 -3.951 1 98.62 386 LEU A O 1
ATOM 3041 N N . TRP A 1 387 ? -2.086 -33.281 -2.842 1 98.62 387 TRP A N 1
ATOM 3042 C CA . TRP A 1 387 ? -1.669 -34.281 -3.822 1 98.62 387 TRP A CA 1
ATOM 3043 C C . TRP A 1 387 ? -2.717 -35.375 -3.963 1 98.62 387 TRP A C 1
ATOM 3045 O O . TRP A 1 387 ? -3.094 -35.75 -5.078 1 98.62 387 TRP A O 1
ATOM 3055 N N . GLU A 1 388 ? -3.195 -35.844 -2.85 1 98.56 388 GLU A N 1
ATOM 3056 C CA . GLU A 1 388 ? -4.195 -36.906 -2.865 1 98.56 388 GLU A CA 1
ATOM 3057 C C . GLU A 1 388 ? -5.48 -36.438 -3.543 1 98.56 388 GLU A C 1
ATOM 3059 O O . GLU A 1 388 ? -6.078 -37.188 -4.32 1 98.56 388 GLU A O 1
ATOM 3064 N N . ASP A 1 389 ? -5.914 -35.25 -3.213 1 98.81 389 ASP A N 1
ATOM 3065 C CA . ASP A 1 389 ? -7.109 -34.719 -3.846 1 98.81 389 ASP A CA 1
ATOM 3066 C C . ASP A 1 389 ? -6.941 -34.625 -5.359 1 98.81 389 ASP A C 1
ATOM 3068 O O . ASP A 1 389 ? -7.863 -34.938 -6.113 1 98.81 389 ASP A O 1
ATOM 3072 N N . VAL A 1 390 ? -5.785 -34.156 -5.824 1 98.81 390 VAL A N 1
ATOM 3073 C CA . VAL A 1 390 ? -5.531 -34 -7.254 1 98.81 390 VAL A CA 1
ATOM 3074 C C . VAL A 1 390 ? -5.547 -35.375 -7.922 1 98.81 390 VAL A C 1
ATOM 3076 O O . VAL A 1 390 ? -6.098 -35.531 -9.016 1 98.81 390 VAL A O 1
ATOM 3079 N N . GLN A 1 391 ? -4.977 -36.375 -7.27 1 98.5 391 GLN A N 1
ATOM 3080 C CA . GLN A 1 391 ? -5.004 -37.75 -7.816 1 98.5 391 GLN A CA 1
ATOM 3081 C C . GLN A 1 391 ? -6.43 -38.281 -7.902 1 98.5 391 GLN A C 1
ATOM 3083 O O . GLN A 1 391 ? -6.801 -38.906 -8.891 1 98.5 391 GLN A O 1
ATOM 3088 N N . ASP A 1 392 ? -7.184 -38.031 -6.836 1 98.5 392 ASP A N 1
ATOM 3089 C CA . ASP A 1 392 ? -8.578 -38.469 -6.852 1 98.5 392 ASP A CA 1
ATOM 3090 C C . ASP A 1 392 ? -9.359 -37.75 -7.965 1 98.5 392 ASP A C 1
ATOM 3092 O O . ASP A 1 392 ? -10.188 -38.375 -8.633 1 98.5 392 ASP A O 1
ATOM 3096 N N . PHE A 1 393 ? -9.125 -36.531 -8.148 1 98.62 393 PHE A N 1
ATOM 3097 C CA . PHE A 1 393 ? -9.734 -35.75 -9.227 1 98.62 393 PHE A CA 1
ATOM 3098 C C . PHE A 1 393 ? -9.375 -36.344 -10.586 1 98.62 393 PHE A C 1
ATOM 3100 O O . PHE A 1 393 ? -10.25 -36.531 -11.438 1 98.62 393 PHE A O 1
ATOM 3107 N N . VAL A 1 394 ? -8.062 -36.625 -10.82 1 98.31 394 VAL A N 1
ATOM 3108 C CA . VAL A 1 394 ? -7.609 -37.188 -12.094 1 98.31 394 VAL A CA 1
ATOM 3109 C C . VAL A 1 394 ? -8.328 -38.5 -12.375 1 98.31 394 VAL A C 1
ATOM 3111 O O . VAL A 1 394 ? -8.773 -38.719 -13.5 1 98.31 394 VAL A O 1
ATOM 3114 N N . LYS A 1 395 ? -8.484 -39.312 -11.359 1 97.38 395 LYS A N 1
ATOM 3115 C CA . LYS A 1 395 ? -9.211 -40.562 -11.508 1 97.38 395 LYS A CA 1
ATOM 3116 C C . LYS A 1 395 ? -10.656 -40.312 -11.922 1 97.38 395 LYS A C 1
ATOM 3118 O O . LYS A 1 395 ? -11.18 -41 -12.82 1 97.38 395 LYS A O 1
ATOM 3123 N N . ALA A 1 396 ? -11.258 -39.375 -11.297 1 97.38 396 ALA A N 1
ATOM 3124 C CA . ALA A 1 396 ? -12.656 -39.062 -11.57 1 97.38 396 ALA A CA 1
ATOM 3125 C C . ALA A 1 396 ? -12.82 -38.5 -12.977 1 97.38 396 ALA A C 1
ATOM 3127 O O . ALA A 1 396 ? -13.773 -38.812 -13.68 1 97.38 396 ALA A O 1
ATOM 3128 N N . ALA A 1 397 ? -11.93 -37.656 -13.352 1 96.81 397 ALA A N 1
ATOM 3129 C CA . ALA A 1 397 ? -12.016 -36.938 -14.625 1 96.81 397 ALA A CA 1
ATOM 3130 C C . ALA A 1 397 ? -11.75 -37.875 -15.797 1 96.81 397 ALA A C 1
ATOM 3132 O O . ALA A 1 397 ? -12.273 -37.656 -16.891 1 96.81 397 ALA A O 1
ATOM 3133 N N . SER A 1 398 ? -10.898 -38.875 -15.633 1 91.38 398 SER A N 1
ATOM 3134 C CA . SER A 1 398 ? -10.547 -39.812 -16.703 1 91.38 398 SER A CA 1
ATOM 3135 C C . SER A 1 398 ? -11.602 -40.906 -16.844 1 91.38 398 SER A C 1
ATOM 3137 O O . SER A 1 398 ? -11.586 -41.656 -17.828 1 91.38 398 SER A O 1
ATOM 3139 N N . GLY A 1 399 ? -12.727 -40.719 -16.141 1 78.62 399 GLY A N 1
ATOM 3140 C CA . GLY A 1 399 ? -13.734 -41.781 -16.188 1 78.62 399 GLY A CA 1
ATOM 3141 C C . GLY A 1 399 ? -13.305 -43.062 -15.5 1 78.62 399 GLY A C 1
ATOM 3142 O O . GLY A 1 399 ? -13.961 -44.094 -15.625 1 78.62 399 GLY A O 1
ATOM 3143 N N . ALA A 1 400 ? -12.148 -43.031 -15.039 1 57.19 400 ALA A N 1
ATOM 3144 C CA . ALA A 1 400 ? -11.68 -44.25 -14.375 1 57.19 400 ALA A CA 1
ATOM 3145 C C . ALA A 1 400 ? -12.422 -44.469 -13.055 1 57.19 400 ALA A C 1
ATOM 3147 O O . ALA A 1 400 ? -12.133 -45.406 -12.328 1 57.19 400 ALA A O 1
ATOM 3148 N N . GLU A 1 401 ? -13.195 -43.375 -12.375 1 46.81 401 GLU A N 1
ATOM 3149 C CA . GLU A 1 401 ? -13.867 -43.781 -11.141 1 46.81 401 GLU A CA 1
ATOM 3150 C C . GLU A 1 401 ? -15.148 -44.531 -11.438 1 46.81 401 GLU A C 1
ATOM 3152 O O . GLU A 1 401 ? -15.852 -44.25 -12.406 1 46.81 401 GLU A O 1
ATOM 3157 N N . PRO A 1 402 ? -15.445 -45.594 -10.555 1 36.69 402 PRO A N 1
ATOM 3158 C CA . PRO A 1 402 ? -16.75 -46.219 -10.312 1 36.69 402 PRO A CA 1
ATOM 3159 C C . PRO A 1 402 ? -17.781 -45.219 -9.781 1 36.69 402 PRO A C 1
ATOM 3161 O O . PRO A 1 402 ? -17.422 -44.25 -9.117 1 36.69 402 PRO A O 1
ATOM 3164 N N . LYS A 1 403 ? -18.938 -44.906 -10.586 1 43.62 403 LYS A N 1
ATOM 3165 C CA . LYS A 1 403 ? -20.094 -44.281 -9.961 1 43.62 403 LYS A CA 1
ATOM 3166 C C . LYS A 1 403 ? -20.219 -44.688 -8.5 1 43.62 403 LYS A C 1
ATOM 3168 O O . LYS A 1 403 ? -20.453 -45.875 -8.203 1 43.62 403 LYS A O 1
ATOM 3173 N N . LEU A 1 404 ? -19.297 -43.75 -7.625 1 29.59 404 LEU A N 1
ATOM 3174 C CA . LEU A 1 404 ? -19.906 -44.031 -6.332 1 29.59 404 LEU A CA 1
ATOM 3175 C C . LEU A 1 404 ? -21.391 -43.719 -6.352 1 29.59 404 LEU A C 1
ATOM 3177 O O . LEU A 1 404 ? -21.812 -42.719 -6.93 1 29.59 404 LEU A O 1
ATOM 3181 N N . MET B 1 1 ? 8.562 46.656 15.43 1 60.94 1 MET B N 1
ATOM 3182 C CA . MET B 1 1 ? 8.023 45.469 16.109 1 60.94 1 MET B CA 1
ATOM 3183 C C . MET B 1 1 ? 8.141 44.219 15.219 1 60.94 1 MET B C 1
ATOM 3185 O O . MET B 1 1 ? 8.188 44.344 13.992 1 60.94 1 MET B O 1
ATOM 3189 N N . SER B 1 2 ? 8.539 43.031 15.812 1 85.94 2 SER B N 1
ATOM 3190 C CA . SER B 1 2 ? 8.906 41.844 15.062 1 85.94 2 SER B CA 1
ATOM 3191 C C . SER B 1 2 ? 7.816 40.781 15.141 1 85.94 2 SER B C 1
ATOM 3193 O O . SER B 1 2 ? 7.004 40.781 16.062 1 85.94 2 SER B O 1
ATOM 3195 N N . PHE B 1 3 ? 7.508 40.125 14.086 1 94.25 3 PHE B N 1
ATOM 3196 C CA . PHE B 1 3 ? 6.574 39.031 14.062 1 94.25 3 PHE B CA 1
ATOM 3197 C C . PHE B 1 3 ? 6.938 38 15.125 1 94.25 3 PHE B C 1
ATOM 3199 O O . PHE B 1 3 ? 6.195 37.031 15.352 1 94.25 3 PHE B O 1
ATOM 3206 N N . TYR B 1 4 ? 8.016 38.188 15.93 1 92.62 4 TYR B N 1
ATOM 3207 C CA . TYR B 1 4 ? 8.625 37.156 16.781 1 92.62 4 TYR B CA 1
ATOM 3208 C C . TYR B 1 4 ? 8.18 37.312 18.219 1 92.62 4 TYR B C 1
ATOM 3210 O O . TYR B 1 4 ? 8.453 36.438 19.062 1 92.62 4 TYR B O 1
ATOM 3218 N N . THR B 1 5 ? 7.512 38.406 18.531 1 90.69 5 THR B N 1
ATOM 3219 C CA . THR B 1 5 ? 7.16 38.656 19.922 1 90.69 5 THR B CA 1
ATOM 3220 C C . THR B 1 5 ? 5.863 37.938 20.297 1 90.69 5 THR B C 1
ATOM 3222 O O . THR B 1 5 ? 4.801 38.25 19.766 1 90.69 5 THR B O 1
ATOM 3225 N N . LEU B 1 6 ? 5.918 37 21.25 1 94.12 6 LEU B N 1
ATOM 3226 C CA . LEU B 1 6 ? 4.711 36.375 21.781 1 94.12 6 LEU B CA 1
ATOM 3227 C C . LEU B 1 6 ? 3.797 37.406 22.422 1 94.12 6 LEU B C 1
ATOM 3229 O O . LEU B 1 6 ? 4.246 38.219 23.25 1 94.12 6 LEU B O 1
ATOM 3233 N N . PRO B 1 7 ? 2.611 37.406 22.094 1 93 7 PRO B N 1
ATOM 3234 C CA . PRO B 1 7 ? 1.731 38.469 22.609 1 93 7 PRO B CA 1
ATOM 3235 C C . PRO B 1 7 ? 1.445 38.312 24.109 1 93 7 PRO B C 1
ATOM 3237 O O . PRO B 1 7 ? 1.083 39.312 24.766 1 93 7 PRO B O 1
ATOM 3240 N N . HIS B 1 8 ? 1.479 37.094 24.594 1 93.69 8 HIS B N 1
ATOM 3241 C CA . HIS B 1 8 ? 1.241 36.812 26 1 93.69 8 HIS B CA 1
ATOM 3242 C C . HIS B 1 8 ? 2.369 35.969 26.578 1 93.69 8 HIS B C 1
ATOM 3244 O O . HIS B 1 8 ? 3.074 35.25 25.844 1 93.69 8 HIS B O 1
ATOM 3250 N N . ALA B 1 9 ? 2.502 36.125 27.859 1 94.69 9 ALA B N 1
ATOM 3251 C CA . ALA B 1 9 ? 3.422 35.188 28.516 1 94.69 9 ALA B CA 1
ATOM 3252 C C . ALA B 1 9 ? 2.859 33.781 28.531 1 94.69 9 ALA B C 1
ATOM 3254 O O . ALA B 1 9 ? 1.773 33.531 29.078 1 94.69 9 ALA B O 1
ATOM 3255 N N . PRO B 1 10 ? 3.553 32.812 27.969 1 97.44 10 PRO B N 1
ATOM 3256 C CA . PRO B 1 10 ? 3.021 31.453 27.953 1 97.44 10 PRO B CA 1
ATOM 3257 C C . PRO B 1 10 ? 2.943 30.828 29.344 1 97.44 10 PRO B C 1
ATOM 3259 O O . PRO B 1 10 ? 3.756 31.156 30.203 1 97.44 10 PRO B O 1
ATOM 3262 N N . THR B 1 11 ? 1.998 29.984 29.562 1 97.94 11 THR B N 1
ATOM 3263 C CA . THR B 1 11 ? 1.856 29.25 30.812 1 97.94 11 THR B CA 1
ATOM 3264 C C . THR B 1 11 ? 2.393 27.828 30.672 1 97.94 11 THR B C 1
ATOM 3266 O O . THR B 1 11 ? 2.268 27.016 31.594 1 97.94 11 THR B O 1
ATOM 3269 N N . ILE B 1 12 ? 2.916 27.422 29.516 1 98.31 12 ILE B N 1
ATOM 3270 C CA . ILE B 1 12 ? 3.59 26.172 29.203 1 98.31 12 ILE B CA 1
ATOM 3271 C C . ILE B 1 12 ? 4.988 26.453 28.656 1 98.31 12 ILE B C 1
ATOM 3273 O O . ILE B 1 12 ? 5.281 27.578 28.234 1 98.31 12 ILE B O 1
ATOM 3277 N N . PRO B 1 13 ? 5.906 25.5 28.75 1 98.5 13 PRO B N 1
ATOM 3278 C CA . PRO B 1 13 ? 7.223 25.734 28.156 1 98.5 13 PRO B CA 1
ATOM 3279 C C . PRO B 1 13 ? 7.156 26 26.656 1 98.5 13 PRO B C 1
ATOM 3281 O O . PRO B 1 13 ? 6.551 25.219 25.906 1 98.5 13 PRO B O 1
ATOM 3284 N N . VAL B 1 14 ? 7.656 27.109 26.203 1 98.44 14 VAL B N 1
ATOM 3285 C CA . VAL B 1 14 ? 7.801 27.484 24.812 1 98.44 14 VAL B CA 1
ATOM 3286 C C . VAL B 1 14 ? 9.25 27.891 24.531 1 98.44 14 VAL B C 1
ATOM 3288 O O . VAL B 1 14 ? 9.789 28.781 25.172 1 98.44 14 VAL B O 1
ATOM 3291 N N . VAL B 1 15 ? 9.906 27.234 23.578 1 98.06 15 VAL B N 1
ATOM 3292 C CA . VAL B 1 15 ? 11.305 27.5 23.281 1 98.06 15 VAL B CA 1
ATOM 3293 C C . VAL B 1 15 ? 11.469 27.734 21.781 1 98.06 15 VAL B C 1
ATOM 3295 O O . VAL B 1 15 ? 10.844 27.047 20.969 1 98.06 15 VAL B O 1
ATOM 3298 N N . GLU B 1 16 ? 12.219 28.766 21.422 1 97.31 16 GLU B N 1
ATOM 3299 C CA . GLU B 1 16 ? 12.539 28.969 20.016 1 97.31 16 GLU B CA 1
ATOM 3300 C C . GLU B 1 16 ? 13.219 27.734 19.422 1 97.31 16 GLU B C 1
ATOM 3302 O O . GLU B 1 16 ? 14.008 27.062 20.094 1 97.31 16 GLU B O 1
ATOM 3307 N N . PHE B 1 17 ? 12.867 27.469 18.172 1 97.44 17 PHE B N 1
ATOM 3308 C CA . PHE B 1 17 ? 13.398 26.266 17.516 1 97.44 17 PHE B CA 1
ATOM 3309 C C . PHE B 1 17 ? 13.867 26.578 16.109 1 97.44 17 PHE B C 1
ATOM 3311 O O . PHE B 1 17 ? 13.125 27.172 15.312 1 97.44 17 PHE B O 1
ATOM 3318 N N . HIS B 1 18 ? 15.047 26.219 15.836 1 95.31 18 HIS B N 1
ATOM 3319 C CA . HIS B 1 18 ? 15.625 26.234 14.492 1 95.31 18 HIS B CA 1
ATOM 3320 C C . HIS B 1 18 ? 16.109 24.859 14.078 1 95.31 18 HIS B C 1
ATOM 3322 O O . HIS B 1 18 ? 17.031 24.297 14.68 1 95.31 18 HIS B O 1
ATOM 3328 N N . PRO B 1 19 ? 15.453 24.328 13.055 1 97.31 19 PRO B N 1
ATOM 3329 C CA . PRO B 1 19 ? 15.844 22.969 12.664 1 97.31 19 PRO B CA 1
ATOM 3330 C C . PRO B 1 19 ? 17.297 22.891 12.203 1 97.31 19 PRO B C 1
ATOM 3332 O O . PRO B 1 19 ? 17.797 23.812 11.555 1 97.31 19 PRO B O 1
ATOM 3335 N N . HIS B 1 20 ? 17.953 21.844 12.562 1 98 20 HIS B N 1
ATOM 3336 C CA . HIS B 1 20 ? 19.312 21.547 12.125 1 98 20 HIS B CA 1
ATOM 3337 C C . HIS B 1 20 ? 19.531 20.047 12.016 1 98 20 HIS B C 1
ATOM 3339 O O . HIS B 1 20 ? 19.906 19.391 12.992 1 98 20 HIS B O 1
ATOM 3345 N N . VAL B 1 21 ? 19.422 19.516 10.844 1 98.44 21 VAL B N 1
ATOM 3346 C CA . VAL B 1 21 ? 19.688 18.109 10.578 1 98.44 21 VAL B CA 1
ATOM 3347 C C . VAL B 1 21 ? 21.203 17.875 10.539 1 98.44 21 VAL B C 1
ATOM 3349 O O . VAL B 1 21 ? 21.938 18.609 9.867 1 98.44 21 VAL B O 1
ATOM 3352 N N . PRO B 1 22 ? 21.688 16.922 11.266 1 98.44 22 PRO B N 1
ATOM 3353 C CA . PRO B 1 22 ? 23.141 16.656 11.242 1 98.44 22 PRO B CA 1
ATOM 3354 C C . PRO B 1 22 ? 23.656 16.359 9.836 1 98.44 22 PRO B C 1
ATOM 3356 O O . PRO B 1 22 ? 22.969 15.703 9.047 1 98.44 22 PRO B O 1
ATOM 3359 N N . ASP B 1 23 ? 24.875 16.797 9.555 1 98.5 23 ASP B N 1
ATOM 3360 C CA . ASP B 1 23 ? 25.5 16.547 8.258 1 98.5 23 ASP B CA 1
ATOM 3361 C C . ASP B 1 23 ? 25.547 15.055 7.945 1 98.5 23 ASP B C 1
ATOM 3363 O O . ASP B 1 23 ? 25.406 14.656 6.785 1 98.5 23 ASP B O 1
ATOM 3367 N N . ALA B 1 24 ? 25.75 14.281 8.93 1 98.38 24 ALA B N 1
ATOM 3368 C CA . ALA B 1 24 ? 25.812 12.836 8.75 1 98.38 24 ALA B CA 1
ATOM 3369 C C . ALA B 1 24 ? 24.5 12.281 8.234 1 98.38 24 ALA B C 1
ATOM 3371 O O . ALA B 1 24 ? 24.484 11.328 7.445 1 98.38 24 ALA B O 1
ATOM 3372 N N . ALA B 1 25 ? 23.391 12.797 8.703 1 98.31 25 ALA B N 1
ATOM 3373 C CA . ALA B 1 25 ? 22.078 12.359 8.234 1 98.31 25 ALA B CA 1
ATOM 3374 C C . ALA B 1 25 ? 21.859 12.742 6.777 1 98.31 25 ALA B C 1
ATOM 3376 O O . ALA B 1 25 ? 21.266 11.977 6.012 1 98.31 25 ALA B O 1
ATOM 3377 N N . ILE B 1 26 ? 22.281 13.914 6.41 1 98.69 26 ILE B N 1
ATOM 3378 C CA . ILE B 1 26 ? 22.172 14.367 5.023 1 98.69 26 ILE B CA 1
ATOM 3379 C C . ILE B 1 26 ? 23.031 13.484 4.125 1 98.69 26 ILE B C 1
ATOM 3381 O O . ILE B 1 26 ? 22.594 13.062 3.053 1 98.69 26 ILE B O 1
ATOM 3385 N N . ALA B 1 27 ? 24.266 13.18 4.586 1 98.44 27 ALA B N 1
ATOM 3386 C CA . ALA B 1 27 ? 25.156 12.305 3.834 1 98.44 27 ALA B CA 1
ATOM 3387 C C . ALA B 1 27 ? 24.562 10.906 3.699 1 98.44 27 ALA B C 1
ATOM 3389 O O . ALA B 1 27 ? 24.703 10.266 2.656 1 98.44 27 ALA B O 1
ATOM 3390 N N . ASP B 1 28 ? 23.984 10.461 4.738 1 98.12 28 ASP B N 1
ATOM 3391 C CA . ASP B 1 28 ? 23.359 9.141 4.715 1 98.12 28 ASP B CA 1
ATOM 3392 C C . ASP B 1 28 ? 22.25 9.078 3.662 1 98.12 28 ASP B C 1
ATOM 3394 O O . ASP B 1 28 ? 22.156 8.102 2.916 1 98.12 28 ASP B O 1
ATOM 3398 N N . LEU B 1 29 ? 21.391 10.086 3.646 1 98.56 29 LEU B N 1
ATOM 3399 C CA . LEU B 1 29 ? 20.344 10.125 2.627 1 98.56 29 LEU B CA 1
ATOM 3400 C C . LEU B 1 29 ? 20.953 10.086 1.229 1 98.56 29 LEU B C 1
ATOM 3402 O O . LEU B 1 29 ? 20.5 9.32 0.371 1 98.56 29 LEU B O 1
ATOM 3406 N N . ARG B 1 30 ? 21.922 10.898 0.999 1 98.44 30 ARG B N 1
ATOM 3407 C CA . ARG B 1 30 ? 22.547 10.953 -0.313 1 98.44 30 ARG B CA 1
ATOM 3408 C C . ARG B 1 30 ? 23.141 9.602 -0.695 1 98.44 30 ARG B C 1
ATOM 3410 O O . ARG B 1 30 ? 23.047 9.18 -1.849 1 98.44 30 ARG B O 1
ATOM 3417 N N . HIS B 1 31 ? 23.75 8.953 0.282 1 97.62 31 HIS B N 1
ATOM 3418 C CA . HIS B 1 31 ? 24.328 7.641 0.048 1 97.62 31 HIS B CA 1
ATOM 3419 C C . HIS B 1 31 ? 23.266 6.621 -0.317 1 97.62 31 HIS B C 1
ATOM 3421 O O . HIS B 1 31 ? 23.422 5.848 -1.265 1 97.62 31 HIS B O 1
ATOM 3427 N N . ARG B 1 32 ? 22.188 6.609 0.401 1 97.81 32 ARG B N 1
ATOM 3428 C CA . ARG B 1 32 ? 21.109 5.672 0.137 1 97.81 32 ARG B CA 1
ATOM 3429 C C . ARG B 1 32 ? 20.516 5.902 -1.248 1 97.81 32 ARG B C 1
ATOM 3431 O O . ARG B 1 32 ? 20.172 4.949 -1.952 1 97.81 32 ARG B O 1
ATOM 3438 N N . LEU B 1 33 ? 20.359 7.133 -1.598 1 98.44 33 LEU B N 1
ATOM 3439 C CA . LEU B 1 33 ? 19.812 7.457 -2.912 1 98.44 33 LEU B CA 1
ATOM 3440 C C . LEU B 1 33 ? 20.797 7.082 -4.016 1 98.44 33 LEU B C 1
ATOM 3442 O O . LEU B 1 33 ? 20.391 6.629 -5.086 1 98.44 33 LEU B O 1
ATOM 3446 N N . ALA B 1 34 ? 22.078 7.234 -3.768 1 97.31 34 ALA B N 1
ATOM 3447 C CA . ALA B 1 34 ? 23.109 6.902 -4.75 1 97.31 34 ALA B CA 1
ATOM 3448 C C . ALA B 1 34 ? 23.188 5.395 -4.969 1 97.31 34 ALA B C 1
ATOM 3450 O O . ALA B 1 34 ? 23.516 4.938 -6.066 1 97.31 34 ALA B O 1
ATOM 3451 N N . TYR B 1 35 ? 22.875 4.648 -3.934 1 95.12 35 TYR B N 1
ATOM 3452 C CA . TYR B 1 35 ? 23 3.195 -3.998 1 95.12 35 TYR B CA 1
ATOM 3453 C C . TYR B 1 35 ? 21.625 2.531 -4.012 1 95.12 35 TYR B C 1
ATOM 3455 O O . TYR B 1 35 ? 21.438 1.463 -3.422 1 95.12 35 TYR B O 1
ATOM 3463 N N . ALA B 1 36 ? 20.719 3.256 -4.539 1 94.5 36 ALA B N 1
ATOM 3464 C CA . ALA B 1 36 ? 19.375 2.699 -4.645 1 94.5 36 ALA B CA 1
ATOM 3465 C C . ALA B 1 36 ? 19.391 1.358 -5.371 1 94.5 36 ALA B C 1
ATOM 3467 O O . ALA B 1 36 ? 20.156 1.171 -6.328 1 94.5 36 ALA B O 1
ATOM 3468 N N . ALA B 1 37 ? 18.562 0.437 -4.961 1 95.62 37 ALA B N 1
ATOM 3469 C CA . ALA B 1 37 ? 18.453 -0.886 -5.57 1 95.62 37 ALA B CA 1
ATOM 3470 C C . ALA B 1 37 ? 17.906 -0.796 -6.988 1 95.62 37 ALA B C 1
ATOM 3472 O O . ALA B 1 37 ? 17.234 0.177 -7.34 1 95.62 37 ALA B O 1
ATOM 3473 N N . PRO B 1 38 ? 18.234 -1.842 -7.793 1 95.44 38 PRO B N 1
ATOM 3474 C CA . PRO B 1 38 ? 17.656 -1.863 -9.141 1 95.44 38 PRO B CA 1
ATOM 3475 C C . PRO B 1 38 ? 16.141 -1.997 -9.133 1 95.44 38 PRO B C 1
ATOM 3477 O O . PRO B 1 38 ? 15.586 -2.723 -8.305 1 95.44 38 PRO B O 1
ATOM 3480 N N . ARG B 1 39 ? 15.492 -1.271 -10.031 1 97.38 39 ARG B N 1
ATOM 3481 C CA . ARG B 1 39 ? 14.047 -1.333 -10.211 1 97.38 39 ARG B CA 1
ATOM 3482 C C . ARG B 1 39 ? 13.688 -1.957 -11.555 1 97.38 39 ARG B C 1
ATOM 3484 O O . ARG B 1 39 ? 14.273 -1.612 -12.578 1 97.38 39 ARG B O 1
ATOM 3491 N N . ALA B 1 40 ? 12.766 -2.85 -11.531 1 98.31 40 ALA B N 1
ATOM 3492 C CA . ALA B 1 40 ? 12.336 -3.504 -12.766 1 98.31 40 ALA B CA 1
ATOM 3493 C C . ALA B 1 40 ? 11.414 -2.598 -13.578 1 98.31 40 ALA B C 1
ATOM 3495 O O . ALA B 1 40 ? 10.641 -1.817 -13.008 1 98.31 40 ALA B O 1
ATOM 3496 N N . ARG B 1 41 ? 11.523 -2.672 -14.867 1 98.19 41 ARG B N 1
ATOM 3497 C CA . ARG B 1 41 ? 10.547 -2.049 -15.75 1 98.19 41 ARG B CA 1
ATOM 3498 C C . ARG B 1 41 ? 9.359 -2.975 -15.992 1 98.19 41 ARG B C 1
ATOM 3500 O O . ARG B 1 41 ? 9.523 -4.188 -16.141 1 98.19 41 ARG B O 1
ATOM 3507 N N . THR B 1 42 ? 8.18 -2.463 -15.922 1 98 42 THR B N 1
ATOM 3508 C CA . THR B 1 42 ? 6.918 -3.131 -16.219 1 98 42 THR B CA 1
ATOM 3509 C C . THR B 1 42 ? 6.062 -2.281 -17.156 1 98 42 THR B C 1
ATOM 3511 O O . THR B 1 42 ? 6.387 -1.12 -17.406 1 98 42 THR B O 1
ATOM 3514 N N . TRP B 1 43 ? 5.012 -2.881 -17.703 1 97 43 TRP B N 1
ATOM 3515 C CA . TRP B 1 43 ? 4.07 -2.102 -18.516 1 97 43 TRP B CA 1
ATOM 3516 C C . TRP B 1 43 ? 3.48 -0.957 -17.688 1 97 43 TRP B C 1
ATOM 3518 O O . TRP B 1 43 ? 3.41 0.18 -18.156 1 97 43 TRP B O 1
ATOM 3528 N N . ASP B 1 44 ? 3.189 -1.156 -16.484 1 96 44 ASP B N 1
ATOM 3529 C CA . ASP B 1 44 ? 2.516 -0.216 -15.586 1 96 44 ASP B CA 1
ATOM 3530 C C . ASP B 1 44 ? 3.383 1.014 -15.328 1 96 44 ASP B C 1
ATOM 3532 O O . ASP B 1 44 ? 2.863 2.109 -15.109 1 96 44 ASP B O 1
ATOM 3536 N N . ASN B 1 45 ? 4.727 0.849 -15.266 1 98.06 45 ASN B N 1
ATOM 3537 C CA . ASN B 1 45 ? 5.582 1.972 -14.906 1 98.06 45 ASN B CA 1
ATOM 3538 C C . ASN B 1 45 ? 6.312 2.535 -16.125 1 98.06 45 ASN B C 1
ATOM 3540 O O . ASN B 1 45 ? 7.242 3.334 -15.977 1 98.06 45 ASN B O 1
ATOM 3544 N N . THR B 1 46 ? 5.988 2.055 -17.328 1 97.88 46 THR B N 1
ATOM 3545 C CA . THR B 1 46 ? 6.66 2.531 -18.531 1 97.88 46 THR B CA 1
ATOM 3546 C C . THR B 1 46 ? 5.645 2.99 -19.562 1 97.88 46 THR B C 1
ATOM 3548 O O . THR B 1 46 ? 5.633 4.16 -19.953 1 97.88 46 THR B O 1
ATOM 3551 N N . ASN B 1 47 ? 4.645 2.031 -19.969 1 95.88 47 ASN B N 1
ATOM 3552 C CA . ASN B 1 47 ? 3.775 2.312 -21.109 1 95.88 47 ASN B CA 1
ATOM 3553 C C . ASN B 1 47 ? 2.309 2.383 -20.688 1 95.88 47 ASN B C 1
ATOM 3555 O O . ASN B 1 47 ? 1.455 2.801 -21.469 1 95.88 47 ASN B O 1
ATOM 3559 N N . GLY B 1 48 ? 2.02 2.02 -19.484 1 93.31 48 GLY B N 1
ATOM 3560 C CA . GLY B 1 48 ? 0.645 2.066 -19.016 1 93.31 48 GLY B CA 1
ATOM 3561 C C . GLY B 1 48 ? 0.167 3.473 -18.703 1 93.31 48 GLY B C 1
ATOM 3562 O O . GLY B 1 48 ? 0.938 4.43 -18.797 1 93.31 48 GLY B O 1
ATOM 3563 N N . PRO B 1 49 ? -1.11 3.592 -18.438 1 92.5 49 PRO B N 1
ATOM 3564 C CA . PRO B 1 49 ? -1.657 4.91 -18.109 1 92.5 49 PRO B CA 1
ATOM 3565 C C . PRO B 1 49 ? -1.054 5.492 -16.828 1 92.5 49 PRO B C 1
ATOM 3567 O O . PRO B 1 49 ? -0.659 4.746 -15.93 1 92.5 49 PRO B O 1
ATOM 3570 N N . ALA B 1 50 ? -1.112 6.809 -16.734 1 91.31 50 ALA B N 1
ATOM 3571 C CA . ALA B 1 50 ? -0.453 7.543 -15.648 1 91.31 50 ALA B CA 1
ATOM 3572 C C . ALA B 1 50 ? -1.104 7.238 -14.305 1 91.31 50 ALA B C 1
ATOM 3574 O O . ALA B 1 50 ? -0.44 7.273 -13.266 1 91.31 50 ALA B O 1
ATOM 3575 N N . HIS B 1 51 ? -2.369 6.918 -14.289 1 91.44 51 HIS B N 1
ATOM 3576 C CA . HIS B 1 51 ? -3.072 6.734 -13.023 1 91.44 51 HIS B CA 1
ATOM 3577 C C . HIS B 1 51 ? -2.592 5.48 -12.305 1 91.44 51 HIS B C 1
ATOM 3579 O O . HIS B 1 51 ? -2.922 5.27 -11.133 1 91.44 51 HIS B O 1
ATOM 3585 N N . LEU B 1 52 ? -1.703 4.68 -12.945 1 94.81 52 LEU B N 1
ATOM 3586 C CA . LEU B 1 52 ? -1.221 3.443 -12.336 1 94.81 52 LEU B CA 1
ATOM 3587 C C . LEU B 1 52 ? -0.063 3.723 -11.383 1 94.81 52 LEU B C 1
ATOM 3589 O O . LEU B 1 52 ? 0.41 2.818 -10.688 1 94.81 52 LEU B O 1
ATOM 3593 N N . GLY B 1 53 ? 0.42 4.941 -11.305 1 96.5 53 GLY B N 1
ATOM 3594 C CA . GLY B 1 53 ? 1.4 5.309 -10.297 1 96.5 53 GLY B CA 1
ATOM 3595 C C . GLY B 1 53 ? 2.672 5.891 -10.891 1 96.5 53 GLY B C 1
ATOM 3596 O O . GLY B 1 53 ? 2.656 6.441 -11.992 1 96.5 53 GLY B O 1
ATOM 3597 N N . THR B 1 54 ? 3.732 5.828 -10.195 1 97.88 54 THR B N 1
ATOM 3598 C CA . THR B 1 54 ? 4.988 6.469 -10.57 1 97.88 54 THR B CA 1
ATOM 3599 C C . THR B 1 54 ? 5.637 5.75 -11.75 1 97.88 54 THR B C 1
ATOM 3601 O O . THR B 1 54 ? 5.738 4.52 -11.75 1 97.88 54 THR B O 1
ATOM 3604 N N . SER B 1 55 ? 6.078 6.5 -12.719 1 97.81 55 SER B N 1
ATOM 3605 C CA . SER B 1 55 ? 6.816 5.879 -13.812 1 97.81 55 SER B CA 1
ATOM 3606 C C . SER B 1 55 ? 8.258 5.59 -13.414 1 97.81 55 SER B C 1
ATOM 3608 O O . SER B 1 55 ? 8.797 6.219 -12.492 1 97.81 55 SER B O 1
ATOM 3610 N N . HIS B 1 56 ? 8.82 4.613 -14.109 1 98.5 56 HIS B N 1
ATOM 3611 C CA . HIS B 1 56 ? 10.211 4.238 -13.867 1 98.5 56 HIS B CA 1
ATOM 3612 C C . HIS B 1 56 ? 11.141 5.43 -14.055 1 98.5 56 HIS B C 1
ATOM 3614 O O . HIS B 1 56 ? 12 5.688 -13.211 1 98.5 56 HIS B O 1
ATOM 3620 N N . ASP B 1 57 ? 10.945 6.191 -15.086 1 98.25 57 ASP B N 1
ATOM 3621 C CA . ASP B 1 57 ? 11.805 7.32 -15.422 1 98.25 57 ASP B CA 1
ATOM 3622 C C . ASP B 1 57 ? 11.625 8.461 -14.422 1 98.25 57 ASP B C 1
ATOM 3624 O O . ASP B 1 57 ? 12.594 9.125 -14.047 1 98.25 57 ASP B O 1
ATOM 3628 N N . TRP B 1 58 ? 10.391 8.727 -14.055 1 98.12 58 TRP B N 1
ATOM 3629 C CA . TRP B 1 58 ? 10.133 9.781 -13.078 1 98.12 58 TRP B CA 1
ATOM 3630 C C . TRP B 1 58 ? 10.859 9.5 -11.766 1 98.12 58 TRP B C 1
ATOM 3632 O O . TRP B 1 58 ? 11.461 10.398 -11.18 1 98.12 58 TRP B O 1
ATOM 3642 N N . VAL B 1 59 ? 10.844 8.258 -11.281 1 98.69 59 VAL B N 1
ATOM 3643 C CA . VAL B 1 59 ? 11.508 7.902 -10.031 1 98.69 59 VAL B CA 1
ATOM 3644 C C . VAL B 1 59 ? 13.008 8.125 -10.156 1 98.69 59 VAL B C 1
ATOM 3646 O O . VAL B 1 59 ? 13.633 8.703 -9.266 1 98.69 59 VAL B O 1
ATOM 3649 N N . SER B 1 60 ? 13.547 7.691 -11.273 1 98.69 60 SER B N 1
ATOM 3650 C CA . SER B 1 60 ? 14.977 7.875 -11.5 1 98.69 60 SER B CA 1
ATOM 3651 C C . SER B 1 60 ? 15.352 9.352 -11.492 1 98.69 60 SER B C 1
ATOM 3653 O O . SER B 1 60 ? 16.344 9.75 -10.883 1 98.69 60 SER B O 1
ATOM 3655 N N . ASP B 1 61 ? 14.531 10.125 -12.172 1 98.5 61 ASP B N 1
ATOM 3656 C CA . ASP B 1 61 ? 14.758 11.57 -12.242 1 98.5 61 ASP B CA 1
ATOM 3657 C C . ASP B 1 61 ? 14.68 12.203 -10.852 1 98.5 61 ASP B C 1
ATOM 3659 O O . ASP B 1 61 ? 15.531 13.016 -10.484 1 98.5 61 ASP B O 1
ATOM 3663 N N . MET B 1 62 ? 13.719 11.836 -10.102 1 98.69 62 MET B N 1
ATOM 3664 C CA . MET B 1 62 ? 13.508 12.414 -8.781 1 98.69 62 MET B CA 1
ATOM 3665 C C . MET B 1 62 ? 14.609 11.992 -7.812 1 98.69 62 MET B C 1
ATOM 3667 O O . MET B 1 62 ? 14.992 12.766 -6.934 1 98.69 62 MET B O 1
ATOM 3671 N N . ILE B 1 63 ? 15.102 10.766 -7.922 1 98.81 63 ILE B N 1
ATOM 3672 C CA . ILE B 1 63 ? 16.219 10.312 -7.094 1 98.81 63 ILE B CA 1
ATOM 3673 C C . ILE B 1 63 ? 17.422 11.219 -7.32 1 98.81 63 ILE B C 1
ATOM 3675 O O . ILE B 1 63 ? 18.047 11.672 -6.363 1 98.81 63 ILE B O 1
ATOM 3679 N N . GLU B 1 64 ? 17.734 11.516 -8.547 1 98.69 64 GLU B N 1
ATOM 3680 C CA . GLU B 1 64 ? 18.875 12.359 -8.875 1 98.69 64 GLU B CA 1
ATOM 3681 C C . GLU B 1 64 ? 18.672 13.773 -8.344 1 98.69 64 GLU B C 1
ATOM 3683 O O . GLU B 1 64 ? 19.594 14.352 -7.758 1 98.69 64 GLU B O 1
ATOM 3688 N N . LYS B 1 65 ? 17.516 14.312 -8.555 1 98.75 65 LYS B N 1
ATOM 3689 C CA . LYS B 1 65 ? 17.219 15.664 -8.094 1 98.75 65 LYS B CA 1
ATOM 3690 C C . LYS B 1 65 ? 17.266 15.75 -6.574 1 98.75 65 LYS B C 1
ATOM 3692 O O . LYS B 1 65 ? 17.734 16.734 -6.012 1 98.75 65 LYS B O 1
ATOM 3697 N N . TRP B 1 66 ? 16.734 14.719 -5.926 1 98.88 66 TRP B N 1
ATOM 3698 C CA . TRP B 1 66 ? 16.734 14.703 -4.469 1 98.88 66 TRP B CA 1
ATOM 3699 C C . TRP B 1 66 ? 18.156 14.594 -3.922 1 98.88 66 TRP B C 1
ATOM 3701 O O . TRP B 1 66 ? 18.484 15.227 -2.918 1 98.88 66 TRP B O 1
ATOM 3711 N N . ARG B 1 67 ? 18.969 13.789 -4.555 1 98.31 67 ARG B N 1
ATOM 3712 C CA . ARG B 1 67 ? 20.359 13.633 -4.152 1 98.31 67 ARG B CA 1
ATOM 3713 C C . ARG B 1 67 ? 21.094 14.969 -4.18 1 98.31 67 ARG B C 1
ATOM 3715 O O . ARG B 1 67 ? 21.938 15.234 -3.322 1 98.31 67 ARG B O 1
ATOM 3722 N N . ALA B 1 68 ? 20.75 15.789 -5.098 1 98.31 68 ALA B N 1
ATOM 3723 C CA . ALA B 1 68 ? 21.438 17.062 -5.293 1 98.31 68 ALA B CA 1
ATOM 3724 C C . ALA B 1 68 ? 20.766 18.172 -4.492 1 98.31 68 ALA B C 1
ATOM 3726 O O . ALA B 1 68 ? 21.266 19.297 -4.418 1 98.31 68 ALA B O 1
ATOM 3727 N N . PHE B 1 69 ? 19.688 17.969 -3.898 1 98.69 69 PHE B N 1
ATOM 3728 C CA . PHE B 1 69 ? 18.812 18.969 -3.279 1 98.69 69 PHE B CA 1
ATOM 3729 C C . PHE B 1 69 ? 19.484 19.578 -2.053 1 98.69 69 PHE B C 1
ATOM 3731 O O . PHE B 1 69 ? 20.109 18.859 -1.263 1 98.69 69 PHE B O 1
ATOM 3738 N N . ASP B 1 70 ? 19.328 20.844 -1.865 1 98.44 70 ASP B N 1
ATOM 3739 C CA . ASP B 1 70 ? 19.938 21.578 -0.756 1 98.44 70 ASP B CA 1
ATOM 3740 C C . ASP B 1 70 ? 18.953 21.703 0.416 1 98.44 70 ASP B C 1
ATOM 3742 O O . ASP B 1 70 ? 18.25 22.703 0.541 1 98.44 70 ASP B O 1
ATOM 3746 N N . TRP B 1 71 ? 19.062 20.828 1.38 1 98.56 71 TRP B N 1
ATOM 3747 C CA . TRP B 1 71 ? 18.219 20.844 2.568 1 98.56 71 TRP B CA 1
ATOM 3748 C C . TRP B 1 71 ? 18.5 22.078 3.426 1 98.56 71 TRP B C 1
ATOM 3750 O O . TRP B 1 71 ? 17.594 22.609 4.074 1 98.56 71 TRP B O 1
ATOM 3760 N N . ARG B 1 72 ? 19.688 22.578 3.461 1 98.62 72 ARG B N 1
ATOM 3761 C CA . ARG B 1 72 ? 20.047 23.734 4.277 1 98.62 72 ARG B CA 1
ATOM 3762 C C . ARG B 1 72 ? 19.219 24.953 3.902 1 98.62 72 ARG B C 1
ATOM 3764 O O . ARG B 1 72 ? 18.891 25.781 4.758 1 98.62 72 ARG B O 1
ATOM 3771 N N . ALA B 1 73 ? 18.922 25.016 2.67 1 98.19 73 ALA B N 1
ATOM 3772 C CA . ALA B 1 73 ? 18.047 26.109 2.223 1 98.19 73 ALA B CA 1
ATOM 3773 C C . ALA B 1 73 ? 16.672 26.031 2.883 1 98.19 73 ALA B C 1
ATOM 3775 O O . ALA B 1 73 ? 16.078 27.062 3.197 1 98.19 73 ALA B O 1
ATOM 3776 N N . VAL B 1 74 ? 16.172 24.844 3.092 1 98.19 74 VAL B N 1
ATOM 3777 C CA . VAL B 1 74 ? 14.875 24.641 3.721 1 98.19 74 VAL B CA 1
ATOM 3778 C C . VAL B 1 74 ? 14.953 25.016 5.199 1 98.19 74 VAL B C 1
ATOM 3780 O O . VAL B 1 74 ? 14.039 25.656 5.73 1 98.19 74 VAL B O 1
ATOM 3783 N N . GLU B 1 75 ? 16.047 24.594 5.836 1 98.44 75 GLU B N 1
ATOM 3784 C CA . GLU B 1 75 ? 16.234 25 7.223 1 98.44 75 GLU B CA 1
ATOM 3785 C C . GLU B 1 75 ? 16.25 26.516 7.355 1 98.44 75 GLU B C 1
ATOM 3787 O O . GLU B 1 75 ? 15.664 27.078 8.289 1 98.44 75 GLU B O 1
ATOM 3792 N N . ALA B 1 76 ? 16.922 27.172 6.426 1 97.81 76 ALA B N 1
ATOM 3793 C CA . ALA B 1 76 ? 16.969 28.625 6.434 1 97.81 76 ALA B CA 1
ATOM 3794 C C . ALA B 1 76 ? 15.578 29.219 6.234 1 97.81 76 ALA B C 1
ATOM 3796 O O . ALA B 1 76 ? 15.227 30.219 6.863 1 97.81 76 ALA B O 1
ATOM 3797 N N . GLU B 1 77 ? 14.844 28.625 5.352 1 96.44 77 GLU B N 1
ATOM 3798 C CA . GLU B 1 77 ? 13.484 29.094 5.098 1 96.44 77 GLU B CA 1
ATOM 3799 C C . GLU B 1 77 ? 12.609 28.953 6.344 1 96.44 77 GLU B C 1
ATOM 3801 O O . GLU B 1 77 ? 11.898 29.891 6.711 1 96.44 77 GLU B O 1
ATOM 3806 N N . ILE B 1 78 ? 12.617 27.797 6.984 1 96.69 78 ILE B N 1
ATOM 3807 C CA . ILE B 1 78 ? 11.859 27.578 8.211 1 96.69 78 ILE B CA 1
ATOM 3808 C C . ILE B 1 78 ? 12.281 28.594 9.266 1 96.69 78 ILE B C 1
ATOM 3810 O O . ILE B 1 78 ? 11.438 29.188 9.945 1 96.69 78 ILE B O 1
ATOM 3814 N N . SER B 1 79 ? 13.539 28.891 9.32 1 95.75 79 SER B N 1
ATOM 3815 C CA . SER B 1 79 ? 14.102 29.781 10.336 1 95.75 79 SER B CA 1
ATOM 3816 C C . SER B 1 79 ? 13.797 31.25 10.023 1 95.75 79 SER B C 1
ATOM 3818 O O . SER B 1 79 ? 14.039 32.125 10.844 1 95.75 79 SER B O 1
ATOM 3820 N N . SER B 1 80 ? 13.336 31.484 8.875 1 95.94 80 SER B N 1
ATOM 3821 C CA . SER B 1 80 ? 12.977 32.844 8.508 1 95.94 80 SER B CA 1
ATOM 3822 C C . SER B 1 80 ? 11.625 33.25 9.094 1 95.94 80 SER B C 1
ATOM 3824 O O . SER B 1 80 ? 11.219 34.406 9 1 95.94 80 SER B O 1
ATOM 3826 N N . PHE B 1 81 ? 10.945 32.344 9.727 1 97.19 81 PHE B N 1
ATOM 3827 C CA . PHE B 1 81 ? 9.727 32.594 10.484 1 97.19 81 PHE B CA 1
ATOM 3828 C C . PHE B 1 81 ? 9.961 32.375 11.977 1 97.19 81 PHE B C 1
ATOM 3830 O O . PHE B 1 81 ? 10.867 31.625 12.359 1 97.19 81 PHE B O 1
ATOM 3837 N N . PRO B 1 82 ? 9.188 33.125 12.812 1 97.44 82 PRO B N 1
ATOM 3838 C CA . PRO B 1 82 ? 9.156 32.656 14.195 1 97.44 82 PRO B CA 1
ATOM 3839 C C . PRO B 1 82 ? 8.836 31.156 14.281 1 97.44 82 PRO B C 1
ATOM 3841 O O . PRO B 1 82 ? 7.855 30.688 13.695 1 97.44 82 PRO B O 1
ATOM 3844 N N . SER B 1 83 ? 9.617 30.406 14.875 1 97.69 83 SER B N 1
ATOM 3845 C CA . SER B 1 83 ? 9.547 28.953 14.984 1 97.69 83 SER B CA 1
ATOM 3846 C C . SER B 1 83 ? 9.805 28.484 16.406 1 97.69 83 SER B C 1
ATOM 3848 O O . SER B 1 83 ? 10.805 28.875 17.031 1 97.69 83 SER B O 1
ATOM 3850 N N . TYR B 1 84 ? 8.867 27.641 16.984 1 98.38 84 TYR B N 1
ATOM 3851 C CA . TYR B 1 84 ? 8.938 27.297 18.391 1 98.38 84 TYR B CA 1
ATOM 3852 C C . TYR B 1 84 ? 8.562 25.828 18.609 1 98.38 84 TYR B C 1
ATOM 3854 O O . TYR B 1 84 ? 7.965 25.203 17.734 1 98.38 84 TYR B O 1
ATOM 3862 N N . HIS B 1 85 ? 8.984 25.281 19.766 1 98.62 85 HIS B N 1
ATOM 3863 C CA . HIS B 1 85 ? 8.375 24.109 20.375 1 98.62 85 HIS B CA 1
ATOM 3864 C C . HIS B 1 85 ? 7.578 24.484 21.625 1 98.62 85 HIS B C 1
ATOM 3866 O O . HIS B 1 85 ? 8.102 25.156 22.516 1 98.62 85 HIS B O 1
ATOM 3872 N N . ALA B 1 86 ? 6.395 24.141 21.625 1 98.81 86 ALA B N 1
ATOM 3873 C CA . ALA B 1 86 ? 5.586 24.203 22.828 1 98.81 86 ALA B CA 1
ATOM 3874 C C . ALA B 1 86 ? 5.379 22.812 23.438 1 98.81 86 ALA B C 1
ATOM 3876 O O . ALA B 1 86 ? 5.109 21.859 22.703 1 98.81 86 ALA B O 1
ATOM 3877 N N . THR B 1 87 ? 5.555 22.641 24.719 1 98.88 87 THR B N 1
ATOM 3878 C CA . THR B 1 87 ? 5.379 21.344 25.375 1 98.88 87 THR B CA 1
ATOM 3879 C C . THR B 1 87 ? 4.039 21.281 26.109 1 98.88 87 THR B C 1
ATOM 3881 O O . THR B 1 87 ? 3.746 22.141 26.953 1 98.88 87 THR B O 1
ATOM 3884 N N . VAL B 1 88 ? 3.275 20.328 25.797 1 98.5 88 VAL B N 1
ATOM 3885 C CA . VAL B 1 88 ? 1.936 20.156 26.344 1 98.5 88 VAL B CA 1
ATOM 3886 C C . VAL B 1 88 ? 1.817 18.781 27 1 98.5 88 VAL B C 1
ATOM 3888 O O . VAL B 1 88 ? 2.326 17.797 26.469 1 98.5 88 VAL B O 1
ATOM 3891 N N . GLN B 1 89 ? 1.181 18.75 28.203 1 98.44 89 GLN B N 1
ATOM 3892 C CA . GLN B 1 89 ? 0.859 17.484 28.844 1 98.44 89 GLN B CA 1
ATOM 3893 C C . GLN B 1 89 ? -0.516 16.969 28.422 1 98.44 89 GLN B C 1
ATOM 3895 O O . GLN B 1 89 ? -1.497 17.719 28.469 1 98.44 89 GLN B O 1
ATOM 3900 N N . TYR B 1 90 ? -0.601 15.711 28.016 1 98.12 90 TYR B N 1
ATOM 3901 C CA . TYR B 1 90 ? -1.866 15.117 27.594 1 98.12 90 TYR B CA 1
ATOM 3902 C C . TYR B 1 90 ? -1.88 13.617 27.875 1 98.12 90 TYR B C 1
ATOM 3904 O O . TYR B 1 90 ? -1.001 12.891 27.406 1 98.12 90 TYR B O 1
ATOM 3912 N N . LYS B 1 91 ? -2.861 13.141 28.609 1 97.5 91 LYS B N 1
ATOM 3913 C CA . LYS B 1 91 ? -3.096 11.742 28.938 1 97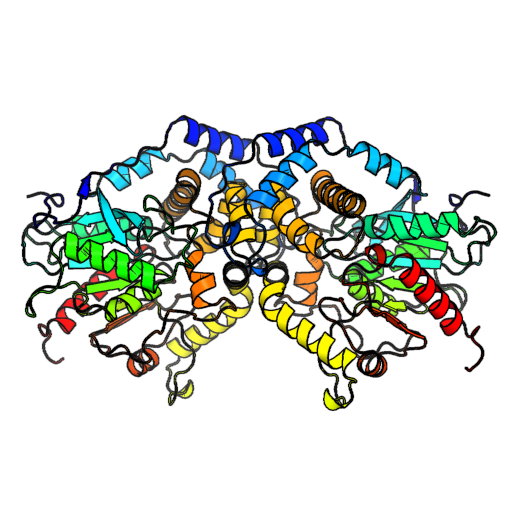.5 91 LYS B CA 1
ATOM 3914 C C . LYS B 1 91 ? -1.812 11.07 29.422 1 97.5 91 LYS B C 1
ATOM 3916 O O . LYS B 1 91 ? -1.457 9.984 28.953 1 97.5 91 LYS B O 1
ATOM 3921 N N . GLY B 1 92 ? -1.097 11.773 30.234 1 97.88 92 GLY B N 1
ATOM 3922 C CA . GLY B 1 92 ? 0.05 11.203 30.938 1 97.88 92 GLY B CA 1
ATOM 3923 C C . GLY B 1 92 ? 1.337 11.305 30.141 1 97.88 92 GLY B C 1
ATOM 3924 O O . GLY B 1 92 ? 2.367 10.758 30.531 1 97.88 92 GLY B O 1
ATOM 3925 N N . HIS B 1 93 ? 1.364 12.031 29 1 98.5 93 HIS B N 1
ATOM 3926 C CA . HIS B 1 93 ? 2.551 12.164 28.156 1 98.5 93 HIS B CA 1
ATOM 3927 C C . HIS B 1 93 ? 2.844 13.633 27.859 1 98.5 93 HIS B C 1
ATOM 3929 O O . HIS B 1 93 ? 1.925 14.453 27.766 1 98.5 93 HIS B O 1
ATOM 3935 N N . ALA B 1 94 ? 4.062 13.977 27.734 1 98.69 94 ALA B N 1
ATOM 3936 C CA . ALA B 1 94 ? 4.48 15.289 27.266 1 98.69 94 ALA B CA 1
ATOM 3937 C C . ALA B 1 94 ? 4.652 15.289 25.75 1 98.69 94 ALA B C 1
ATOM 3939 O O . ALA B 1 94 ? 5.344 14.438 25.188 1 98.69 94 ALA B O 1
ATOM 3940 N N . TYR B 1 95 ? 4.012 16.141 25.094 1 98.81 95 TYR B N 1
ATOM 3941 C CA . TYR B 1 95 ? 4.137 16.328 23.656 1 98.81 95 TYR B CA 1
ATOM 3942 C C . TYR B 1 95 ? 4.824 17.641 23.328 1 98.81 95 TYR B C 1
ATOM 3944 O O . TYR B 1 95 ? 4.406 18.703 23.797 1 98.81 95 TYR B O 1
ATOM 3952 N N . LYS B 1 96 ? 5.883 17.594 22.578 1 98.81 96 LYS B N 1
ATOM 3953 C CA . LYS B 1 96 ? 6.488 18.781 22 1 98.81 96 LYS B CA 1
ATOM 3954 C C . LYS B 1 96 ? 5.863 19.094 20.641 1 98.81 96 LYS B C 1
ATOM 3956 O O . LYS B 1 96 ? 5.98 18.312 19.703 1 98.81 96 LYS B O 1
ATOM 3961 N N . ILE B 1 97 ? 5.27 20.219 20.547 1 98.88 97 ILE B N 1
ATOM 3962 C CA . ILE B 1 97 ? 4.609 20.625 19.297 1 98.88 97 ILE B CA 1
ATOM 3963 C C . ILE B 1 97 ? 5.406 21.75 18.641 1 98.88 97 ILE B C 1
ATOM 3965 O O . ILE B 1 97 ? 5.543 22.844 19.203 1 98.88 97 ILE B O 1
ATOM 3969 N N . HIS B 1 98 ? 5.941 21.438 17.5 1 98.88 98 HIS B N 1
ATOM 3970 C CA . HIS B 1 98 ? 6.551 22.469 16.656 1 98.88 98 HIS B CA 1
ATOM 3971 C C . HIS B 1 98 ? 5.488 23.328 15.992 1 98.88 98 HIS B C 1
ATOM 3973 O O . HIS B 1 98 ? 4.465 22.828 15.531 1 98.88 98 HIS B O 1
ATOM 3979 N N . PHE B 1 99 ? 5.727 24.656 15.953 1 98.75 99 PHE B N 1
ATOM 3980 C CA . PHE B 1 99 ? 4.828 25.5 15.172 1 98.75 99 PHE B CA 1
ATOM 3981 C C . PHE B 1 99 ? 5.559 26.719 14.633 1 98.75 99 PHE B C 1
ATOM 3983 O O . PHE B 1 99 ? 6.5 27.219 15.266 1 98.75 99 PHE B O 1
ATOM 3990 N N . LEU B 1 100 ? 5.195 27.125 13.438 1 98.62 100 LEU B N 1
ATOM 3991 C CA . LEU B 1 100 ? 5.531 28.438 12.883 1 98.62 100 LEU B CA 1
ATOM 3992 C C . LEU B 1 100 ? 4.477 29.469 13.258 1 98.62 100 LEU B C 1
ATOM 3994 O O . LEU B 1 100 ? 3.338 29.125 13.57 1 98.62 100 LEU B O 1
ATOM 3998 N N . ALA B 1 101 ? 4.961 30.75 13.211 1 98.44 101 ALA B N 1
ATOM 3999 C CA . ALA B 1 101 ? 3.99 31.766 13.609 1 98.44 101 ALA B CA 1
ATOM 4000 C C . ALA B 1 101 ? 4.305 33.125 12.953 1 98.44 101 ALA B C 1
ATOM 4002 O O . ALA B 1 101 ? 5.375 33.281 12.367 1 98.44 101 ALA B O 1
ATOM 4003 N N . LEU B 1 102 ? 3.354 33.938 12.859 1 98.56 102 LEU B N 1
ATOM 4004 C CA . LEU B 1 102 ? 3.438 35.375 12.719 1 98.56 102 LEU B CA 1
ATOM 4005 C C . LEU B 1 102 ? 2.572 36.094 13.766 1 98.56 102 LEU B C 1
ATOM 4007 O O . LEU B 1 102 ? 1.344 35.969 13.734 1 98.56 102 LEU B O 1
ATOM 4011 N N . PHE B 1 103 ? 3.209 36.812 14.656 1 98.12 103 PHE B N 1
ATOM 4012 C CA . PHE B 1 103 ? 2.455 37.438 15.727 1 98.12 103 PHE B CA 1
ATOM 4013 C C . PHE B 1 103 ? 2.172 38.906 15.398 1 98.12 103 PHE B C 1
ATOM 4015 O O . PHE B 1 103 ? 3.035 39.594 14.867 1 98.12 103 PHE B O 1
ATOM 4022 N N . SER B 1 104 ? 0.971 39.281 15.672 1 97.94 104 SER B N 1
ATOM 4023 C CA . SER B 1 104 ? 0.553 40.688 15.586 1 97.94 104 SER B CA 1
ATOM 4024 C C . SER B 1 104 ? 1.05 41.469 16.797 1 97.94 104 SER B C 1
ATOM 4026 O O . SER B 1 104 ? 1.161 40.938 17.891 1 97.94 104 SER B O 1
ATOM 4028 N N . ALA B 1 105 ? 1.277 42.781 16.531 1 96.56 105 ALA B N 1
ATOM 4029 C CA . ALA B 1 105 ? 1.611 43.656 17.641 1 96.56 105 ALA B CA 1
ATOM 4030 C C . ALA B 1 105 ? 0.37 44 18.469 1 96.56 105 ALA B C 1
ATOM 4032 O O . ALA B 1 105 ? 0.478 44.469 19.594 1 96.56 105 ALA B O 1
ATOM 4033 N N . LYS B 1 106 ? -0.754 43.812 17.859 1 95.75 106 LYS B N 1
ATOM 4034 C CA . LYS B 1 106 ? -2.004 43.938 18.609 1 95.75 106 LYS B CA 1
ATOM 4035 C C . LYS B 1 106 ? -2.221 42.719 19.516 1 95.75 106 LYS B C 1
ATOM 4037 O O . LYS B 1 106 ? -2.721 41.688 19.062 1 95.75 106 LYS B O 1
ATOM 4042 N N . ARG B 1 107 ? -2.027 42.844 20.703 1 92.94 107 ARG B N 1
ATOM 4043 C CA . ARG B 1 107 ? -2.033 41.75 21.672 1 92.94 107 ARG B CA 1
ATOM 4044 C C . ARG B 1 107 ? -3.377 41.031 21.672 1 92.94 107 ARG B C 1
ATOM 4046 O O . ARG B 1 107 ? -3.434 39.812 21.875 1 92.94 107 ARG B O 1
ATOM 4053 N N . ASP B 1 108 ? -4.449 41.781 21.406 1 92.31 108 ASP B N 1
ATOM 4054 C CA . ASP B 1 108 ? -5.789 41.219 21.531 1 92.31 108 ASP B CA 1
ATOM 4055 C C . ASP B 1 108 ? -6.297 40.719 20.172 1 92.31 108 ASP B C 1
ATOM 4057 O O . ASP B 1 108 ? -7.465 40.344 20.047 1 92.31 108 ASP B O 1
ATOM 4061 N N . ALA B 1 109 ? -5.398 40.781 19.125 1 96.62 109 ALA B N 1
ATOM 4062 C CA . ALA B 1 109 ? -5.793 40.219 17.844 1 96.62 109 ALA B CA 1
ATOM 4063 C C . ALA B 1 109 ? -6.172 38.75 18 1 96.62 109 ALA B C 1
ATOM 4065 O O . ALA B 1 109 ? -5.512 38 18.719 1 96.62 109 ALA B O 1
ATOM 4066 N N . THR B 1 110 ? -7.293 38.312 17.406 1 97.62 110 THR B N 1
ATOM 4067 C CA . THR B 1 110 ? -7.758 36.938 17.547 1 97.62 110 THR B CA 1
ATOM 4068 C C . THR B 1 110 ? -6.848 35.969 16.781 1 97.62 110 THR B C 1
ATOM 4070 O O . THR B 1 110 ? -6.582 36.156 15.594 1 97.62 110 THR B O 1
ATOM 4073 N N . PRO B 1 111 ? -6.301 34.938 17.422 1 98.44 111 PRO B N 1
ATOM 4074 C CA . PRO B 1 111 ? -5.41 34 16.75 1 98.44 111 PRO B CA 1
ATOM 4075 C C . PRO B 1 111 ? -6.152 33.031 15.812 1 98.44 111 PRO B C 1
ATOM 4077 O O . PRO B 1 111 ? -7.328 32.75 16.031 1 98.44 111 PRO B O 1
ATOM 4080 N N . ILE B 1 112 ? -5.469 32.594 14.805 1 98.88 112 ILE B N 1
ATOM 4081 C CA . ILE B 1 112 ? -5.934 31.547 13.906 1 98.88 112 ILE B CA 1
ATOM 4082 C C . ILE B 1 112 ? -4.902 30.422 13.859 1 98.88 112 ILE B C 1
ATOM 4084 O O . ILE B 1 112 ? -3.721 30.656 13.609 1 98.88 112 ILE B O 1
ATOM 4088 N N . VAL B 1 113 ? -5.289 29.203 14.148 1 98.88 113 VAL B N 1
ATOM 4089 C CA . VAL B 1 113 ? -4.41 28.047 14.023 1 98.88 113 VAL B CA 1
ATOM 4090 C C . VAL B 1 113 ? -4.688 27.328 12.703 1 98.88 113 VAL B C 1
ATOM 4092 O O . VAL B 1 113 ? -5.844 27.047 12.375 1 98.88 113 VAL B O 1
ATOM 4095 N N . PHE B 1 114 ? -3.666 27.125 11.883 1 98.88 114 PHE B N 1
ATOM 4096 C CA . PHE B 1 114 ? -3.754 26.453 10.586 1 98.88 114 PHE B CA 1
ATOM 4097 C C . PHE B 1 114 ? -3.211 25.031 10.672 1 98.88 114 PHE B C 1
ATOM 4099 O O . PHE B 1 114 ? -2.053 24.828 11.039 1 98.88 114 PHE B O 1
ATOM 4106 N N . SER B 1 115 ? -4.012 24.031 10.305 1 98.75 115 SER B N 1
ATOM 4107 C CA . SER B 1 115 ? -3.619 22.625 10.398 1 98.75 115 SER B CA 1
ATOM 4108 C C . SER B 1 115 ? -3.439 22.016 9.016 1 98.75 115 SER B C 1
ATOM 4110 O O . SER B 1 115 ? -4.359 22.031 8.195 1 98.75 115 SER B O 1
ATOM 4112 N N . HIS B 1 116 ? -2.268 21.422 8.789 1 98.56 116 HIS B N 1
ATOM 4113 C CA . HIS B 1 116 ? -1.958 20.75 7.531 1 98.56 116 HIS B CA 1
ATOM 4114 C C . HIS B 1 116 ? -2.504 19.328 7.512 1 98.56 116 HIS B C 1
ATOM 4116 O O . HIS B 1 116 ? -3.096 18.875 8.492 1 98.56 116 HIS B O 1
ATOM 4122 N N . GLY B 1 117 ? -2.381 18.703 6.348 1 97.75 117 GLY B N 1
ATOM 4123 C CA . GLY B 1 117 ? -2.779 17.312 6.211 1 97.75 117 GLY B CA 1
ATOM 4124 C C . GLY B 1 117 ? -1.656 16.406 5.73 1 97.75 117 GLY B C 1
ATOM 4125 O O . GLY B 1 117 ? -0.479 16.734 5.898 1 97.75 117 GLY B O 1
ATOM 4126 N N . TRP B 1 118 ? -1.994 15.234 5.297 1 97.75 118 TRP B N 1
ATOM 4127 C CA . TRP B 1 118 ? -1.099 14.266 4.676 1 97.75 118 TRP B CA 1
ATOM 4128 C C . TRP B 1 118 ? -1.33 14.195 3.17 1 97.75 118 TRP B C 1
ATOM 4130 O O . TRP B 1 118 ? -2.467 14.312 2.705 1 97.75 118 TRP B O 1
ATOM 4140 N N . PRO B 1 119 ? -0.309 14.047 2.414 1 97.75 119 PRO B N 1
ATOM 4141 C CA . PRO B 1 119 ? 1.108 13.938 2.77 1 97.75 119 PRO B CA 1
ATOM 4142 C C . PRO B 1 119 ? 1.818 15.289 2.781 1 97.75 119 PRO B C 1
ATOM 4144 O O . PRO B 1 119 ? 2.967 15.391 2.342 1 97.75 119 PRO B O 1
ATOM 4147 N N . GLY B 1 120 ? 1.127 16.312 3.197 1 97.75 120 GLY B N 1
ATOM 4148 C CA . GLY B 1 120 ? 1.748 17.609 3.383 1 97.75 120 GLY B CA 1
ATOM 4149 C C . GLY B 1 120 ? 2.422 17.766 4.73 1 97.75 120 GLY B C 1
ATOM 4150 O O . GLY B 1 120 ? 2.785 16.766 5.367 1 97.75 120 GLY B O 1
ATOM 4151 N N . SER B 1 121 ? 2.723 18.953 5.102 1 98.31 121 SER B N 1
ATOM 4152 C CA . SER B 1 121 ? 3.377 19.375 6.336 1 98.31 121 SER B CA 1
ATOM 4153 C C . SER B 1 121 ? 3.217 20.875 6.562 1 98.31 121 SER B C 1
ATOM 4155 O O . SER B 1 121 ? 2.475 21.547 5.836 1 98.31 121 SER B O 1
ATOM 4157 N N . VAL B 1 122 ? 3.875 21.344 7.586 1 97.81 122 VAL B N 1
ATOM 4158 C CA . VAL B 1 122 ? 3.852 22.766 7.902 1 97.81 122 VAL B CA 1
ATOM 4159 C C . VAL B 1 122 ? 4.371 23.578 6.715 1 97.81 122 VAL B C 1
ATOM 4161 O O . VAL B 1 122 ? 3.988 24.734 6.523 1 97.81 122 VAL B O 1
ATOM 4164 N N . LEU B 1 123 ? 5.129 22.922 5.828 1 98.31 123 LEU B N 1
ATOM 4165 C CA . LEU B 1 123 ? 5.762 23.609 4.707 1 98.31 123 LEU B CA 1
ATOM 4166 C C . LEU B 1 123 ? 4.723 24.031 3.672 1 98.31 123 LEU B C 1
ATOM 4168 O O . LEU B 1 123 ? 4.984 24.906 2.852 1 98.31 123 LEU B O 1
ATOM 4172 N N . GLU B 1 124 ? 3.549 23.438 3.713 1 97.5 124 GLU B N 1
ATOM 4173 C CA . GLU B 1 124 ? 2.469 23.812 2.807 1 97.5 124 GLU B CA 1
ATOM 4174 C C . GLU B 1 124 ? 2.062 25.266 3.004 1 97.5 124 GLU B C 1
ATOM 4176 O O . GLU B 1 124 ? 1.552 25.906 2.082 1 97.5 124 GLU B O 1
ATOM 4181 N N . PHE B 1 125 ? 2.344 25.797 4.172 1 98.19 125 PHE B N 1
ATOM 4182 C CA . PHE B 1 125 ? 1.829 27.109 4.523 1 98.19 125 PHE B CA 1
ATOM 4183 C C . PHE B 1 125 ? 2.885 28.188 4.289 1 98.19 125 PHE B C 1
ATOM 4185 O O . PHE B 1 125 ? 2.609 29.375 4.441 1 98.19 125 PHE B O 1
ATOM 4192 N N . VAL B 1 126 ? 4.086 27.812 3.895 1 97.62 126 VAL B N 1
ATOM 4193 C CA . VAL B 1 126 ? 5.195 28.75 3.746 1 97.62 126 VAL B CA 1
ATOM 4194 C C . VAL B 1 126 ? 4.836 29.812 2.709 1 97.62 126 VAL B C 1
ATOM 4196 O O . VAL B 1 126 ? 5.02 31 2.949 1 97.62 126 VAL B O 1
ATOM 4199 N N . PRO B 1 127 ? 4.277 29.406 1.54 1 96.75 127 PRO B N 1
ATOM 4200 C CA . PRO B 1 127 ? 3.896 30.453 0.591 1 96.75 127 PRO B CA 1
ATOM 4201 C C . PRO B 1 127 ? 2.871 31.422 1.167 1 96.75 127 PRO B C 1
ATOM 4203 O O . PRO B 1 127 ? 2.945 32.625 0.911 1 96.75 127 PRO B O 1
ATOM 4206 N N . MET B 1 128 ? 1.914 30.938 1.934 1 97.81 128 MET B N 1
ATOM 4207 C CA . MET B 1 128 ? 0.914 31.797 2.561 1 97.81 128 MET B CA 1
ATOM 4208 C C . MET B 1 128 ? 1.558 32.719 3.596 1 97.81 128 MET B C 1
ATOM 4210 O O . MET B 1 128 ? 1.24 33.906 3.662 1 97.81 128 MET B O 1
ATOM 4214 N N . LEU B 1 129 ? 2.463 32.188 4.406 1 98.25 129 LEU B N 1
ATOM 4215 C CA . LEU B 1 129 ? 3.162 33 5.41 1 98.25 129 LEU B CA 1
ATOM 4216 C C . LEU B 1 129 ? 3.992 34.094 4.754 1 98.25 129 LEU B C 1
ATOM 4218 O O . LEU B 1 129 ? 4.039 35.219 5.25 1 98.25 129 LEU B O 1
ATOM 4222 N N . ASN B 1 130 ? 4.66 33.719 3.656 1 97.12 130 ASN B N 1
ATOM 4223 C CA . ASN B 1 130 ? 5.414 34.719 2.908 1 97.12 130 ASN B CA 1
ATOM 4224 C C . ASN B 1 130 ? 4.512 35.844 2.383 1 97.12 130 ASN B C 1
ATOM 4226 O O . ASN B 1 130 ? 4.859 37 2.455 1 97.12 130 ASN B O 1
ATOM 4230 N N . HIS B 1 131 ? 3.4 35.438 1.853 1 97.5 131 HIS B N 1
ATOM 4231 C CA . HIS B 1 131 ? 2.432 36.406 1.365 1 97.5 131 HIS B CA 1
ATOM 4232 C C . HIS B 1 131 ? 1.976 37.344 2.484 1 97.5 131 HIS B C 1
ATOM 4234 O O . HIS B 1 131 ? 1.885 38.562 2.289 1 97.5 131 HIS B O 1
ATOM 4240 N N . ILE B 1 132 ? 1.705 36.812 3.619 1 98.12 132 ILE B N 1
ATOM 4241 C CA . ILE B 1 132 ? 1.24 37.594 4.77 1 98.12 132 ILE B CA 1
ATOM 4242 C C . ILE B 1 132 ? 2.318 38.562 5.195 1 98.12 132 ILE B C 1
ATOM 4244 O O . ILE B 1 132 ? 2.027 39.75 5.449 1 98.12 132 ILE B O 1
ATOM 4248 N N . LYS B 1 133 ? 3.564 38.156 5.207 1 97 133 LYS B N 1
ATOM 4249 C CA . LYS B 1 133 ? 4.676 39.031 5.578 1 97 133 LYS B CA 1
ATOM 4250 C C . LYS B 1 133 ? 4.832 40.188 4.586 1 97 133 LYS B C 1
ATOM 4252 O O . LYS B 1 133 ? 5.297 41.281 4.949 1 97 133 LYS B O 1
ATOM 4257 N N . GLN B 1 134 ? 4.465 39.906 3.371 1 96.69 134 GLN B N 1
ATOM 4258 C CA . GLN B 1 134 ? 4.559 40.938 2.342 1 96.69 134 GLN B CA 1
ATOM 4259 C C . GLN B 1 134 ? 3.414 41.938 2.461 1 96.69 134 GLN B C 1
ATOM 4261 O O . GLN B 1 134 ? 3.58 43.125 2.152 1 96.69 134 GLN B O 1
ATOM 4266 N N . GLN B 1 135 ? 2.357 41.469 2.918 1 97.25 135 GLN B N 1
ATOM 4267 C CA . GLN B 1 135 ? 1.142 42.281 2.93 1 97.25 135 GLN B CA 1
ATOM 4268 C C . GLN B 1 135 ? 1.024 43.094 4.227 1 97.25 135 GLN B C 1
ATOM 4270 O O . GLN B 1 135 ? 0.425 44.156 4.246 1 97.25 135 GLN B O 1
ATOM 4275 N N . TYR B 1 136 ? 1.57 42.562 5.266 1 97.75 136 TYR B N 1
ATOM 4276 C CA . TYR B 1 136 ? 1.352 43.156 6.578 1 97.75 136 TYR B CA 1
ATOM 4277 C C . TYR B 1 136 ? 2.674 43.375 7.301 1 97.75 136 TYR B C 1
ATOM 4279 O O . TYR B 1 136 ? 3.654 42.656 7.055 1 97.75 136 TYR B O 1
ATOM 4287 N N . SER B 1 137 ? 2.65 44.375 8.156 1 97.56 137 SER B N 1
ATOM 4288 C CA . SER B 1 137 ? 3.625 44.5 9.234 1 97.56 137 SER B CA 1
ATOM 4289 C C . SER B 1 137 ? 3.076 43.969 10.555 1 97.56 137 SER B C 1
ATOM 4291 O O . SER B 1 137 ? 1.878 43.688 10.672 1 97.56 137 SER B O 1
ATOM 4293 N N . PRO B 1 138 ? 3.951 43.719 11.508 1 97 138 PRO B N 1
ATOM 4294 C CA . PRO B 1 138 ? 3.418 43.281 12.805 1 97 138 PRO B CA 1
ATOM 4295 C C . PRO B 1 138 ? 2.326 44.219 13.328 1 97 138 PRO B C 1
ATOM 4297 O O . PRO B 1 138 ? 1.366 43.781 13.953 1 97 138 PRO B O 1
ATOM 4300 N N . ALA B 1 139 ? 2.373 45.5 13.047 1 97.06 139 ALA B N 1
ATOM 4301 C CA . ALA B 1 139 ? 1.432 46.531 13.539 1 97.06 139 ALA B CA 1
ATOM 4302 C C . ALA B 1 139 ? 0.084 46.406 12.836 1 97.06 139 ALA B C 1
ATOM 4304 O O . ALA B 1 139 ? -0.951 46.781 13.391 1 97.06 139 ALA B O 1
ATOM 4305 N N . THR B 1 140 ? 0.102 45.844 11.633 1 97.62 140 THR B N 1
ATOM 4306 C CA . THR B 1 140 ? -1.119 45.844 10.836 1 97.62 140 THR B CA 1
ATOM 4307 C C . THR B 1 140 ? -1.691 44.438 10.68 1 97.62 140 THR B C 1
ATOM 4309 O O . THR B 1 140 ? -2.807 44.281 10.188 1 97.62 140 THR B O 1
ATOM 4312 N N . LEU B 1 141 ? -0.933 43.438 11.055 1 98.12 141 LEU B N 1
ATOM 4313 C CA . LEU B 1 141 ? -1.422 42.062 10.961 1 98.12 141 LEU B CA 1
ATOM 4314 C C . LEU B 1 141 ? -2.689 41.875 11.789 1 98.12 141 LEU B C 1
ATOM 4316 O O . LEU B 1 141 ? -2.686 42.125 13 1 98.12 141 LEU B O 1
ATOM 4320 N N . PRO B 1 142 ? -3.791 41.438 11.18 1 97.62 142 PRO B N 1
ATOM 4321 C CA . PRO B 1 142 ? -5.09 41.469 11.859 1 97.62 142 PRO B CA 1
ATOM 4322 C C . PRO B 1 142 ? -5.258 40.312 12.852 1 97.62 142 PRO B C 1
ATOM 4324 O O . PRO B 1 142 ? -6.105 40.375 13.742 1 97.62 142 PRO B O 1
ATOM 4327 N N . ASN B 1 143 ? -4.531 39.25 12.695 1 98.44 143 ASN B N 1
ATOM 4328 C CA . ASN B 1 143 ? -4.617 38.062 13.539 1 98.44 143 ASN B CA 1
ATOM 4329 C C . ASN B 1 143 ? -3.234 37.531 13.867 1 98.44 143 ASN B C 1
ATOM 4331 O O . ASN B 1 143 ? -2.293 37.688 13.094 1 98.44 143 ASN B O 1
ATOM 4335 N N . HIS B 1 144 ? -3.049 36.906 15.062 1 98.5 144 HIS B N 1
ATOM 4336 C CA . HIS B 1 144 ? -1.902 36.031 15.266 1 98.5 144 HIS B CA 1
ATOM 4337 C C . HIS B 1 144 ? -2.033 34.75 14.438 1 98.5 144 HIS B C 1
ATOM 4339 O O . HIS B 1 144 ? -3.096 34.125 14.422 1 98.5 144 HIS B O 1
ATOM 4345 N N . ILE B 1 145 ? -1.004 34.375 13.742 1 98.75 145 ILE B N 1
ATOM 4346 C CA . ILE B 1 145 ? -1.02 33.188 12.898 1 98.75 145 ILE B CA 1
ATOM 4347 C C . ILE B 1 145 ? -0.173 32.094 13.539 1 98.75 145 ILE B C 1
ATOM 4349 O O . ILE B 1 145 ? 1.005 32.312 13.836 1 98.75 145 ILE B O 1
ATOM 4353 N N . ILE B 1 146 ? -0.75 30.938 13.797 1 98.75 146 ILE B N 1
ATOM 4354 C CA . ILE B 1 146 ? -0.069 29.781 14.352 1 98.75 146 ILE B CA 1
ATOM 4355 C C . ILE B 1 146 ? -0.204 28.594 13.391 1 98.75 146 ILE B C 1
ATOM 4357 O O . ILE B 1 146 ? -1.315 28.219 13.008 1 98.75 146 ILE B O 1
ATOM 4361 N N . VAL B 1 147 ? 0.901 27.984 12.969 1 98.88 147 VAL B N 1
ATOM 4362 C CA . VAL B 1 147 ? 0.911 26.844 12.055 1 98.88 147 VAL B CA 1
ATOM 4363 C C . VAL B 1 147 ? 1.687 25.688 12.68 1 98.88 147 VAL B C 1
ATOM 4365 O O . VAL B 1 147 ? 2.895 25.562 12.469 1 98.88 147 VAL B O 1
ATOM 4368 N N . PRO B 1 148 ? 1.025 24.812 13.344 1 98.88 148 PRO B N 1
ATOM 4369 C CA . PRO B 1 148 ? 1.712 23.688 13.984 1 98.88 148 PRO B CA 1
ATOM 4370 C C . PRO B 1 148 ? 1.937 22.516 13.031 1 98.88 148 PRO B C 1
ATOM 4372 O O . PRO B 1 148 ? 1.143 22.312 12.109 1 98.88 148 PRO B O 1
ATOM 4375 N N . SER B 1 149 ? 3.062 21.844 13.234 1 98.88 149 SER B N 1
ATOM 4376 C CA . SER B 1 149 ? 3.117 20.453 12.766 1 98.88 149 SER B CA 1
ATOM 4377 C C . SER B 1 149 ? 2.225 19.547 13.609 1 98.88 149 SER B C 1
ATOM 4379 O O . SER B 1 149 ? 2.334 19.531 14.836 1 98.88 149 SER B O 1
ATOM 4381 N N . LEU B 1 150 ? 1.344 18.875 12.961 1 98.88 150 LEU B N 1
ATOM 4382 C CA . LEU B 1 150 ? 0.496 17.938 13.695 1 98.88 150 LEU B CA 1
ATOM 4383 C C . LEU B 1 150 ? 1.336 16.875 14.391 1 98.88 150 LEU B C 1
ATOM 4385 O O . LEU B 1 150 ? 2.486 16.641 14.016 1 98.88 150 LEU B O 1
ATOM 4389 N N . VAL B 1 151 ? 0.801 16.297 15.445 1 98.81 151 VAL B N 1
ATOM 4390 C CA . VAL B 1 151 ? 1.482 15.227 16.156 1 98.81 151 VAL B CA 1
ATOM 4391 C C . VAL B 1 151 ? 1.842 14.102 15.18 1 98.81 151 VAL B C 1
ATOM 4393 O O . VAL B 1 151 ? 1.014 13.695 14.367 1 98.81 151 VAL B O 1
ATOM 4396 N N . GLY B 1 152 ? 3.076 13.664 15.273 1 98.69 152 GLY B N 1
ATOM 4397 C CA . GLY B 1 152 ? 3.521 12.586 14.398 1 98.69 152 GLY B CA 1
ATOM 4398 C C . GLY B 1 152 ? 4.117 13.086 13.094 1 98.69 152 GLY B C 1
ATOM 4399 O O . GLY B 1 152 ? 4.574 12.289 12.273 1 98.69 152 GLY B O 1
ATOM 4400 N N . TYR B 1 153 ? 4.145 14.422 12.883 1 98.75 153 TYR B N 1
ATOM 4401 C CA . TYR B 1 153 ? 4.668 15.031 11.672 1 98.75 153 TYR B CA 1
ATOM 4402 C C . TYR B 1 153 ? 5.859 15.938 11.984 1 98.75 153 TYR B C 1
ATOM 4404 O O . TYR B 1 153 ? 5.891 16.594 13.031 1 98.75 153 TYR B O 1
ATOM 4412 N N . GLY B 1 154 ? 6.793 15.984 11.055 1 98.5 154 GLY B N 1
ATOM 4413 C CA . GLY B 1 154 ? 7.883 16.953 11.117 1 98.5 154 GLY B CA 1
ATOM 4414 C C . GLY B 1 154 ? 8.594 16.953 12.461 1 98.5 154 GLY B C 1
ATOM 4415 O O . GLY B 1 154 ? 9.016 15.906 12.953 1 98.5 154 GLY B O 1
ATOM 4416 N N . PHE B 1 155 ? 8.594 18.125 13.07 1 98.56 155 PHE B N 1
ATOM 4417 C CA . PHE B 1 155 ? 9.414 18.297 14.258 1 98.56 155 PHE B CA 1
ATOM 4418 C C . PHE B 1 155 ? 8.57 18.203 15.523 1 98.56 155 PHE B C 1
ATOM 4420 O O . PHE B 1 155 ? 9.039 18.516 16.625 1 98.56 155 PHE B O 1
ATOM 4427 N N . SER B 1 156 ? 7.305 17.812 15.43 1 98.88 156 SER B N 1
ATOM 4428 C CA . SER B 1 156 ? 6.465 17.562 16.594 1 98.88 156 SER B CA 1
ATOM 4429 C C . SER B 1 156 ? 6.668 16.141 17.109 1 98.88 156 SER B C 1
ATOM 4431 O O . SER B 1 156 ? 7.145 15.266 16.391 1 98.88 156 SER B O 1
ATOM 4433 N N . SER B 1 157 ? 6.285 15.898 18.359 1 98.75 157 SER B N 1
ATOM 4434 C CA . SER B 1 157 ? 6.355 14.57 18.969 1 98.75 157 SER B CA 1
ATOM 4435 C C . SER B 1 157 ? 5.488 13.57 18.219 1 98.75 157 SER B C 1
ATOM 4437 O O . SER B 1 157 ? 4.434 13.93 17.688 1 98.75 157 SER B O 1
ATOM 4439 N N . PRO B 1 158 ? 5.973 12.305 18.125 1 98.62 158 PRO B N 1
ATOM 4440 C CA . PRO B 1 158 ? 5.059 11.242 17.703 1 98.62 158 PRO B CA 1
ATOM 4441 C C . PRO B 1 158 ? 3.998 10.922 18.75 1 98.62 158 PRO B C 1
ATOM 4443 O O . PRO B 1 158 ? 4.141 11.305 19.906 1 98.62 158 PRO B O 1
ATOM 4446 N N . PRO B 1 159 ? 2.924 10.281 18.281 1 98 159 PRO B N 1
ATOM 4447 C CA . PRO B 1 159 ? 1.99 9.766 19.281 1 98 159 PRO B CA 1
ATOM 4448 C C . PRO B 1 159 ? 2.652 8.797 20.266 1 98 159 PRO B C 1
ATOM 4450 O O . PRO B 1 159 ? 3.584 8.078 19.891 1 98 159 PRO B O 1
ATOM 4453 N N . ALA B 1 160 ? 2.117 8.828 21.453 1 97.69 160 ALA B N 1
ATOM 4454 C CA . ALA B 1 160 ? 2.568 7.84 22.438 1 97.69 160 ALA B CA 1
ATOM 4455 C C . ALA B 1 160 ? 2.27 6.422 21.953 1 97.69 160 ALA B C 1
ATOM 4457 O O . ALA B 1 160 ? 1.238 6.18 21.328 1 97.69 160 ALA B O 1
ATOM 4458 N N . THR B 1 161 ? 3.072 5.449 22.281 1 97.31 161 THR B N 1
ATOM 4459 C CA . THR B 1 161 ? 2.963 4.102 21.75 1 97.31 161 THR B CA 1
ATOM 4460 C C . THR B 1 161 ? 1.94 3.285 22.531 1 97.31 161 THR B C 1
ATOM 4462 O O . THR B 1 161 ? 1.591 2.17 22.141 1 97.31 161 THR B O 1
ATOM 4465 N N . ASP B 1 162 ? 1.461 3.795 23.609 1 96.31 162 ASP B N 1
ATOM 4466 C CA . ASP B 1 162 ? 0.472 3.066 24.406 1 96.31 162 ASP B CA 1
ATOM 4467 C C . ASP B 1 162 ? -0.914 3.691 24.266 1 96.31 162 ASP B C 1
ATOM 4469 O O . ASP B 1 162 ? -1.814 3.406 25.047 1 96.31 162 ASP B O 1
ATOM 4473 N N . LEU B 1 163 ? -1.063 4.617 23.344 1 92.5 163 LEU B N 1
ATOM 4474 C CA . LEU B 1 163 ? -2.336 5.285 23.078 1 92.5 163 LEU B CA 1
ATOM 4475 C C . LEU B 1 163 ? -2.766 5.09 21.625 1 92.5 163 LEU B C 1
ATOM 4477 O O . LEU B 1 163 ? -1.997 5.371 20.703 1 92.5 163 LEU B O 1
ATOM 4481 N N . ALA B 1 164 ? -3.99 4.535 21.438 1 93.19 164 ALA B N 1
ATOM 4482 C CA . ALA B 1 164 ? -4.57 4.566 20.109 1 93.19 164 ALA B CA 1
ATOM 4483 C C . ALA B 1 164 ? -4.965 5.988 19.703 1 93.19 164 ALA B C 1
ATOM 4485 O O . ALA B 1 164 ? -6.121 6.379 19.859 1 93.19 164 ALA B O 1
ATOM 4486 N N . PHE B 1 165 ? -4.035 6.75 19.188 1 94.56 165 PHE B N 1
ATOM 4487 C CA . PHE B 1 165 ? -4.082 8.188 18.953 1 94.56 165 PHE B CA 1
ATOM 4488 C C . PHE B 1 165 ? -5.008 8.516 17.781 1 94.56 165 PHE B C 1
ATOM 4490 O O . PHE B 1 165 ? -5.094 7.746 16.828 1 94.56 165 PHE B O 1
ATOM 4497 N N . GLY B 1 166 ? -5.773 9.578 17.828 1 93.5 166 GLY B N 1
ATOM 4498 C CA . GLY B 1 166 ? -6.652 10.039 16.766 1 93.5 166 GLY B CA 1
ATOM 4499 C C . GLY B 1 166 ? -6.773 11.547 16.703 1 93.5 166 GLY B C 1
ATOM 4500 O O . GLY B 1 166 ? -6.016 12.266 17.359 1 93.5 166 GLY B O 1
ATOM 4501 N N . SER B 1 167 ? -7.664 12.031 15.891 1 94.56 167 SER B N 1
ATOM 4502 C CA . SER B 1 167 ? -7.805 13.461 15.633 1 94.56 167 SER B CA 1
ATOM 4503 C C . SER B 1 167 ? -8.273 14.211 16.875 1 94.56 167 SER B C 1
ATOM 4505 O O . SER B 1 167 ? -7.914 15.367 17.078 1 94.56 167 SER B O 1
ATOM 4507 N N . TYR B 1 168 ? -9.094 13.555 17.656 1 95 168 TYR B N 1
ATOM 4508 C CA . TYR B 1 168 ? -9.508 14.211 18.891 1 95 168 TYR B CA 1
ATOM 4509 C C . TYR B 1 168 ? -8.312 14.461 19.812 1 95 168 TYR B C 1
ATOM 4511 O O . TYR B 1 168 ? -8.219 15.516 20.438 1 95 168 TYR B O 1
ATOM 4519 N N . ASP B 1 169 ? -7.461 13.43 19.922 1 96.38 169 ASP B N 1
ATOM 4520 C CA . ASP B 1 169 ? -6.258 13.586 20.734 1 96.38 169 ASP B CA 1
ATOM 4521 C C . ASP B 1 169 ? -5.406 14.75 20.234 1 96.38 169 ASP B C 1
ATOM 4523 O O . ASP B 1 169 ? -4.938 15.57 21.031 1 96.38 169 ASP B O 1
ATOM 4527 N N . ASN B 1 170 ? -5.195 14.805 18.938 1 97.69 170 ASN B N 1
ATOM 4528 C CA . ASN B 1 170 ? -4.43 15.914 18.359 1 97.69 170 ASN B CA 1
ATOM 4529 C C . ASN B 1 170 ? -5.09 17.25 18.641 1 97.69 170 ASN B C 1
ATOM 4531 O O . ASN B 1 170 ? -4.406 18.234 18.953 1 97.69 170 ASN B O 1
ATOM 4535 N N . ALA B 1 171 ? -6.43 17.328 18.5 1 97.75 171 ALA B N 1
ATOM 4536 C CA . ALA B 1 171 ? -7.18 18.562 18.75 1 97.75 171 ALA B CA 1
ATOM 4537 C C . ALA B 1 171 ? -7.031 18.984 20.219 1 97.75 171 ALA B C 1
ATOM 4539 O O . ALA B 1 171 ? -6.848 20.172 20.5 1 97.75 171 ALA B O 1
ATOM 4540 N N . ALA B 1 172 ? -7.137 18.031 21.094 1 98.25 172 ALA B N 1
ATOM 4541 C CA . ALA B 1 172 ? -6.996 18.328 22.516 1 98.25 172 ALA B CA 1
ATOM 4542 C C . ALA B 1 172 ? -5.613 18.906 22.812 1 98.25 172 ALA B C 1
ATOM 4544 O O . ALA B 1 172 ? -5.488 19.844 23.594 1 98.25 172 ALA B O 1
ATOM 4545 N N . ILE B 1 173 ? -4.617 18.328 22.203 1 98.81 173 ILE B N 1
ATOM 4546 C CA . ILE B 1 173 ? -3.248 18.797 22.391 1 98.81 173 ILE B CA 1
ATOM 4547 C C . ILE B 1 173 ? -3.105 20.219 21.828 1 98.81 173 ILE B C 1
ATOM 4549 O O . ILE B 1 173 ? -2.518 21.078 22.484 1 98.81 173 ILE B O 1
ATOM 4553 N N . LEU B 1 174 ? -3.678 20.469 20.688 1 98.88 174 LEU B N 1
ATOM 4554 C CA . LEU B 1 174 ? -3.604 21.781 20.078 1 98.88 174 LEU B CA 1
ATOM 4555 C C . LEU B 1 174 ? -4.367 22.812 20.906 1 98.88 174 LEU B C 1
ATOM 4557 O O . LEU B 1 174 ? -3.916 23.953 21.078 1 98.88 174 LEU B O 1
ATOM 4561 N N . ASP B 1 175 ? -5.574 22.438 21.391 1 98.75 175 ASP B N 1
ATOM 4562 C CA . ASP B 1 175 ? -6.348 23.328 22.25 1 98.75 175 ASP B CA 1
ATOM 4563 C C . ASP B 1 175 ? -5.559 23.703 23.5 1 98.75 175 ASP B C 1
ATOM 4565 O O . ASP B 1 175 ? -5.543 24.859 23.906 1 98.75 175 ASP B O 1
ATOM 4569 N N . SER B 1 176 ? -4.926 22.703 24.062 1 98.69 176 SER B N 1
ATOM 4570 C CA . SER B 1 176 ? -4.098 22.938 25.234 1 98.69 176 SER B CA 1
ATOM 4571 C C . SER B 1 176 ? -2.918 23.859 24.906 1 98.69 176 SER B C 1
ATOM 4573 O O . SER B 1 176 ? -2.543 24.703 25.719 1 98.69 176 SER B O 1
ATOM 4575 N N . MET B 1 177 ? -2.303 23.641 23.734 1 98.88 177 MET B N 1
ATOM 4576 C CA . MET B 1 177 ? -1.211 24.5 23.297 1 98.88 177 MET B CA 1
ATOM 4577 C C . MET B 1 177 ? -1.686 25.938 23.156 1 98.88 177 MET B C 1
ATOM 4579 O O . MET B 1 177 ? -1.03 26.875 23.625 1 98.88 177 MET B O 1
ATOM 4583 N N . MET B 1 178 ? -2.832 26.141 22.5 1 98.69 178 MET B N 1
ATOM 4584 C CA . MET B 1 178 ? -3.381 27.484 22.297 1 98.69 178 MET B CA 1
ATOM 4585 C C . MET B 1 178 ? -3.676 28.156 23.625 1 98.69 178 MET B C 1
ATOM 4587 O O . MET B 1 178 ? -3.361 29.328 23.812 1 98.69 178 MET B O 1
ATOM 4591 N N . ALA B 1 179 ? -4.266 27.406 24.547 1 98 179 ALA B N 1
ATOM 4592 C CA . ALA B 1 179 ? -4.512 27.938 25.891 1 98 179 ALA B CA 1
ATOM 4593 C C . ALA B 1 179 ? -3.203 28.328 26.562 1 98 179 ALA B C 1
ATOM 4595 O O . ALA B 1 179 ? -3.113 29.391 27.188 1 98 179 ALA B O 1
ATOM 4596 N N . GLY B 1 180 ? -2.256 27.438 26.469 1 98.19 180 GLY B N 1
ATOM 4597 C CA . GLY B 1 180 ? -0.96 27.688 27.078 1 98.19 180 GLY B CA 1
ATOM 4598 C C . GLY B 1 180 ? -0.249 28.891 26.516 1 98.19 180 GLY B C 1
ATOM 4599 O O . GLY B 1 180 ? 0.584 29.5 27.188 1 98.19 180 GLY B O 1
ATOM 4600 N N . LEU B 1 181 ? -0.536 29.25 25.25 1 98.06 181 LEU B N 1
ATOM 4601 C CA . LEU B 1 181 ? 0.047 30.422 24.578 1 98.06 181 LEU B CA 1
ATOM 4602 C C . LEU B 1 181 ? -0.735 31.688 24.922 1 98.06 181 LEU B C 1
ATOM 4604 O O . LEU B 1 181 ? -0.383 32.781 24.453 1 98.06 181 LEU B O 1
ATOM 4608 N N . GLY B 1 182 ? -1.84 31.562 25.688 1 96.75 182 GLY B N 1
ATOM 4609 C CA . GLY B 1 182 ? -2.639 32.719 26.109 1 96.75 182 GLY B CA 1
ATOM 4610 C C . GLY B 1 182 ? -3.846 32.938 25.219 1 96.75 182 GLY B C 1
ATOM 4611 O O . GLY B 1 182 ? -4.449 34.031 25.266 1 96.75 182 GLY B O 1
ATOM 4612 N N . PHE B 1 183 ? -4.18 31.984 24.422 1 97.5 183 PHE B N 1
ATOM 4613 C CA . PHE B 1 183 ? -5.242 32.156 23.453 1 97.5 183 PHE B CA 1
ATOM 4614 C C . PHE B 1 183 ? -6.496 31.406 23.859 1 97.5 183 PHE B C 1
ATOM 4616 O O . PHE B 1 183 ? -7.383 31.172 23.031 1 97.5 183 PHE B O 1
ATOM 4623 N N . GLY B 1 184 ? -6.566 30.906 25.062 1 96.25 184 GLY B N 1
ATOM 4624 C CA . GLY B 1 184 ? -7.758 30.266 25.578 1 96.25 184 GLY B CA 1
ATOM 4625 C C . GLY B 1 184 ? -8.906 31.234 25.828 1 96.25 184 GLY B C 1
ATOM 4626 O O . GLY B 1 184 ? -8.719 32.438 25.781 1 96.25 184 GLY B O 1
ATOM 4627 N N . ARG B 1 185 ? -10.039 30.594 25.922 1 94.25 185 ARG B N 1
ATOM 4628 C CA . ARG B 1 185 ? -11.219 31.375 26.266 1 94.25 185 ARG B CA 1
ATOM 4629 C C . ARG B 1 185 ? -11.438 31.406 27.781 1 94.25 185 ARG B C 1
ATOM 4631 O O . ARG B 1 185 ? -11.383 30.375 28.438 1 94.25 185 ARG B O 1
ATOM 4638 N N . GLN B 1 186 ? -11.57 32.625 28.297 1 88.75 186 GLN B N 1
ATOM 4639 C CA . GLN B 1 186 ? -11.867 32.844 29.703 1 88.75 186 GLN B CA 1
ATOM 4640 C C . GLN B 1 186 ? -13.047 33.812 29.875 1 88.75 186 GLN B C 1
ATOM 4642 O O . GLN B 1 186 ? -13.016 34.938 29.391 1 88.75 186 GLN B O 1
ATOM 4647 N N . ALA B 1 187 ? -14.023 33.406 30.609 1 89.56 187 ALA B N 1
ATOM 4648 C CA . ALA B 1 187 ? -15.219 34.188 30.906 1 89.56 187 ALA B CA 1
ATOM 4649 C C . ALA B 1 187 ? -15.812 34.781 29.641 1 89.56 187 ALA B C 1
ATOM 4651 O O . ALA B 1 187 ? -16.094 36 29.578 1 89.56 187 ALA B O 1
ATOM 4652 N N . GLY B 1 188 ? -15.82 34.031 28.594 1 85.62 188 GLY B N 1
ATOM 4653 C CA . GLY B 1 188 ? -16.484 34.406 27.359 1 85.62 188 GLY B CA 1
ATOM 4654 C C . GLY B 1 188 ? -15.633 35.281 26.469 1 85.62 188 GLY B C 1
ATOM 4655 O O . GLY B 1 188 ? -16.078 35.75 25.422 1 85.62 188 GLY B O 1
ATOM 4656 N N . LYS B 1 189 ? -14.438 35.531 26.875 1 91.06 189 LYS B N 1
ATOM 4657 C CA . LYS B 1 189 ? -13.539 36.406 26.109 1 91.06 189 LYS B CA 1
ATOM 4658 C C . LYS B 1 189 ? -12.336 35.594 25.594 1 91.06 189 LYS B C 1
ATOM 4660 O O . LYS B 1 189 ? -11.906 34.625 26.219 1 91.06 189 LYS B O 1
ATOM 4665 N N . GLY B 1 190 ? -11.961 36.062 24.438 1 94.19 190 GLY B N 1
ATOM 4666 C CA . GLY B 1 190 ? -10.805 35.406 23.844 1 94.19 190 GLY B CA 1
ATOM 4667 C C . GLY B 1 190 ? -11.188 34.25 22.953 1 94.19 190 GLY B C 1
ATOM 4668 O O . GLY B 1 190 ? -12.312 34.156 22.469 1 94.19 190 GLY B O 1
ATOM 4669 N N . GLY B 1 191 ? -10.156 33.344 22.766 1 97.44 191 GLY B N 1
ATOM 4670 C CA . GLY B 1 191 ? -10.336 32.188 21.875 1 97.44 191 GLY B CA 1
ATOM 4671 C C . GLY B 1 191 ? -9.602 32.312 20.562 1 97.44 191 GLY B C 1
ATOM 4672 O O . GLY B 1 191 ? -8.875 33.281 20.344 1 97.44 191 GLY B O 1
ATOM 4673 N N . TYR B 1 192 ? -9.82 31.328 19.828 1 98.56 192 TYR B N 1
ATOM 4674 C CA . TYR B 1 192 ? -9.117 31.297 18.547 1 98.56 192 TYR B CA 1
ATOM 4675 C C . TYR B 1 192 ? -10 30.703 17.453 1 98.56 192 TYR B C 1
ATOM 4677 O O . TYR B 1 192 ? -10.977 30 17.75 1 98.56 192 TYR B O 1
ATOM 4685 N N . TYR B 1 193 ? -9.742 31.047 16.188 1 98.75 193 TYR B N 1
ATOM 4686 C CA . TYR B 1 193 ? -10.273 30.344 15.031 1 98.75 193 TYR B CA 1
ATOM 4687 C C . TYR B 1 193 ? -9.328 29.25 14.57 1 98.75 193 TYR B C 1
ATOM 4689 O O . TYR B 1 193 ? -8.156 29.234 14.953 1 98.75 193 TYR B O 1
ATOM 4697 N N . ALA B 1 194 ? -9.852 28.297 13.859 1 98.88 194 ALA B N 1
ATOM 4698 C CA . ALA B 1 194 ? -9.023 27.219 13.312 1 98.88 194 ALA B CA 1
ATOM 4699 C C . ALA B 1 194 ? -9.344 26.984 11.844 1 98.88 194 ALA B C 1
ATOM 4701 O O . ALA B 1 194 ? -10.492 27.094 11.422 1 98.88 194 ALA B O 1
ATOM 4702 N N . GLN B 1 195 ? -8.367 26.75 11.086 1 98.88 195 GLN B N 1
ATOM 4703 C CA . GLN B 1 195 ? -8.469 26.406 9.672 1 98.88 195 GLN B CA 1
ATOM 4704 C C . GLN B 1 195 ? -7.789 25.078 9.375 1 98.88 195 GLN B C 1
ATOM 4706 O O . GLN B 1 195 ? -6.711 24.797 9.898 1 98.88 195 GLN B O 1
ATOM 4711 N N . GLY B 1 196 ? -8.414 24.188 8.539 1 98.5 196 GLY B N 1
ATOM 4712 C CA . GLY B 1 196 ? -7.754 22.938 8.219 1 98.5 196 GLY B CA 1
ATOM 4713 C C . GLY B 1 196 ? -8.258 22.312 6.926 1 98.5 196 GLY B C 1
ATOM 4714 O O . GLY B 1 196 ? -9.438 22.422 6.594 1 98.5 196 GLY B O 1
ATOM 4715 N N . GLY B 1 197 ? -7.379 21.703 6.176 1 97.44 197 GLY B N 1
ATOM 4716 C CA . GLY B 1 197 ? -7.668 20.828 5.051 1 97.44 197 GLY B CA 1
ATOM 4717 C C . GLY B 1 197 ? -7.215 19.406 5.277 1 97.44 197 GLY B C 1
ATOM 4718 O O . GLY B 1 197 ? -6.504 19.109 6.242 1 97.44 197 GLY B O 1
ATOM 4719 N N . ASP B 1 198 ? -7.707 18.453 4.469 1 96.88 198 ASP B N 1
ATOM 4720 C CA . ASP B 1 198 ? -7.297 17.047 4.551 1 96.88 198 ASP B CA 1
ATOM 4721 C C . ASP B 1 198 ? -7.336 16.547 5.992 1 96.88 198 ASP B C 1
ATOM 4723 O O . ASP B 1 198 ? -8.352 16.688 6.676 1 96.88 198 ASP B O 1
ATOM 4727 N N . ILE B 1 199 ? -6.238 16.031 6.578 1 97.06 199 ILE B N 1
ATOM 4728 C CA . ILE B 1 199 ? -6.188 15.562 7.961 1 97.06 199 ILE B CA 1
ATOM 4729 C C . ILE B 1 199 ? -6.414 16.734 8.914 1 97.06 199 ILE B C 1
ATOM 4731 O O . ILE B 1 199 ? -7.059 16.578 9.953 1 97.06 199 ILE B O 1
ATOM 4735 N N . GLY B 1 200 ? -5.883 17.859 8.508 1 97.62 200 GLY B N 1
ATOM 4736 C CA . GLY B 1 200 ? -6.109 19.062 9.305 1 97.62 200 GLY B CA 1
ATOM 4737 C C . GLY B 1 200 ? -7.578 19.406 9.461 1 97.62 200 GLY B C 1
ATOM 4738 O O . GLY B 1 200 ? -7.977 20 10.469 1 97.62 200 GLY B O 1
ATOM 4739 N N . SER B 1 201 ? -8.391 19.094 8.477 1 96.81 201 SER B N 1
ATOM 4740 C CA . SER B 1 201 ? -9.828 19.359 8.594 1 96.81 201 SER B CA 1
ATOM 4741 C C . SER B 1 201 ? -10.461 18.469 9.664 1 96.81 201 SER B C 1
ATOM 4743 O O . SER B 1 201 ? -11.391 18.906 10.352 1 96.81 201 SER B O 1
ATOM 4745 N N . PHE B 1 202 ? -9.969 17.234 9.797 1 95.12 202 PHE B N 1
ATOM 4746 C CA . PHE B 1 202 ? -10.469 16.344 10.844 1 95.12 202 PHE B CA 1
ATOM 4747 C C . PHE B 1 202 ? -10.102 16.875 12.227 1 95.12 202 PHE B C 1
ATOM 4749 O O . PHE B 1 202 ? -10.945 16.906 13.125 1 95.12 202 PHE B O 1
ATOM 4756 N N . VAL B 1 203 ? -8.914 17.281 12.359 1 96.94 203 VAL B N 1
ATOM 4757 C CA . VAL B 1 203 ? -8.445 17.844 13.625 1 96.94 203 VAL B CA 1
ATOM 4758 C C . VAL B 1 203 ? -9.211 19.125 13.938 1 96.94 203 VAL B C 1
ATOM 4760 O O . VAL B 1 203 ? -9.664 19.328 15.07 1 96.94 203 VAL B O 1
ATOM 4763 N N . THR B 1 204 ? -9.344 19.969 12.938 1 97.5 204 THR B N 1
ATOM 4764 C CA . THR B 1 204 ? -10.016 21.266 13.078 1 97.5 204 THR B CA 1
ATOM 4765 C C . THR B 1 204 ? -11.477 21.062 13.477 1 97.5 204 THR B C 1
ATOM 4767 O O . THR B 1 204 ? -11.992 21.797 14.32 1 97.5 204 THR B O 1
ATOM 4770 N N . ARG B 1 205 ? -12.141 20.125 12.906 1 96.5 205 ARG B N 1
ATOM 4771 C CA . ARG B 1 205 ? -13.516 19.812 13.281 1 96.5 205 ARG B CA 1
ATOM 4772 C C . ARG B 1 205 ? -13.594 19.359 14.742 1 96.5 205 ARG B C 1
ATOM 4774 O O . ARG B 1 205 ? -14.523 19.734 15.461 1 96.5 205 ARG B O 1
ATOM 4781 N N . GLN B 1 206 ? -12.633 18.594 15.195 1 95.94 206 GLN B N 1
ATOM 4782 C CA . GLN B 1 206 ? -12.586 18.172 16.594 1 95.94 206 GLN B CA 1
ATOM 4783 C C . GLN B 1 206 ? -12.359 19.344 17.516 1 95.94 206 GLN B C 1
ATOM 4785 O O . GLN B 1 206 ? -12.844 19.359 18.656 1 95.94 206 GLN B O 1
ATOM 4790 N N . LEU B 1 207 ? -11.672 20.344 17.047 1 97.31 207 LEU B N 1
ATOM 4791 C CA . LEU B 1 207 ? -11.391 21.531 17.859 1 97.31 207 LEU B CA 1
ATOM 4792 C C . LEU B 1 207 ? -12.688 22.25 18.234 1 97.31 207 LEU B C 1
ATOM 4794 O O . LEU B 1 207 ? -12.742 22.938 19.25 1 97.31 207 LEU B O 1
ATOM 4798 N N . THR B 1 208 ? -13.781 22.062 17.484 1 96.62 208 THR B N 1
ATOM 4799 C CA . THR B 1 208 ? -15.055 22.734 17.75 1 96.62 208 THR B CA 1
ATOM 4800 C C . THR B 1 208 ? -15.648 22.234 19.078 1 96.62 208 THR B C 1
ATOM 4802 O O . THR B 1 208 ? -16.562 22.859 19.609 1 96.62 208 THR B O 1
ATOM 4805 N N . LYS B 1 209 ? -15.164 21.188 19.609 1 95.19 209 LYS B N 1
ATOM 4806 C CA . LYS B 1 209 ? -15.656 20.641 20.859 1 95.19 209 LYS B CA 1
ATOM 4807 C C . LYS B 1 209 ? -15.125 21.438 22.047 1 95.19 209 LYS B C 1
ATOM 4809 O O . LYS B 1 209 ? -15.625 21.297 23.172 1 95.19 209 LYS B O 1
ATOM 4814 N N . PHE B 1 210 ? -14.125 22.203 21.828 1 96.62 210 PHE B N 1
ATOM 4815 C CA . PHE B 1 210 ? -13.492 22.984 22.891 1 96.62 210 PHE B CA 1
ATOM 4816 C C . PHE B 1 210 ? -14 24.422 22.891 1 96.62 210 PHE B C 1
ATOM 4818 O O . PHE B 1 210 ? -14.18 25.016 21.828 1 96.62 210 PHE B O 1
ATOM 4825 N N . ASP B 1 211 ? -14.211 24.953 24.031 1 96.62 211 ASP B N 1
ATOM 4826 C CA . ASP B 1 211 ? -14.781 26.297 24.188 1 96.62 211 ASP B CA 1
ATOM 4827 C C . ASP B 1 211 ? -13.875 27.359 23.562 1 96.62 211 ASP B C 1
ATOM 4829 O O . ASP B 1 211 ? -14.359 28.359 23.047 1 96.62 211 ASP B O 1
ATOM 4833 N N . SER B 1 212 ? -12.586 27.125 23.609 1 98 212 SER B N 1
ATOM 4834 C CA . SER B 1 212 ? -11.625 28.125 23.156 1 98 212 SER B CA 1
ATOM 4835 C C . SER B 1 212 ? -11.648 28.266 21.641 1 98 212 SER B C 1
ATOM 4837 O O . SER B 1 212 ? -11.203 29.266 21.094 1 98 212 SER B O 1
ATOM 4839 N N . CYS B 1 213 ? -12.062 27.219 20.953 1 98.12 213 CYS B N 1
ATOM 4840 C CA . CYS B 1 213 ? -12.25 27.359 19.5 1 98.12 213 CYS B CA 1
ATOM 4841 C C . CYS B 1 213 ? -13.578 28.016 19.188 1 98.12 213 CYS B C 1
ATOM 4843 O O . CYS B 1 213 ? -14.641 27.438 19.406 1 98.12 213 CYS B O 1
ATOM 4845 N N . ILE B 1 214 ? -13.555 29.203 18.578 1 98.06 214 ILE B N 1
ATOM 4846 C CA . ILE B 1 214 ? -14.773 30.016 18.5 1 98.06 214 ILE B CA 1
ATOM 4847 C C . ILE B 1 214 ? -15.352 29.938 17.094 1 98.06 214 ILE B C 1
ATOM 4849 O O . ILE B 1 214 ? -16.438 30.469 16.828 1 98.06 214 ILE B O 1
ATOM 4853 N N . GLY B 1 215 ? -14.758 29.266 16.172 1 98.12 215 GLY B N 1
ATOM 4854 C CA . GLY B 1 215 ? -15.172 29.047 14.797 1 98.12 215 GLY B CA 1
ATOM 4855 C C . GLY B 1 215 ? -14.102 28.375 13.953 1 98.12 215 GLY B C 1
ATOM 4856 O O . GLY B 1 215 ? -12.922 28.406 14.312 1 98.12 215 GLY B O 1
ATOM 4857 N N . ILE B 1 216 ? -14.508 27.75 12.859 1 98.62 216 ILE B N 1
ATOM 4858 C CA . ILE B 1 216 ? -13.516 27.047 12.055 1 98.62 216 ILE B CA 1
ATOM 4859 C C . ILE B 1 216 ? -13.727 27.359 10.578 1 98.62 216 ILE B C 1
ATOM 4861 O O . ILE B 1 216 ? -14.828 27.734 10.172 1 98.62 216 ILE B O 1
ATOM 4865 N N . HIS B 1 217 ? -12.711 27.297 9.805 1 98.81 217 HIS B N 1
ATOM 4866 C CA . HIS B 1 217 ? -12.711 27.344 8.352 1 98.81 217 HIS B CA 1
ATOM 4867 C C . HIS B 1 217 ? -12.18 26.047 7.758 1 98.81 217 HIS B C 1
ATOM 4869 O O . HIS B 1 217 ? -11.172 25.516 8.227 1 98.81 217 HIS B O 1
ATOM 4875 N N . LEU B 1 218 ? -12.859 25.5 6.766 1 98.5 218 LEU B N 1
ATOM 4876 C CA . LEU B 1 218 ? -12.461 24.25 6.133 1 98.5 218 LEU B CA 1
ATOM 4877 C C . LEU B 1 218 ? -12.305 24.422 4.625 1 98.5 218 LEU B C 1
ATOM 4879 O O . LEU B 1 218 ? -13.055 25.172 4.004 1 98.5 218 LEU B O 1
ATOM 4883 N N . ASN B 1 219 ? -11.352 23.781 4.082 1 98.56 219 ASN B N 1
ATOM 4884 C CA . ASN B 1 219 ? -11.289 23.641 2.633 1 98.56 219 ASN B CA 1
ATOM 4885 C C . ASN B 1 219 ? -11.43 22.172 2.209 1 98.56 219 ASN B C 1
ATOM 4887 O O . ASN B 1 219 ? -11.109 21.828 1.071 1 98.56 219 ASN B O 1
ATOM 4891 N N . PHE B 1 220 ? -11.828 21.312 3.154 1 96.88 220 PHE B N 1
ATOM 4892 C CA . PHE B 1 220 ? -12.016 19.891 2.912 1 96.88 220 PHE B CA 1
ATOM 4893 C C . PHE B 1 220 ? -12.984 19.297 3.918 1 96.88 220 PHE B C 1
ATOM 4895 O O . PHE B 1 220 ? -12.773 19.391 5.129 1 96.88 220 PHE B O 1
ATOM 4902 N N . LEU B 1 221 ? -14.023 18.75 3.562 1 93.56 221 LEU B N 1
ATOM 4903 C CA . LEU B 1 221 ? -14.969 17.953 4.332 1 93.56 221 LEU B CA 1
ATOM 4904 C C . LEU B 1 221 ? -15.648 16.906 3.449 1 93.56 221 LEU B C 1
ATOM 4906 O O . LEU B 1 221 ? -16.75 17.125 2.953 1 93.56 221 LEU B O 1
ATOM 4910 N N . PRO B 1 222 ? -14.984 15.75 3.348 1 88.88 222 PRO B N 1
ATOM 4911 C CA . PRO B 1 222 ? -15.547 14.742 2.449 1 88.88 222 PRO B CA 1
ATOM 4912 C C . PRO B 1 222 ? -16.844 14.133 2.988 1 88.88 222 PRO B C 1
ATOM 4914 O O . PRO B 1 222 ? -16.906 13.75 4.156 1 88.88 222 PRO B O 1
ATOM 4917 N N . MET B 1 223 ? -17.859 14.141 2.096 1 88.19 223 MET B N 1
ATOM 4918 C CA . MET B 1 223 ? -19.125 13.531 2.473 1 88.19 223 MET B CA 1
ATOM 4919 C C . MET B 1 223 ? -19.906 13.094 1.236 1 88.19 223 MET B C 1
ATOM 4921 O O . MET B 1 223 ? -19.656 13.586 0.134 1 88.19 223 MET B O 1
ATOM 4925 N N . GLY B 1 224 ? -20.75 12.109 1.445 1 85.19 224 GLY B N 1
ATOM 4926 C CA . GLY B 1 224 ? -21.719 11.781 0.413 1 85.19 224 GLY B CA 1
ATOM 4927 C C . GLY B 1 224 ? -22.891 12.75 0.371 1 85.19 224 GLY B C 1
ATOM 4928 O O . GLY B 1 224 ? -22.766 13.898 0.811 1 85.19 224 GLY B O 1
ATOM 4929 N N . VAL B 1 225 ? -23.891 12.32 -0.274 1 88.19 225 VAL B N 1
ATOM 4930 C CA . VAL B 1 225 ? -25.125 13.109 -0.31 1 88.19 225 VAL B CA 1
ATOM 4931 C C . VAL B 1 225 ? -25.766 13.117 1.071 1 88.19 225 VAL B C 1
ATOM 4933 O O . VAL B 1 225 ? -26.156 12.062 1.585 1 88.19 225 VAL B O 1
ATOM 4936 N N . PRO B 1 226 ? -25.781 14.281 1.703 1 90.69 226 PRO B N 1
ATOM 4937 C CA . PRO B 1 226 ? -26.375 14.305 3.043 1 90.69 226 PRO B CA 1
ATOM 4938 C C . PRO B 1 226 ? -27.859 13.992 3.037 1 90.69 226 PRO B C 1
ATOM 4940 O O . PRO B 1 226 ? -28.516 14.055 1.985 1 90.69 226 PRO B O 1
ATOM 4943 N N . LYS B 1 227 ? -28.344 13.641 4.207 1 84.88 227 LYS B N 1
ATOM 4944 C CA . LYS B 1 227 ? -29.75 13.32 4.355 1 84.88 227 LYS B CA 1
ATOM 4945 C C . LYS B 1 227 ? -30.641 14.469 3.869 1 84.88 227 LYS B C 1
ATOM 4947 O O . LYS B 1 227 ? -30.391 15.633 4.199 1 84.88 227 LYS B O 1
ATOM 4952 N N . GLY B 1 228 ? -31.578 14.195 3.023 1 86.69 228 GLY B N 1
ATOM 4953 C CA . GLY B 1 228 ? -32.562 15.18 2.561 1 86.69 228 GLY B CA 1
ATOM 4954 C C . GLY B 1 228 ? -32.062 15.961 1.349 1 86.69 228 GLY B C 1
ATOM 4955 O O . GLY B 1 228 ? -32.812 16.797 0.809 1 86.69 228 GLY B O 1
ATOM 4956 N N . ALA B 1 229 ? -30.812 15.75 1.002 1 88.81 229 ALA B N 1
ATOM 4957 C CA . ALA B 1 229 ? -30.281 16.422 -0.176 1 88.81 229 ALA B CA 1
ATOM 4958 C C . ALA B 1 229 ? -30.312 15.516 -1.399 1 88.81 229 ALA B C 1
ATOM 4960 O O . ALA B 1 229 ? -30.578 14.32 -1.28 1 88.81 229 ALA B O 1
ATOM 4961 N N . SER B 1 230 ? -30.234 16.125 -2.609 1 89.5 230 SER B N 1
ATOM 4962 C CA . SER B 1 230 ? -30.188 15.375 -3.861 1 89.5 230 SER B CA 1
ATOM 4963 C C . SER B 1 230 ? -29.156 15.961 -4.82 1 89.5 230 SER B C 1
ATOM 4965 O O . SER B 1 230 ? -28.922 17.172 -4.82 1 89.5 230 SER B O 1
ATOM 4967 N N . LEU B 1 231 ? -28.594 15.062 -5.582 1 88.75 231 LEU B N 1
ATOM 4968 C CA . LEU B 1 231 ? -27.641 15.5 -6.602 1 88.75 231 LEU B CA 1
ATOM 4969 C C . LEU B 1 231 ? -28.312 16.422 -7.609 1 88.75 231 LEU B C 1
ATOM 4971 O O . LEU B 1 231 ? -27.656 17.25 -8.242 1 88.75 231 LEU B O 1
ATOM 4975 N N . ALA B 1 232 ? -29.562 16.281 -7.676 1 87.56 232 ALA B N 1
ATOM 4976 C CA . ALA B 1 232 ? -30.328 17.062 -8.641 1 87.56 232 ALA B CA 1
ATOM 4977 C C . ALA B 1 232 ? -30.312 18.547 -8.281 1 87.56 232 ALA B C 1
ATOM 4979 O O . ALA B 1 232 ? -30.547 19.406 -9.133 1 87.56 232 ALA B O 1
ATOM 4980 N N . GLU B 1 233 ? -30 18.891 -7.086 1 88.75 233 GLU B N 1
ATOM 4981 C CA . GLU B 1 233 ? -29.984 20.281 -6.617 1 88.75 233 GLU B CA 1
ATOM 4982 C C . GLU B 1 233 ? -28.656 20.969 -6.973 1 88.75 233 GLU B C 1
ATOM 4984 O O . GLU B 1 233 ? -28.547 22.188 -6.867 1 88.75 233 GLU B O 1
ATOM 4989 N N . LEU B 1 234 ? -27.766 20.234 -7.477 1 93.75 234 LEU B N 1
ATOM 4990 C CA . LEU B 1 234 ? -26.438 20.781 -7.75 1 93.75 234 LEU B CA 1
ATOM 4991 C C . LEU B 1 234 ? -26.375 21.406 -9.141 1 93.75 234 LEU B C 1
ATOM 4993 O O . LEU B 1 234 ? -27.062 20.938 -10.055 1 93.75 234 LEU B O 1
ATOM 4997 N N . ASP B 1 235 ? -25.625 22.5 -9.312 1 95.69 235 ASP B N 1
ATOM 4998 C CA . ASP B 1 235 ? -25.391 23.047 -10.648 1 95.69 235 ASP B CA 1
ATOM 4999 C C . ASP B 1 235 ? -24.422 22.188 -11.438 1 95.69 235 ASP B C 1
ATOM 5001 O O . ASP B 1 235 ? -23.938 21.172 -10.938 1 95.69 235 ASP B O 1
ATOM 5005 N N . GLU B 1 236 ? -24.156 22.578 -12.633 1 95.62 236 GLU B N 1
ATOM 5006 C CA . GLU B 1 236 ? -23.328 21.781 -13.547 1 95.62 236 GLU B CA 1
ATOM 5007 C C . GLU B 1 236 ? -21.891 21.672 -13.047 1 95.62 236 GLU B C 1
ATOM 5009 O O . GLU B 1 236 ? -21.25 20.625 -13.172 1 95.62 236 GLU B O 1
ATOM 5014 N N . THR B 1 237 ? -21.406 22.75 -12.539 1 95.81 237 THR B N 1
ATOM 5015 C CA . THR B 1 237 ? -20.031 22.797 -12.047 1 95.81 237 THR B CA 1
ATOM 5016 C C . THR B 1 237 ? -19.828 21.828 -10.891 1 95.81 237 THR B C 1
ATOM 5018 O O . THR B 1 237 ? -18.891 21.016 -10.898 1 95.81 237 THR B O 1
ATOM 5021 N N . ASP B 1 238 ? -20.75 21.797 -9.969 1 96.12 238 ASP B N 1
ATOM 5022 C CA . ASP B 1 238 ? -20.703 20.891 -8.828 1 96.12 238 ASP B CA 1
ATOM 5023 C C . ASP B 1 238 ? -20.875 19.438 -9.273 1 96.12 238 ASP B C 1
ATOM 5025 O O . ASP B 1 238 ? -20.203 18.547 -8.773 1 96.12 238 ASP B O 1
ATOM 5029 N N . SER B 1 239 ? -21.797 19.312 -10.172 1 94.75 239 SER B N 1
ATOM 5030 C CA . SER B 1 239 ? -22.062 17.953 -10.656 1 94.75 239 SER B CA 1
ATOM 5031 C C . SER B 1 239 ? -20.828 17.359 -11.312 1 94.75 239 SER B C 1
ATOM 5033 O O . SER B 1 239 ? -20.5 16.188 -11.07 1 94.75 239 SER B O 1
ATOM 5035 N N . HIS B 1 240 ? -20.203 18.125 -12.102 1 94.88 240 HIS B N 1
ATOM 5036 C CA . HIS B 1 240 ? -18.984 17.672 -12.766 1 94.88 240 HIS B CA 1
ATOM 5037 C C . HIS B 1 240 ? -17.875 17.375 -11.766 1 94.88 240 HIS B C 1
ATOM 5039 O O . HIS B 1 240 ? -17.172 16.375 -11.891 1 94.88 240 HIS B O 1
ATOM 5045 N N . ALA B 1 241 ? -17.734 18.25 -10.773 1 94 241 ALA B N 1
ATOM 5046 C CA . ALA B 1 241 ? -16.703 18.078 -9.758 1 94 241 ALA B CA 1
ATOM 5047 C C . ALA B 1 241 ? -16.969 16.828 -8.922 1 94 241 ALA B C 1
ATOM 5049 O O . ALA B 1 241 ? -16.031 16.078 -8.594 1 94 241 ALA B O 1
ATOM 5050 N N . MET B 1 242 ? -18.188 16.594 -8.625 1 93.12 242 MET B N 1
ATOM 5051 C CA . MET B 1 242 ? -18.531 15.406 -7.844 1 93.12 242 MET B CA 1
ATOM 5052 C C . MET B 1 242 ? -18.266 14.133 -8.641 1 93.12 242 MET B C 1
ATOM 5054 O O . MET B 1 242 ? -17.766 13.148 -8.086 1 93.12 242 MET B O 1
ATOM 5058 N N . ALA B 1 243 ? -18.625 14.188 -9.922 1 93.12 243 ALA B N 1
ATOM 5059 C CA . ALA B 1 243 ? -18.359 13.031 -10.781 1 93.12 243 ALA B CA 1
ATOM 5060 C C . ALA B 1 243 ? -16.859 12.734 -10.852 1 93.12 243 ALA B C 1
ATOM 5062 O O . ALA B 1 243 ? -16.453 11.57 -10.836 1 93.12 243 ALA B O 1
ATOM 5063 N N . ARG B 1 244 ? -16.047 13.734 -10.945 1 93.56 244 ARG B N 1
ATOM 5064 C CA . ARG B 1 244 ? -14.602 13.578 -10.961 1 93.56 244 ARG B CA 1
ATOM 5065 C C . ARG B 1 244 ? -14.109 12.953 -9.656 1 93.56 244 ARG B C 1
ATOM 5067 O O . ARG B 1 244 ? -13.234 12.086 -9.664 1 93.56 244 ARG B O 1
ATOM 5074 N N . GLY B 1 245 ? -14.672 13.43 -8.547 1 92.81 245 GLY B N 1
ATOM 5075 C CA . GLY B 1 245 ? -14.32 12.859 -7.25 1 92.81 245 GLY B CA 1
ATOM 5076 C C . GLY B 1 245 ? -14.641 11.383 -7.141 1 92.81 245 GLY B C 1
ATOM 5077 O O . GLY B 1 245 ? -13.844 10.609 -6.605 1 92.81 245 GLY B O 1
ATOM 5078 N N . LEU B 1 246 ? -15.805 11.07 -7.66 1 90.12 246 LEU B N 1
ATOM 5079 C CA . LEU B 1 246 ? -16.219 9.672 -7.633 1 90.12 246 LEU B CA 1
ATOM 5080 C C . LEU B 1 246 ? -15.289 8.812 -8.477 1 90.12 246 LEU B C 1
ATOM 5082 O O . LEU B 1 246 ? -14.953 7.691 -8.094 1 90.12 246 LEU B O 1
ATOM 5086 N N . LYS B 1 247 ? -14.898 9.312 -9.594 1 88.69 247 LYS B N 1
ATOM 5087 C CA . LYS B 1 247 ? -13.945 8.602 -10.445 1 88.69 247 LYS B CA 1
ATOM 5088 C C . LYS B 1 247 ? -12.602 8.445 -9.742 1 88.69 247 LYS B C 1
ATOM 5090 O O . LYS B 1 247 ? -11.984 7.379 -9.789 1 88.69 247 LYS B O 1
ATOM 5095 N N . TRP B 1 248 ? -12.141 9.477 -9.086 1 90.38 248 TRP B N 1
ATOM 5096 C CA . TRP B 1 248 ? -10.875 9.453 -8.359 1 90.38 248 TRP B CA 1
ATOM 5097 C C . TRP B 1 248 ? -10.891 8.383 -7.273 1 90.38 248 TRP B C 1
ATOM 5099 O O . TRP B 1 248 ? -9.883 7.707 -7.039 1 90.38 248 TRP B O 1
ATOM 5109 N N . ARG B 1 249 ? -11.977 8.211 -6.66 1 90.25 249 ARG B N 1
ATOM 5110 C CA . ARG B 1 249 ? -12.094 7.25 -5.57 1 90.25 249 ARG B CA 1
ATOM 5111 C C . ARG B 1 249 ? -11.844 5.832 -6.062 1 90.25 249 ARG B C 1
ATOM 5113 O O . ARG B 1 249 ? -11.359 4.984 -5.312 1 90.25 249 ARG B O 1
ATOM 5120 N N . GLN B 1 250 ? -12.062 5.586 -7.266 1 86.88 250 GLN B N 1
ATOM 5121 C CA . GLN B 1 250 ? -11.914 4.25 -7.836 1 86.88 250 GLN B CA 1
ATOM 5122 C C . GLN B 1 250 ? -10.445 3.854 -7.93 1 86.88 250 GLN B C 1
ATOM 5124 O O . GLN B 1 250 ? -10.117 2.668 -7.902 1 86.88 250 GLN B O 1
ATOM 5129 N N . TRP B 1 251 ? -9.578 4.812 -7.969 1 87.94 251 TRP B N 1
ATOM 5130 C CA . TRP B 1 251 ? -8.188 4.43 -8.188 1 87.94 251 TRP B CA 1
ATOM 5131 C C . TRP B 1 251 ? -7.27 5.125 -7.191 1 87.94 251 TRP B C 1
ATOM 5133 O O . TRP B 1 251 ? -6.086 4.789 -7.094 1 87.94 251 TRP B O 1
ATOM 5143 N N . GLY B 1 252 ? -7.84 6.043 -6.473 1 91.75 252 GLY B N 1
ATOM 5144 C CA . GLY B 1 252 ? -6.969 6.902 -5.691 1 91.75 252 GLY B CA 1
ATOM 5145 C C . GLY B 1 252 ? -7.008 6.602 -4.203 1 91.75 252 GLY B C 1
ATOM 5146 O O . GLY B 1 252 ? -6.336 7.266 -3.412 1 91.75 252 GLY B O 1
ATOM 5147 N N . GLU B 1 253 ? -7.707 5.523 -3.785 1 92.81 253 GLU B N 1
ATOM 5148 C CA . GLU B 1 253 ? -7.957 5.359 -2.357 1 92.81 253 GLU B CA 1
ATOM 5149 C C . GLU B 1 253 ? -7.137 4.207 -1.783 1 92.81 253 GLU B C 1
ATOM 5151 O O . GLU B 1 253 ? -7.219 3.914 -0.589 1 92.81 253 GLU B O 1
ATOM 5156 N N . GLY B 1 254 ? -6.305 3.529 -2.602 1 95.44 254 GLY B N 1
ATOM 5157 C CA . GLY B 1 254 ? -5.551 2.377 -2.135 1 95.44 254 GLY B CA 1
ATOM 5158 C C . GLY B 1 254 ? -4.668 2.688 -0.94 1 95.44 254 GLY B C 1
ATOM 5159 O O . GLY B 1 254 ? -4.582 1.895 0 1 95.44 254 GLY B O 1
ATOM 5160 N N . TYR B 1 255 ? -3.986 3.83 -0.95 1 97.19 255 TYR B N 1
ATOM 5161 C CA . TYR B 1 255 ? -3.117 4.207 0.159 1 97.19 255 TYR B CA 1
ATOM 5162 C C . TYR B 1 255 ? -3.916 4.371 1.446 1 97.19 255 TYR B C 1
ATOM 5164 O O . TYR B 1 255 ? -3.465 3.963 2.52 1 97.19 255 TYR B O 1
ATOM 5172 N N . ARG B 1 256 ? -5.113 4.996 1.353 1 95.94 256 ARG B N 1
ATOM 5173 C CA . ARG B 1 256 ? -5.953 5.211 2.525 1 95.94 256 ARG B CA 1
ATOM 5174 C C . ARG B 1 256 ? -6.367 3.881 3.152 1 95.94 256 ARG B C 1
ATOM 5176 O O . ARG B 1 256 ? -6.336 3.73 4.375 1 95.94 256 ARG B O 1
ATOM 5183 N N . ILE B 1 257 ? -6.727 2.945 2.334 1 95.69 257 ILE B N 1
ATOM 5184 C CA . ILE B 1 257 ? -7.145 1.633 2.814 1 95.69 257 ILE B CA 1
ATOM 5185 C C . ILE B 1 257 ? -5.961 0.924 3.471 1 95.69 257 ILE B C 1
ATOM 5187 O O . ILE B 1 257 ? -6.098 0.35 4.555 1 95.69 257 ILE B O 1
ATOM 5191 N N . GLU B 1 258 ? -4.828 1.002 2.842 1 97.19 258 GLU B N 1
ATOM 5192 C CA . GLU B 1 258 ? -3.637 0.385 3.42 1 97.19 258 GLU B CA 1
ATOM 5193 C C . GLU B 1 258 ? -3.264 1.042 4.746 1 97.19 258 GLU B C 1
ATOM 5195 O O . GLU B 1 258 ? -2.979 0.354 5.727 1 97.19 258 GLU B O 1
ATOM 5200 N N . HIS B 1 259 ? -3.293 2.375 4.773 1 97.44 259 HIS B N 1
ATOM 5201 C CA . HIS B 1 259 ? -3.014 3.1 6.008 1 97.44 259 HIS B CA 1
ATOM 5202 C C . HIS B 1 259 ? -3.971 2.684 7.117 1 97.44 259 HIS B C 1
ATOM 5204 O O . HIS B 1 259 ? -3.568 2.572 8.281 1 97.44 259 HIS B O 1
ATOM 5210 N N . SER B 1 260 ? -5.227 2.471 6.793 1 95.25 260 SER B N 1
ATOM 5211 C CA . SER B 1 260 ? -6.258 2.24 7.797 1 95.25 260 SER B CA 1
ATOM 5212 C C . SER B 1 260 ? -6.227 0.802 8.305 1 95.25 260 SER B C 1
ATOM 5214 O O . SER B 1 260 ? -6.602 0.531 9.445 1 95.25 260 SER B O 1
ATOM 5216 N N . THR B 1 261 ? -5.715 -0.14 7.48 1 95.56 261 THR B N 1
ATOM 5217 C CA . THR B 1 261 ? -5.867 -1.551 7.816 1 95.56 261 THR B CA 1
ATOM 5218 C C . THR B 1 261 ? -4.531 -2.158 8.234 1 95.56 261 THR B C 1
ATOM 5220 O O . THR B 1 261 ? -4.488 -3.092 9.031 1 95.56 261 THR B O 1
ATOM 5223 N N . LYS B 1 262 ? -3.469 -1.66 7.629 1 97.19 262 LYS B N 1
ATOM 5224 C CA . LYS B 1 262 ? -2.139 -2.184 7.93 1 97.19 262 LYS B CA 1
ATOM 5225 C C . LYS B 1 262 ? -1.141 -1.054 8.156 1 97.19 262 LYS B C 1
ATOM 5227 O O . LYS B 1 262 ? -0.073 -1.024 7.543 1 97.19 262 LYS B O 1
ATOM 5232 N N . PRO B 1 263 ? -1.385 -0.146 9.078 1 97 263 PRO B N 1
ATOM 5233 C CA . PRO B 1 263 ? -0.472 0.977 9.305 1 97 263 PRO B CA 1
ATOM 5234 C C . PRO B 1 263 ? 0.921 0.525 9.734 1 97 263 PRO B C 1
ATOM 5236 O O . PRO B 1 263 ? 1.918 1.152 9.375 1 97 263 PRO B O 1
ATOM 5239 N N . ALA B 1 264 ? 1 -0.555 10.516 1 97.94 264 ALA B N 1
ATOM 5240 C CA . ALA B 1 264 ? 2.293 -1.057 10.969 1 97.94 264 ALA B CA 1
ATOM 5241 C C . ALA B 1 264 ? 3.141 -1.538 9.797 1 97.94 264 ALA B C 1
ATOM 5243 O O . ALA B 1 264 ? 4.336 -1.243 9.719 1 97.94 264 ALA B O 1
ATOM 5244 N N . THR B 1 265 ? 2.537 -2.23 8.844 1 98.56 265 THR B N 1
ATOM 5245 C CA . THR B 1 265 ? 3.25 -2.764 7.688 1 98.56 265 THR B CA 1
ATOM 5246 C C . THR B 1 265 ? 3.73 -1.634 6.781 1 98.56 265 THR B C 1
ATOM 5248 O O . THR B 1 265 ? 4.922 -1.536 6.484 1 98.56 265 THR B O 1
ATOM 5251 N N . ILE B 1 266 ? 2.822 -0.768 6.367 1 98.75 266 ILE B N 1
ATOM 5252 C CA . ILE B 1 266 ? 3.186 0.282 5.422 1 98.75 266 ILE B CA 1
ATOM 5253 C C . ILE B 1 266 ? 4.129 1.277 6.094 1 98.75 266 ILE B C 1
ATOM 5255 O O . ILE B 1 266 ? 5.027 1.822 5.449 1 98.75 266 ILE B O 1
ATOM 5259 N N . GLY B 1 267 ? 3.939 1.527 7.414 1 98.69 267 GLY B N 1
ATOM 5260 C CA . GLY B 1 267 ? 4.883 2.373 8.125 1 98.69 267 GLY B CA 1
ATOM 5261 C C . GLY B 1 267 ? 6.305 1.841 8.094 1 98.69 267 GLY B C 1
ATOM 5262 O O . GLY B 1 267 ? 7.246 2.588 7.828 1 98.69 267 GLY B O 1
ATOM 5263 N N . ALA B 1 268 ? 6.453 0.566 8.359 1 98.75 268 ALA B N 1
ATOM 5264 C CA . ALA B 1 268 ? 7.77 -0.061 8.328 1 98.75 268 ALA B CA 1
ATOM 5265 C C . ALA B 1 268 ? 8.398 0.032 6.941 1 98.75 268 ALA B C 1
ATOM 5267 O O . ALA B 1 268 ? 9.602 0.25 6.809 1 98.75 268 ALA B O 1
ATOM 5268 N N . ILE B 1 269 ? 7.609 -0.135 5.934 1 98.81 269 ILE B N 1
ATOM 5269 C CA . ILE B 1 269 ? 8.055 -0.1 4.543 1 98.81 269 ILE B CA 1
ATOM 5270 C C . ILE B 1 269 ? 8.555 1.302 4.195 1 98.81 269 ILE B C 1
ATOM 5272 O O . ILE B 1 269 ? 9.648 1.461 3.646 1 98.81 269 ILE B O 1
ATOM 5276 N N . LEU B 1 270 ? 7.852 2.283 4.574 1 98.75 270 LEU B N 1
ATOM 5277 C CA . LEU B 1 270 ? 8.203 3.656 4.234 1 98.75 270 LEU B CA 1
ATOM 5278 C C . LEU B 1 270 ? 9.438 4.109 5.008 1 98.75 270 LEU B C 1
ATOM 5280 O O . LEU B 1 270 ? 10.25 4.879 4.492 1 98.75 270 LEU B O 1
ATOM 5284 N N . ASP B 1 271 ? 9.586 3.617 6.188 1 98.38 271 ASP B N 1
ATOM 5285 C CA . ASP B 1 271 ? 10.766 3.939 6.984 1 98.38 271 ASP B CA 1
ATOM 5286 C C . ASP B 1 271 ? 12.016 3.283 6.402 1 98.38 271 ASP B C 1
ATOM 5288 O O . ASP B 1 271 ? 13.133 3.707 6.691 1 98.38 271 ASP B O 1
ATOM 5292 N N . SER B 1 272 ? 11.859 2.33 5.551 1 98.12 272 SER B N 1
ATOM 5293 C CA . SER B 1 272 ? 12.961 1.437 5.203 1 98.12 272 SER B CA 1
ATOM 5294 C C . SER B 1 272 ? 13.82 2.021 4.086 1 98.12 272 SER B C 1
ATOM 5296 O O . SER B 1 272 ? 14.969 1.611 3.896 1 98.12 272 SER B O 1
ATOM 5298 N N . SER B 1 273 ? 13.242 2.957 3.33 1 98.19 273 SER B N 1
ATOM 5299 C CA . SER B 1 273 ? 13.961 3.461 2.166 1 98.19 273 SER B CA 1
ATOM 5300 C C . SER B 1 273 ? 13.469 4.848 1.769 1 98.19 273 SER B C 1
ATOM 5302 O O . SER B 1 273 ? 12.266 5.078 1.669 1 98.19 273 SER B O 1
ATOM 5304 N N . PRO B 1 274 ? 14.469 5.785 1.521 1 98.56 274 PRO B N 1
ATOM 5305 C CA . PRO B 1 274 ? 14.016 7.074 0.995 1 98.56 274 PRO B CA 1
ATOM 5306 C C . PRO B 1 274 ? 13.289 6.941 -0.342 1 98.56 274 PRO B C 1
ATOM 5308 O O . PRO B 1 274 ? 12.391 7.734 -0.643 1 98.56 274 PRO B O 1
ATOM 5311 N N . VAL B 1 275 ? 13.602 5.93 -1.153 1 98.81 275 VAL B N 1
ATOM 5312 C CA . VAL B 1 275 ? 12.922 5.723 -2.426 1 98.81 275 VAL B CA 1
ATOM 5313 C C . VAL B 1 275 ? 11.469 5.312 -2.176 1 98.81 275 VAL B C 1
ATOM 5315 O O . VAL B 1 275 ? 10.57 5.691 -2.93 1 98.81 275 VAL B O 1
ATOM 5318 N N . ALA B 1 276 ? 11.258 4.516 -1.11 1 98.81 276 ALA B N 1
ATOM 5319 C CA . ALA B 1 276 ? 9.891 4.18 -0.742 1 98.81 276 ALA B CA 1
ATOM 5320 C C . ALA B 1 276 ? 9.086 5.43 -0.394 1 98.81 276 ALA B C 1
ATOM 5322 O O . ALA B 1 276 ? 7.957 5.602 -0.856 1 98.81 276 ALA B O 1
ATOM 5323 N N . VAL B 1 277 ? 9.672 6.328 0.368 1 98.75 277 VAL B N 1
ATOM 5324 C CA . VAL B 1 277 ? 9.031 7.586 0.731 1 98.75 277 VAL B CA 1
ATOM 5325 C C . VAL B 1 277 ? 8.766 8.414 -0.525 1 98.75 277 VAL B C 1
ATOM 5327 O O . VAL B 1 277 ? 7.672 8.953 -0.705 1 98.75 277 VAL B O 1
ATOM 5330 N N . LEU B 1 278 ? 9.766 8.469 -1.37 1 98.88 278 LEU B N 1
ATOM 5331 C CA . LEU B 1 278 ? 9.672 9.219 -2.619 1 98.88 278 LEU B CA 1
ATOM 5332 C C . LEU B 1 278 ? 8.484 8.742 -3.451 1 98.88 278 LEU B C 1
ATOM 5334 O O . LEU B 1 278 ? 7.684 9.555 -3.916 1 98.88 278 LEU B O 1
ATOM 5338 N N . CYS B 1 279 ? 8.352 7.461 -3.604 1 98.81 279 CYS B N 1
ATOM 5339 C CA . CYS B 1 279 ? 7.316 6.918 -4.469 1 98.81 279 CYS B CA 1
ATOM 5340 C C . CYS B 1 279 ? 5.941 7.047 -3.824 1 98.81 279 CYS B C 1
ATOM 5342 O O . CYS B 1 279 ? 4.969 7.418 -4.488 1 98.81 279 CYS B O 1
ATOM 5344 N N . TRP B 1 280 ? 5.816 6.738 -2.518 1 98.81 280 TRP B N 1
ATOM 5345 C CA . TRP B 1 280 ? 4.535 6.723 -1.817 1 98.81 280 TRP B CA 1
ATOM 5346 C C . TRP B 1 280 ? 3.986 8.133 -1.651 1 98.81 280 TRP B C 1
ATOM 5348 O O . TRP B 1 280 ? 2.822 8.398 -1.964 1 98.81 280 TRP B O 1
ATOM 5358 N N . ILE B 1 281 ? 4.797 9.039 -1.19 1 98.5 281 ILE B N 1
ATOM 5359 C CA . ILE B 1 281 ? 4.402 10.414 -0.892 1 98.5 281 ILE B CA 1
ATOM 5360 C C . ILE B 1 281 ? 4.527 11.273 -2.148 1 98.5 281 ILE B C 1
ATOM 5362 O O . ILE B 1 281 ? 3.619 12.031 -2.482 1 98.5 281 ILE B O 1
ATOM 5366 N N . GLY B 1 282 ? 5.633 11.117 -2.875 1 98.12 282 GLY B N 1
ATOM 5367 C CA . GLY B 1 282 ? 5.871 11.914 -4.07 1 98.12 282 GLY B CA 1
ATOM 5368 C C . GLY B 1 282 ? 4.801 11.727 -5.133 1 98.12 282 GLY B C 1
ATOM 5369 O O . GLY B 1 282 ? 4.426 12.688 -5.816 1 98.12 282 GLY B O 1
ATOM 5370 N N . GLU B 1 283 ? 4.379 10.492 -5.238 1 97.38 283 GLU B N 1
ATOM 5371 C CA . GLU B 1 283 ? 3.318 10.203 -6.199 1 97.38 283 GLU B CA 1
ATOM 5372 C C . GLU B 1 283 ? 2.092 11.07 -5.941 1 97.38 283 GLU B C 1
ATOM 5374 O O . GLU B 1 283 ? 1.491 11.602 -6.883 1 97.38 283 GLU B O 1
ATOM 5379 N N . LYS B 1 284 ? 1.681 11.234 -4.695 1 96.75 284 LYS B N 1
ATOM 5380 C CA . LYS B 1 284 ? 0.524 12.055 -4.348 1 96.75 284 LYS B CA 1
ATOM 5381 C C . LYS B 1 284 ? 0.809 13.539 -4.578 1 96.75 284 LYS B C 1
ATOM 5383 O O . LYS B 1 284 ? -0.082 14.289 -4.973 1 96.75 284 LYS B O 1
ATOM 5388 N N . LEU B 1 285 ? 1.99 13.945 -4.266 1 96.75 285 LEU B N 1
ATOM 5389 C CA . LEU B 1 285 ? 2.355 15.352 -4.34 1 96.75 285 LEU B CA 1
ATOM 5390 C C . LEU B 1 285 ? 2.443 15.812 -5.789 1 96.75 285 LEU B C 1
ATOM 5392 O O . LEU B 1 285 ? 2.42 17.016 -6.066 1 96.75 285 LEU B O 1
ATOM 5396 N N . GLU B 1 286 ? 2.543 14.852 -6.707 1 91.69 286 GLU B N 1
ATOM 5397 C CA . GLU B 1 286 ? 2.512 15.219 -8.125 1 91.69 286 GLU B CA 1
ATOM 5398 C C . GLU B 1 286 ? 1.179 15.859 -8.492 1 91.69 286 GLU B C 1
ATOM 5400 O O . GLU B 1 286 ? 1.085 16.562 -9.5 1 91.69 286 GLU B O 1
ATOM 5405 N N . GLY B 1 287 ? 0.14 15.68 -7.68 1 89.12 287 GLY B N 1
ATOM 5406 C CA . GLY B 1 287 ? -1.175 16.266 -7.91 1 89.12 287 GLY B CA 1
ATOM 5407 C C . GLY B 1 287 ? -1.252 17.734 -7.562 1 89.12 287 GLY B C 1
ATOM 5408 O O . GLY B 1 287 ? -2.25 18.391 -7.852 1 89.12 287 GLY B O 1
ATOM 5409 N N . ILE B 1 288 ? -0.153 18.297 -6.957 1 92.5 288 ILE B N 1
ATOM 5410 C CA . ILE B 1 288 ? -0.093 19.719 -6.66 1 92.5 288 ILE B CA 1
ATOM 5411 C C . ILE B 1 288 ? -0.257 20.516 -7.949 1 92.5 288 ILE B C 1
ATOM 5413 O O . ILE B 1 288 ? 0.31 20.172 -8.984 1 92.5 288 ILE B O 1
ATOM 5417 N N . ARG B 1 289 ? -0.956 21.578 -7.859 1 93.75 289 ARG B N 1
ATOM 5418 C CA . ARG B 1 289 ? -1.39 22.281 -9.07 1 93.75 289 ARG B CA 1
ATOM 5419 C C . ARG B 1 289 ? -0.664 23.609 -9.227 1 93.75 289 ARG B C 1
ATOM 5421 O O . ARG B 1 289 ? -1.091 24.469 -10.008 1 93.75 289 ARG B O 1
ATOM 5428 N N . ILE B 1 290 ? 0.388 23.75 -8.516 1 92.44 290 ILE B N 1
ATOM 5429 C CA . ILE B 1 290 ? 1.223 24.922 -8.719 1 92.44 290 ILE B CA 1
ATOM 5430 C C . ILE B 1 290 ? 1.783 24.922 -10.133 1 92.44 290 ILE B C 1
ATOM 5432 O O . ILE B 1 290 ? 2.205 23.875 -10.641 1 92.44 290 ILE B O 1
ATOM 5436 N N . THR B 1 291 ? 1.742 26.062 -10.867 1 91 291 THR B N 1
ATOM 5437 C CA . THR B 1 291 ? 2.162 26.141 -12.258 1 91 291 THR B CA 1
ATOM 5438 C C . THR B 1 291 ? 3.674 26.312 -12.359 1 91 291 THR B C 1
ATOM 5440 O O . THR B 1 291 ? 4.281 25.922 -13.359 1 91 291 THR B O 1
ATOM 5443 N N . ASP B 1 292 ? 4.266 26.922 -11.344 1 94.75 292 ASP B N 1
ATOM 5444 C CA . ASP B 1 292 ? 5.719 27.078 -11.32 1 94.75 292 ASP B CA 1
ATOM 5445 C C . ASP B 1 292 ? 6.398 25.734 -11 1 94.75 292 ASP B C 1
ATOM 5447 O O . ASP B 1 292 ? 6.441 25.312 -9.844 1 94.75 292 ASP B O 1
ATOM 5451 N N . ARG B 1 293 ? 7.055 25.172 -11.992 1 94.56 293 ARG B N 1
ATOM 5452 C CA . ARG B 1 293 ? 7.629 23.828 -11.883 1 94.56 293 ARG B CA 1
ATOM 5453 C C . ARG B 1 293 ? 8.758 23.797 -10.859 1 94.56 293 ARG B C 1
ATOM 5455 O O . ARG B 1 293 ? 8.93 22.797 -10.148 1 94.56 293 ARG B O 1
ATOM 5462 N N . ALA B 1 294 ? 9.484 24.875 -10.797 1 96.12 294 ALA B N 1
ATOM 5463 C CA . ALA B 1 294 ? 10.594 24.938 -9.844 1 96.12 294 ALA B CA 1
ATOM 5464 C C . ALA B 1 294 ? 10.078 24.984 -8.406 1 96.12 294 ALA B C 1
ATOM 5466 O O . ALA B 1 294 ? 10.641 24.344 -7.52 1 96.12 294 ALA B O 1
ATOM 5467 N N . GLN B 1 295 ? 9.047 25.797 -8.203 1 95.31 295 GLN B N 1
ATOM 5468 C CA . GLN B 1 295 ? 8.453 25.875 -6.875 1 95.31 295 GLN B CA 1
ATOM 5469 C C . GLN B 1 295 ? 7.836 24.547 -6.453 1 95.31 295 GLN B C 1
ATOM 5471 O O . GLN B 1 295 ? 7.938 24.156 -5.293 1 95.31 295 GLN B O 1
ATOM 5476 N N . LYS B 1 296 ? 7.121 23.969 -7.418 1 96.38 296 LYS B N 1
ATOM 5477 C CA . LYS B 1 296 ? 6.52 22.672 -7.152 1 96.38 296 LYS B CA 1
ATOM 5478 C C . LYS B 1 296 ? 7.582 21.641 -6.754 1 96.38 296 LYS B C 1
ATOM 5480 O O . LYS B 1 296 ? 7.426 20.938 -5.762 1 96.38 296 LYS B O 1
ATOM 5485 N N . LEU B 1 297 ? 8.695 21.531 -7.539 1 97.88 297 LEU B N 1
ATOM 5486 C CA . LEU B 1 297 ? 9.781 20.609 -7.262 1 97.88 297 LEU B CA 1
ATOM 5487 C C . LEU B 1 297 ? 10.422 20.906 -5.914 1 97.88 297 LEU B C 1
ATOM 5489 O O . LEU B 1 297 ? 10.719 19.984 -5.148 1 97.88 297 LEU B O 1
ATOM 5493 N N . HIS B 1 298 ? 10.617 22.172 -5.633 1 97.69 298 HIS B N 1
ATOM 5494 C CA . HIS B 1 298 ? 11.195 22.562 -4.352 1 97.69 298 HIS B CA 1
ATOM 5495 C C . HIS B 1 298 ? 10.344 22.062 -3.188 1 97.69 298 HIS B C 1
ATOM 5497 O O . HIS B 1 298 ? 10.875 21.547 -2.207 1 97.69 298 HIS B O 1
ATOM 5503 N N . PHE B 1 299 ? 9.062 22.266 -3.301 1 97.94 299 PHE B N 1
ATOM 5504 C CA . PHE B 1 299 ? 8.195 21.797 -2.227 1 97.94 299 PHE B CA 1
ATOM 5505 C C . PHE B 1 299 ? 8.289 20.281 -2.072 1 97.94 299 PHE B C 1
ATOM 5507 O O . PHE B 1 299 ? 8.438 19.781 -0.96 1 97.94 299 PHE B O 1
ATOM 5514 N N . ILE B 1 300 ? 8.188 19.516 -3.182 1 98.44 300 ILE B N 1
ATOM 5515 C CA . ILE B 1 300 ? 8.172 18.062 -3.135 1 98.44 300 ILE B CA 1
ATOM 5516 C C . ILE B 1 300 ? 9.438 17.547 -2.449 1 98.44 300 ILE B C 1
ATOM 5518 O O . ILE B 1 300 ? 9.367 16.75 -1.513 1 98.44 300 ILE B O 1
ATOM 5522 N N . LEU B 1 301 ? 10.578 18.078 -2.82 1 98.81 301 LEU B N 1
ATOM 5523 C CA . LEU B 1 301 ? 11.844 17.594 -2.275 1 98.81 301 LEU B CA 1
ATOM 5524 C C . LEU B 1 301 ? 12.023 18.047 -0.829 1 98.81 301 LEU B C 1
ATOM 5526 O O . LEU B 1 301 ? 12.578 17.312 -0.008 1 98.81 301 LEU B O 1
ATOM 5530 N N . SER B 1 302 ? 11.539 19.312 -0.484 1 98.81 302 SER B N 1
ATOM 5531 C CA . SER B 1 302 ? 11.57 19.781 0.899 1 98.81 302 SER B CA 1
ATOM 5532 C C . SER B 1 302 ? 10.75 18.875 1.805 1 98.81 302 SER B C 1
ATOM 5534 O O . SER B 1 302 ? 11.203 18.484 2.881 1 98.81 302 SER B O 1
ATOM 5536 N N . ASP B 1 303 ? 9.586 18.578 1.299 1 98.75 303 ASP B N 1
ATOM 5537 C CA . ASP B 1 303 ? 8.641 17.781 2.08 1 98.75 303 ASP B CA 1
ATOM 5538 C C . ASP B 1 303 ? 9.148 16.359 2.258 1 98.75 303 ASP B C 1
ATOM 5540 O O . ASP B 1 303 ? 9.102 15.812 3.361 1 98.75 303 ASP B O 1
ATOM 5544 N N . LEU B 1 304 ? 9.656 15.711 1.204 1 98.81 304 LEU B N 1
ATOM 5545 C CA . LEU B 1 304 ? 10.234 14.375 1.283 1 98.81 304 LEU B CA 1
ATOM 5546 C C . LEU B 1 304 ? 11.391 14.344 2.277 1 98.81 304 LEU B C 1
ATOM 5548 O O . LEU B 1 304 ? 11.492 13.422 3.086 1 98.81 304 LEU B O 1
ATOM 5552 N N . SER B 1 305 ? 12.211 15.359 2.217 1 98.94 305 SER B N 1
ATOM 5553 C CA . SER B 1 305 ? 13.344 15.453 3.137 1 98.94 305 SER B CA 1
ATOM 5554 C C . SER B 1 305 ? 12.867 15.555 4.582 1 98.94 305 SER B C 1
ATOM 5556 O O . SER B 1 305 ? 13.422 14.906 5.469 1 98.94 305 SER B O 1
ATOM 5558 N N . LEU B 1 306 ? 11.883 16.375 4.766 1 98.88 306 LEU B N 1
ATOM 5559 C CA . LEU B 1 306 ? 11.344 16.547 6.113 1 98.88 306 LEU B CA 1
ATOM 5560 C C . LEU B 1 306 ? 10.852 15.219 6.676 1 98.88 306 LEU B C 1
ATOM 5562 O O . LEU B 1 306 ? 11.18 14.859 7.809 1 98.88 306 LEU B O 1
ATOM 5566 N N . TYR B 1 307 ? 10.094 14.461 5.895 1 98.81 307 TYR B N 1
ATOM 5567 C CA . TYR B 1 307 ? 9.602 13.156 6.328 1 98.81 307 TYR B CA 1
ATOM 5568 C C . TYR B 1 307 ? 10.758 12.219 6.656 1 98.81 307 TYR B C 1
ATOM 5570 O O . TYR B 1 307 ? 10.719 11.5 7.656 1 98.81 307 TYR B O 1
ATOM 5578 N N . TRP B 1 308 ? 11.766 12.219 5.797 1 98.81 308 TRP B N 1
ATOM 5579 C CA . TRP B 1 308 ? 12.867 11.273 5.953 1 98.81 308 TRP B CA 1
ATOM 5580 C C . TRP B 1 308 ? 13.734 11.641 7.152 1 98.81 308 TRP B C 1
ATOM 5582 O O . TRP B 1 308 ? 14.008 10.789 8.008 1 98.81 308 TRP B O 1
ATOM 5592 N N . TYR B 1 309 ? 14.148 12.945 7.27 1 98.75 309 TYR B N 1
ATOM 5593 C CA . TYR B 1 309 ? 15.078 13.367 8.305 1 98.75 309 TYR B CA 1
ATOM 5594 C C . TYR B 1 309 ? 14.438 13.281 9.688 1 98.75 309 TYR B C 1
ATOM 5596 O O . TYR B 1 309 ? 15.133 13.055 10.688 1 98.75 309 TYR B O 1
ATOM 5604 N N . THR B 1 310 ? 13.133 13.438 9.758 1 98.56 310 THR B N 1
ATOM 5605 C CA . THR B 1 310 ? 12.469 13.406 11.055 1 98.56 310 THR B CA 1
ATOM 5606 C C . THR B 1 310 ? 11.906 12.016 11.336 1 98.56 310 THR B C 1
ATOM 5608 O O . THR B 1 310 ? 11.312 11.789 12.398 1 98.56 310 THR B O 1
ATOM 5611 N N . ASN B 1 311 ? 12.023 11.047 10.406 1 98.25 311 ASN B N 1
ATOM 5612 C CA . ASN B 1 311 ? 11.539 9.68 10.555 1 98.25 311 ASN B CA 1
ATOM 5613 C C . ASN B 1 311 ? 10.07 9.648 10.977 1 98.25 311 ASN B C 1
ATOM 5615 O O . ASN B 1 311 ? 9.719 9.031 11.984 1 98.25 311 ASN B O 1
ATOM 5619 N N . THR B 1 312 ? 9.227 10.352 10.172 1 98.69 312 THR B N 1
ATOM 5620 C CA . THR B 1 312 ? 7.836 10.508 10.57 1 98.69 312 THR B CA 1
ATOM 5621 C C . THR B 1 312 ? 6.906 9.828 9.578 1 98.69 312 THR B C 1
ATOM 5623 O O . THR B 1 312 ? 5.695 10.055 9.594 1 98.69 312 THR B O 1
ATOM 5626 N N . ALA B 1 313 ? 7.473 8.961 8.688 1 98.06 313 ALA B N 1
ATOM 5627 C CA . ALA B 1 313 ? 6.633 8.305 7.688 1 98.06 313 ALA B CA 1
ATOM 5628 C C . ALA B 1 313 ? 5.668 7.316 8.344 1 98.06 313 ALA B C 1
ATOM 5630 O O . ALA B 1 313 ? 4.547 7.125 7.863 1 98.06 313 ALA B O 1
ATOM 5631 N N . ALA B 1 314 ? 6.07 6.691 9.453 1 98.38 314 ALA B N 1
ATOM 5632 C CA . ALA B 1 314 ? 5.199 5.75 10.156 1 98.38 314 ALA B CA 1
ATOM 5633 C C . ALA B 1 314 ? 4.328 6.469 11.18 1 98.38 314 ALA B C 1
ATOM 5635 O O . ALA B 1 314 ? 3.16 6.117 11.367 1 98.38 314 ALA B O 1
ATOM 5636 N N . THR B 1 315 ? 4.805 7.523 11.805 1 98.56 315 THR B N 1
ATOM 5637 C CA . THR B 1 315 ? 4.141 8.125 12.961 1 98.56 315 THR B CA 1
ATOM 5638 C C . THR B 1 315 ? 3.016 9.055 12.516 1 98.56 315 THR B C 1
ATOM 5640 O O . THR B 1 315 ? 2.156 9.422 13.312 1 98.56 315 THR B O 1
ATOM 5643 N N . CYS B 1 316 ? 3.01 9.414 11.234 1 98.25 316 CYS B N 1
ATOM 5644 C CA . CYS B 1 316 ? 2.059 10.406 10.758 1 98.25 316 CYS B CA 1
ATOM 5645 C C . CYS B 1 316 ? 0.763 9.75 10.297 1 98.25 316 CYS B C 1
ATOM 5647 O O . CYS B 1 316 ? -0.194 10.438 9.938 1 98.25 316 CYS B O 1
ATOM 5649 N N . ILE B 1 317 ? 0.648 8.406 10.281 1 96.44 317 ILE B N 1
ATOM 5650 C CA . ILE B 1 317 ? -0.437 7.758 9.555 1 96.44 317 ILE B CA 1
ATOM 5651 C C . ILE B 1 317 ? -1.584 7.441 10.508 1 96.44 317 ILE B C 1
ATOM 5653 O O . ILE B 1 317 ? -2.559 6.789 10.125 1 96.44 317 ILE B O 1
ATOM 5657 N N . TRP B 1 318 ? -1.609 7.914 11.758 1 94 318 TRP B N 1
ATOM 5658 C CA . TRP B 1 318 ? -2.508 7.543 12.844 1 94 318 TRP B CA 1
ATOM 5659 C C . TRP B 1 318 ? -3.953 7.875 12.5 1 94 318 TRP B C 1
ATOM 5661 O O . TRP B 1 318 ? -4.879 7.195 12.945 1 94 318 TRP B O 1
ATOM 5671 N N . GLU B 1 319 ? -4.184 8.953 11.703 1 93.31 319 GLU B N 1
ATOM 5672 C CA . GLU B 1 319 ? -5.547 9.383 11.406 1 93.31 319 GLU B CA 1
ATOM 5673 C C . GLU B 1 319 ? -6.312 8.312 10.641 1 93.31 319 GLU B C 1
ATOM 5675 O O . GLU B 1 319 ? -7.512 8.125 10.852 1 93.31 319 GLU B O 1
ATOM 5680 N N . TYR B 1 320 ? -5.727 7.613 9.781 1 94.5 320 TYR B N 1
ATOM 5681 C CA . TYR B 1 320 ? -6.398 6.684 8.883 1 94.5 320 TYR B CA 1
ATOM 5682 C C . TYR B 1 320 ? -6.98 5.504 9.648 1 94.5 320 TYR B C 1
ATOM 5684 O O . TYR B 1 320 ? -8.125 5.113 9.422 1 94.5 320 TYR B O 1
ATOM 5692 N N . ARG B 1 321 ? -6.18 4.973 10.477 1 90.12 321 ARG B N 1
ATOM 5693 C CA . ARG B 1 321 ? -6.695 3.902 11.328 1 90.12 321 ARG B CA 1
ATOM 5694 C C . ARG B 1 321 ? -7.832 4.402 12.211 1 90.12 321 ARG B C 1
ATOM 5696 O O . ARG B 1 321 ? -8.859 3.736 12.344 1 90.12 321 ARG B O 1
ATOM 5703 N N . SER B 1 322 ? -7.621 5.578 12.789 1 88.5 322 SER B N 1
ATOM 5704 C CA . SER B 1 322 ? -8.602 6.137 13.719 1 88.5 322 SER B CA 1
ATOM 5705 C C . SER B 1 322 ? -9.914 6.441 13.008 1 88.5 322 SER B C 1
ATOM 5707 O O . SER B 1 322 ? -10.992 6.207 13.562 1 88.5 322 SER B O 1
ATOM 5709 N N . ALA B 1 323 ? -9.844 6.957 11.82 1 87.88 323 ALA B N 1
ATOM 5710 C CA . ALA B 1 323 ? -11.023 7.434 11.109 1 87.88 323 ALA B CA 1
ATOM 5711 C C . ALA B 1 323 ? -11.695 6.305 10.328 1 87.88 323 ALA B C 1
ATOM 5713 O O . ALA B 1 323 ? -12.914 6.273 10.195 1 87.88 323 ALA B O 1
ATOM 5714 N N . TRP B 1 324 ? -10.883 5.375 9.828 1 87.56 324 TRP B N 1
ATOM 5715 C CA . TRP B 1 324 ? -11.453 4.434 8.875 1 87.56 324 TRP B CA 1
ATOM 5716 C C . TRP B 1 324 ? -11.102 2.996 9.25 1 87.56 324 TRP B C 1
ATOM 5718 O O . TRP B 1 324 ? -11.453 2.057 8.531 1 87.56 324 TRP B O 1
ATOM 5728 N N . GLY B 1 325 ? -10.422 2.754 10.352 1 83.88 325 GLY B N 1
ATOM 5729 C CA . GLY B 1 325 ? -10.055 1.409 10.758 1 83.88 325 GLY B CA 1
ATOM 5730 C C . GLY B 1 325 ? -11.219 0.61 11.32 1 83.88 325 GLY B C 1
ATOM 5731 O O . GLY B 1 325 ? -12.312 1.141 11.484 1 83.88 325 GLY B O 1
ATOM 5732 N N . MET B 1 326 ? -11.109 -0.747 11.477 1 73.12 326 MET B N 1
ATOM 5733 C CA . MET B 1 326 ? -12.141 -1.674 11.93 1 73.12 326 MET B CA 1
ATOM 5734 C C . MET B 1 326 ? -12.594 -1.34 13.344 1 73.12 326 MET B C 1
ATOM 5736 O O . MET B 1 326 ? -13.75 -1.561 13.703 1 73.12 326 MET B O 1
ATOM 5740 N N . GLU B 1 327 ? -11.594 -1.265 14.203 1 6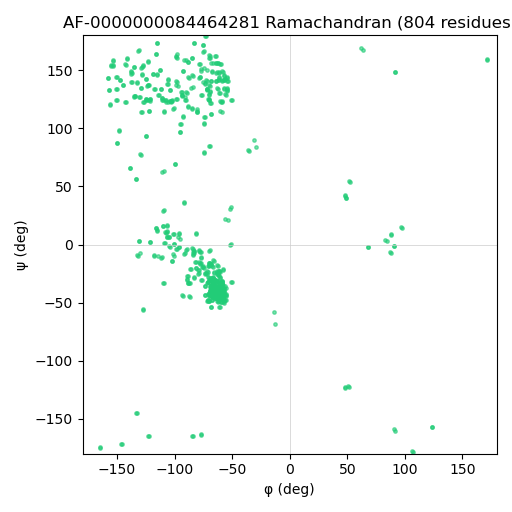2.03 327 GLU B N 1
ATOM 5741 C CA . GLU B 1 327 ? -11.984 -1.037 15.586 1 62.03 327 GLU B CA 1
ATOM 5742 C C . GLU B 1 327 ? -12.891 0.186 15.711 1 62.03 327 GLU B C 1
ATOM 5744 O O . GLU B 1 327 ? -13.477 0.426 16.766 1 62.03 327 GLU B O 1
ATOM 5749 N N . GLY B 1 328 ? -13.43 0.403 14.508 1 56.56 328 GLY B N 1
ATOM 5750 C CA . GLY B 1 328 ? -14.414 1.47 14.453 1 56.56 328 GLY B CA 1
ATOM 57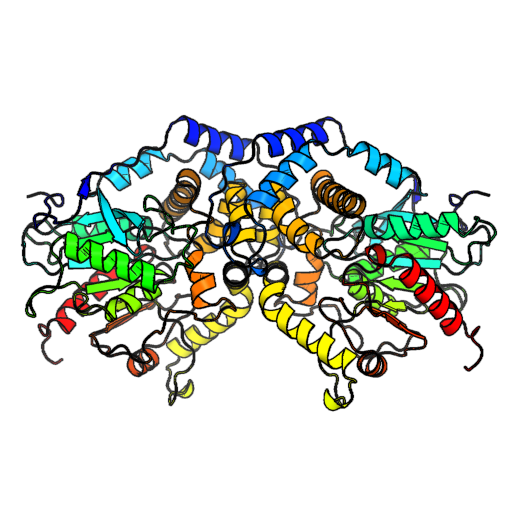51 C C . GLY B 1 328 ? -13.836 2.834 14.781 1 56.56 328 GLY B C 1
ATOM 5752 O O . GLY B 1 328 ? -12.672 2.945 15.156 1 56.56 328 GLY B O 1
ATOM 5753 N N . HIS B 1 329 ? -14.719 3.785 14.438 1 53.88 329 HIS B N 1
ATOM 5754 C CA . HIS B 1 329 ? -14.539 5.176 14.844 1 53.88 329 HIS B CA 1
ATOM 5755 C C . HIS B 1 329 ? -14.289 5.281 16.344 1 53.88 329 HIS B C 1
ATOM 5757 O O . HIS B 1 329 ? -15.234 5.383 17.141 1 53.88 329 HIS B O 1
ATOM 5763 N N . ASN B 1 330 ? -13.547 4.062 16.766 1 47.28 330 ASN B N 1
ATOM 5764 C CA . ASN B 1 330 ? -13.602 4.18 18.219 1 47.28 330 ASN B CA 1
ATOM 5765 C C . ASN B 1 330 ? -14.039 5.574 18.656 1 47.28 330 ASN B C 1
ATOM 5767 O O . ASN B 1 330 ? -14.586 5.746 19.75 1 47.28 330 ASN B O 1
ATOM 5771 N N . ASN B 1 331 ? -13.406 6.641 18.312 1 45.44 331 ASN B N 1
ATOM 5772 C CA . ASN B 1 331 ? -13.445 7.809 19.188 1 45.44 331 ASN B CA 1
ATOM 5773 C C . ASN B 1 331 ? -13.828 9.07 18.406 1 45.44 331 ASN B C 1
ATOM 5775 O O . ASN B 1 331 ? -13.875 10.156 18.984 1 45.44 331 ASN B O 1
ATOM 5779 N N . GLU B 1 332 ? -13.945 9.102 17.047 1 56.59 332 GLU B N 1
ATOM 5780 C CA . GLU B 1 332 ? -13.969 10.555 16.922 1 56.59 332 GLU B CA 1
ATOM 5781 C C . GLU B 1 332 ? -15.352 11.047 16.516 1 56.59 332 GLU B C 1
ATOM 5783 O O . GLU B 1 332 ? -15.703 11.031 15.336 1 56.59 332 GLU B O 1
ATOM 5788 N N . ASP B 1 333 ? -16.281 10.781 17.422 1 69.44 333 ASP B N 1
ATOM 5789 C CA . ASP B 1 333 ? -17.625 11.336 17.312 1 69.44 333 ASP B CA 1
ATOM 5790 C C . ASP B 1 333 ? -17.594 12.75 16.719 1 69.44 333 ASP B C 1
ATOM 5792 O O . ASP B 1 333 ? -17.359 13.719 17.438 1 69.44 333 ASP B O 1
ATOM 5796 N N . TYR B 1 334 ? -17.484 12.672 15.461 1 76.62 334 TYR B N 1
ATOM 5797 C CA . TYR B 1 334 ? -17.719 13.992 14.875 1 76.62 334 TYR B CA 1
ATOM 5798 C C . TYR B 1 334 ? -19.172 14.398 15.008 1 76.62 334 TYR B C 1
ATOM 5800 O O . TYR B 1 334 ? -20.078 13.547 14.977 1 76.62 334 TYR B O 1
ATOM 5808 N N . PRO B 1 335 ? -19.328 15.664 15.391 1 74.31 335 PRO B N 1
ATOM 5809 C CA . PRO B 1 335 ? -20.719 16.094 15.461 1 74.31 335 PRO B CA 1
ATOM 5810 C C . PRO B 1 335 ? -21.469 15.922 14.141 1 74.31 335 PRO B C 1
ATOM 5812 O O . PRO B 1 335 ? -20.875 16.094 13.07 1 74.31 335 PRO B O 1
ATOM 5815 N N . ALA B 1 336 ? -22.656 15.547 14.281 1 77.06 336 ALA B N 1
ATOM 5816 C CA . ALA B 1 336 ? -23.5 15.461 13.102 1 77.06 336 ALA B CA 1
ATOM 5817 C C . ALA B 1 336 ? -23.609 16.812 12.398 1 77.06 336 ALA B C 1
ATOM 5819 O O . ALA B 1 336 ? -23.703 16.875 11.172 1 77.06 336 ALA B O 1
ATOM 5820 N N . ARG B 1 337 ? -23.594 17.844 13.242 1 89.81 337 ARG B N 1
ATOM 5821 C CA . ARG B 1 337 ? -23.609 19.219 12.742 1 89.81 337 ARG B CA 1
ATOM 5822 C C . ARG B 1 337 ? -22.641 20.078 13.523 1 89.81 337 ARG B C 1
ATOM 5824 O O . ARG B 1 337 ? -22.516 19.969 14.742 1 89.81 337 ARG B O 1
ATOM 5831 N N . ILE B 1 338 ? -21.969 20.922 12.789 1 95.5 338 ILE B N 1
ATOM 5832 C CA . ILE B 1 338 ? -21.078 21.891 13.43 1 95.5 338 ILE B CA 1
ATOM 5833 C C . ILE B 1 338 ? -21.828 23.203 13.68 1 95.5 338 ILE B C 1
ATOM 5835 O O . ILE B 1 338 ? -22.125 23.938 12.742 1 95.5 338 ILE B O 1
ATOM 5839 N N . ASP B 1 339 ? -22.094 23.516 14.891 1 95.56 339 ASP B N 1
ATOM 5840 C CA . ASP B 1 339 ? -22.969 24.641 15.211 1 95.56 339 ASP B CA 1
ATOM 5841 C C . ASP B 1 339 ? -22.172 25.938 15.336 1 95.56 339 ASP B C 1
ATOM 5843 O O . ASP B 1 339 ? -22.719 27.031 15.164 1 95.56 339 ASP B O 1
ATOM 5847 N N . LYS B 1 340 ? -20.891 25.859 15.688 1 96.69 340 LYS B N 1
ATOM 5848 C CA . LYS B 1 340 ? -20.047 27.047 15.672 1 96.69 340 LYS B CA 1
ATOM 5849 C C . LYS B 1 340 ? -19.906 27.594 14.25 1 96.69 340 LYS B C 1
ATOM 5851 O O . LYS B 1 340 ? -20.141 26.891 13.273 1 96.69 340 LYS B O 1
ATOM 5856 N N . PRO B 1 341 ? -19.594 28.922 14.148 1 98.06 341 PRO B N 1
ATOM 5857 C CA . PRO B 1 341 ? -19.438 29.484 12.805 1 98.06 341 PRO B CA 1
ATOM 5858 C C . PRO B 1 341 ? -18.422 28.719 11.953 1 98.06 341 PRO B C 1
ATOM 5860 O O . PRO B 1 341 ? -17.344 28.391 12.43 1 98.06 341 PRO B O 1
ATOM 5863 N N . VAL B 1 342 ? -18.828 28.438 10.656 1 98.44 342 VAL B N 1
ATOM 5864 C CA . VAL B 1 342 ? -17.969 27.703 9.742 1 98.44 342 VAL B CA 1
ATOM 5865 C C . VAL B 1 342 ? -17.75 28.516 8.461 1 98.44 342 VAL B C 1
ATOM 5867 O O . VAL B 1 342 ? -18.719 29.031 7.887 1 98.44 342 VAL B O 1
ATOM 5870 N N . GLY B 1 343 ? -16.531 28.75 8.102 1 98.75 343 GLY B N 1
ATOM 5871 C CA . GLY B 1 343 ? -16.172 29.141 6.75 1 98.75 343 GLY B CA 1
ATOM 5872 C C . GLY B 1 343 ? -15.797 27.969 5.867 1 98.75 343 GLY B C 1
ATOM 5873 O O . GLY B 1 343 ? -15.266 26.969 6.348 1 98.75 343 GLY B O 1
ATOM 5874 N N . TYR B 1 344 ? -16.078 28.094 4.539 1 98.56 344 TYR B N 1
ATOM 5875 C CA . TYR B 1 344 ? -15.773 26.984 3.633 1 98.56 344 TYR B CA 1
ATOM 5876 C C . TYR B 1 344 ? -15.258 27.516 2.297 1 98.56 344 TYR B C 1
ATOM 5878 O O . TYR B 1 344 ? -15.891 28.359 1.662 1 98.56 344 TYR B O 1
ATOM 5886 N N . SER B 1 345 ? -14.094 27.094 1.935 1 98.69 345 SER B N 1
ATOM 5887 C CA . SER B 1 345 ? -13.555 27.328 0.599 1 98.69 345 SER B CA 1
ATOM 5888 C C . SER B 1 345 ? -13.695 26.094 -0.28 1 98.69 345 SER B C 1
ATOM 5890 O O . SER B 1 345 ? -13.094 25.062 0.002 1 98.69 345 SER B O 1
ATOM 5892 N N . GLN B 1 346 ? -14.438 26.234 -1.31 1 98.19 346 GLN B N 1
ATOM 5893 C CA . GLN B 1 346 ? -14.586 25.141 -2.271 1 98.19 346 GLN B CA 1
ATOM 5894 C C . GLN B 1 346 ? -13.609 25.297 -3.434 1 98.19 346 GLN B C 1
ATOM 5896 O O . GLN B 1 346 ? -13.812 26.141 -4.312 1 98.19 346 GLN B O 1
ATOM 5901 N N . PHE B 1 347 ? -12.609 24.547 -3.414 1 97.38 347 PHE B N 1
ATOM 5902 C CA . PHE B 1 347 ? -11.688 24.516 -4.543 1 97.38 347 PHE B CA 1
ATOM 5903 C C . PHE B 1 347 ? -12.07 23.406 -5.516 1 97.38 347 PHE B C 1
ATOM 5905 O O . PHE B 1 347 ? -12.148 22.234 -5.129 1 97.38 347 PHE B O 1
ATOM 5912 N N . MET B 1 348 ? -12.211 23.641 -6.762 1 95.19 348 MET B N 1
ATOM 5913 C CA . MET B 1 348 ? -12.914 22.766 -7.691 1 95.19 348 MET B CA 1
ATOM 5914 C C . MET B 1 348 ? -12.047 21.562 -8.078 1 95.19 348 MET B C 1
ATOM 5916 O O . MET B 1 348 ? -12.555 20.562 -8.586 1 95.19 348 M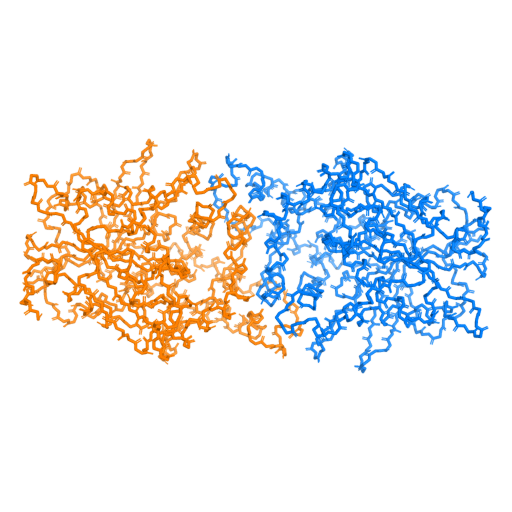ET B O 1
ATOM 5920 N N . TYR B 1 349 ? -10.727 21.609 -7.82 1 95 349 TYR B N 1
ATOM 5921 C CA . TYR B 1 349 ? -9.875 20.469 -8.148 1 95 349 TYR B CA 1
ATOM 5922 C C . TYR B 1 349 ? -9.461 19.719 -6.887 1 95 349 TYR B C 1
ATOM 5924 O O . TYR B 1 349 ? -8.469 18.984 -6.887 1 95 349 TYR B O 1
ATOM 5932 N N . GLU B 1 350 ? -10.227 20.031 -5.785 1 96.06 350 GLU B N 1
ATOM 5933 C CA . GLU B 1 350 ? -10.172 19.125 -4.633 1 96.06 350 GLU B CA 1
ATOM 5934 C C . GLU B 1 350 ? -10.484 17.688 -5.035 1 96.06 350 GLU B C 1
ATOM 5936 O O . GLU B 1 350 ? -11.391 17.453 -5.832 1 96.06 350 GLU B O 1
ATOM 5941 N N . ILE B 1 351 ? -9.812 16.672 -4.496 1 94.31 351 ILE B N 1
ATOM 5942 C CA . ILE B 1 351 ? -9.93 15.281 -4.91 1 94.31 351 ILE B CA 1
ATOM 5943 C C . ILE B 1 351 ? -11.32 14.758 -4.566 1 94.31 351 ILE B C 1
ATOM 5945 O O . ILE B 1 351 ? -11.852 13.891 -5.258 1 94.31 351 ILE B O 1
ATOM 5949 N N . MET B 1 352 ? -11.883 15.242 -3.502 1 93.44 352 MET B N 1
ATOM 5950 C CA . MET B 1 352 ? -13.25 14.953 -3.086 1 93.44 352 MET B CA 1
ATOM 5951 C C . MET B 1 352 ? -14.008 16.25 -2.787 1 93.44 352 MET B C 1
ATOM 5953 O O . MET B 1 352 ? -14.305 16.531 -1.628 1 93.44 352 MET B O 1
ATOM 5957 N N . PRO B 1 353 ? -14.398 16.875 -3.844 1 93.81 353 PRO B N 1
ATOM 5958 C CA . PRO B 1 353 ? -15.039 18.172 -3.619 1 93.81 353 PRO B CA 1
ATOM 5959 C C . PRO B 1 353 ? -16.438 18.031 -3.004 1 93.81 353 PRO B C 1
ATOM 5961 O O . PRO B 1 353 ? -17.219 17.172 -3.41 1 93.81 353 PRO B O 1
ATOM 5964 N N . THR B 1 354 ? -16.688 18.828 -2.008 1 95.69 354 THR B N 1
ATOM 5965 C CA . THR B 1 354 ? -18.016 18.906 -1.398 1 95.69 354 THR B CA 1
ATOM 5966 C C . THR B 1 354 ? -18.734 20.188 -1.838 1 95.69 354 THR B C 1
ATOM 5968 O O . THR B 1 354 ? -18.219 21.281 -1.627 1 95.69 354 THR B O 1
ATOM 5971 N N . PRO B 1 355 ? -19.922 20.047 -2.428 1 97 355 PRO B N 1
ATOM 5972 C CA . PRO B 1 355 ? -20.672 21.234 -2.834 1 97 355 PRO B CA 1
ATOM 5973 C C . PRO B 1 355 ? -21.078 22.109 -1.65 1 97 355 PRO B C 1
ATOM 5975 O O . PRO B 1 355 ? -21.422 21.578 -0.586 1 97 355 PRO B O 1
ATOM 5978 N N . ILE B 1 356 ? -21.156 23.438 -1.857 1 96.88 356 ILE B N 1
ATOM 5979 C CA . ILE B 1 356 ? -21.484 24.406 -0.812 1 96.88 356 ILE B CA 1
ATOM 5980 C C . ILE B 1 356 ? -22.891 24.125 -0.287 1 96.88 356 ILE B C 1
ATOM 5982 O O . ILE B 1 356 ? -23.125 24.141 0.923 1 96.88 356 ILE B O 1
ATOM 5986 N N . PRO B 1 357 ? -23.891 23.766 -1.139 1 95.56 357 PRO B N 1
ATOM 5987 C CA . PRO B 1 357 ? -25.219 23.453 -0.604 1 95.56 357 PRO B CA 1
ATOM 5988 C C . PRO B 1 357 ? -25.203 22.281 0.363 1 95.56 357 PRO B C 1
ATOM 5990 O O . PRO B 1 357 ? -25.984 22.25 1.322 1 95.56 357 PRO B O 1
ATOM 5993 N N . PHE B 1 358 ? -24.359 21.266 0.097 1 95.38 358 PHE B N 1
ATOM 5994 C CA . PHE B 1 358 ? -24.234 20.141 1.001 1 95.38 358 PHE B CA 1
ATOM 5995 C C . PHE B 1 358 ? -23.594 20.562 2.314 1 95.38 358 PHE B C 1
ATOM 5997 O O . PHE B 1 358 ? -24.016 20.125 3.389 1 95.38 358 PHE B O 1
ATOM 6004 N N . MET B 1 359 ? -22.547 21.422 2.238 1 95.31 359 MET B N 1
ATOM 6005 C CA . MET B 1 359 ? -21.891 21.938 3.434 1 95.31 359 MET B CA 1
ATOM 6006 C C . MET B 1 359 ? -22.875 22.641 4.352 1 95.31 359 MET B C 1
ATOM 6008 O O . MET B 1 359 ? -22.812 22.484 5.574 1 95.31 359 MET B O 1
ATOM 6012 N N . ARG B 1 360 ? -23.797 23.391 3.836 1 95 360 ARG B N 1
ATOM 6013 C CA . ARG B 1 360 ? -24.75 24.172 4.594 1 95 360 ARG B CA 1
ATOM 6014 C C . ARG B 1 360 ? -25.734 23.281 5.336 1 95 360 ARG B C 1
ATOM 6016 O O . ARG B 1 360 ? -26.375 23.703 6.301 1 95 360 ARG B O 1
ATOM 6023 N N . ARG B 1 361 ? -25.812 22.016 4.93 1 93.06 361 ARG B N 1
ATOM 6024 C CA . ARG B 1 361 ? -26.719 21.078 5.59 1 93.06 361 ARG B CA 1
ATOM 6025 C C . ARG B 1 361 ? -26.094 20.531 6.867 1 93.06 361 ARG B C 1
ATOM 6027 O O . ARG B 1 361 ? -26.812 20.078 7.766 1 93.06 361 ARG B O 1
ATOM 6034 N N . VAL B 1 362 ? -24.781 20.625 6.953 1 94.06 362 VAL B N 1
ATOM 6035 C CA . VAL B 1 362 ? -24.125 19.891 8.031 1 94.06 362 VAL B CA 1
ATOM 6036 C C . VAL B 1 362 ? -23.344 20.844 8.922 1 94.06 362 VAL B C 1
ATOM 6038 O O . VAL B 1 362 ? -22.688 20.422 9.867 1 94.06 362 VAL B O 1
ATOM 6041 N N . ALA B 1 363 ? -23.391 22.125 8.648 1 96.25 363 ALA B N 1
ATOM 6042 C CA . ALA B 1 363 ? -22.625 23.094 9.445 1 96.25 363 ALA B CA 1
ATOM 6043 C C . ALA B 1 363 ? -23.281 24.469 9.406 1 96.25 363 ALA B C 1
ATOM 6045 O O . ALA B 1 363 ? -24.078 24.766 8.516 1 96.25 363 ALA B O 1
ATOM 6046 N N . ASN B 1 364 ? -23.047 25.266 10.406 1 97.38 364 ASN B N 1
ATOM 6047 C CA . ASN B 1 364 ? -23.406 26.688 10.438 1 97.38 364 ASN B CA 1
ATOM 6048 C C . ASN B 1 364 ? -22.484 27.531 9.578 1 97.38 364 ASN B C 1
ATOM 6050 O O . AS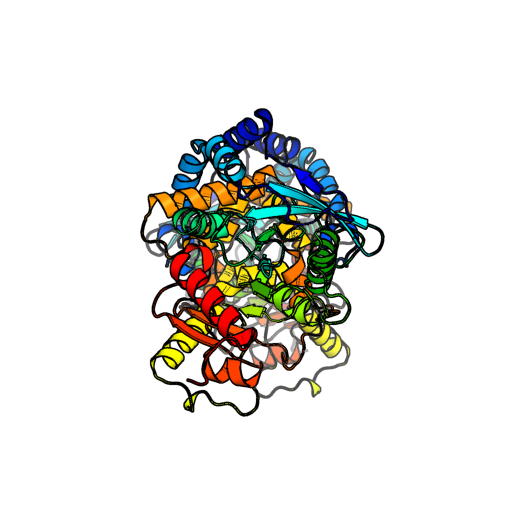N B 1 364 ? -21.641 28.266 10.102 1 97.38 364 ASN B O 1
ATOM 6054 N N . VAL B 1 365 ? -22.734 27.5 8.266 1 98.19 365 VAL B N 1
ATOM 6055 C CA . VAL B 1 365 ? -21.844 28.156 7.316 1 98.19 365 VAL B CA 1
ATOM 6056 C C . VAL B 1 365 ? -22.156 29.656 7.277 1 98.19 365 VAL B C 1
ATOM 6058 O O . VAL B 1 365 ? -23.203 30.062 6.785 1 98.19 365 VAL B O 1
ATOM 6061 N N . VAL B 1 366 ? -21.172 30.469 7.742 1 98.31 366 VAL B N 1
ATOM 6062 C CA . VAL B 1 366 ? -21.375 31.906 7.777 1 98.31 366 VAL B CA 1
ATOM 6063 C C . VAL B 1 366 ? -20.641 32.562 6.613 1 98.31 366 VAL B C 1
ATOM 6065 O O . VAL B 1 366 ? -20.891 33.719 6.285 1 98.31 366 VAL B O 1
ATOM 6068 N N . HIS B 1 367 ? -19.734 31.812 5.969 1 98.31 367 HIS B N 1
ATOM 6069 C CA . HIS B 1 367 ? -19 32.25 4.773 1 98.31 367 HIS B CA 1
ATOM 6070 C C . HIS B 1 367 ? -18.656 31.047 3.885 1 98.31 367 HIS B C 1
ATOM 6072 O O . HIS B 1 367 ? -18.25 30 4.383 1 98.31 367 HIS B O 1
ATOM 6078 N N . ALA B 1 368 ? -18.875 31.141 2.637 1 98.56 368 ALA B N 1
ATOM 6079 C CA . ALA B 1 368 ? -18.453 30.141 1.669 1 98.56 368 ALA B CA 1
ATOM 6080 C C . ALA B 1 368 ? -18.094 30.766 0.327 1 98.56 368 ALA B C 1
ATOM 6082 O O . ALA B 1 368 ? -18.75 31.734 -0.095 1 98.56 368 ALA B O 1
ATOM 6083 N N . LYS B 1 369 ? -17.109 30.281 -0.301 1 98.31 369 LYS B N 1
ATOM 6084 C CA . LYS B 1 369 ? -16.703 30.781 -1.60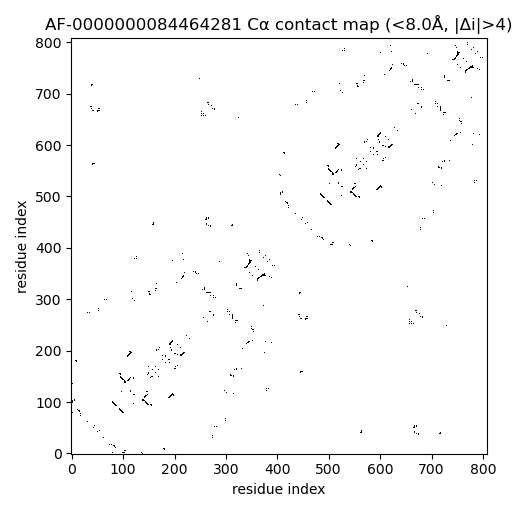6 1 98.31 369 LYS B CA 1
ATOM 6085 C C . LYS B 1 369 ? -16.188 29.641 -2.496 1 98.31 369 LYS B C 1
ATOM 6087 O O . LYS B 1 369 ? -15.469 28.766 -2.033 1 98.31 369 LYS B O 1
ATOM 6092 N N . ARG B 1 370 ? -16.594 29.641 -3.771 1 97.94 370 ARG B N 1
ATOM 6093 C CA . ARG B 1 370 ? -16.109 28.703 -4.781 1 97.94 370 ARG B CA 1
ATOM 6094 C C . ARG B 1 370 ? -14.93 29.281 -5.555 1 97.94 370 ARG B C 1
ATOM 6096 O O . ARG B 1 370 ? -14.945 30.453 -5.934 1 97.94 370 ARG B O 1
ATOM 6103 N N . HIS B 1 371 ? -13.961 28.547 -5.656 1 97.75 371 HIS B N 1
ATOM 6104 C CA . HIS B 1 371 ? -12.812 28.859 -6.504 1 97.75 371 HIS B CA 1
ATOM 6105 C C . HIS B 1 371 ? -12.695 27.875 -7.66 1 97.75 371 HIS B C 1
ATOM 6107 O O . HIS B 1 371 ? -12.633 26.656 -7.441 1 97.75 371 HIS B O 1
ATOM 6113 N N . LEU B 1 372 ? -12.586 28.328 -8.867 1 95.25 372 LEU B N 1
ATOM 6114 C CA . LEU B 1 372 ? -12.57 27.469 -10.047 1 95.25 372 LEU B CA 1
ATOM 6115 C C . LEU B 1 372 ? -11.227 26.766 -10.188 1 95.25 372 LEU B C 1
ATOM 6117 O O . LEU B 1 372 ? -11.125 25.766 -10.898 1 95.25 372 LEU B O 1
ATOM 6121 N N . GLU B 1 373 ? -10.234 27.312 -9.516 1 93.94 373 GLU B N 1
ATOM 6122 C CA . GLU B 1 373 ? -8.914 26.703 -9.508 1 93.94 373 GLU B CA 1
ATOM 6123 C C . GLU B 1 373 ? -8.531 26.234 -8.109 1 93.94 373 GLU B C 1
ATOM 6125 O O . GLU B 1 373 ? -9.242 26.5 -7.137 1 93.94 373 GLU B O 1
ATOM 6130 N N . GLY B 1 374 ? -7.441 25.562 -8.008 1 95.19 374 GLY B N 1
ATOM 6131 C CA . GLY B 1 374 ? -6.98 25.062 -6.727 1 95.19 374 GLY B CA 1
ATOM 6132 C C . GLY B 1 374 ? -7.477 23.656 -6.422 1 95.19 374 GLY B C 1
ATOM 6133 O O . GLY B 1 374 ? -8.578 23.281 -6.828 1 95.19 374 GLY B O 1
ATOM 6134 N N . GLY B 1 375 ? -6.684 22.938 -5.711 1 95.44 375 GLY B N 1
ATOM 6135 C CA . GLY B 1 375 ? -7.004 21.547 -5.438 1 95.44 375 GLY B CA 1
ATOM 6136 C C . GLY B 1 375 ? -6.824 21.156 -3.979 1 95.44 375 GLY B C 1
ATOM 6137 O O . GLY B 1 375 ? -7.184 21.938 -3.084 1 95.44 375 GLY B O 1
ATOM 6138 N N . HIS B 1 376 ? -6.391 19.906 -3.76 1 95.5 376 HIS B N 1
ATOM 6139 C CA . HIS B 1 376 ? -6.336 19.25 -2.455 1 95.5 376 HIS B CA 1
ATOM 6140 C C . HIS B 1 376 ? -5.359 19.969 -1.525 1 95.5 376 HIS B C 1
ATOM 6142 O O . HIS B 1 376 ? -5.559 19.984 -0.309 1 95.5 376 HIS B O 1
ATOM 6148 N N . PHE B 1 377 ? -4.297 20.547 -2.09 1 96.69 377 PHE B N 1
ATOM 6149 C CA . PHE B 1 377 ? -3.295 21.281 -1.326 1 96.69 377 PHE B CA 1
ATOM 6150 C C . PHE B 1 377 ? -3.535 22.781 -1.414 1 96.69 377 PHE B C 1
ATOM 6152 O O . PHE B 1 377 ? -2.68 23.516 -1.896 1 96.69 377 PHE B O 1
ATOM 6159 N N . ALA B 1 378 ? -4.602 23.219 -0.794 1 96.12 378 ALA B N 1
ATOM 6160 C CA . ALA B 1 378 ? -5.133 24.578 -0.989 1 96.12 378 ALA B CA 1
ATOM 6161 C C . ALA B 1 378 ? -4.121 25.625 -0.553 1 96.12 378 ALA B C 1
ATOM 6163 O O . ALA B 1 378 ? -3.941 26.641 -1.233 1 96.12 378 ALA B O 1
ATOM 6164 N N . ALA B 1 379 ? -3.453 25.406 0.591 1 95.38 379 ALA B N 1
ATOM 6165 C CA . ALA B 1 379 ? -2.506 26.391 1.108 1 95.38 379 ALA B CA 1
ATOM 6166 C C . ALA B 1 379 ? -1.309 26.531 0.175 1 95.38 379 ALA B C 1
ATOM 6168 O O . ALA B 1 379 ? -0.641 27.578 0.176 1 95.38 379 ALA B O 1
ATOM 6169 N N . LEU B 1 380 ? -1.046 25.5 -0.604 1 95.5 380 LEU B N 1
ATOM 6170 C CA . LEU B 1 380 ? 0.048 25.516 -1.569 1 95.5 380 LEU B CA 1
ATOM 6171 C C . LEU B 1 380 ? -0.442 25.969 -2.938 1 95.5 380 LEU B C 1
ATOM 6173 O O . LEU B 1 380 ? 0.19 26.828 -3.576 1 95.5 380 LEU B O 1
ATOM 6177 N N . ASP B 1 381 ? -1.58 25.5 -3.4 1 95.88 381 ASP B N 1
ATOM 6178 C CA . ASP B 1 381 ? -2.135 25.766 -4.723 1 95.88 381 ASP B CA 1
ATOM 6179 C C . ASP B 1 381 ? -2.588 27.219 -4.832 1 95.88 381 ASP B C 1
ATOM 6181 O O . ASP B 1 381 ? -2.375 27.875 -5.859 1 95.88 381 ASP B O 1
ATOM 6185 N N . GLU B 1 382 ? -3.256 27.641 -3.793 1 97.19 382 GLU B N 1
ATOM 6186 C CA . GLU B 1 382 ? -3.896 28.953 -3.793 1 97.19 382 GLU B CA 1
ATOM 6187 C C . GLU B 1 382 ? -3.713 29.656 -2.449 1 97.19 382 GLU B C 1
ATOM 6189 O O . GLU B 1 382 ? -4.691 30 -1.781 1 97.19 382 GLU B O 1
ATOM 6194 N N . PRO B 1 383 ? -2.438 30 -2.109 1 97.44 383 PRO B N 1
ATOM 6195 C CA . PRO B 1 383 ? -2.184 30.578 -0.785 1 97.44 383 PRO B CA 1
ATOM 6196 C C . PRO B 1 383 ? -2.887 31.906 -0.573 1 97.44 383 PRO B C 1
ATOM 6198 O O . PRO B 1 383 ? -3.389 32.188 0.521 1 97.44 383 PRO B O 1
ATOM 6201 N N . VAL B 1 384 ? -2.973 32.75 -1.589 1 97.75 384 VAL B N 1
ATOM 6202 C CA . VAL B 1 384 ? -3.58 34.062 -1.479 1 97.75 384 VAL B CA 1
ATOM 6203 C C . VAL B 1 384 ? -5.094 33.938 -1.321 1 97.75 384 VAL B C 1
ATOM 6205 O O . VAL B 1 384 ? -5.691 34.562 -0.442 1 97.75 384 VAL B O 1
ATOM 6208 N N . ALA B 1 385 ? -5.684 33.125 -2.18 1 98.19 385 ALA B N 1
ATOM 6209 C CA . ALA B 1 385 ? -7.129 32.906 -2.115 1 98.19 385 ALA B CA 1
ATOM 6210 C C . ALA B 1 385 ? -7.539 32.312 -0.768 1 98.19 385 ALA B C 1
ATOM 6212 O O . ALA B 1 385 ? -8.555 32.719 -0.194 1 98.19 385 ALA B O 1
ATOM 6213 N N . LEU B 1 386 ? -6.805 31.359 -0.276 1 98.62 386 LEU B N 1
ATOM 6214 C CA . LEU B 1 386 ? -7.125 30.75 1.009 1 98.62 386 LEU B CA 1
ATOM 6215 C C . LEU B 1 386 ? -7.047 31.766 2.135 1 98.62 386 LEU B C 1
ATOM 6217 O O . LEU B 1 386 ? -7.941 31.844 2.979 1 98.62 386 LEU B O 1
ATOM 6221 N N . TRP B 1 387 ? -5.973 32.562 2.158 1 98.62 387 TRP B N 1
ATOM 6222 C CA . TRP B 1 387 ? -5.82 33.594 3.184 1 98.62 387 TRP B CA 1
ATOM 6223 C C . TRP B 1 387 ? -6.988 34.562 3.156 1 98.62 387 TRP B C 1
ATOM 6225 O O . TRP B 1 387 ? -7.562 34.906 4.199 1 98.62 387 TRP B O 1
ATOM 6235 N N . GLU B 1 388 ? -7.344 35 1.98 1 98.56 388 GLU B N 1
ATOM 6236 C CA . GLU B 1 388 ? -8.438 35.969 1.835 1 98.56 388 GLU B CA 1
ATOM 6237 C C . GLU B 1 388 ? -9.758 35.344 2.314 1 98.56 388 GLU B C 1
ATOM 6239 O O . GLU B 1 388 ? -10.547 36.031 2.986 1 98.56 388 GLU B O 1
ATOM 6244 N N . ASP B 1 389 ? -10 34.125 1.935 1 98.81 389 ASP B N 1
ATOM 6245 C CA . ASP B 1 389 ? -11.219 33.438 2.383 1 98.81 389 ASP B CA 1
ATOM 6246 C C . ASP B 1 389 ? -11.273 33.375 3.906 1 98.81 389 ASP B C 1
ATOM 6248 O O . ASP B 1 389 ? -12.328 33.594 4.508 1 98.81 389 ASP B O 1
ATOM 6252 N N . VAL B 1 390 ? -10.156 33 4.539 1 98.81 390 VAL B N 1
ATOM 6253 C CA . VAL B 1 390 ? -10.109 32.875 5.992 1 98.81 390 VAL B CA 1
ATOM 6254 C C . VAL B 1 390 ? -10.367 34.25 6.641 1 98.81 390 VAL B C 1
ATOM 6256 O O . VAL B 1 390 ? -11.086 34.344 7.637 1 98.81 390 VAL B O 1
ATOM 6259 N N . GLN B 1 391 ? -9.812 35.312 6.078 1 98.5 391 GLN B N 1
ATOM 6260 C CA . GLN B 1 391 ? -10.062 36.656 6.602 1 98.5 391 GLN B CA 1
ATOM 6261 C C . GLN B 1 391 ? -11.539 37.031 6.465 1 98.5 391 GLN B C 1
ATOM 6263 O O . GLN B 1 391 ? -12.117 37.625 7.383 1 98.5 391 GLN B O 1
ATOM 6268 N N . ASP B 1 392 ? -12.094 36.719 5.293 1 98.44 392 ASP B N 1
ATOM 6269 C CA . ASP B 1 392 ? -13.516 37 5.094 1 98.44 392 ASP B CA 1
ATOM 6270 C C . ASP B 1 392 ? -14.375 36.219 6.082 1 98.44 392 ASP B C 1
ATOM 6272 O O . ASP B 1 392 ? -15.352 36.75 6.613 1 98.44 392 ASP B O 1
ATOM 6276 N N . PHE B 1 393 ? -14.031 35 6.316 1 98.62 393 PHE B N 1
ATOM 6277 C CA . PHE B 1 393 ? -14.719 34.188 7.297 1 98.62 393 PHE B CA 1
ATOM 6278 C C . PHE B 1 393 ? -14.641 34.812 8.688 1 98.62 393 PHE B C 1
ATOM 6280 O O . PHE B 1 393 ? -15.641 34.875 9.398 1 98.62 393 PHE B O 1
ATOM 6287 N N . VAL B 1 394 ? -13.414 35.188 9.109 1 98.25 394 VAL B N 1
ATOM 6288 C CA . VAL B 1 394 ? -13.219 35.781 10.43 1 98.25 394 VAL B CA 1
ATOM 6289 C C . VAL B 1 394 ? -14.109 37 10.594 1 98.25 394 VAL B C 1
ATOM 6291 O O . VAL B 1 394 ? -14.734 37.188 11.633 1 98.25 394 VAL B O 1
ATOM 6294 N N . LYS B 1 395 ? -14.188 37.812 9.555 1 97.31 395 LYS B N 1
ATOM 6295 C CA . LYS B 1 395 ? -15.062 39 9.578 1 97.31 395 LYS B CA 1
ATOM 6296 C C . LYS B 1 395 ? -16.516 38.594 9.766 1 97.31 395 LYS B C 1
ATOM 6298 O O . LYS B 1 395 ? -17.234 39.188 10.578 1 97.31 395 LYS B O 1
ATOM 6303 N N . ALA B 1 396 ? -16.922 37.594 9.07 1 97.25 396 ALA B N 1
ATOM 6304 C CA . ALA B 1 396 ? -18.297 37.125 9.133 1 97.25 396 ALA B CA 1
ATOM 6305 C C . ALA B 1 396 ? -18.609 36.531 10.5 1 97.25 396 ALA B C 1
ATOM 6307 O O . ALA B 1 396 ? -19.703 36.75 11.047 1 97.25 396 ALA B O 1
ATOM 6308 N N . ALA B 1 397 ? -17.703 35.781 11.008 1 96.69 397 ALA B N 1
ATOM 6309 C CA . ALA B 1 397 ? -17.906 35.062 12.258 1 96.69 397 ALA B CA 1
ATOM 6310 C C . ALA B 1 397 ? -17.922 36 13.445 1 96.69 397 ALA B C 1
ATOM 6312 O O . ALA B 1 397 ? -18.578 35.75 14.453 1 96.69 397 ALA B O 1
ATOM 6313 N N . SER B 1 398 ? -17.156 37.094 13.398 1 91.25 398 SER B N 1
ATOM 6314 C CA . SER B 1 398 ? -17.062 38.031 14.5 1 91.25 398 SER B CA 1
ATOM 6315 C C . SER B 1 398 ? -18.25 39 14.484 1 91.25 398 SER B C 1
ATOM 6317 O O . SER B 1 398 ? -18.453 39.75 15.445 1 91.25 398 SER B O 1
ATOM 6319 N N . GLY B 1 399 ? -19.234 38.719 13.609 1 78.38 399 GLY B N 1
ATOM 6320 C CA . GLY B 1 399 ? -20.344 39.656 13.492 1 78.38 399 GLY B CA 1
ATOM 6321 C C . GLY B 1 399 ? -19.938 41 12.867 1 78.38 399 GLY B C 1
ATOM 6322 O O . GLY B 1 399 ? -20.719 41.938 12.883 1 78.38 399 GLY B O 1
ATOM 6323 N N . ALA B 1 400 ? -18.75 41.094 12.609 1 56.56 400 ALA B N 1
ATOM 6324 C CA . ALA B 1 400 ? -18.312 42.375 12.016 1 56.56 400 ALA B CA 1
ATOM 6325 C C . ALA B 1 400 ? -18.844 42.531 10.602 1 56.56 400 ALA B C 1
ATOM 6327 O O . ALA B 1 400 ? -18.516 43.5 9.906 1 56.56 400 ALA B O 1
ATOM 6328 N N . GLU B 1 401 ? -19.406 41.375 9.789 1 45.66 401 GLU B N 1
ATOM 6329 C CA . GLU B 1 401 ? -19.984 41.719 8.492 1 45.66 401 GLU B CA 1
ATOM 6330 C C . GLU B 1 401 ? -21.344 42.375 8.641 1 45.66 401 GLU B C 1
ATOM 6332 O O . GLU B 1 401 ? -22.125 42 9.516 1 45.66 401 GLU B O 1
ATOM 6337 N N . PRO B 1 402 ? -21.625 43.438 7.797 1 36.72 402 PRO B N 1
ATOM 6338 C CA . PRO B 1 402 ? -22.938 43.938 7.406 1 36.72 402 PRO B CA 1
ATOM 6339 C C . PRO B 1 402 ? -23.797 42.906 6.715 1 36.72 402 PRO B C 1
ATOM 6341 O O . PRO B 1 402 ? -23.266 41.969 6.07 1 36.72 402 PRO B O 1
ATOM 6344 N N . LYS B 1 403 ? -25.016 42.438 7.359 1 41.88 403 LYS B N 1
ATOM 6345 C CA . LYS B 1 403 ? -26 41.688 6.57 1 41.88 403 LYS B CA 1
ATOM 6346 C C . LYS B 1 403 ? -25.984 42.156 5.109 1 41.88 403 LYS B C 1
ATOM 6348 O O . LYS B 1 403 ? -26.234 43.312 4.805 1 41.88 403 LYS B O 1
ATOM 6353 N N . LEU B 1 404 ? -24.906 41.219 4.359 1 28.62 404 LEU B N 1
ATOM 6354 C CA . LEU B 1 404 ? -25.359 41.5 2.998 1 28.62 404 LEU B CA 1
ATOM 6355 C C . LEU B 1 404 ? -26.859 41.188 2.85 1 28.62 404 LEU B C 1
ATOM 6357 O O . LEU B 1 404 ? -27.344 40.188 3.387 1 28.62 404 LEU B O 1
#

Secondary structure (DSSP, 8-state):
--TT--SS--SS-EEE------HHHHHHHHHHHHTPPP----STTTTS-GGG---HHHHHHHHHHHHH--HHHHHHHHHTS-EEEEEEEETTEEEEEEEEEE--SSTTPPPEEEE--SS--GGGGHHHHHHHHHH--TTT--S-EEEEPPTTSTTSPPPPTTS---HHHHHHHHHHHHIIIII-EETTEE-EEEEE-HHHHHHHHHHTTSTTEEEEEES-----S-TT--GGGS-HHHHHHHHHHHHHHHHH-HHHHHHHH-HHHHHHHHHH-HHHHHHHHHHHHTT---S-HHHHHHHHHHHHHHHHHTT-TTGGGHHHHHHHSTT-S-S----SSEEEEEEEEEEEE-SSPPPHHHHHHHEEEEEEEEEEEEES-HHHH-HHHHHHHHHHHHHHHTT-S---/--TT--SS--SS-EEE------HHHHHHHHHHHHTPPP----STTTTS-GGG---HHHHHHHHHHHHH--HHHHHHHHHTS-EEEEEEEETTEEEEEEEEEE--S-TTPPPEEEE--SS--GGGGHHHHHHHHHH--TTT-SS-EEEEPPTTSTTSPPPPTTS---HHHHHHHHHHHHIIIII-EETTEE-EEEEE-HHHHHHHHHHTTSTTEEEEEES-----S-TT--GGGS-HHHHHHHHHHHHHHHHH-HHHHHHHH-HHHHHHHHHH-HHHHHHHHHHHHTT---S-HHHHHHHHHHHHHHHHHTT-TTGGGHHHHHHHSTT-S-S----SSEEEEEEEEEEEE-SS---HHHHHHHEEEEEEEEEEEEES-HHHH-HHHHHHHHHHHHHHHTT-S---

Foldseek 3Di:
DFLQDQLDDFQFDKFWDQDDFDPVLLVVQLVQLVPPDDDDDDCLQDVDDPLSFHHPVNLNVLSVCLSVDDLVVVSVLQVVFGKIWTWFDDPHDIKTKIKTKGAAPPSQQAAEEEEEAPPAWLVLQSVLVVVQVVVDDSDRRRHIYIYITFALFFPIHFDDPVDLDALLRSLVRVQRRCVRSVQFDDPNGGAHEYEYFHSSVLNNLSNLVGPRHQEYEYADDFDDADPPGDPVPDDPLVNVLQVQLVVCCVRPCVVLVCLQEPLVVLLVVCLPGLSSLCRPRVRVLVLQDAPPPVLSSSSSSNSSCSCNSNVSSSRNSSHSNCDPHDVPVVDDPRDQAAEREYEYEFASAESRTDDPVSNVVRYNYQYYDYDPHDYRSRCNNPVPVVVVSVVVSVCRRVVVDDPD/DFLQDQLDDFQFDKFWDQDDFDPVLLVVQLVQLVPPDDDDDDCLQDVDDPLSFHHPVNLNVLSVCLSVDDLVVVSVLQVVFRKIWTWFDDPHDIKTKIKTKGAAPPSQQAAEEEEEAPPAWLVLQSVLVVVQVVVDDSPRRRHIYIYITFALFFPIHFDDPVDLDALLRRLVRVQRRCVSSVQFDDPNGGAHEYEYFHSSVLNNLSNLVGPRHQEYEYADDFDDADPPGDPVPDDPLVNVLQVQLVVCCVRPCVVLVCLQEPLVVLLVVCLPGLSSLCRPRVRVLVLQDAPPPVVSSSSSSNSSCSCNSNVSSSRNSSHSNCDPHDVPVVDDPRDQAAEREYEYEFASAESRTDDPVSNVVRYNYQYYDYDPHDYRSRCNNPVPVVVVSVVVSVCRRVVVDDPD

Nearest PDB structures (foldseek):
  6ix4-assembly1_B  TM=9.328E-01  e=1.203E-41  Aspergillus usamii
  6ix4-assembly1_A  TM=9.330E-01  e=1.273E-41  Aspergillus usamii
  3g02-assembly1_A  TM=9.341E-01  e=3.707E-40  Aspergillus niger
  1qo7-assembly1_A  TM=9.356E-01  e=6.200E-40  Aspergillus niger
  3g02-assembly1_B  TM=9.344E-01  e=7.359E-40  Aspergillus niger